Protein AF-0000000076553675 (afdb_homodimer)

InterPro domains:
  IPR036059 Metalloprotease TldD/PmbA superfamily [SSF111283] (155-539)
  IPR045569 Metalloprotease TldD/E, C-terminal domain [PF19289] (309-540)
  IPR047657 Metalloprotease PmbA [PTHR43421] (226-406)

Solvent-accessible surface area (backbone atoms only — not comparable to full-atom values): 57804 Å² total; per-residue (Å²): 142,79,90,73,79,75,90,79,76,83,76,77,79,77,79,76,77,75,74,80,74,78,72,76,74,72,75,73,71,72,73,77,72,82,75,66,88,44,60,62,60,45,30,52,49,52,47,49,56,50,42,72,73,60,56,54,50,89,96,46,79,47,62,73,41,44,35,44,36,34,38,39,40,39,43,37,39,38,36,12,40,46,41,22,42,22,36,45,40,42,39,40,41,20,32,31,24,24,36,40,35,26,65,45,49,60,54,41,17,76,50,96,80,49,67,50,30,73,45,69,26,41,65,73,71,42,41,62,32,35,31,45,44,47,48,48,32,44,50,53,8,42,55,49,13,54,52,39,27,53,51,47,58,58,54,52,70,74,44,88,72,76,78,86,50,38,54,38,33,81,68,73,56,38,81,46,79,54,73,84,58,69,78,67,66,66,60,69,61,48,52,52,48,26,15,50,52,15,24,34,50,65,67,36,82,90,43,34,88,54,30,71,55,52,66,45,31,35,12,32,41,39,39,36,14,37,33,39,36,37,39,37,74,68,60,24,38,37,30,43,48,50,44,37,27,37,42,40,42,38,36,29,31,56,24,91,78,14,39,75,44,69,39,74,52,71,42,56,23,36,43,55,84,68,37,70,50,72,68,56,45,46,50,48,46,53,50,42,53,52,46,45,54,51,52,43,70,30,50,65,47,58,84,61,74,40,77,32,41,37,36,28,29,18,63,26,35,33,54,49,40,57,68,56,45,48,60,35,35,29,43,38,72,51,61,89,85,56,88,54,38,23,42,61,87,42,28,81,34,73,75,28,76,58,32,30,59,63,34,30,31,32,34,30,20,69,49,50,59,56,98,90,36,64,40,46,12,34,45,63,54,29,67,76,52,33,62,39,44,72,41,65,28,25,58,53,8,24,26,69,45,65,39,24,15,47,52,24,33,72,97,36,66,55,48,53,25,20,14,37,46,35,86,67,45,61,59,39,31,45,74,24,25,36,39,48,45,48,95,71,41,35,52,65,69,55,53,51,48,50,52,36,50,51,15,53,75,69,70,41,69,30,37,36,34,52,34,58,53,72,97,48,81,25,58,55,42,32,25,41,32,37,66,87,67,50,74,38,64,35,36,58,46,28,56,40,71,82,45,60,62,39,52,26,69,23,52,76,48,41,31,68,50,71,27,82,45,53,39,83,59,74,57,44,21,24,36,30,18,24,23,36,30,32,55,61,41,33,41,30,52,48,91,64,79,63,41,83,66,74,78,64,76,63,69,81,67,84,129,137,85,87,83,84,72,85,84,84,76,84,83,81,77,80,77,75,76,74,79,75,76,72,74,76,72,77,74,72,73,74,78,72,86,76,67,89,45,60,62,62,45,29,52,49,52,46,48,55,48,41,71,73,61,55,54,51,88,93,45,77,46,61,74,41,43,35,44,37,34,36,40,41,39,43,38,40,39,35,12,40,44,40,20,42,21,34,43,38,43,39,41,40,18,33,29,23,25,36,40,36,27,64,46,49,58,54,41,17,75,50,97,82,48,68,52,29,72,45,70,26,42,65,74,71,42,42,60,34,34,33,45,41,47,49,47,33,44,49,52,7,42,55,50,13,55,52,40,27,53,51,48,56,58,55,51,71,74,44,88,71,74,79,85,51,38,55,38,33,82,68,73,55,38,79,46,79,53,73,81,58,67,78,70,65,66,61,69,60,47,53,52,48,26,14,50,52,15,25,35,51,65,68,35,83,90,44,33,87,54,31,72,55,52,65,46,32,36,12,34,41,38,39,36,14,37,32,38,38,36,40,35,74,70,60,24,38,36,31,43,48,51,43,35,28,38,40,40,41,37,37,28,31,56,26,92,78,13,40,76,45,69,39,74,51,72,41,56,25,37,43,54,85,68,39,71,50,72,69,56,45,48,50,48,48,54,50,41,52,52,47,45,54,50,52,42,70,30,48,65,47,56,84,62,73,40,75,30,41,36,36,29,29,17,62,26,36,32,54,49,40,56,68,57,46,48,61,35,36,29,43,35,71,50,61,87,86,58,86,57,39,24,44,62,87,43,28,83,35,73,76,28,76,57,33,31,58,63,34,30,31,32,33,30,18,71,49,48,59,56,96,89,36,64,40,46,13,36,46,62,55,29,68,75,52,33,62,39,46,70,40,64,27,24,58,52,8,24,28,69,46,65,39,24,16,49,51,23,34,73,98,36,68,54,48,53,24,20,15,38,45,35,87,68,45,60,60,37,30,44,73,24,24,36,38,48,46,49,95,72,41,35,51,64,70,55,53,50,50,50,54,37,50,49,16,53,73,68,70,42,69,31,38,35,33,51,34,59,40,81,98,46,80,23,57,56,42,33,26,42,31,36,65,86,65,50,74,39,63,35,34,57,45,27,55,40,71,84,46,60,63,37,52,26,68,22,53,77,47,41,31,68,50,71,27,82,44,53,40,83,57,76,58,44,20,22,36,30,18,24,21,36,30,32,54,60,41,33,42,31,52,48,89,64,79,64,42,83,66,75,80,65,76,62,69,81,65,84,129

Organism: NCBI:txid570835

Secondary structure (DSSP, 8-state):
--------------------------------------HHHHHHHHHHHHHHHH---TTSPPEEEEEEEEEEEEEEEEEEETTEEEEEEEEEEEEEEEEEEEB-SSSBS--TT---EEEE--SS--HHHHHHHHHHHHHHHHHHHHHHHHHHHHHHTT-SSPP-S-SS------EEE---------HHHHHHHHHHHHHHHHH-TTTGGGGGGEEEEEEEEEEEEEEEEEEETTS-EEEEEEEEEEEEEEEEEE-TT--EEEEEEEEEESSGGGSPPHHHHHHHHHHHHHHHHHHHHSPBPPSSPEEEEEEEPHHHHHHHIIIIIHHHHB--PPPTT---SSSSTTTT-TTSB-S-TT-EEEE-TT--EETTEEPTT--SB-TTS-B---EEEEETTEE---B--SS-BTTB-S--S-EEE-TTSPEEE--SEEEEE-TT-B-HHHHHHHHHHHHHHHTS-EEEEEEE-SSSS-EEEEEEE-TTS-EEEEBSEEEES-SHHHHHHSEEEEBS--EEEEEESSSEEEEEE--EEEEEEEEEE-----PPPPSSPPPPP--/--------------------------------------HHHHHHHHHHHHHHHH---TTSPPEEEEEEEEEEEEEEEEEEETTEEEEEEEEEEEEEEEEEEEB-SSSBS--TT---EEEE--SS--HHHHHHHHHHHHHHHHHHHHHHHHHHHHHHTT-SSPP-S-SS------EEE---------HHHHHHHHHHHHHHHHH-TTTGGGGGGEEEEEEEEEEEEEEEEEEETTS-EEEEEEEEEEEEEEEEEE-TT--EEEEEEEEEESSGGGSPPHHHHHHHHHHHHHHHHHHHHSPBPPSSPEEEEEEEPHHHHHHHIIIIIHHHHB--PPPTT---SSSSTTTT-TTSB-S-TT-EEEE-TT--EETTEEPTT--SB-TTS-B---EEEEETTEE---B--SS-BTTB-S--S-EEE-TTSPEEE--SEEEEE-TT-B-HHHHHHHHHHHHHHHTS-EEEEEEE-TTSS-EEEEEEEPTTS-EEEEBSEEEES-SHHHHHHSEEEEBS--EEEEEESSSEEEEEE--EEEEEEEEEE-----PPPPSSPPPPP--

Nearest PDB structures (foldseek):
  5njf-assembly2_C  TM=7.349E-01  e=2.567E-25  Escherichia coli K-12
  5njf-assembly1_A  TM=7.355E-01  e=2.055E-25  Escherichia coli K-12
  5njb-assembly2_C  TM=7.256E-01  e=9.775E-25  Escherichia coli K-12
  5njc-assembly1_A  TM=7.263E-01  e=7.823E-25  Escherichia coli str. K-12 substr. MG1655
  1vpb-assembly1_A-2  TM=7.246E-01  e=3.455E-20  Bacteroides thetaiotaomicron VPI-5482

pLDDT: mean 88.56, std 18.38, range [15.22, 98.88]

Structure (mmCIF, N/CA/C/O backbone):
data_AF-0000000076553675-model_v1
#
loop_
_entity.id
_entity.type
_entity.pdbx_description
1 polymer 'Putative Zn-dependent protease'
#
loop_
_atom_site.group_PDB
_atom_site.id
_atom_site.type_symbol
_atom_site.label_atom_id
_atom_site.label_alt_id
_atom_site.label_comp_id
_atom_site.label_asym_id
_atom_site.label_entity_id
_atom_site.label_seq_id
_atom_site.pdbx_PDB_ins_code
_atom_site.Cartn_x
_atom_site.Cartn_y
_atom_site.Cartn_z
_atom_site.occupancy
_atom_site.B_iso_or_equiv
_atom_site.auth_seq_id
_atom_site.auth_comp_id
_atom_site.auth_asym_id
_atom_site.auth_atom_id
_atom_site.pdbx_PDB_model_num
ATOM 1 N N . MET A 1 1 ? -54.75 -16.078 61.938 1 20.23 1 MET A N 1
ATOM 2 C CA . MET A 1 1 ? -56.188 -16.203 61.875 1 20.23 1 MET A CA 1
ATOM 3 C C . MET A 1 1 ? -56.812 -15.086 61.031 1 20.23 1 MET A C 1
ATOM 5 O O . MET A 1 1 ? -57 -13.969 61.5 1 20.23 1 MET A O 1
ATOM 9 N N . PHE A 1 2 ? -56.281 -14.898 59.656 1 20.83 2 PHE A N 1
ATOM 10 C CA . PHE A 1 2 ? -55.812 -13.906 58.688 1 20.83 2 PHE A CA 1
ATOM 11 C C . PHE A 1 2 ? -56.969 -13.344 57.875 1 20.83 2 PHE A C 1
ATOM 13 O O . PHE A 1 2 ? -57.812 -14.094 57.406 1 20.83 2 PHE A O 1
ATOM 20 N N . LEU A 1 3 ? -57.219 -12.055 58.156 1 16.97 3 LEU A N 1
ATOM 21 C CA . LEU A 1 3 ? -58.344 -11.125 57.969 1 16.97 3 LEU A CA 1
ATOM 22 C C . LEU A 1 3 ? -58.625 -10.945 56.469 1 16.97 3 LEU A C 1
ATOM 24 O O . LEU A 1 3 ? -57.812 -10.391 55.75 1 16.97 3 LEU A O 1
ATOM 28 N N . LYS A 1 4 ? -59.5 -11.75 55.812 1 16.91 4 LYS A N 1
ATOM 29 C CA . LYS A 1 4 ? -59.969 -12.219 54.531 1 16.91 4 LYS A CA 1
ATOM 30 C C . LYS A 1 4 ? -60.75 -11.141 53.781 1 16.91 4 LYS A C 1
ATOM 32 O O . LYS A 1 4 ? -60.656 -11.008 52.562 1 16.91 4 LYS A O 1
ATOM 37 N N . ARG A 1 5 ? -61.625 -10.312 54.531 1 15.85 5 ARG A N 1
ATOM 38 C CA . ARG A 1 5 ? -62.938 -10.477 53.906 1 15.85 5 ARG A CA 1
ATOM 39 C C . ARG A 1 5 ? -63.094 -9.523 52.719 1 15.85 5 ARG A C 1
ATOM 41 O O . ARG A 1 5 ? -63.344 -9.953 51.594 1 15.85 5 ARG A O 1
ATOM 48 N N . SER A 1 6 ? -64 -8.5 52.812 1 17.91 6 SER A N 1
ATOM 49 C CA . SER A 1 6 ? -65.312 -8.414 52.125 1 17.91 6 SER A CA 1
ATOM 50 C C . SER A 1 6 ? -65.312 -7.273 51.125 1 17.91 6 SER A C 1
ATOM 52 O O . SER A 1 6 ? -66.375 -6.977 50.531 1 17.91 6 SER A O 1
ATOM 54 N N . HIS A 1 7 ? -64.125 -6.562 50.812 1 19.33 7 HIS A N 1
ATOM 55 C CA . HIS A 1 7 ? -64.438 -5.176 50.5 1 19.33 7 HIS A CA 1
ATOM 56 C C . HIS A 1 7 ? -65.125 -5.074 49.156 1 19.33 7 HIS A C 1
ATOM 58 O O . HIS A 1 7 ? -64.812 -5.77 48.188 1 19.33 7 HIS A O 1
ATOM 64 N N . MET A 1 8 ? -66.375 -4.469 49.188 1 17.55 8 MET A N 1
ATOM 65 C CA . MET A 1 8 ? -67.562 -4.293 48.375 1 17.55 8 MET A CA 1
ATOM 66 C C . MET A 1 8 ? -67.25 -3.562 47.062 1 17.55 8 MET A C 1
ATOM 68 O O . MET A 1 8 ? -66.438 -2.629 47.062 1 17.55 8 MET A O 1
ATOM 72 N N . LYS A 1 9 ? -67.875 -4.008 45.938 1 18.34 9 LYS A N 1
ATOM 73 C CA . LYS A 1 9 ? -67.812 -4.109 44.469 1 18.34 9 LYS A CA 1
ATOM 74 C C . LYS A 1 9 ? -68.438 -2.879 43.812 1 18.34 9 LYS A C 1
ATOM 76 O O . LYS A 1 9 ? -68.625 -2.848 42.594 1 18.34 9 LYS A O 1
ATOM 81 N N . SER A 1 10 ? -68.562 -1.642 44.531 1 17.84 10 SER A N 1
ATOM 82 C CA . SER A 1 10 ? -69.562 -0.833 43.875 1 17.84 10 SER A CA 1
ATOM 83 C C . SER A 1 10 ? -69.125 -0.461 42.438 1 17.84 10 SER A C 1
ATOM 85 O O . SER A 1 10 ? -68 -0.11 42.219 1 17.84 10 SER A O 1
ATOM 87 N N . ALA A 1 11 ? -69.938 -0.884 41.406 1 18.98 11 ALA A N 1
ATOM 88 C CA . ALA A 1 11 ? -69.875 -0.968 39.938 1 18.98 11 ALA A CA 1
ATOM 89 C C . ALA A 1 11 ? -70.188 0.389 39.312 1 18.98 11 ALA A C 1
ATOM 91 O O . ALA A 1 11 ? -71.312 0.833 39.281 1 18.98 11 ALA A O 1
ATOM 92 N N . VAL A 1 12 ? -69.562 1.504 39.781 1 18.14 12 VAL A N 1
ATOM 93 C CA . VAL A 1 12 ? -70 2.787 39.25 1 18.14 12 VAL A CA 1
ATOM 94 C C . VAL A 1 12 ? -69.875 2.77 37.719 1 18.14 12 VAL A C 1
ATOM 96 O O . VAL A 1 12 ? -68.875 2.26 37.188 1 18.14 12 VAL A O 1
ATOM 99 N N . SER A 1 13 ? -71 2.969 36.969 1 20.17 13 SER A N 1
ATOM 100 C CA . SER A 1 13 ? -71.438 2.928 35.594 1 20.17 13 SER A CA 1
ATOM 101 C C . SER A 1 13 ? -70.812 4.008 34.75 1 20.17 13 SER A C 1
ATOM 103 O O . SER A 1 13 ? -71.188 5.176 34.781 1 20.17 13 SER A O 1
ATOM 105 N N . SER A 1 14 ? -69.5 4.309 34.906 1 19.38 14 SER A N 1
ATOM 106 C CA . SER A 1 14 ? -69.062 5.539 34.25 1 19.38 14 SER A CA 1
ATOM 107 C C . SER A 1 14 ? -69.375 5.465 32.75 1 19.38 14 SER A C 1
ATOM 109 O O . SER A 1 14 ? -69.062 4.453 32.094 1 19.38 14 SER A O 1
ATOM 111 N N . ILE A 1 15 ? -70.312 6.285 32.25 1 21.92 15 ILE A N 1
ATOM 112 C CA . ILE A 1 15 ? -70.938 6.605 30.969 1 21.92 15 ILE A CA 1
ATOM 113 C C . ILE A 1 15 ? -69.812 6.973 29.969 1 21.92 15 ILE A C 1
ATOM 115 O O . ILE A 1 15 ? -69 7.867 30.234 1 21.92 15 ILE A O 1
ATOM 119 N N . LEU A 1 16 ? -69.438 6.016 29.078 1 19.75 16 LEU A N 1
ATOM 120 C CA . LEU A 1 16 ? -68.375 5.949 28.047 1 19.75 16 LEU A CA 1
ATOM 121 C C . LEU A 1 16 ? -68.688 6.914 26.906 1 19.75 16 LEU A C 1
ATOM 123 O O . LEU A 1 16 ? -69.625 6.688 26.141 1 19.75 16 LEU A O 1
ATOM 127 N N . CYS A 1 17 ? -69 8.242 27.25 1 20.5 17 CYS A N 1
ATOM 128 C CA . CYS A 1 17 ? -69.312 9.031 26.047 1 20.5 17 CYS A CA 1
ATOM 129 C C . CYS A 1 17 ? -68.25 8.852 24.984 1 20.5 17 CYS A C 1
ATOM 131 O O . CYS A 1 17 ? -67.062 9.039 25.25 1 20.5 17 CYS A O 1
ATOM 133 N N . ALA A 1 18 ? -68.438 8.086 23.984 1 20.17 18 ALA A N 1
ATOM 134 C CA . ALA A 1 18 ? -67.75 7.684 22.781 1 20.17 18 ALA A CA 1
ATOM 135 C C . ALA A 1 18 ? -67.375 8.898 21.906 1 20.17 18 ALA A C 1
ATOM 137 O O . ALA A 1 18 ? -68.312 9.477 21.281 1 20.17 18 ALA A O 1
ATOM 138 N N . GLY A 1 19 ? -66.812 9.984 22.5 1 19.97 19 GLY A N 1
ATOM 139 C CA . GLY A 1 19 ? -66.562 11.055 21.562 1 19.97 19 GLY A CA 1
ATOM 140 C C . GLY A 1 19 ? -65.875 10.578 20.312 1 19.97 19 GLY A C 1
ATOM 141 O O . GLY A 1 19 ? -64.938 9.773 20.391 1 19.97 19 GLY A O 1
ATOM 142 N N . ALA A 1 20 ? -66.562 10.602 19.125 1 23.38 20 ALA A N 1
ATOM 143 C CA . ALA A 1 20 ? -66.188 10.289 17.75 1 23.38 20 ALA A CA 1
ATOM 144 C C . ALA A 1 20 ? -64.938 11.086 17.312 1 23.38 20 ALA A C 1
ATOM 146 O O . ALA A 1 20 ? -65 12.312 17.188 1 23.38 20 ALA A O 1
ATOM 147 N N . LEU A 1 21 ? -63.812 10.859 17.984 1 22.47 21 LEU A N 1
ATOM 148 C CA . LEU A 1 21 ? -62.688 11.617 17.5 1 22.47 21 LEU A CA 1
ATOM 149 C C . LEU A 1 21 ? -62.469 11.383 16 1 22.47 21 LEU A C 1
ATOM 151 O O . LEU A 1 21 ? -62.312 10.234 15.562 1 22.47 21 LEU A O 1
ATOM 155 N N . PHE A 1 22 ? -63.062 12.25 15.188 1 26.14 22 PHE A N 1
ATOM 156 C CA . PHE A 1 22 ? -62.812 12.359 13.758 1 26.14 22 PHE A CA 1
ATOM 157 C C . PHE A 1 22 ? -61.312 12.406 13.461 1 26.14 22 PHE A C 1
ATOM 159 O O . PHE A 1 22 ? -60.625 13.305 13.93 1 26.14 22 PHE A O 1
ATOM 166 N N . SER A 1 23 ? -60.719 11.25 13.359 1 24.89 23 SER A N 1
ATOM 167 C CA . SER A 1 23 ? -59.312 11.102 12.945 1 24.89 23 SER A CA 1
ATOM 168 C C . SER A 1 23 ? -59.062 11.742 11.586 1 24.89 23 SER A C 1
ATOM 170 O O . SER A 1 23 ? -59.656 11.32 10.578 1 24.89 23 SER A O 1
ATOM 172 N N . THR A 1 24 ? -59 13.078 11.617 1 28.22 24 THR A N 1
ATOM 173 C CA . THR A 1 24 ? -58.531 13.617 10.344 1 28.22 24 THR A CA 1
ATOM 174 C C . THR A 1 24 ? -57.281 12.891 9.891 1 28.22 24 THR A C 1
ATOM 176 O O . THR A 1 24 ? -56.281 12.812 10.633 1 28.22 24 THR A O 1
ATOM 179 N N . LEU A 1 25 ? -57.469 11.93 9.016 1 29.61 25 LEU A N 1
ATOM 180 C CA . LEU A 1 25 ? -56.438 11.289 8.211 1 29.61 25 LEU A CA 1
ATOM 181 C C . LEU A 1 25 ? -55.562 12.328 7.512 1 29.61 25 LEU A C 1
ATOM 183 O O . LEU A 1 25 ? -56.031 13.023 6.605 1 29.61 25 LEU A O 1
ATOM 187 N N . THR A 1 26 ? -54.781 13.047 8.297 1 27.89 26 THR A N 1
ATOM 188 C CA . THR A 1 26 ? -53.781 13.789 7.52 1 27.89 26 THR A CA 1
ATOM 189 C C . THR A 1 26 ? -53.031 12.852 6.594 1 27.89 26 THR A C 1
ATOM 191 O O . THR A 1 26 ? -52.344 11.922 7.055 1 27.89 26 THR A O 1
ATOM 194 N N . VAL A 1 27 ? -53.5 12.75 5.363 1 31.11 27 VAL A N 1
ATOM 195 C CA . VAL A 1 27 ? -52.719 12.219 4.246 1 31.11 27 VAL A CA 1
ATOM 196 C C . VAL A 1 27 ? -51.344 12.891 4.207 1 31.11 27 VAL A C 1
ATOM 198 O O . VAL A 1 27 ? -51.25 14.102 3.959 1 31.11 27 VAL A O 1
ATOM 201 N N . THR A 1 28 ? -50.5 12.508 5.082 1 29.52 28 THR A N 1
ATOM 202 C CA . THR A 1 28 ? -49.094 12.859 4.828 1 29.52 28 THR A CA 1
ATOM 203 C C . THR A 1 28 ? -48.688 12.523 3.393 1 29.52 28 THR A C 1
ATOM 205 O O . THR A 1 28 ? -48.719 11.359 2.994 1 29.52 28 THR A O 1
ATOM 208 N N . ASN A 1 29 ? -49.031 13.453 2.51 1 29.53 29 ASN A N 1
ATOM 209 C CA . ASN A 1 29 ? -48.438 13.406 1.173 1 29.53 29 ASN A CA 1
ATOM 210 C C . ASN A 1 29 ? -46.969 13.07 1.222 1 29.53 29 ASN A C 1
ATOM 212 O O . ASN A 1 29 ? -46.156 13.805 1.82 1 29.53 29 ASN A O 1
ATOM 216 N N . PHE A 1 30 ? -46.688 11.82 1.149 1 32.34 30 PHE A N 1
ATOM 217 C CA . PHE A 1 30 ? -45.312 11.422 0.799 1 32.34 30 PHE A CA 1
ATOM 218 C C . PHE A 1 30 ? -44.812 12.242 -0.379 1 32.34 30 PHE A C 1
ATOM 220 O O . PHE A 1 30 ? -45.375 12.18 -1.476 1 32.34 30 PHE A O 1
ATOM 227 N N . ALA A 1 31 ? -44.438 13.5 -0.219 1 29.55 31 ALA A N 1
ATOM 228 C CA . ALA A 1 31 ? -43.656 14.125 -1.294 1 29.55 31 ALA A CA 1
ATOM 229 C C . ALA A 1 31 ? -42.844 13.094 -2.043 1 29.55 31 ALA A C 1
ATOM 231 O O . ALA A 1 31 ? -42 12.406 -1.447 1 29.55 31 ALA A O 1
ATOM 232 N N . LYS A 1 32 ? -43.219 12.555 -3.139 1 32.12 32 LYS A N 1
ATOM 233 C CA . LYS A 1 32 ? -42.438 11.781 -4.098 1 32.12 32 LYS A CA 1
ATOM 234 C C . LYS A 1 32 ? -41.062 12.391 -4.285 1 32.12 32 LYS A C 1
ATOM 236 O O . LYS A 1 32 ? -40.938 13.523 -4.75 1 32.12 32 LYS A O 1
ATOM 241 N N . ALA A 1 33 ? -40.031 12.062 -3.484 1 37.72 33 ALA A N 1
ATOM 242 C CA . ALA A 1 33 ? -38.625 12.391 -3.635 1 37.72 33 ALA A CA 1
ATOM 243 C C . ALA A 1 33 ? -38.25 12.594 -5.102 1 37.72 33 ALA A C 1
ATOM 245 O O . ALA A 1 33 ? -38.625 11.789 -5.961 1 37.72 33 ALA A O 1
ATOM 246 N N . ALA A 1 34 ? -38.031 13.719 -5.648 1 41.59 34 ALA A N 1
ATOM 247 C CA . ALA A 1 34 ? -37.531 14.023 -6.98 1 41.59 34 ALA A CA 1
ATOM 248 C C . ALA A 1 34 ? -36.469 13.016 -7.406 1 41.59 34 ALA A C 1
ATOM 250 O O . ALA A 1 34 ? -35.406 12.93 -6.797 1 41.59 34 ALA A O 1
ATOM 251 N N . GLN A 1 35 ? -36.781 11.805 -7.938 1 50.03 35 GLN A N 1
ATOM 252 C CA . GLN A 1 35 ? -35.969 10.719 -8.461 1 50.03 35 GLN A CA 1
ATOM 253 C C . GLN A 1 35 ? -34.906 11.242 -9.438 1 50.03 35 GLN A C 1
ATOM 255 O O . GLN A 1 35 ? -35.25 11.945 -10.398 1 50.03 35 GLN A O 1
ATOM 260 N N . SER A 1 36 ? -33.562 11.453 -8.984 1 65.56 36 SER A N 1
ATOM 261 C CA . SER A 1 36 ? -32.438 11.82 -9.836 1 65.56 36 SER A CA 1
ATOM 262 C C . SER A 1 36 ? -32.438 10.992 -11.117 1 65.56 36 SER A C 1
ATOM 264 O O . SER A 1 36 ? -32.844 9.836 -11.125 1 65.56 36 SER A O 1
ATOM 266 N N . ASP A 1 37 ? -32.312 11.625 -12.289 1 82.75 37 ASP A N 1
ATOM 267 C CA . ASP A 1 37 ? -32.188 10.961 -13.586 1 82.75 37 ASP A CA 1
ATOM 268 C C . ASP A 1 37 ? -30.797 10.352 -13.742 1 82.75 37 ASP A C 1
ATOM 270 O O . ASP A 1 37 ? -30.453 9.836 -14.812 1 82.75 37 ASP A O 1
ATOM 274 N N . ASP A 1 38 ? -30.094 10.359 -12.609 1 92 38 ASP A N 1
ATOM 275 C CA . ASP A 1 38 ? -28.766 9.758 -12.672 1 92 38 ASP A CA 1
ATOM 276 C C . ASP A 1 38 ? -28.844 8.234 -12.727 1 92 38 ASP A C 1
ATOM 278 O O . ASP A 1 38 ? -29.422 7.617 -11.828 1 92 38 ASP A O 1
ATOM 282 N N . PRO A 1 39 ? -28.344 7.691 -13.719 1 93.38 39 PRO A N 1
ATOM 283 C CA . PRO A 1 39 ? -28.5 6.25 -13.898 1 93.38 39 PRO A CA 1
ATOM 284 C C . PRO A 1 39 ? -27.906 5.441 -12.75 1 93.38 39 PRO A C 1
ATOM 286 O O . PRO A 1 39 ? -28.438 4.383 -12.391 1 93.38 39 PRO A O 1
ATOM 289 N N . MET A 1 40 ? -26.797 5.914 -12.188 1 95.62 40 MET A N 1
ATOM 290 C CA . MET A 1 40 ? -26.188 5.18 -11.086 1 95.62 40 MET A CA 1
ATOM 291 C C . MET A 1 40 ? -27.047 5.262 -9.828 1 95.62 40 MET A C 1
ATOM 293 O O . MET A 1 40 ? -27.234 4.262 -9.133 1 95.62 40 MET A O 1
ATOM 297 N N . LEU A 1 41 ? -27.594 6.41 -9.523 1 96.5 41 LEU A N 1
ATOM 298 C CA . LEU A 1 41 ? -28.484 6.559 -8.383 1 96.5 41 LEU A CA 1
ATOM 299 C C . LEU A 1 41 ? -29.734 5.691 -8.547 1 96.5 41 LEU A C 1
ATOM 301 O O . LEU A 1 41 ? -30.188 5.062 -7.594 1 96.5 41 LEU A O 1
ATOM 305 N N . LYS A 1 42 ? -30.234 5.656 -9.75 1 95.75 42 LYS A N 1
ATOM 306 C CA . LYS A 1 42 ? -31.422 4.844 -10.031 1 95.75 42 LYS A CA 1
ATOM 307 C C . LYS A 1 42 ? -31.125 3.361 -9.812 1 95.75 42 LYS A C 1
ATOM 309 O O . LYS A 1 42 ? -31.953 2.641 -9.25 1 95.75 42 LYS A O 1
ATOM 314 N N . ALA A 1 43 ? -29.969 3.002 -10.344 1 96.25 43 ALA A N 1
ATOM 315 C CA . ALA A 1 43 ? -29.594 1.605 -10.172 1 96.25 43 ALA A CA 1
ATOM 316 C C . ALA A 1 43 ? -29.453 1.247 -8.695 1 96.25 43 ALA A C 1
ATOM 318 O O . ALA A 1 43 ? -29.891 0.178 -8.266 1 96.25 43 ALA A O 1
ATOM 319 N N . MET A 1 44 ? -28.875 2.086 -7.906 1 97.88 44 MET A N 1
ATOM 320 C CA . MET A 1 44 ? -28.688 1.869 -6.473 1 97.88 44 MET A CA 1
ATOM 321 C C . MET A 1 44 ? -30.047 1.793 -5.766 1 97.88 44 MET A C 1
ATOM 323 O O . MET A 1 44 ? -30.266 0.906 -4.941 1 97.88 44 MET A O 1
ATOM 327 N N . GLN A 1 45 ? -30.922 2.662 -6.121 1 96.56 45 GLN A N 1
ATOM 328 C CA . GLN A 1 45 ? -32.25 2.691 -5.516 1 96.56 45 GLN A CA 1
ATOM 329 C C . GLN A 1 45 ? -33.031 1.436 -5.871 1 96.56 45 GLN A C 1
ATOM 331 O O . GLN A 1 45 ? -33.719 0.867 -5.016 1 96.56 45 GLN A O 1
ATOM 336 N N . ALA A 1 46 ? -32.938 1.081 -7.094 1 95 46 ALA A N 1
ATOM 337 C CA . ALA A 1 46 ? -33.656 -0.105 -7.547 1 95 46 ALA A CA 1
ATOM 338 C C . ALA A 1 46 ? -33.219 -1.345 -6.773 1 95 46 ALA A C 1
ATOM 340 O O . ALA A 1 46 ? -34.031 -2.133 -6.32 1 95 46 ALA A O 1
ATOM 341 N N . GLU A 1 47 ? -31.922 -1.487 -6.699 1 95.38 47 GLU A N 1
ATOM 342 C CA . GLU A 1 47 ? -31.422 -2.65 -5.977 1 95.38 47 GLU A CA 1
ATOM 343 C C . GLU A 1 47 ? -31.766 -2.572 -4.492 1 95.38 47 GLU A C 1
ATOM 345 O O . GLU A 1 47 ? -32.062 -3.59 -3.865 1 95.38 47 GLU A O 1
ATOM 350 N N . LEU A 1 48 ? -31.719 -1.392 -3.918 1 96.31 48 LEU A N 1
ATOM 351 C CA . LEU A 1 48 ? -32.062 -1.189 -2.516 1 96.31 48 LEU A CA 1
ATOM 352 C C . LEU A 1 48 ? -33.5 -1.593 -2.246 1 96.31 48 LEU A C 1
ATOM 354 O O . LEU A 1 48 ? -33.781 -2.262 -1.251 1 96.31 48 LEU A O 1
ATOM 358 N N . GLU A 1 49 ? -34.438 -1.179 -3.084 1 94.19 49 GLU A N 1
ATOM 359 C CA . GLU A 1 49 ? -35.844 -1.517 -2.938 1 94.19 49 GLU A CA 1
ATOM 360 C C . GLU A 1 49 ? -36.062 -3.023 -3.049 1 94.19 49 GLU A C 1
ATOM 362 O O . GLU A 1 49 ? -36.875 -3.594 -2.309 1 94.19 49 GLU A O 1
ATOM 367 N N . ARG A 1 50 ? -35.344 -3.57 -3.953 1 92.56 50 ARG A N 1
ATOM 368 C CA . ARG A 1 50 ? -35.406 -5.02 -4.109 1 92.56 50 ARG A CA 1
ATOM 369 C C . ARG A 1 50 ? -34.969 -5.734 -2.838 1 92.56 50 ARG A C 1
ATOM 371 O O . ARG A 1 50 ? -35.625 -6.652 -2.365 1 92.56 50 ARG A O 1
ATOM 378 N N . GLU A 1 51 ? -33.875 -5.281 -2.338 1 89.31 51 GLU A N 1
ATOM 379 C CA . GLU A 1 51 ? -33.281 -5.887 -1.141 1 89.31 51 GLU A CA 1
ATOM 380 C C . GLU A 1 51 ? -34.188 -5.672 0.073 1 89.31 51 GLU A C 1
ATOM 382 O O . GLU A 1 51 ? -34.344 -6.566 0.904 1 89.31 51 GLU A O 1
ATOM 387 N N . LYS A 1 52 ? -34.688 -4.555 0.215 1 86.56 52 LYS A N 1
ATOM 388 C CA . LYS A 1 52 ? -35.625 -4.242 1.311 1 86.56 52 LYS A CA 1
ATOM 389 C C . LYS A 1 52 ? -36.781 -5.211 1.342 1 86.56 52 LYS A C 1
ATOM 391 O O . LYS A 1 52 ? -37.219 -5.629 2.416 1 86.56 52 LYS A O 1
ATOM 396 N N . THR A 1 53 ? -37.188 -5.625 0.243 1 84.38 53 THR A N 1
ATOM 397 C CA . THR A 1 53 ? -38.375 -6.465 0.122 1 84.38 53 THR A CA 1
ATOM 398 C C . THR A 1 53 ? -38 -7.941 0.233 1 84.38 53 THR A C 1
ATOM 400 O O . THR A 1 53 ? -38.75 -8.719 0.843 1 84.38 53 THR A O 1
ATOM 403 N N . GLN A 1 54 ? -36.844 -8.258 -0.278 1 80.56 54 GLN A N 1
ATOM 404 C CA . GLN A 1 54 ? -36.562 -9.68 -0.499 1 80.56 54 GLN A CA 1
ATOM 405 C C . GLN A 1 54 ? -35.531 -10.203 0.478 1 80.56 54 GLN A C 1
ATOM 407 O O . GLN A 1 54 ? -35.406 -11.414 0.68 1 80.56 54 GLN A O 1
ATOM 412 N N . LEU A 1 55 ? -34.844 -9.289 1.056 1 78.38 55 LEU A N 1
ATOM 413 C CA . LEU A 1 55 ? -33.688 -9.75 1.84 1 78.38 55 LEU A CA 1
ATOM 414 C C . LEU A 1 55 ? -34.156 -10.328 3.176 1 78.38 55 LEU A C 1
ATOM 416 O O . LEU A 1 55 ? -34.531 -9.578 4.082 1 78.38 55 LEU A O 1
ATOM 420 N N . VAL A 1 56 ? -34.5 -11.594 3.32 1 71 56 VAL A N 1
ATOM 421 C CA . VAL A 1 56 ? -34.75 -12.25 4.602 1 71 56 VAL A CA 1
ATOM 422 C C . VAL A 1 56 ? -34.312 -13.719 4.516 1 71 56 VAL A C 1
ATOM 424 O O . VAL A 1 56 ? -34.719 -14.43 3.592 1 71 56 VAL A O 1
ATOM 427 N N . LEU A 1 57 ? -33.312 -14.016 5.316 1 65.31 57 LEU A N 1
ATOM 428 C CA . LEU A 1 57 ? -33 -15.422 5.531 1 65.31 57 LEU A CA 1
ATOM 429 C C . LEU A 1 57 ? -34.062 -16.109 6.375 1 65.31 57 LEU A C 1
ATOM 431 O O . LEU A 1 57 ? -34.625 -15.492 7.289 1 65.31 57 LEU A O 1
ATOM 435 N N . GLN A 1 58 ? -34.312 -17.297 5.984 1 67.94 58 GLN A N 1
ATOM 436 C CA . GLN A 1 58 ? -35.281 -18.047 6.762 1 67.94 58 GLN A CA 1
ATOM 437 C C . GLN A 1 58 ? -34.875 -18.094 8.234 1 67.94 58 GLN A C 1
ATOM 439 O O . GLN A 1 58 ? -33.75 -18.453 8.57 1 67.94 58 GLN A O 1
ATOM 444 N N . ASP A 1 59 ? -35.656 -17.641 9.055 1 71.81 59 ASP A N 1
ATOM 445 C CA . ASP A 1 59 ? -35.562 -17.703 10.508 1 71.81 59 ASP A CA 1
ATOM 446 C C . ASP A 1 59 ? -34.531 -16.703 11.047 1 71.81 59 ASP A C 1
ATOM 448 O O . ASP A 1 59 ? -34 -16.906 12.133 1 71.81 59 ASP A O 1
ATOM 452 N N . MET A 1 60 ? -34.125 -15.867 10.156 1 82 60 MET A N 1
ATOM 453 C CA . MET A 1 60 ? -33.188 -14.859 10.633 1 82 60 MET A CA 1
ATOM 454 C C . MET A 1 60 ? -33.844 -13.477 10.664 1 82 60 MET A C 1
ATOM 456 O O . MET A 1 60 ? -34.875 -13.266 10.023 1 82 60 MET A O 1
ATOM 460 N N . GLN A 1 61 ? -33.25 -12.648 11.406 1 86.69 61 GLN A N 1
ATOM 461 C CA . GLN A 1 61 ? -33.781 -11.297 11.555 1 86.69 61 GLN A CA 1
ATOM 462 C C . GLN A 1 61 ? -33.625 -10.492 10.266 1 86.69 61 GLN A C 1
ATOM 464 O O . GLN A 1 61 ? -32.594 -10.586 9.609 1 86.69 61 GLN A O 1
ATOM 469 N N . ARG A 1 62 ? -34.625 -9.797 9.945 1 89.94 62 ARG A N 1
ATOM 470 C CA . ARG A 1 62 ? -34.562 -8.891 8.797 1 89.94 62 ARG A CA 1
ATOM 471 C C . ARG A 1 62 ? -33.75 -7.648 9.125 1 89.94 62 ARG A C 1
ATOM 473 O O . ARG A 1 62 ? -33.812 -7.148 10.25 1 89.94 62 ARG A O 1
ATOM 480 N N . PRO A 1 63 ? -33.062 -7.16 8.062 1 93.31 63 PRO A N 1
ATOM 481 C CA . PRO A 1 63 ? -32.406 -5.883 8.297 1 93.31 63 PRO A CA 1
ATOM 482 C C . PRO A 1 63 ? -33.375 -4.727 8.484 1 93.31 63 PRO A C 1
ATOM 484 O O . PRO A 1 63 ? -34.406 -4.676 7.82 1 93.31 63 PRO A O 1
ATOM 487 N N . PHE A 1 64 ? -33.094 -3.846 9.469 1 93.94 64 PHE A N 1
ATOM 488 C CA . PHE A 1 64 ? -33.938 -2.678 9.648 1 93.94 64 PHE A CA 1
ATOM 489 C C . PHE A 1 64 ? -33.375 -1.472 8.914 1 93.94 64 PHE A C 1
ATOM 491 O O . PHE A 1 64 ? -34.031 -0.459 8.742 1 93.94 64 PHE A O 1
ATOM 498 N N . PHE A 1 65 ? -32.156 -1.645 8.414 1 95.69 65 PHE A N 1
ATOM 499 C CA . PHE A 1 65 ? -31.484 -0.543 7.746 1 95.69 65 PHE A CA 1
ATOM 500 C C . PHE A 1 65 ? -30.453 -1.068 6.746 1 95.69 65 PHE A C 1
ATOM 502 O O . PHE A 1 65 ? -29.672 -1.962 7.062 1 95.69 65 PHE A O 1
ATOM 509 N N . ILE A 1 66 ? -30.422 -0.566 5.547 1 96.69 66 ILE A N 1
ATOM 510 C CA . ILE A 1 66 ? -29.438 -0.82 4.504 1 96.69 66 ILE A CA 1
ATOM 511 C C . ILE A 1 66 ? -29.016 0.499 3.859 1 96.69 66 ILE A C 1
ATOM 513 O O . ILE A 1 66 ? -29.859 1.356 3.578 1 96.69 66 ILE A O 1
ATOM 517 N N . GLU A 1 67 ? -27.719 0.661 3.641 1 97.31 67 GLU A N 1
ATOM 518 C CA . GLU A 1 67 ? -27.172 1.85 2.984 1 97.31 67 GLU A CA 1
ATOM 519 C C . GLU A 1 67 ? -26.141 1.476 1.928 1 97.31 67 GLU A C 1
ATOM 521 O O . GLU A 1 67 ? -25.297 0.616 2.162 1 97.31 67 GLU A O 1
ATOM 526 N N . TYR A 1 68 ? -26.297 2.025 0.753 1 98.25 68 TYR A N 1
ATOM 527 C CA . TYR A 1 68 ? -25.281 1.989 -0.286 1 98.25 68 TYR A CA 1
ATOM 528 C C . TYR A 1 68 ? -24.562 3.332 -0.397 1 98.25 68 TYR A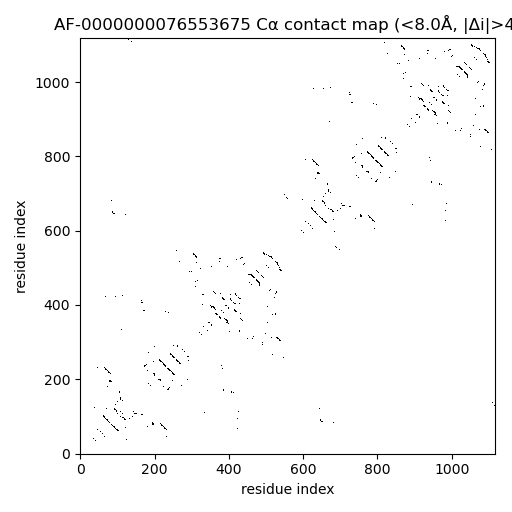 C 1
ATOM 530 O O . TYR A 1 68 ? -25.203 4.371 -0.577 1 98.25 68 TYR A O 1
ATOM 538 N N . ARG A 1 69 ? -23.234 3.318 -0.305 1 98.25 69 ARG A N 1
ATOM 539 C CA . ARG A 1 69 ? -22.422 4.5 -0.558 1 98.25 69 ARG A CA 1
ATOM 540 C C . ARG A 1 69 ? -21.344 4.211 -1.597 1 98.25 69 ARG A C 1
ATOM 542 O O . ARG A 1 69 ? -20.484 3.355 -1.381 1 98.25 69 ARG A O 1
ATOM 549 N N . MET A 1 70 ? -21.391 4.871 -2.656 1 98.06 70 MET A N 1
ATOM 550 C CA . MET A 1 70 ? -20.438 4.68 -3.742 1 98.06 70 MET A CA 1
ATOM 551 C C . MET A 1 70 ? -19.531 5.898 -3.898 1 98.06 70 MET A C 1
ATOM 553 O O . MET A 1 70 ? -20.016 7.031 -3.951 1 98.06 70 MET A O 1
ATOM 557 N N . ASP A 1 71 ? -18.281 5.676 -3.928 1 97.88 71 ASP A N 1
ATOM 558 C CA . ASP A 1 71 ? -17.25 6.703 -4.105 1 97.88 71 ASP A CA 1
ATOM 559 C C . ASP A 1 71 ? -16.594 6.582 -5.473 1 97.88 71 ASP A C 1
ATOM 561 O O . ASP A 1 71 ? -15.992 5.551 -5.789 1 97.88 71 ASP A O 1
ATOM 565 N N . ASP A 1 72 ? -16.781 7.547 -6.297 1 97.44 72 ASP A N 1
ATOM 566 C CA . ASP A 1 72 ? -16.047 7.668 -7.551 1 97.44 72 ASP A CA 1
ATOM 567 C C . ASP A 1 72 ? -14.828 8.578 -7.387 1 97.44 72 ASP A C 1
ATOM 569 O O . ASP A 1 72 ? -14.969 9.789 -7.234 1 97.44 72 ASP A O 1
ATOM 573 N N . ILE A 1 73 ? -13.625 8.023 -7.465 1 97.31 73 ILE A N 1
ATOM 574 C CA . ILE A 1 73 ? -12.406 8.719 -7.062 1 97.31 73 ILE A CA 1
ATOM 575 C C . ILE A 1 73 ? -11.484 8.875 -8.273 1 97.31 73 ILE A C 1
ATOM 577 O O . ILE A 1 73 ? -11.133 7.895 -8.93 1 97.31 73 ILE A O 1
ATOM 581 N N . ASN A 1 74 ? -11.125 10.031 -8.594 1 97.44 74 ASN A N 1
ATOM 582 C CA . ASN A 1 74 ? -10.094 10.375 -9.578 1 97.44 74 ASN A CA 1
ATOM 583 C C . ASN A 1 74 ? -8.898 11.055 -8.922 1 97.44 74 ASN A C 1
ATOM 585 O O . ASN A 1 74 ? -9.062 12.047 -8.203 1 97.44 74 ASN A O 1
ATOM 589 N N . THR A 1 75 ? -7.668 10.562 -9.141 1 97.12 75 THR A N 1
ATOM 590 C CA . THR A 1 75 ? -6.488 11.102 -8.469 1 97.12 75 THR A CA 1
ATOM 591 C C . THR A 1 75 ? -5.379 11.383 -9.477 1 97.12 75 THR A C 1
ATOM 593 O O . THR A 1 75 ? -5.34 10.773 -10.555 1 97.12 75 THR A O 1
ATOM 596 N N . TYR A 1 76 ? -4.551 12.297 -9.156 1 97.38 76 TYR A N 1
ATOM 597 C CA . TYR A 1 76 ? -3.328 12.633 -9.875 1 97.38 76 TYR A CA 1
ATOM 598 C C . TYR A 1 76 ? -2.225 13.055 -8.914 1 97.38 76 TYR A C 1
ATOM 600 O O . TYR A 1 76 ? -2.482 13.758 -7.934 1 97.38 76 TYR A O 1
ATOM 608 N N . GLU A 1 77 ? -1.001 12.602 -9.211 1 97.88 77 GLU A N 1
ATOM 609 C CA . GLU A 1 77 ? 0.152 13.055 -8.43 1 97.88 77 GLU A CA 1
ATOM 610 C C . GLU A 1 77 ? 1.416 13.078 -9.289 1 97.88 77 GLU A C 1
ATOM 612 O O . GLU A 1 77 ? 1.641 12.18 -10.102 1 97.88 77 GLU A O 1
ATOM 617 N N . ALA A 1 78 ? 2.131 14.094 -9.188 1 98.25 78 ALA A N 1
ATOM 618 C CA . ALA A 1 78 ? 3.465 14.203 -9.766 1 98.25 78 ALA A CA 1
ATOM 619 C C . ALA A 1 78 ? 4.484 14.648 -8.719 1 98.25 78 ALA A C 1
ATOM 621 O O . ALA A 1 78 ? 4.168 15.438 -7.828 1 98.25 78 ALA A O 1
ATOM 622 N N . VAL A 1 79 ? 5.672 14.148 -8.789 1 98.12 79 VAL A N 1
ATOM 623 C CA . VAL A 1 79 ? 6.742 14.453 -7.844 1 98.12 79 VAL A CA 1
ATOM 624 C C . VAL A 1 79 ? 8.008 14.828 -8.609 1 98.12 79 VAL A C 1
ATOM 626 O O . VAL A 1 79 ? 8.344 14.203 -9.617 1 98.12 79 VAL A O 1
ATOM 629 N N . ALA A 1 80 ? 8.695 15.859 -8.164 1 98.06 80 ALA A N 1
ATOM 630 C CA . ALA A 1 80 ? 9.984 16.266 -8.711 1 98.06 80 ALA A CA 1
ATOM 631 C C . ALA A 1 80 ? 11.047 16.344 -7.617 1 98.06 80 ALA A C 1
ATOM 633 O O . ALA A 1 80 ? 10.75 16.734 -6.484 1 98.06 80 ALA A O 1
ATOM 634 N N . ASN A 1 81 ? 12.211 15.914 -7.969 1 96.44 81 ASN A N 1
ATOM 635 C CA . ASN A 1 81 ? 13.383 15.984 -7.102 1 96.44 81 ASN A CA 1
ATOM 636 C C . ASN A 1 81 ? 14.562 16.656 -7.801 1 96.44 81 ASN A C 1
ATOM 638 O O . ASN A 1 81 ? 14.891 16.312 -8.938 1 96.44 81 ASN A O 1
ATOM 642 N N . TYR A 1 82 ? 15.172 17.625 -7.133 1 94.62 82 TYR A N 1
ATOM 643 C CA . TYR A 1 82 ? 16.406 18.25 -7.582 1 94.62 82 TYR A CA 1
ATOM 644 C C .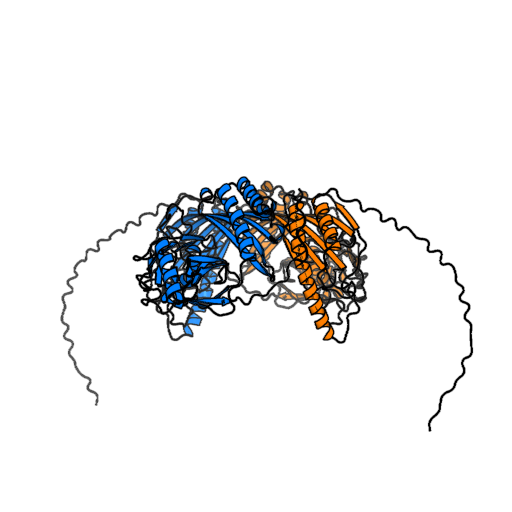 TYR A 1 82 ? 16.281 18.75 -9.016 1 94.62 82 TYR A C 1
ATOM 646 O O .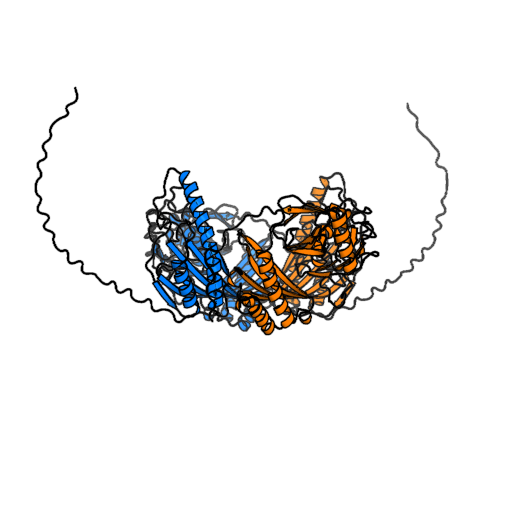 TYR A 1 82 ? 17.188 18.562 -9.828 1 94.62 82 TYR A O 1
ATOM 654 N N . GLY A 1 83 ? 15.156 19.219 -9.391 1 95.38 83 GLY A N 1
ATOM 655 C CA . GLY A 1 83 ? 14.953 19.859 -10.68 1 95.38 83 GLY A CA 1
ATOM 656 C C . GLY A 1 83 ? 14.5 18.906 -11.766 1 95.38 83 GLY A C 1
ATOM 657 O O . GLY A 1 83 ? 14.57 19.219 -12.953 1 95.38 83 GLY A O 1
ATOM 658 N N . ALA A 1 84 ? 14.047 17.734 -11.398 1 96 84 ALA A N 1
ATOM 659 C CA . ALA A 1 84 ? 13.641 16.766 -12.398 1 96 84 ALA A CA 1
ATOM 660 C C . ALA A 1 84 ? 12.414 15.984 -11.938 1 96 84 ALA A C 1
ATOM 662 O O . ALA A 1 84 ? 12.258 15.695 -10.75 1 96 84 ALA A O 1
ATOM 663 N N . LEU A 1 85 ? 11.602 15.609 -12.953 1 96.19 85 LEU A N 1
ATOM 664 C CA . LEU A 1 85 ? 10.445 14.766 -12.656 1 96.19 85 LEU A CA 1
ATOM 665 C C . LEU A 1 85 ? 10.883 13.352 -12.297 1 96.19 85 LEU A C 1
ATOM 667 O O . LEU A 1 85 ? 11.75 12.781 -12.969 1 96.19 85 LEU A O 1
ATOM 671 N N . VAL A 1 86 ? 10.25 12.75 -11.227 1 95.38 86 VAL A N 1
ATOM 672 C CA . VAL A 1 86 ? 10.703 11.422 -10.812 1 95.38 86 VAL A CA 1
ATOM 673 C C . VAL A 1 86 ? 9.523 10.453 -10.781 1 95.38 86 VAL A C 1
ATOM 675 O O . VAL A 1 86 ? 9.711 9.234 -10.812 1 95.38 86 VAL A O 1
ATOM 678 N N . ARG A 1 87 ? 8.32 10.961 -10.68 1 94.75 87 ARG A N 1
ATOM 679 C CA . ARG A 1 87 ? 7.129 10.109 -10.602 1 94.75 87 ARG A CA 1
ATOM 680 C C . ARG A 1 87 ? 5.902 10.844 -11.133 1 94.75 87 ARG A C 1
ATOM 682 O O . ARG A 1 87 ? 5.738 12.039 -10.906 1 94.75 87 ARG A O 1
ATOM 689 N N . GLU A 1 88 ? 5.09 10.219 -11.82 1 95.75 88 GLU A N 1
ATOM 690 C CA . GLU A 1 88 ? 3.77 10.664 -12.25 1 95.75 88 GLU A CA 1
ATOM 691 C C . GLU A 1 88 ? 2.764 9.516 -12.227 1 95.75 88 GLU A C 1
ATOM 693 O O . GLU A 1 88 ? 3.025 8.445 -12.773 1 95.75 88 GLU A O 1
ATOM 698 N N . GLU A 1 89 ? 1.631 9.711 -11.625 1 95.81 89 GLU A N 1
ATOM 699 C CA . GLU A 1 89 ? 0.608 8.68 -11.492 1 95.81 89 GLU A CA 1
ATOM 700 C C . GLU A 1 89 ? -0.793 9.266 -11.617 1 95.81 89 GLU A C 1
ATOM 702 O O . GLU A 1 89 ? -1.057 10.367 -11.125 1 95.81 89 GLU A O 1
ATOM 707 N N . ALA A 1 90 ? -1.597 8.594 -12.297 1 95.75 90 ALA A N 1
ATOM 708 C CA . ALA A 1 90 ? -3.016 8.922 -12.406 1 95.75 90 ALA A CA 1
ATOM 709 C C . ALA A 1 90 ? -3.881 7.672 -12.281 1 95.75 90 ALA A C 1
ATOM 711 O O . ALA A 1 90 ? -3.475 6.586 -12.703 1 95.75 90 ALA A O 1
ATOM 712 N N . GLY A 1 91 ? -5.07 7.809 -11.648 1 94.62 91 GLY A N 1
ATOM 713 C CA . GLY A 1 91 ? -5.938 6.652 -11.492 1 94.62 91 GLY A CA 1
ATOM 714 C C . GLY A 1 91 ? -7.391 7.023 -11.266 1 94.62 91 GLY A C 1
ATOM 715 O O . GLY A 1 91 ? -7.691 8.125 -10.805 1 94.62 91 GLY A O 1
ATOM 716 N N . ARG A 1 92 ? -8.211 6.113 -11.633 1 95.94 92 ARG A N 1
ATOM 717 C CA . ARG A 1 92 ? -9.648 6.211 -11.375 1 95.94 92 ARG A CA 1
ATOM 718 C C . ARG A 1 92 ? -10.203 4.883 -10.867 1 95.94 92 ARG A C 1
ATOM 720 O O . ARG A 1 92 ? -9.859 3.822 -11.398 1 95.94 92 ARG A O 1
ATOM 727 N N . GLN A 1 93 ? -10.984 4.949 -9.859 1 96.06 93 GLN A N 1
ATOM 728 C CA . GLN A 1 93 ? -11.656 3.764 -9.336 1 96.06 93 GLN A CA 1
ATOM 729 C C . GLN A 1 93 ? -12.992 4.125 -8.703 1 96.06 93 GLN A C 1
ATOM 731 O O . GLN A 1 93 ? -13.219 5.277 -8.32 1 96.06 93 GLN A O 1
ATOM 736 N N . ARG A 1 94 ? -13.805 3.232 -8.672 1 96.62 94 ARG A N 1
ATOM 737 C CA . ARG A 1 94 ? -15.094 3.371 -8.008 1 96.62 94 ARG A CA 1
ATOM 738 C C . ARG A 1 94 ? -15.305 2.254 -6.988 1 96.62 94 ARG A C 1
ATOM 740 O O . ARG A 1 94 ? -15.117 1.076 -7.305 1 96.62 94 ARG A O 1
ATOM 747 N N . LEU A 1 95 ? -15.641 2.678 -5.789 1 96.81 95 LEU A N 1
ATOM 748 C CA . LEU A 1 95 ? -15.859 1.745 -4.691 1 96.81 95 LEU A CA 1
ATOM 749 C C . LEU A 1 95 ? -17.25 1.92 -4.098 1 96.81 95 LEU A C 1
ATOM 751 O O . LEU A 1 95 ? -17.75 3.041 -4 1 96.81 95 LEU A O 1
ATOM 755 N N . VAL A 1 96 ? -17.766 0.833 -3.705 1 96.75 96 VAL A N 1
ATOM 756 C CA . VAL A 1 96 ? -19.062 0.912 -3.033 1 96.75 96 VAL A CA 1
ATOM 757 C C . VAL A 1 96 ? -18.984 0.224 -1.672 1 96.75 96 VAL A C 1
ATOM 759 O O . VAL A 1 96 ? -18.453 -0.886 -1.561 1 96.75 96 VAL A O 1
ATOM 762 N N . ARG A 1 97 ? -19.391 0.881 -0.726 1 97 97 ARG A N 1
ATOM 763 C CA . ARG A 1 97 ? -19.578 0.314 0.607 1 97 97 ARG A CA 1
ATOM 764 C C . ARG A 1 97 ? -21.047 0.042 0.889 1 97 97 ARG A C 1
ATOM 766 O O . ARG A 1 97 ? -21.906 0.915 0.688 1 97 97 ARG A O 1
ATOM 773 N N . VAL A 1 98 ? -21.312 -1.163 1.337 1 97.31 98 VAL A N 1
ATOM 774 C CA . VAL A 1 98 ? -22.672 -1.556 1.706 1 97.31 98 VAL A CA 1
ATOM 775 C C . VAL A 1 98 ? -22.734 -1.801 3.211 1 97.31 98 VAL A C 1
ATOM 777 O O . VAL A 1 98 ? -21.969 -2.592 3.758 1 97.31 98 VAL A O 1
ATOM 780 N N . THR A 1 99 ? -23.609 -1.109 3.818 1 96.62 99 THR A N 1
ATOM 781 C CA . THR A 1 99 ? -23.859 -1.285 5.246 1 96.62 99 THR A CA 1
ATOM 782 C C . THR A 1 99 ? -25.219 -1.91 5.48 1 96.62 99 THR A C 1
ATOM 784 O O . THR A 1 99 ? -26.234 -1.435 4.949 1 96.62 99 THR A O 1
ATOM 787 N N . VAL A 1 100 ? -25.25 -2.988 6.207 1 95.38 100 VAL A N 1
ATOM 788 C CA . VAL A 1 100 ? -26.484 -3.652 6.625 1 95.38 100 VAL A CA 1
ATOM 789 C C . VAL A 1 100 ? -26.531 -3.752 8.148 1 95.38 100 VAL A C 1
ATOM 791 O O . VAL A 1 100 ? -25.547 -4.141 8.781 1 95.38 100 VAL A O 1
ATOM 794 N N . ARG A 1 101 ? -27.609 -3.352 8.695 1 95.44 101 ARG A N 1
ATOM 795 C CA . ARG A 1 101 ? -27.781 -3.451 10.141 1 95.44 101 ARG A CA 1
ATOM 796 C C . ARG A 1 101 ? -28.969 -4.355 10.484 1 95.44 101 ARG A C 1
ATOM 798 O O . ARG A 1 101 ? -30.047 -4.227 9.906 1 95.44 101 ARG A O 1
ATOM 805 N N . VAL A 1 102 ? -28.781 -5.266 11.445 1 94.12 102 VAL A N 1
ATOM 806 C CA . VAL A 1 102 ? -29.797 -6.176 11.969 1 94.12 102 VAL A CA 1
ATOM 807 C C . VAL A 1 102 ? -30.094 -5.848 13.43 1 94.12 102 VAL A C 1
ATOM 809 O O . VAL A 1 102 ? -29.203 -5.379 14.156 1 94.12 102 VAL A O 1
ATOM 812 N N . GLY A 1 103 ? -31.328 -6.141 13.891 1 93.94 103 GLY A N 1
ATOM 813 C CA . GLY A 1 103 ? -31.797 -5.695 15.188 1 93.94 103 GLY A CA 1
ATOM 814 C C . GLY A 1 103 ? -32.75 -4.52 15.102 1 93.94 103 GLY A C 1
ATOM 815 O O . GLY A 1 103 ? -33.781 -4.59 14.406 1 93.94 103 GLY A O 1
ATOM 816 N N . ASP A 1 104 ? -32.438 -3.484 15.852 1 94.31 104 ASP A N 1
ATOM 817 C CA . ASP A 1 104 ? -33.188 -2.242 15.797 1 94.31 104 ASP A CA 1
ATOM 818 C C . ASP A 1 104 ? -32.344 -1.051 16.219 1 94.31 104 ASP A C 1
ATOM 820 O O . ASP A 1 104 ? -31.125 -1.182 16.375 1 94.31 104 ASP A O 1
ATOM 824 N N . TYR A 1 105 ? -32.969 0.046 16.281 1 94.5 105 TYR A N 1
ATOM 825 C CA . TYR A 1 105 ? -32.188 1.265 16.547 1 94.5 105 TYR A CA 1
ATOM 826 C C . TYR A 1 105 ? -31.594 1.234 17.938 1 94.5 105 TYR A C 1
ATOM 828 O O . TYR A 1 105 ? -30.562 1.863 18.188 1 94.5 105 TYR A O 1
ATOM 836 N N . LYS A 1 106 ? -32.188 0.587 18.812 1 92.62 106 LYS A N 1
ATOM 837 C CA . LYS A 1 106 ? -31.719 0.518 20.203 1 92.62 106 LYS A CA 1
ATOM 838 C C . LYS A 1 106 ? -30.5 -0.403 20.312 1 92.62 106 LYS A C 1
ATOM 840 O O . LYS A 1 106 ? -29.516 -0.05 20.953 1 92.62 106 LYS A O 1
ATOM 845 N N . LEU A 1 107 ? -30.578 -1.56 19.766 1 91.62 107 LEU A N 1
ATOM 846 C CA . LEU A 1 107 ? -29.516 -2.557 19.75 1 91.62 107 LEU A CA 1
ATOM 847 C C . LEU A 1 107 ? -29.422 -3.244 18.406 1 91.62 107 LEU A C 1
ATOM 849 O O . LEU A 1 107 ? -30.359 -3.902 17.969 1 91.62 107 LEU A O 1
ATOM 853 N N . ASP A 1 108 ? -28.188 -3.008 17.812 1 93.88 108 ASP A N 1
ATOM 854 C CA . ASP A 1 108 ? -28.094 -3.609 16.484 1 93.88 108 ASP A CA 1
ATOM 855 C C . ASP A 1 108 ? -26.719 -4.25 16.266 1 93.88 108 ASP A C 1
ATOM 857 O O . ASP A 1 108 ? -26 -4.523 17.234 1 93.88 108 ASP A O 1
ATOM 861 N N . SER A 1 109 ? -26.406 -4.586 15.031 1 92.94 109 SER A N 1
ATOM 862 C CA . SER A 1 109 ? -25.234 -5.371 14.664 1 92.94 109 SER A CA 1
ATOM 863 C C . SER A 1 109 ? -24 -4.488 14.547 1 92.94 109 SER A C 1
ATOM 865 O O . SER A 1 109 ? -22.938 -4.941 14.102 1 92.94 109 SER A O 1
ATOM 867 N N . SER A 1 110 ? -24.125 -3.23 14.914 1 88.38 110 SER A N 1
ATOM 868 C CA . SER A 1 110 ? -23 -2.32 14.75 1 88.38 110 SER A CA 1
ATOM 869 C C . SER A 1 110 ? -21.844 -2.686 15.688 1 88.38 110 SER A C 1
ATOM 871 O O . SER A 1 110 ? -22.078 -3.111 16.812 1 88.38 110 SER A O 1
ATOM 873 N N . THR A 1 111 ? -20.656 -2.629 15.039 1 78.25 111 THR A N 1
ATOM 874 C CA . THR A 1 111 ? -19.438 -2.811 15.82 1 78.25 111 THR A CA 1
ATOM 875 C C . THR A 1 111 ? -18.578 -1.545 15.797 1 78.25 111 THR A C 1
ATOM 877 O O . THR A 1 111 ? -18.828 -0.636 15.008 1 78.25 111 THR A O 1
ATOM 880 N N . GLY A 1 112 ? -17.688 -1.417 16.734 1 66.94 112 GLY A N 1
ATOM 881 C CA . GLY A 1 112 ? -16.797 -0.27 16.75 1 66.94 112 GLY A CA 1
ATOM 882 C C . GLY A 1 112 ? -15.977 -0.143 15.477 1 66.94 112 GLY A C 1
ATOM 883 O O . GLY A 1 112 ? -15.5 0.945 15.148 1 66.94 112 GLY A O 1
ATOM 884 N N . ARG A 1 113 ? -15.766 -1.138 14.711 1 63.66 113 ARG A N 1
ATOM 885 C CA . ARG A 1 113 ? -14.883 -1.123 13.555 1 63.66 113 ARG A CA 1
ATOM 886 C C . ARG A 1 113 ? -15.648 -0.767 12.281 1 63.66 113 ARG A C 1
ATOM 888 O O . ARG A 1 113 ? -15.039 -0.489 11.25 1 63.66 113 ARG A O 1
ATOM 895 N N . GLY A 1 114 ? -16.875 -0.517 12.461 1 64.62 114 GLY A N 1
ATOM 896 C CA . GLY A 1 114 ? -17.656 -0.225 11.266 1 64.62 114 GLY A CA 1
ATOM 897 C C . GLY A 1 114 ? -17.891 -1.444 10.398 1 64.62 114 GLY A C 1
ATOM 898 O O . GLY A 1 114 ? -17 -1.889 9.68 1 64.62 114 GLY A O 1
ATOM 899 N N . ASP A 1 115 ? -19.062 -1.978 10.43 1 73.88 115 ASP A N 1
ATOM 900 C CA . ASP A 1 115 ? -19.328 -3.232 9.734 1 73.88 115 ASP A CA 1
ATOM 901 C C . ASP A 1 115 ? -19.891 -2.977 8.336 1 73.88 115 ASP A C 1
ATOM 903 O O . ASP A 1 115 ? -20.359 -1.872 8.047 1 73.88 115 ASP A O 1
ATOM 907 N N . GLY A 1 116 ? -19.641 -3.727 7.461 1 90.94 116 GLY A N 1
ATOM 908 C CA . GLY A 1 116 ? -20.109 -3.668 6.086 1 90.94 116 GLY A CA 1
ATOM 909 C C . GLY A 1 116 ? -19.234 -4.449 5.125 1 90.94 116 GLY A C 1
ATOM 910 O O . GLY A 1 116 ? -18.578 -5.418 5.52 1 90.94 116 GLY A O 1
ATOM 911 N N . SER A 1 117 ? -19.5 -4.227 3.934 1 94.12 117 SER A N 1
ATOM 912 C CA . SER A 1 117 ? -18.688 -4.82 2.879 1 94.12 117 SER A CA 1
ATOM 913 C C . SER A 1 117 ? -18.281 -3.779 1.837 1 94.12 117 SER A C 1
ATOM 915 O O . SER A 1 117 ? -18.906 -2.719 1.741 1 94.12 117 SER A O 1
ATOM 917 N N . VAL A 1 118 ? -17.188 -4.023 1.207 1 94.69 118 VAL A N 1
ATOM 918 C CA . VAL A 1 118 ? -16.688 -3.117 0.18 1 94.69 118 VAL A CA 1
ATOM 919 C C . VAL A 1 118 ? -16.469 -3.883 -1.125 1 94.69 118 VAL A C 1
ATOM 921 O O . VAL A 1 118 ? -15.977 -5.012 -1.116 1 94.69 118 VAL A O 1
ATOM 924 N N . GLN A 1 119 ? -16.844 -3.268 -2.225 1 93.56 119 GLN A N 1
ATOM 925 C CA . GLN A 1 119 ? -16.672 -3.848 -3.551 1 93.56 119 GLN A CA 1
ATOM 926 C C . GLN A 1 119 ? -16.328 -2.773 -4.578 1 93.56 119 GLN A C 1
ATOM 928 O O . GLN A 1 119 ? -16.609 -1.594 -4.375 1 93.56 119 GLN A O 1
ATOM 933 N N . LEU A 1 120 ? -15.758 -3.158 -5.664 1 93.5 120 LEU A N 1
ATOM 934 C CA . LEU A 1 120 ? -15.547 -2.256 -6.793 1 93.5 120 LEU A CA 1
ATOM 935 C C . LEU A 1 120 ? -16.844 -2.039 -7.559 1 93.5 120 LEU A C 1
ATOM 937 O O . LEU A 1 120 ? -17.656 -2.963 -7.699 1 93.5 120 LEU A O 1
ATOM 941 N N . ALA A 1 121 ? -17.016 -0.861 -8.008 1 95.81 121 ALA A N 1
ATOM 942 C CA . ALA A 1 121 ? -18.188 -0.503 -8.805 1 95.81 121 ALA A CA 1
ATOM 943 C C . ALA A 1 121 ? -17.781 -0.046 -10.203 1 95.81 121 ALA A C 1
ATOM 945 O O . ALA A 1 121 ? -16.641 0.379 -10.414 1 95.81 121 ALA A O 1
ATOM 946 N N . PRO A 1 122 ? -18.734 -0.156 -11.133 1 95.31 122 PRO A N 1
ATOM 947 C CA . PRO A 1 122 ? -18.391 0.174 -12.516 1 95.31 122 PRO A CA 1
ATOM 948 C C . PRO A 1 122 ? -18.094 1.66 -12.719 1 95.31 122 PRO A C 1
ATOM 950 O O . PRO A 1 122 ? -18.828 2.512 -12.219 1 95.31 122 PRO A O 1
ATOM 953 N N . THR A 1 123 ? -17.016 1.931 -13.469 1 93.56 123 THR A N 1
ATOM 954 C CA . THR A 1 123 ? -16.641 3.311 -13.75 1 93.56 123 THR A CA 1
ATOM 955 C C . THR A 1 123 ? -17.266 3.777 -15.07 1 93.56 123 THR A C 1
ATOM 957 O O . THR A 1 123 ? -17.266 4.973 -15.367 1 93.56 123 THR A O 1
ATOM 960 N N . ASP A 1 124 ? -17.812 2.869 -15.859 1 91.38 124 ASP A N 1
ATOM 961 C CA . ASP A 1 124 ? -18.375 3.207 -17.172 1 91.38 124 ASP A CA 1
ATOM 962 C C . ASP A 1 124 ? -19.891 3.447 -17.062 1 91.38 124 ASP A C 1
ATOM 964 O O . ASP A 1 124 ? -20.578 3.473 -18.078 1 91.38 124 ASP A O 1
ATOM 968 N N . ASN A 1 125 ? -20.438 3.484 -15.891 1 93.44 125 ASN A N 1
ATOM 969 C CA . ASN A 1 125 ? -21.828 3.811 -15.594 1 93.44 125 ASN A CA 1
ATOM 970 C C . ASN A 1 125 ? -22.781 2.73 -16.109 1 93.44 125 ASN A C 1
ATOM 972 O O . ASN A 1 125 ? -23.844 3.039 -16.625 1 93.44 125 ASN A O 1
ATOM 976 N N . ASN A 1 126 ? -22.359 1.502 -16 1 93.19 126 ASN A N 1
ATOM 977 C CA . ASN A 1 126 ? -23.203 0.356 -16.312 1 93.19 126 ASN A CA 1
ATOM 978 C C . ASN A 1 126 ? -24.125 0.016 -15.148 1 93.19 126 ASN A C 1
ATOM 980 O O . ASN A 1 126 ? -23.688 -0.518 -14.125 1 93.19 126 ASN A O 1
ATOM 984 N N . PRO A 1 127 ? -25.438 0.233 -15.312 1 94.38 127 PRO A N 1
ATOM 985 C CA . PRO A 1 127 ? -26.359 0.021 -14.188 1 94.38 127 PRO A CA 1
ATOM 986 C C . PRO A 1 127 ? -26.484 -1.451 -13.805 1 94.38 127 PRO A C 1
ATOM 988 O O . PRO A 1 127 ? -26.625 -1.774 -12.617 1 94.38 127 PRO A O 1
ATOM 991 N N . ASP A 1 128 ? -26.453 -2.33 -14.773 1 92.19 128 ASP A N 1
ATOM 992 C CA . ASP A 1 128 ? -26.594 -3.754 -14.484 1 92.19 128 ASP A CA 1
ATOM 993 C C . ASP A 1 128 ? -25.422 -4.277 -13.664 1 92.19 128 ASP A C 1
ATOM 995 O O . ASP A 1 128 ? -25.625 -5 -12.688 1 92.19 128 ASP A O 1
ATOM 999 N N . ALA A 1 129 ? -24.25 -3.908 -14.109 1 93.38 129 ALA A N 1
ATOM 1000 C CA . ALA A 1 129 ? -23.062 -4.324 -13.367 1 93.38 129 ALA A CA 1
ATOM 1001 C C . ALA A 1 129 ? -23.094 -3.785 -11.938 1 93.38 129 ALA A C 1
ATOM 1003 O O . ALA A 1 129 ? -22.688 -4.473 -11 1 93.38 129 ALA A O 1
ATOM 1004 N N . LEU A 1 130 ? -23.547 -2.574 -11.805 1 95.81 130 LEU A N 1
ATOM 1005 C CA . LEU A 1 130 ? -23.625 -1.981 -10.477 1 95.81 130 LEU A CA 1
ATOM 1006 C C . LEU A 1 130 ? -24.609 -2.758 -9.594 1 95.81 130 LEU A C 1
ATOM 1008 O O . LEU A 1 130 ? -24.312 -3.049 -8.438 1 95.81 130 LEU A O 1
ATOM 1012 N N . ARG A 1 131 ? -25.719 -3.07 -10.117 1 94.94 131 ARG A N 1
ATOM 1013 C CA . ARG A 1 131 ? -26.719 -3.795 -9.352 1 94.94 131 ARG A CA 1
ATOM 1014 C C . ARG A 1 131 ? -26.203 -5.16 -8.906 1 94.94 131 ARG A C 1
ATOM 1016 O O . ARG A 1 131 ? -26.469 -5.602 -7.793 1 94.94 131 ARG A O 1
ATOM 1023 N N . TYR A 1 132 ? -25.484 -5.836 -9.789 1 91.25 132 TYR A N 1
ATOM 1024 C CA . TYR A 1 132 ? -24.891 -7.117 -9.422 1 91.25 132 TYR A CA 1
ATOM 1025 C C . TYR A 1 132 ? -23.891 -6.949 -8.289 1 91.25 132 TYR A C 1
ATOM 1027 O O . TYR A 1 132 ? -23.859 -7.75 -7.348 1 91.25 132 TYR A O 1
ATOM 1035 N N . ALA A 1 133 ? -23.047 -5.93 -8.422 1 93.19 133 ALA A N 1
ATOM 1036 C CA . ALA A 1 133 ? -22.062 -5.648 -7.371 1 93.19 133 ALA A CA 1
ATOM 1037 C C . ALA A 1 133 ? -22.766 -5.375 -6.043 1 93.19 133 ALA A C 1
ATOM 1039 O O . ALA A 1 133 ? -22.328 -5.863 -4.996 1 93.19 133 ALA A O 1
ATOM 1040 N N . LEU A 1 134 ? -23.812 -4.621 -6.086 1 95.75 134 LEU A N 1
ATOM 1041 C CA . LEU A 1 134 ? -24.547 -4.273 -4.883 1 95.75 134 LEU A CA 1
ATOM 1042 C C . LEU A 1 134 ? -25.219 -5.504 -4.277 1 95.75 134 LEU A C 1
ATOM 1044 O O . LEU A 1 134 ? -25.234 -5.672 -3.057 1 95.75 134 LEU A O 1
ATOM 1048 N N . TRP A 1 135 ? -25.797 -6.332 -5.125 1 92.81 135 TRP A N 1
ATOM 1049 C CA . TRP A 1 135 ? -26.422 -7.57 -4.672 1 92.81 135 TRP A CA 1
ATOM 1050 C C . TRP A 1 135 ? -25.438 -8.43 -3.898 1 92.81 135 TRP A C 1
ATOM 1052 O O . TRP A 1 135 ? -25.719 -8.859 -2.779 1 92.81 135 TRP A O 1
ATOM 1062 N N . SER A 1 136 ? -24.297 -8.625 -4.508 1 89.12 136 SER A N 1
ATOM 1063 C CA . SER A 1 136 ? -23.266 -9.445 -3.875 1 89.12 136 SER A CA 1
ATOM 1064 C C . SER A 1 136 ? -22.781 -8.812 -2.576 1 89.12 136 SER A C 1
ATOM 1066 O O . SER A 1 136 ? -22.625 -9.5 -1.564 1 89.12 136 SER A O 1
ATOM 1068 N N . ALA A 1 137 ? -22.531 -7.582 -2.619 1 93 137 ALA A N 1
ATOM 1069 C CA . ALA A 1 137 ? -22.031 -6.863 -1.445 1 93 137 ALA A CA 1
ATOM 1070 C C . ALA A 1 137 ? -23.062 -6.875 -0.321 1 93 137 ALA A C 1
ATOM 1072 O O . ALA A 1 137 ? -22.703 -6.941 0.857 1 93 137 ALA A O 1
ATOM 1073 N N . THR A 1 138 ? -24.328 -6.766 -0.671 1 94.19 138 THR A N 1
ATOM 1074 C CA . THR A 1 138 ? -25.391 -6.758 0.328 1 94.19 138 THR A CA 1
ATOM 1075 C C . THR A 1 138 ? -25.484 -8.117 1.023 1 94.19 138 THR A C 1
ATOM 1077 O O . THR A 1 138 ? -25.641 -8.18 2.244 1 94.19 138 THR A O 1
ATOM 1080 N N . ASP A 1 139 ? -25.422 -9.141 0.256 1 90.19 139 ASP A N 1
ATOM 1081 C CA . ASP A 1 139 ? -25.453 -10.484 0.822 1 90.19 139 ASP A CA 1
ATOM 1082 C C . ASP A 1 139 ? -24.328 -10.672 1.844 1 90.19 139 ASP A C 1
ATOM 1084 O O . ASP A 1 139 ? -24.562 -11.164 2.949 1 90.19 139 ASP A O 1
ATOM 1088 N N . GLU A 1 140 ? -23.156 -10.281 1.444 1 90 140 GLU A N 1
ATOM 1089 C CA . GLU A 1 140 ? -22.016 -10.383 2.342 1 90 140 GLU A CA 1
ATOM 1090 C C . GLU A 1 140 ? -22.219 -9.531 3.594 1 90 140 GLU A C 1
ATOM 1092 O O . GLU A 1 140 ? -21.984 -10 4.711 1 90 140 GLU A O 1
ATOM 1097 N N . ALA A 1 141 ? -22.594 -8.352 3.389 1 93.81 141 ALA A N 1
ATOM 1098 C CA . ALA A 1 141 ? -22.812 -7.43 4.5 1 93.81 141 ALA A CA 1
ATOM 1099 C C . ALA A 1 141 ? -23.859 -7.977 5.465 1 93.81 141 ALA A C 1
ATOM 1101 O O . ALA A 1 141 ? -23.75 -7.801 6.68 1 93.81 141 ALA A O 1
ATOM 1102 N N . TYR A 1 142 ? -24.922 -8.609 4.926 1 93.19 142 TYR A N 1
ATOM 1103 C CA . TYR A 1 142 ? -26 -9.156 5.746 1 93.19 142 TYR A CA 1
ATOM 1104 C C . TYR A 1 142 ? -25.5 -10.312 6.605 1 93.19 142 TYR A C 1
ATOM 1106 O O . TYR A 1 142 ? -25.766 -10.359 7.809 1 93.19 142 TYR A O 1
ATOM 1114 N N . LYS A 1 143 ? -24.781 -11.141 6.062 1 89.25 143 LYS A N 1
ATOM 1115 C CA . LYS A 1 143 ? -24.203 -12.25 6.809 1 89.25 143 LYS A CA 1
ATOM 1116 C C . LYS A 1 143 ? -23.266 -11.75 7.91 1 89.25 143 LYS A C 1
ATOM 1118 O O . LYS A 1 143 ? -23.297 -12.25 9.031 1 89.25 143 LYS A O 1
ATOM 1123 N N . ASN A 1 144 ? -22.484 -10.789 7.551 1 90.88 144 ASN A N 1
ATOM 1124 C CA . ASN A 1 144 ? -21.625 -10.164 8.547 1 90.88 144 ASN A CA 1
ATOM 1125 C C . ASN A 1 144 ? -22.422 -9.562 9.695 1 90.88 144 ASN A C 1
ATOM 1127 O O . ASN A 1 144 ? -22.062 -9.695 10.859 1 90.88 144 ASN A O 1
ATOM 1131 N N . ALA A 1 145 ? -23.453 -8.914 9.344 1 93.56 145 ALA A N 1
ATOM 1132 C CA . ALA A 1 145 ? -24.312 -8.25 10.336 1 93.56 145 ALA A CA 1
ATOM 1133 C C . ALA A 1 145 ? -24.938 -9.266 11.281 1 93.56 145 ALA A C 1
ATOM 1135 O O . ALA A 1 145 ? -25.016 -9.031 12.492 1 93.56 145 ALA A O 1
ATOM 1136 N N . LEU A 1 146 ? -25.438 -10.375 10.781 1 91.5 146 LEU A N 1
ATOM 1137 C CA . LEU A 1 146 ? -26.047 -11.422 11.602 1 91.5 146 LEU A CA 1
ATOM 1138 C C . LEU A 1 146 ? -25.031 -11.977 12.594 1 91.5 146 LEU A C 1
ATOM 1140 O O . LEU A 1 146 ? -25.344 -12.164 13.773 1 91.5 146 LEU A O 1
ATOM 1144 N N . ARG A 1 147 ? -23.828 -12.203 12.086 1 89.88 147 ARG A N 1
ATOM 1145 C CA . ARG A 1 147 ? -22.766 -12.703 12.961 1 89.88 147 ARG A CA 1
ATOM 1146 C C . ARG A 1 147 ? -22.422 -11.688 14.047 1 89.88 147 ARG A C 1
ATOM 1148 O O . ARG A 1 147 ? -22.281 -12.039 15.219 1 89.88 147 ARG A O 1
ATOM 1155 N N . ALA A 1 148 ? -22.25 -10.5 13.609 1 92.25 148 ALA A N 1
ATOM 1156 C CA . ALA A 1 148 ? -21.906 -9.43 14.547 1 92.25 148 ALA A CA 1
ATOM 1157 C C . ALA A 1 148 ? -22.984 -9.25 15.602 1 92.25 148 ALA A C 1
ATOM 1159 O O . ALA A 1 148 ? -22.688 -9.023 16.781 1 92.25 148 ALA A O 1
ATOM 1160 N N . TYR A 1 149 ? -24.234 -9.305 15.234 1 92.44 149 TYR A N 1
ATOM 1161 C CA . TYR A 1 149 ? -25.359 -9.133 16.156 1 92.44 149 TYR A CA 1
ATOM 1162 C C . TYR A 1 149 ? -25.375 -10.234 17.203 1 92.44 149 TYR A C 1
ATOM 1164 O O . TYR A 1 149 ? -25.531 -9.961 18.406 1 92.44 149 TYR A O 1
ATOM 1172 N N . SER A 1 150 ? -25.203 -11.422 16.734 1 90.81 150 SER A N 1
ATOM 1173 C CA . SER A 1 150 ? -25.172 -12.562 17.656 1 90.81 150 SER A CA 1
ATOM 1174 C C . SER A 1 150 ? -24 -12.445 18.641 1 90.81 150 SER A C 1
ATOM 1176 O O . SER A 1 150 ? -24.172 -12.703 19.828 1 90.81 150 SER A O 1
ATOM 1178 N N . ALA A 1 151 ? -22.875 -12.078 18.109 1 89.56 151 ALA A N 1
ATOM 1179 C CA . ALA A 1 151 ? -21.703 -11.898 18.969 1 89.56 151 ALA A CA 1
ATOM 1180 C C . ALA A 1 151 ? -21.938 -10.797 20 1 89.56 151 ALA A C 1
ATOM 1182 O O . ALA A 1 151 ? -21.547 -10.93 21.156 1 89.56 151 ALA A O 1
ATOM 1183 N N . LYS A 1 152 ? -22.516 -9.758 19.578 1 88.06 152 LYS A N 1
ATOM 1184 C CA . LYS A 1 152 ? -22.781 -8.633 20.469 1 88.06 152 LYS A CA 1
ATOM 1185 C C . LYS A 1 152 ? -23.781 -9.016 21.562 1 88.06 152 LYS A C 1
ATOM 1187 O O . LYS A 1 152 ? -23.594 -8.656 22.734 1 88.06 152 LYS A O 1
ATOM 1192 N N . GLU A 1 153 ? -24.812 -9.719 21.234 1 87.94 153 GLU A N 1
ATOM 1193 C CA . GLU A 1 153 ? -25.781 -10.203 22.219 1 87.94 153 GLU A CA 1
ATOM 1194 C C . GLU A 1 153 ? -25.109 -11.086 23.266 1 87.94 153 GLU A C 1
ATOM 1196 O O . GLU A 1 153 ? -25.406 -10.977 24.453 1 87.94 153 GLU A O 1
ATOM 1201 N N . ALA A 1 154 ? -24.234 -11.859 22.797 1 87.62 154 ALA A N 1
ATOM 1202 C CA . ALA A 1 154 ? -23.5 -12.734 23.703 1 87.62 154 ALA A CA 1
ATOM 1203 C C . ALA A 1 154 ? -22.578 -11.922 24.625 1 87.62 154 ALA A C 1
ATOM 1205 O O . ALA A 1 154 ? -22.484 -12.203 25.812 1 87.62 154 ALA A O 1
ATOM 1206 N N . ALA A 1 155 ? -21.984 -10.961 24.078 1 84.25 155 ALA A N 1
ATOM 1207 C CA . ALA A 1 155 ? -21.062 -10.125 24.844 1 84.25 155 ALA A CA 1
ATOM 1208 C C . ALA A 1 155 ? -21.812 -9.32 25.906 1 84.25 155 ALA A C 1
ATOM 1210 O O . ALA A 1 155 ? -21.297 -9.117 27.016 1 84.25 155 ALA A O 1
ATOM 1211 N N . LEU A 1 156 ? -22.969 -8.82 25.562 1 84.06 156 LEU A N 1
ATOM 1212 C CA . LEU A 1 156 ? -23.75 -7.988 26.453 1 84.06 156 LEU A CA 1
ATOM 1213 C C . LEU A 1 156 ? -24.203 -8.789 27.688 1 84.06 156 LEU A C 1
ATOM 1215 O O . LEU A 1 156 ? -24.438 -8.219 28.75 1 84.06 156 LEU A O 1
ATOM 1219 N N . LYS A 1 157 ? -24.297 -10.016 27.531 1 81.75 157 LYS A N 1
ATOM 1220 C CA . LYS A 1 157 ? -24.703 -10.867 28.641 1 81.75 157 LYS A CA 1
ATOM 1221 C C . LYS A 1 157 ? -23.609 -10.922 29.703 1 81.75 157 LYS A C 1
ATOM 1223 O O . LYS A 1 157 ? -23.859 -11.297 30.844 1 81.75 157 LYS A O 1
ATOM 1228 N N . ARG A 1 158 ? -22.484 -10.555 29.328 1 77.56 158 ARG A N 1
ATOM 1229 C CA . ARG A 1 158 ? -21.359 -10.617 30.234 1 77.56 158 ARG A CA 1
ATOM 1230 C C . ARG A 1 158 ? -21.297 -9.375 31.125 1 77.56 158 ARG A C 1
ATOM 1232 O O . ARG A 1 158 ? -20.547 -9.328 32.094 1 77.56 158 ARG A O 1
ATOM 1239 N N . PHE A 1 159 ? -22.016 -8.391 30.641 1 73.38 159 PHE A N 1
ATOM 1240 C CA . PHE A 1 159 ? -21.953 -7.141 31.375 1 73.38 159 PHE A CA 1
ATOM 1241 C C . PHE A 1 159 ? -23.25 -6.883 32.125 1 73.38 159 PHE A C 1
ATOM 1243 O O . PHE A 1 159 ? -24.328 -7.238 31.656 1 73.38 159 PHE A O 1
ATOM 1250 N N . GLN A 1 160 ? -23.141 -6.371 33.375 1 64.19 160 GLN A N 1
ATOM 1251 C CA . GLN A 1 160 ? -24.312 -5.996 34.188 1 64.19 160 GLN A CA 1
ATOM 1252 C C . GLN A 1 160 ? -24.906 -4.676 33.719 1 64.19 160 GLN A C 1
ATOM 1254 O O . GLN A 1 160 ? -26.125 -4.504 33.688 1 64.19 160 GLN A O 1
ATOM 1259 N N . SER A 1 161 ? -24 -3.748 33.469 1 61.19 161 SER A N 1
ATOM 1260 C CA . SER A 1 161 ? -24.469 -2.418 33.125 1 61.19 161 SER A CA 1
ATOM 1261 C C . SER A 1 161 ? -24.766 -2.336 31.625 1 61.19 161 SER A C 1
ATOM 1263 O O . SER A 1 161 ? -23.984 -2.809 30.797 1 61.19 161 SER A O 1
ATOM 1265 N N . THR A 1 162 ? -26.125 -2.025 31.375 1 63.47 162 THR A N 1
ATOM 1266 C CA . THR A 1 162 ? -26.516 -1.882 29.984 1 63.47 162 THR A CA 1
ATOM 1267 C C . THR A 1 162 ? -26.375 -0.433 29.516 1 63.47 162 THR A C 1
ATOM 1269 O O . THR A 1 162 ? -26.625 0.495 30.297 1 63.47 162 THR A O 1
ATOM 1272 N N . ARG A 1 163 ? -25.75 -0.166 28.422 1 72.56 163 ARG A N 1
ATOM 1273 C CA . ARG A 1 163 ? -25.688 1.154 27.797 1 72.56 163 ARG A CA 1
ATOM 1274 C C . ARG A 1 163 ? -27.078 1.644 27.422 1 72.56 163 ARG A C 1
ATOM 1276 O O . ARG A 1 163 ? -27.859 0.901 26.812 1 72.56 163 ARG A O 1
ATOM 1283 N N . SER A 1 164 ? -27.359 2.883 27.953 1 76.75 164 SER A N 1
ATOM 1284 C CA . SER A 1 164 ? -28.688 3.441 27.719 1 76.75 164 SER A CA 1
ATOM 1285 C C . SER A 1 164 ? -28.797 4.043 26.312 1 76.75 164 SER A C 1
ATOM 1287 O O . SER A 1 164 ? -29.891 4.215 25.797 1 76.75 164 SER A O 1
ATOM 1289 N N . GLU A 1 165 ? -27.688 4.254 25.719 1 87.5 165 GLU A N 1
ATOM 1290 C CA . GLU A 1 165 ? -27.719 4.918 24.422 1 87.5 165 GLU A CA 1
ATOM 1291 C C . GLU A 1 165 ? -28.062 3.932 23.312 1 87.5 165 GLU A C 1
ATOM 1293 O O . GLU A 1 165 ? -27.609 2.781 23.344 1 87.5 165 GLU A O 1
ATOM 1298 N N . GLN A 1 166 ? -28.812 4.465 22.328 1 91.31 166 GLN A N 1
ATOM 1299 C CA . GLN A 1 166 ? -29.125 3.658 21.156 1 91.31 166 GLN A CA 1
ATOM 1300 C C . GLN A 1 166 ? -27.875 3.357 20.344 1 91.31 166 GLN A C 1
ATOM 1302 O O . GLN A 1 166 ? -26.891 4.113 20.391 1 91.31 166 GLN A O 1
ATOM 1307 N N . ASP A 1 167 ? -27.891 2.277 19.594 1 91.94 167 ASP A N 1
ATOM 1308 C CA . ASP A 1 167 ? -26.766 1.906 18.75 1 91.94 167 ASP A CA 1
ATOM 1309 C C . ASP A 1 167 ? -26.734 2.758 17.484 1 91.94 167 ASP A C 1
ATOM 1311 O O . ASP A 1 167 ? -25.656 3 16.906 1 91.94 167 ASP A O 1
ATOM 1315 N N . PHE A 1 168 ? -27.891 3.176 17.078 1 94.56 168 PHE A N 1
ATOM 1316 C CA . PHE A 1 168 ? -28 3.912 15.828 1 94.56 168 PHE A CA 1
ATOM 1317 C C . PHE A 1 168 ? -29.125 4.938 15.906 1 94.56 168 PHE A C 1
ATOM 1319 O O . PHE A 1 168 ? -30.203 4.645 16.422 1 94.56 168 PHE A O 1
ATOM 1326 N N . ALA A 1 169 ? -28.812 6.152 15.453 1 95.75 169 ALA A N 1
ATOM 1327 C CA . ALA A 1 169 ? -29.828 7.203 15.461 1 95.75 169 ALA A CA 1
ATOM 1328 C C . ALA A 1 169 ? -30.562 7.266 14.125 1 95.75 169 ALA A C 1
ATOM 1330 O O . ALA A 1 169 ? -29.938 7.238 13.062 1 95.75 169 ALA A O 1
ATOM 1331 N N . SER A 1 170 ? -31.844 7.285 14.18 1 95.69 170 SER A N 1
ATOM 1332 C CA . SER A 1 170 ? -32.625 7.504 12.969 1 95.69 170 SER A CA 1
ATOM 1333 C C . SER A 1 170 ? -32.438 8.93 12.453 1 95.69 170 SER A C 1
ATOM 1335 O O . SER A 1 170 ? -32.094 9.836 13.211 1 95.69 170 SER A O 1
ATOM 1337 N N . ALA A 1 171 ? -32.625 9.125 11.172 1 96.56 171 ALA A N 1
ATOM 1338 C CA . ALA A 1 171 ? -32.5 10.438 10.547 1 96.56 171 ALA A CA 1
ATOM 1339 C C . ALA A 1 171 ? -33.594 10.648 9.508 1 96.56 171 ALA A C 1
ATOM 1341 O O . ALA A 1 171 ? -34.031 9.695 8.844 1 96.56 171 ALA A O 1
ATOM 1342 N N . LYS A 1 172 ? -34.031 11.891 9.414 1 96.31 172 LYS A N 1
ATOM 1343 C CA . LYS A 1 172 ? -35.031 12.227 8.383 1 96.31 172 LYS A CA 1
ATOM 1344 C C . LYS A 1 172 ? -34.406 12.07 6.988 1 96.31 172 LYS A C 1
ATOM 1346 O O . LYS A 1 172 ? -33.25 12.422 6.766 1 96.31 172 LYS A O 1
ATOM 1351 N N . PRO A 1 173 ? -35.219 11.469 6.098 1 97.12 173 PRO A N 1
ATOM 1352 C CA . PRO A 1 173 ? -34.719 11.32 4.734 1 97.12 173 PRO A CA 1
ATOM 1353 C C . PRO A 1 173 ? -34.375 12.656 4.078 1 97.12 173 PRO A C 1
ATOM 1355 O O . PRO A 1 173 ? -35.062 13.648 4.297 1 97.12 173 PRO A O 1
ATOM 1358 N N . VAL A 1 174 ? -33.375 12.648 3.295 1 96.94 174 VAL A N 1
ATOM 1359 C CA . VAL A 1 174 ? -32.906 13.844 2.586 1 96.94 174 VAL A CA 1
ATOM 1360 C C . VAL A 1 174 ? -32.656 13.5 1.122 1 96.94 174 VAL A C 1
ATOM 1362 O O . VAL A 1 174 ? -32.125 12.43 0.813 1 96.94 174 VAL A O 1
ATOM 1365 N N . VAL A 1 175 ? -33.125 14.352 0.228 1 97 175 VAL A N 1
ATOM 1366 C CA . VAL A 1 175 ? -32.719 14.281 -1.177 1 97 175 VAL A CA 1
ATOM 1367 C C . VAL A 1 175 ? -31.828 15.461 -1.526 1 97 175 VAL A C 1
ATOM 1369 O O . VAL A 1 175 ? -32.25 16.625 -1.416 1 97 175 VAL A O 1
ATOM 1372 N N . HIS A 1 176 ? -30.625 15.227 -1.852 1 97.5 176 HIS A N 1
ATOM 1373 C CA . HIS A 1 176 ? -29.625 16.25 -2.17 1 97.5 176 HIS A CA 1
ATOM 1374 C C . HIS A 1 176 ? -28.75 15.805 -3.334 1 97.5 176 HIS A C 1
ATOM 1376 O O . HIS A 1 176 ? -27.906 14.914 -3.182 1 97.5 176 HIS A O 1
ATOM 1382 N N . ILE A 1 177 ? -28.922 16.438 -4.504 1 97.25 177 ILE A N 1
ATOM 1383 C CA . ILE A 1 177 ? -28.188 16.062 -5.707 1 97.25 177 ILE A CA 1
ATOM 1384 C C . ILE A 1 177 ? -27.453 17.281 -6.262 1 97.25 177 ILE A C 1
ATOM 1386 O O . ILE A 1 177 ? -28.094 18.25 -6.699 1 97.25 177 ILE A O 1
ATOM 1390 N N . THR A 1 178 ? -26.172 17.297 -6.234 1 96.56 178 THR A N 1
ATOM 1391 C CA . THR A 1 178 ? -25.344 18.359 -6.781 1 96.56 178 THR A CA 1
ATOM 1392 C C . THR A 1 178 ? -24.578 17.875 -8.016 1 96.56 178 THR A C 1
ATOM 1394 O O . THR A 1 178 ? -24.516 16.672 -8.273 1 96.56 178 THR A O 1
ATOM 1397 N N . PRO A 1 179 ? -24.094 18.781 -8.867 1 95.62 179 PRO A N 1
ATOM 1398 C CA . PRO A 1 179 ? -23.359 18.375 -10.062 1 95.62 179 PRO A CA 1
ATOM 1399 C C . PRO A 1 179 ? -22.094 17.594 -9.727 1 95.62 179 PRO A C 1
ATOM 1401 O O . PRO A 1 179 ? -21.5 17.781 -8.656 1 95.62 179 PRO A O 1
ATOM 1404 N N . LEU A 1 180 ? -21.734 16.719 -10.688 1 96.31 180 LEU A N 1
ATOM 1405 C CA . LEU A 1 180 ? -20.484 15.969 -10.547 1 96.31 180 LEU A CA 1
ATOM 1406 C C . LEU A 1 180 ? -19.281 16.891 -10.68 1 96.31 180 LEU A C 1
ATOM 1408 O O . LEU A 1 180 ? -19.328 17.891 -11.398 1 96.31 180 LEU A O 1
ATOM 1412 N N . VAL A 1 181 ? -18.203 16.531 -9.961 1 97.19 181 VAL A N 1
ATOM 1413 C CA . VAL A 1 181 ? -16.969 17.312 -10.055 1 97.19 181 VAL A CA 1
ATOM 1414 C C . VAL A 1 181 ? -15.906 16.5 -10.797 1 97.19 181 VAL A C 1
ATOM 1416 O O . VAL A 1 181 ? -15.992 15.281 -10.867 1 97.19 181 VAL A O 1
ATOM 1419 N N . LYS A 1 182 ? -14.945 17.172 -11.398 1 96.5 182 LYS A N 1
ATOM 1420 C CA . LYS A 1 182 ? -13.828 16.562 -12.117 1 96.5 182 LYS A CA 1
ATOM 1421 C C . LYS A 1 182 ? -12.5 17.219 -11.734 1 96.5 182 LYS A C 1
ATOM 1423 O O . LYS A 1 182 ? -12.484 18.344 -11.234 1 96.5 182 LYS A O 1
ATOM 1428 N N . LEU A 1 183 ? -11.461 16.469 -11.938 1 95.56 183 LEU A N 1
ATOM 1429 C CA . LEU A 1 183 ? -10.141 17.062 -11.758 1 95.56 183 LEU A CA 1
ATOM 1430 C C . LEU A 1 183 ? -9.898 18.156 -12.773 1 95.56 183 LEU A C 1
ATOM 1432 O O . LEU A 1 183 ? -10.141 17.984 -13.969 1 95.56 183 LEU A O 1
ATOM 1436 N N . ASP A 1 184 ? -9.523 19.281 -12.258 1 93.5 184 ASP A N 1
ATOM 1437 C CA . ASP A 1 184 ? -9.266 20.422 -13.125 1 93.5 184 ASP A CA 1
ATOM 1438 C C . ASP A 1 184 ? -7.883 21.016 -12.867 1 93.5 184 ASP A C 1
ATOM 1440 O O . ASP A 1 184 ? -7.77 22.156 -12.406 1 93.5 184 ASP A O 1
ATOM 1444 N N . ILE A 1 185 ? -6.895 20.281 -13.086 1 95.81 185 ILE A N 1
ATOM 1445 C CA . ILE A 1 185 ? -5.527 20.734 -12.867 1 95.81 185 ILE A CA 1
ATOM 1446 C C . ILE A 1 185 ? -4.754 20.688 -14.188 1 95.81 185 ILE A C 1
ATOM 1448 O O . ILE A 1 185 ? -4.91 19.766 -14.977 1 95.81 185 ILE A O 1
ATOM 1452 N N . ASP A 1 186 ? -4.09 21.797 -14.5 1 96.62 186 ASP A N 1
ATOM 1453 C CA . ASP A 1 186 ? -3.191 21.812 -15.648 1 96.62 186 ASP A CA 1
ATOM 1454 C C . ASP A 1 186 ? -1.925 21.016 -15.359 1 96.62 186 ASP A C 1
ATOM 1456 O O . ASP A 1 186 ? -0.947 21.547 -14.836 1 96.62 186 ASP A O 1
ATOM 1460 N N . ARG A 1 187 ? -1.925 19.766 -15.812 1 96.38 187 ARG A N 1
ATOM 1461 C CA . ARG A 1 187 ? -0.855 18.844 -15.461 1 96.38 187 ARG A CA 1
ATOM 1462 C C . ARG A 1 187 ? 0.484 19.312 -16.016 1 96.38 187 ARG A C 1
ATOM 1464 O O . ARG A 1 187 ? 1.496 19.297 -15.32 1 96.38 187 ARG A O 1
ATOM 1471 N N . ASP A 1 188 ? 0.551 19.75 -17.219 1 96.88 188 ASP A N 1
ATOM 1472 C CA . ASP A 1 188 ? 1.793 20.156 -17.875 1 96.88 188 ASP A CA 1
ATOM 1473 C C . ASP A 1 188 ? 2.402 21.375 -17.188 1 96.88 188 ASP A C 1
ATOM 1475 O O . ASP A 1 188 ? 3.605 21.406 -16.906 1 96.88 188 ASP A O 1
ATOM 1479 N N . GLU A 1 189 ? 1.605 22.297 -16.891 1 96.94 189 GLU A N 1
ATOM 1480 C CA . GLU A 1 189 ? 2.094 23.5 -16.219 1 96.94 189 GLU A CA 1
ATOM 1481 C C . GLU A 1 189 ? 2.629 23.172 -14.82 1 96.94 189 GLU A C 1
ATOM 1483 O O . GLU A 1 189 ? 3.68 23.672 -14.422 1 96.94 189 GLU A O 1
ATOM 1488 N N . TRP A 1 190 ? 1.925 22.359 -14.094 1 97.25 190 TRP A N 1
ATOM 1489 C CA . TRP A 1 190 ? 2.336 22.062 -12.727 1 97.25 190 TRP A CA 1
ATOM 1490 C C . TRP A 1 190 ? 3.57 21.172 -12.703 1 97.25 190 TRP A C 1
ATOM 1492 O O . TRP A 1 190 ? 4.418 21.297 -11.82 1 97.25 190 TRP A O 1
ATOM 1502 N N . LYS A 1 191 ? 3.637 20.281 -13.68 1 97.19 191 LYS A N 1
ATOM 1503 C CA . LYS A 1 191 ? 4.875 19.516 -13.781 1 97.19 191 LYS A CA 1
ATOM 1504 C C . LYS A 1 191 ? 6.078 20.453 -13.953 1 97.19 191 LYS A C 1
ATOM 1506 O O . LYS A 1 191 ? 7.105 20.266 -13.297 1 97.19 191 LYS A O 1
ATOM 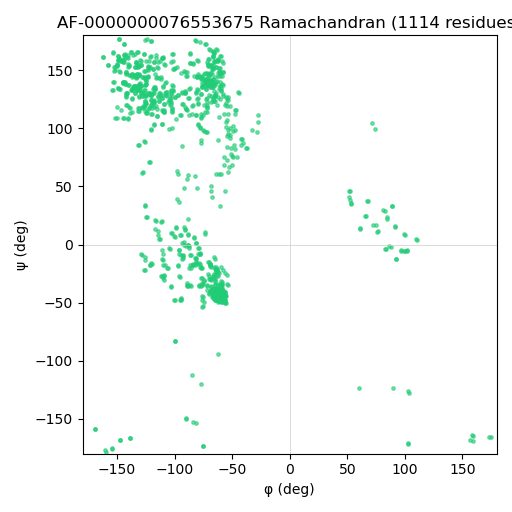1511 N N . LYS A 1 192 ? 5.973 21.453 -14.781 1 97.44 192 LYS A N 1
ATOM 1512 C CA . LYS A 1 192 ? 7.035 22.438 -14.977 1 97.44 192 LYS A CA 1
ATOM 1513 C C . LYS A 1 192 ? 7.332 23.188 -13.688 1 97.44 192 LYS A C 1
ATOM 1515 O O . LYS A 1 192 ? 8.5 23.391 -13.328 1 97.44 192 LYS A O 1
ATOM 1520 N N . ARG A 1 193 ? 6.289 23.531 -12.977 1 97.75 193 ARG A N 1
ATOM 1521 C CA . ARG A 1 193 ? 6.43 24.312 -11.758 1 97.75 193 ARG A CA 1
ATOM 1522 C C . ARG A 1 193 ? 7.176 23.531 -10.688 1 97.75 193 ARG A C 1
ATOM 1524 O O . ARG A 1 193 ? 8.102 24.047 -10.055 1 97.75 193 ARG A O 1
ATOM 1531 N N . ILE A 1 194 ? 6.801 22.266 -10.5 1 98.25 194 ILE A N 1
ATOM 1532 C CA . ILE A 1 194 ? 7.414 21.516 -9.414 1 98.25 194 ILE A CA 1
ATOM 1533 C C . ILE A 1 194 ? 8.844 21.125 -9.797 1 98.25 194 ILE A C 1
ATOM 1535 O O . ILE A 1 194 ? 9.719 21.031 -8.93 1 98.25 194 ILE A O 1
ATOM 1539 N N . VAL A 1 195 ? 9.094 20.922 -11.07 1 97.69 195 VAL A N 1
ATOM 1540 C CA . VAL A 1 195 ? 10.453 20.672 -11.531 1 97.69 195 VAL A CA 1
ATOM 1541 C C . VAL A 1 195 ? 11.336 21.891 -11.242 1 97.69 195 VAL A C 1
ATOM 1543 O O . VAL A 1 195 ? 12.414 21.75 -10.664 1 97.69 195 VAL A O 1
ATOM 1546 N N . GLU A 1 196 ? 10.883 23 -11.602 1 97.75 196 GLU A N 1
ATOM 1547 C CA . GLU A 1 196 ? 11.625 24.234 -11.312 1 97.75 196 GLU A CA 1
ATOM 1548 C C . GLU A 1 196 ? 11.828 24.406 -9.812 1 97.75 196 GLU A C 1
ATOM 1550 O O . GLU A 1 196 ? 12.945 24.672 -9.359 1 97.75 196 GLU A O 1
ATOM 1555 N N . ALA A 1 197 ? 10.766 24.234 -9.078 1 98.25 197 ALA A N 1
ATOM 1556 C CA . ALA A 1 197 ? 10.789 24.438 -7.633 1 98.25 197 ALA A CA 1
ATOM 1557 C C . ALA A 1 197 ? 11.836 23.547 -6.969 1 98.25 197 ALA A C 1
ATOM 1559 O O . ALA A 1 197 ? 12.633 24.016 -6.156 1 98.25 197 ALA A O 1
ATOM 1560 N N . SER A 1 198 ? 11.875 22.328 -7.344 1 97.38 198 SER A N 1
ATOM 1561 C CA . SER A 1 198 ? 12.781 21.375 -6.715 1 97.38 198 SER A CA 1
ATOM 1562 C C . SER A 1 198 ? 14.234 21.656 -7.102 1 97.38 198 SER A C 1
ATOM 1564 O O . SER A 1 198 ? 15.156 21.172 -6.453 1 97.38 198 SER A O 1
ATOM 1566 N N . GLY A 1 199 ? 14.453 22.469 -8.141 1 96.25 199 GLY A N 1
ATOM 1567 C CA . GLY A 1 199 ? 15.797 22.75 -8.625 1 96.25 199 GLY A CA 1
ATOM 1568 C C . GLY A 1 199 ? 16.297 24.125 -8.234 1 96.25 199 GLY A C 1
ATOM 1569 O O . GLY A 1 199 ? 17.469 24.453 -8.461 1 96.25 199 GLY A O 1
ATOM 1570 N N . LEU A 1 200 ? 15.516 24.906 -7.605 1 97.31 200 LEU A N 1
ATOM 1571 C CA . LEU A 1 200 ? 15.82 26.312 -7.355 1 97.31 200 LEU A CA 1
ATOM 1572 C C . LEU A 1 200 ? 17.031 26.453 -6.434 1 97.31 200 LEU A C 1
ATOM 1574 O O . LEU A 1 200 ? 17.766 27.438 -6.512 1 97.31 200 LEU A O 1
ATOM 1578 N N . TYR A 1 201 ? 17.234 25.516 -5.559 1 95.69 201 TYR A N 1
ATOM 1579 C CA . TYR A 1 201 ? 18.344 25.594 -4.625 1 95.69 201 TYR A CA 1
ATOM 1580 C C . TYR A 1 201 ? 19.672 25.75 -5.363 1 95.69 201 TYR A C 1
ATOM 1582 O O . TYR A 1 201 ? 20.609 26.359 -4.84 1 95.69 201 TYR A O 1
ATOM 1590 N N . ALA A 1 202 ? 19.719 25.312 -6.57 1 93 202 ALA A N 1
ATOM 1591 C CA . ALA A 1 202 ? 20.969 25.297 -7.328 1 93 202 ALA A CA 1
ATOM 1592 C C . ALA A 1 202 ? 20.969 26.391 -8.398 1 93 202 ALA A C 1
ATOM 1594 O O . ALA A 1 202 ? 22.031 26.797 -8.875 1 93 202 ALA A O 1
ATOM 1595 N N . SER A 1 203 ? 19.828 26.859 -8.766 1 93.31 203 SER A N 1
ATOM 1596 C CA . SER A 1 203 ? 19.766 27.703 -9.953 1 93.31 203 SER A CA 1
ATOM 1597 C C . SER A 1 203 ? 19.469 29.156 -9.586 1 93.31 203 SER A C 1
ATOM 1599 O O . SER A 1 203 ? 19.828 30.078 -10.312 1 93.31 203 SER A O 1
ATOM 1601 N N . ASP A 1 204 ? 18.766 29.375 -8.539 1 96.31 204 ASP A N 1
ATOM 1602 C CA . ASP A 1 204 ? 18.391 30.734 -8.195 1 96.31 204 ASP A CA 1
ATOM 1603 C C . ASP A 1 204 ? 19.578 31.516 -7.637 1 96.31 204 ASP A C 1
ATOM 1605 O O . ASP A 1 204 ? 20.281 31.047 -6.742 1 96.31 204 ASP A O 1
ATOM 1609 N N . PRO A 1 205 ? 19.719 32.688 -8.07 1 95.94 205 PRO A N 1
ATOM 1610 C CA . PRO A 1 205 ? 20.891 33.469 -7.668 1 95.94 205 PRO A CA 1
ATOM 1611 C C . PRO A 1 205 ? 20.891 33.812 -6.18 1 95.94 205 PRO A C 1
ATOM 1613 O O . PRO A 1 205 ? 21.953 34 -5.578 1 95.94 205 PRO A O 1
ATOM 1616 N N . GLU A 1 206 ? 19.797 33.906 -5.609 1 96.56 206 GLU A N 1
ATOM 1617 C CA . GLU A 1 206 ? 19.719 34.312 -4.207 1 96.56 206 GLU A CA 1
ATOM 1618 C C . GLU A 1 206 ? 20.109 33.156 -3.281 1 96.56 206 GLU A C 1
ATOM 1620 O O . GLU A 1 206 ? 20.438 33.375 -2.111 1 96.56 206 GLU A O 1
ATOM 1625 N N . VAL A 1 207 ? 20.047 31.953 -3.783 1 96.56 207 VAL A N 1
ATOM 1626 C CA . VAL A 1 207 ? 20.203 30.859 -2.838 1 96.56 207 VAL A CA 1
ATOM 1627 C C . VAL A 1 207 ? 21.266 29.891 -3.338 1 96.56 207 VAL A C 1
ATOM 1629 O O . VAL A 1 207 ? 21.734 29.031 -2.59 1 96.56 207 VAL A O 1
ATOM 1632 N N . LYS A 1 208 ? 21.734 30.047 -4.523 1 93.44 208 LYS A N 1
ATOM 1633 C CA . LYS A 1 208 ? 22.688 29.125 -5.109 1 93.44 208 LYS A CA 1
ATOM 1634 C C . LYS A 1 208 ? 24 29.125 -4.328 1 93.44 208 LYS A C 1
ATOM 1636 O O . LYS A 1 208 ? 24.781 28.172 -4.398 1 93.44 208 LYS A O 1
ATOM 1641 N N . GLY A 1 209 ? 24.266 30.188 -3.584 1 92.31 209 GLY A N 1
ATOM 1642 C CA . GLY A 1 209 ? 25.5 30.312 -2.811 1 92.31 209 GLY A CA 1
ATOM 1643 C C . GLY A 1 209 ? 25.609 29.281 -1.707 1 92.31 209 GLY A C 1
ATOM 1644 O O . GLY A 1 209 ? 26.719 29 -1.231 1 92.31 209 GLY A O 1
ATOM 1645 N N . PHE A 1 210 ? 24.484 28.719 -1.284 1 92.69 210 PHE A N 1
ATOM 1646 C CA . PHE A 1 210 ? 24.547 27.703 -0.25 1 92.69 210 PHE A CA 1
ATOM 1647 C C . PHE A 1 210 ? 23.844 26.422 -0.702 1 92.69 210 PHE A C 1
ATOM 1649 O O . PHE A 1 210 ? 23.234 25.734 0.109 1 92.69 210 PHE A O 1
ATOM 1656 N N . ALA A 1 211 ? 23.906 26.156 -1.937 1 91.88 211 ALA A N 1
ATOM 1657 C CA . ALA A 1 211 ? 23.312 24.953 -2.523 1 91.88 211 ALA A CA 1
ATOM 1658 C C . ALA A 1 211 ? 23.891 23.688 -1.908 1 91.88 211 ALA A C 1
ATOM 1660 O O . ALA A 1 211 ? 23.188 22.688 -1.75 1 91.88 211 ALA A O 1
ATOM 1661 N N . ASP A 1 212 ? 25.078 23.734 -1.538 1 89.44 212 ASP A N 1
ATOM 1662 C CA . ASP A 1 212 ? 25.781 22.562 -1.024 1 89.44 212 ASP A CA 1
ATOM 1663 C C . ASP A 1 212 ? 25.25 22.141 0.34 1 89.44 212 ASP A C 1
ATOM 1665 O O . ASP A 1 212 ? 25.5 21.031 0.809 1 89.44 212 ASP A O 1
ATOM 1669 N N . HIS A 1 213 ? 24.516 23.078 0.962 1 92.56 213 HIS A N 1
ATOM 1670 C CA . HIS A 1 213 ? 23.953 22.781 2.275 1 92.56 213 HIS A CA 1
ATOM 1671 C C . HIS A 1 213 ? 22.609 22.078 2.152 1 92.56 213 HIS A C 1
ATOM 1673 O O . HIS A 1 213 ? 22.078 21.578 3.145 1 92.56 213 HIS A O 1
ATOM 1679 N N . VAL A 1 214 ? 22.094 22.016 0.948 1 93.69 214 VAL A N 1
ATOM 1680 C CA . VAL A 1 214 ? 20.797 21.375 0.711 1 93.69 214 VAL A CA 1
ATOM 1681 C C . VAL A 1 214 ? 21 19.906 0.399 1 93.69 214 VAL A C 1
ATOM 1683 O O . VAL A 1 214 ? 21.641 19.547 -0.603 1 93.69 214 VAL A O 1
ATOM 1686 N N . GLN A 1 215 ? 20.469 19.062 1.261 1 90.5 215 GLN A N 1
ATOM 1687 C CA . GLN A 1 215 ? 20.672 17.625 1.109 1 90.5 215 GLN A CA 1
ATOM 1688 C C . GLN A 1 215 ? 19.5 16.984 0.361 1 90.5 215 GLN A C 1
ATOM 1690 O O . GLN A 1 215 ? 19.656 15.914 -0.245 1 90.5 215 GLN A O 1
ATOM 1695 N N . TYR A 1 216 ? 18.344 17.547 0.451 1 91.5 216 TYR A N 1
ATOM 1696 C CA . TYR A 1 216 ? 17.25 17.109 -0.402 1 91.5 216 TYR A CA 1
ATOM 1697 C C . TYR A 1 216 ? 16.312 18.266 -0.746 1 91.5 216 TYR A C 1
ATOM 1699 O O . TYR A 1 216 ? 16.203 19.234 0.016 1 91.5 216 TYR A O 1
ATOM 1707 N N . SER A 1 217 ? 15.766 18.219 -1.821 1 96.31 217 SER A N 1
ATOM 1708 C CA . SER A 1 217 ? 14.781 19.156 -2.359 1 96.31 217 SER A CA 1
ATOM 1709 C C . SER A 1 217 ? 13.727 18.422 -3.193 1 96.31 217 SER A C 1
ATOM 1711 O O . SER A 1 217 ? 14.023 17.953 -4.289 1 96.31 217 SER A O 1
ATOM 1713 N N . THR A 1 218 ? 12.539 18.344 -2.672 1 97.5 218 THR A N 1
ATOM 1714 C CA . THR A 1 218 ? 11.445 17.609 -3.305 1 97.5 218 THR A CA 1
ATOM 1715 C C . THR A 1 218 ? 10.195 18.484 -3.404 1 97.5 218 THR A C 1
ATOM 1717 O O . THR A 1 218 ? 9.867 19.219 -2.473 1 97.5 218 THR A O 1
ATOM 1720 N N . SER A 1 219 ? 9.57 18.438 -4.527 1 98.44 219 SER A N 1
ATOM 1721 C CA . SER A 1 219 ? 8.297 19.125 -4.727 1 98.44 219 SER A CA 1
ATOM 1722 C C . SER A 1 219 ? 7.258 18.203 -5.355 1 98.44 219 SER A C 1
ATOM 1724 O O . SER A 1 219 ? 7.605 17.297 -6.125 1 98.44 219 SER A O 1
ATOM 1726 N N . ASN A 1 220 ? 6.016 18.391 -4.996 1 98.38 220 ASN A N 1
ATOM 1727 C CA . ASN A 1 220 ? 4.973 17.547 -5.582 1 98.38 220 ASN A CA 1
ATOM 1728 C C . ASN A 1 220 ? 3.662 18.312 -5.738 1 98.38 220 ASN A C 1
ATOM 1730 O O . ASN A 1 220 ? 3.479 19.375 -5.125 1 98.38 220 ASN A O 1
ATOM 1734 N N . VAL A 1 221 ? 2.832 17.859 -6.605 1 98.38 221 VAL A N 1
ATOM 1735 C CA . VAL A 1 221 ? 1.466 18.328 -6.793 1 98.38 221 VAL A CA 1
ATOM 1736 C C . VAL A 1 221 ? 0.502 17.141 -6.805 1 98.38 221 VAL A C 1
ATOM 1738 O O . VAL A 1 221 ? 0.824 16.078 -7.336 1 98.38 221 VAL A O 1
ATOM 1741 N N . ARG A 1 222 ? -0.613 17.312 -6.164 1 97.81 222 ARG A N 1
ATOM 1742 C CA . ARG A 1 222 ? -1.638 16.266 -6.078 1 97.81 222 ARG A CA 1
ATOM 1743 C C . ARG A 1 222 ? -3.025 16.844 -6.336 1 97.81 222 ARG A C 1
ATOM 1745 O O . ARG A 1 222 ? -3.281 18.016 -6.035 1 97.81 222 ARG A O 1
ATOM 1752 N N . GLY A 1 223 ? -3.824 16.062 -6.93 1 97.75 223 GLY A N 1
ATOM 1753 C CA . GLY A 1 223 ? -5.23 16.375 -7.129 1 97.75 223 GLY A CA 1
ATOM 1754 C C . GLY A 1 223 ? -6.148 15.195 -6.863 1 97.75 223 GLY A C 1
ATOM 1755 O O . GLY A 1 223 ? -5.785 14.047 -7.121 1 97.75 223 GLY A O 1
ATOM 1756 N N . LEU A 1 224 ? -7.324 15.539 -6.367 1 97.44 224 LEU A N 1
ATOM 1757 C CA . LEU A 1 224 ? -8.344 14.547 -6.059 1 97.44 224 LEU A CA 1
ATOM 1758 C C . LEU A 1 224 ? -9.734 15.062 -6.422 1 97.44 224 LEU A C 1
ATOM 1760 O O . LEU A 1 224 ? -10.055 16.219 -6.16 1 97.44 224 LEU A O 1
ATOM 1764 N N . ALA A 1 225 ? -10.477 14.305 -7.109 1 97.94 225 ALA A N 1
ATOM 1765 C CA . ALA A 1 225 ? -11.906 14.523 -7.297 1 97.94 225 ALA A CA 1
ATOM 1766 C C . ALA A 1 225 ? -12.711 13.336 -6.781 1 97.94 225 ALA A C 1
ATOM 1768 O O . ALA A 1 225 ? -12.5 12.195 -7.207 1 97.94 225 ALA A O 1
ATOM 1769 N N . MET A 1 226 ? -13.625 13.625 -5.898 1 97.44 226 MET A N 1
ATOM 1770 C CA . MET A 1 226 ? -14.484 12.617 -5.281 1 97.44 226 MET A CA 1
ATOM 1771 C C . MET A 1 226 ? -15.953 12.906 -5.559 1 97.44 226 MET A C 1
ATOM 1773 O O . MET A 1 226 ? -16.438 14.016 -5.293 1 97.44 226 MET A O 1
ATOM 1777 N N . ASN A 1 227 ? -16.641 12.039 -6.188 1 97.81 227 ASN A N 1
ATOM 1778 C CA . ASN A 1 227 ? -18.094 12.055 -6.277 1 97.81 227 ASN A CA 1
ATOM 1779 C C . ASN A 1 227 ? -18.719 10.93 -5.457 1 97.81 227 ASN A C 1
ATOM 1781 O O . ASN A 1 227 ? -18.484 9.75 -5.727 1 97.81 227 ASN A O 1
ATOM 1785 N N . ARG A 1 228 ? -19.531 11.281 -4.531 1 97.81 228 ARG A N 1
ATOM 1786 C CA . ARG A 1 228 ? -20.125 10.312 -3.611 1 97.81 228 ARG A CA 1
ATOM 1787 C C . ARG A 1 228 ? -21.625 10.195 -3.836 1 97.81 228 ARG A C 1
ATOM 1789 O O . ARG A 1 228 ? -22.328 11.203 -3.938 1 97.81 228 ARG A O 1
ATOM 1796 N N . TYR A 1 229 ? -22.094 8.953 -3.961 1 98.25 229 TYR A N 1
ATOM 1797 C CA . TYR A 1 229 ? -23.5 8.586 -4.043 1 98.25 229 TYR A CA 1
ATOM 1798 C C . TYR A 1 229 ? -23.953 7.855 -2.783 1 98.25 229 TYR A C 1
ATOM 1800 O O . TYR A 1 229 ? -23.234 6.996 -2.27 1 98.25 229 TYR A O 1
ATOM 1808 N N . LEU A 1 230 ? -25.109 8.227 -2.283 1 98.31 230 LEU A N 1
ATOM 1809 C CA . LEU A 1 230 ? -25.609 7.574 -1.082 1 98.31 230 LEU A CA 1
ATOM 1810 C C . LEU A 1 230 ? -27.125 7.379 -1.161 1 98.31 230 LEU A C 1
ATOM 1812 O O . LEU A 1 230 ? -27.859 8.312 -1.502 1 98.31 230 LEU A O 1
ATOM 1816 N N . VAL A 1 231 ? -27.594 6.152 -0.953 1 98.25 231 VAL A N 1
ATOM 1817 C CA . VAL A 1 231 ? -29.016 5.848 -0.777 1 98.25 231 VAL A CA 1
ATOM 1818 C C . VAL A 1 231 ? -29.188 4.918 0.42 1 98.25 231 VAL A C 1
ATOM 1820 O O . VAL A 1 231 ? -28.328 4.09 0.71 1 98.25 231 VAL A O 1
ATOM 1823 N N . ASN A 1 232 ? -30.234 5.078 1.142 1 97.56 232 ASN A N 1
ATOM 1824 C CA . ASN A 1 232 ? -30.5 4.16 2.246 1 97.56 232 ASN A CA 1
ATOM 1825 C C . ASN A 1 232 ? -31.984 3.881 2.41 1 97.56 232 ASN A C 1
ATOM 1827 O O . ASN A 1 232 ? -32.812 4.477 1.715 1 97.56 232 ASN A O 1
ATOM 1831 N N . THR A 1 233 ? -32.344 2.965 3.26 1 96.38 233 THR A N 1
ATOM 1832 C CA . THR A 1 233 ? -33.719 2.455 3.373 1 96.38 233 THR A CA 1
ATOM 1833 C C . THR A 1 233 ? -34.594 3.436 4.141 1 96.38 233 THR A C 1
ATOM 1835 O O . THR A 1 233 ? -35.812 3.26 4.207 1 96.38 233 THR A O 1
ATOM 1838 N N . GLU A 1 234 ? -34.031 4.48 4.711 1 96.94 234 GLU A N 1
ATOM 1839 C CA . GLU A 1 234 ? -34.812 5.523 5.352 1 96.94 234 GLU A CA 1
ATOM 1840 C C . GLU A 1 234 ? -35.344 6.531 4.328 1 96.94 234 GLU A C 1
ATOM 1842 O O . GLU A 1 234 ? -36.156 7.395 4.656 1 96.94 234 GLU A O 1
ATOM 1847 N N . GLY A 1 235 ? -34.812 6.414 3.125 1 96.5 235 GLY A N 1
ATOM 1848 C CA . GLY A 1 235 ? -35.344 7.25 2.059 1 96.5 235 GLY A CA 1
ATOM 1849 C C . GLY A 1 235 ? -34.375 8.328 1.613 1 96.5 235 GLY A C 1
ATOM 1850 O O . GLY A 1 235 ? -34.688 9.133 0.739 1 96.5 235 GLY A O 1
ATOM 1851 N N . THR A 1 236 ? -33.188 8.352 2.15 1 97.69 236 THR A N 1
ATOM 1852 C CA . THR A 1 236 ? -32.188 9.344 1.813 1 97.69 236 THR A CA 1
ATOM 1853 C C . THR A 1 236 ? -31.547 9.039 0.456 1 97.69 236 THR A C 1
ATOM 1855 O O . THR A 1 236 ? -31.266 7.879 0.144 1 97.69 236 THR A O 1
ATOM 1858 N N . SER A 1 237 ? -31.344 10.023 -0.403 1 97.94 237 SER A N 1
ATOM 1859 C CA . SER A 1 237 ? -30.672 9.969 -1.692 1 97.94 237 SER A CA 1
ATOM 1860 C C . SER A 1 237 ? -29.781 11.188 -1.897 1 97.94 237 SER A C 1
ATOM 1862 O O . SER A 1 237 ? -30.266 12.312 -2.031 1 97.94 237 SER A O 1
ATOM 1864 N N . VAL A 1 238 ? -28.484 10.953 -1.938 1 98.12 238 VAL A N 1
ATOM 1865 C CA . VAL A 1 238 ? -27.516 12.047 -1.984 1 98.12 238 VAL A CA 1
ATOM 1866 C C . VAL A 1 238 ? -26.484 11.789 -3.086 1 98.12 238 VAL A C 1
ATOM 1868 O O . VAL A 1 238 ? -26.031 10.656 -3.268 1 98.12 238 VAL A O 1
ATOM 1871 N N . ARG A 1 239 ? -26.172 12.703 -3.879 1 98.06 239 ARG A N 1
ATOM 1872 C CA . ARG A 1 239 ? -25 12.75 -4.758 1 98.06 239 ARG A CA 1
ATOM 1873 C C . ARG A 1 239 ? -24.281 14.086 -4.625 1 98.06 239 ARG A C 1
ATOM 1875 O O . ARG A 1 239 ? -24.844 15.141 -4.906 1 98.06 239 ARG A O 1
ATOM 1882 N N . GLN A 1 240 ? -23.094 14.055 -4.199 1 97.44 240 GLN A N 1
ATOM 1883 C CA . GLN A 1 240 ? -22.281 15.258 -4.02 1 97.44 240 GLN A CA 1
ATOM 1884 C C . GLN A 1 240 ? -20.797 14.961 -4.246 1 97.44 240 GLN A C 1
ATOM 1886 O O . GLN A 1 240 ? -20.391 13.805 -4.262 1 97.44 240 GLN A O 1
ATOM 1891 N N . GLY A 1 241 ? -20.062 15.977 -4.535 1 96.5 241 GLY A N 1
ATOM 1892 C CA . GLY A 1 241 ? -18.641 15.797 -4.785 1 96.5 241 GLY A CA 1
ATOM 1893 C C . GLY A 1 241 ? -17.797 16.938 -4.266 1 96.5 241 GLY A C 1
ATOM 1894 O O . GLY A 1 241 ? -18.328 17.984 -3.891 1 96.5 241 GLY A O 1
ATOM 1895 N N . TYR A 1 242 ? -16.531 16.688 -4.141 1 96.69 242 TYR A N 1
ATOM 1896 C CA . TYR A 1 242 ? -15.547 17.719 -3.805 1 96.69 242 TYR A CA 1
ATOM 1897 C C . TYR A 1 242 ? -14.227 17.453 -4.52 1 96.69 242 TYR A C 1
ATOM 1899 O O . TYR A 1 242 ? -13.969 16.344 -4.98 1 96.69 242 TYR A O 1
ATOM 1907 N N . THR A 1 243 ? -13.477 18.469 -4.676 1 97.31 243 THR A N 1
ATOM 1908 C CA . THR A 1 243 ? -12.117 18.375 -5.184 1 97.31 243 THR A CA 1
ATOM 1909 C C . THR A 1 243 ? -11.125 18.953 -4.172 1 97.31 243 THR A C 1
ATOM 1911 O O . THR A 1 243 ? -11.508 19.688 -3.268 1 97.31 243 THR A O 1
ATOM 1914 N N . GLY A 1 244 ? -9.938 18.5 -4.18 1 97.88 244 GLY A N 1
ATOM 1915 C CA . GLY A 1 244 ? -8.828 19 -3.385 1 97.88 244 GLY A CA 1
ATOM 1916 C C . GLY A 1 244 ? -7.496 18.922 -4.105 1 97.88 244 GLY A C 1
ATOM 1917 O O . GLY A 1 244 ? -7.23 17.969 -4.828 1 97.88 244 GLY A O 1
ATOM 1918 N N . TYR A 1 245 ? -6.75 19.953 -3.939 1 97.94 245 TYR A N 1
ATOM 1919 C CA . TYR A 1 245 ? -5.445 20.062 -4.586 1 97.94 245 TYR A CA 1
ATOM 1920 C C . TYR A 1 245 ? -4.379 20.5 -3.592 1 97.94 245 TYR A C 1
ATOM 1922 O O . TYR A 1 245 ? -4.668 21.266 -2.662 1 97.94 245 TYR A O 1
ATOM 1930 N N . SER A 1 246 ? -3.18 20.047 -3.752 1 97.88 246 SER A N 1
ATOM 1931 C CA . SER A 1 246 ? -2.055 20.516 -2.943 1 97.88 246 SER A CA 1
ATOM 1932 C C . SER A 1 246 ? -0.776 20.594 -3.771 1 97.88 246 SER A C 1
ATOM 1934 O O . SER A 1 246 ? -0.562 19.781 -4.672 1 97.88 246 SER A O 1
ATOM 1936 N N . ALA A 1 247 ? -0.028 21.562 -3.582 1 98 247 ALA A N 1
ATOM 1937 C CA . ALA A 1 247 ? 1.319 21.75 -4.113 1 98 247 ALA A CA 1
ATOM 1938 C C . ALA A 1 247 ? 2.318 22.031 -2.994 1 98 247 ALA A C 1
ATOM 1940 O O . ALA A 1 247 ? 2.174 23 -2.254 1 98 247 ALA A O 1
ATOM 1941 N N . MET A 1 248 ? 3.324 21.172 -2.91 1 97.88 248 MET A N 1
ATOM 1942 C CA . MET A 1 248 ? 4.191 21.219 -1.736 1 97.88 248 MET A CA 1
ATOM 1943 C C . MET A 1 248 ? 5.66 21.281 -2.145 1 97.88 248 MET A C 1
ATOM 1945 O O . MET A 1 248 ? 6.016 20.906 -3.262 1 97.88 248 MET A O 1
ATOM 1949 N N . ILE A 1 249 ? 6.469 21.844 -1.268 1 98.06 249 ILE A N 1
ATOM 1950 C CA . ILE A 1 249 ? 7.926 21.844 -1.365 1 98.06 249 ILE A CA 1
ATOM 1951 C C . ILE A 1 249 ? 8.531 21.391 -0.037 1 98.06 249 ILE A C 1
ATOM 1953 O O . ILE A 1 249 ? 8.031 21.75 1.032 1 98.06 249 ILE A O 1
ATOM 1957 N N . SER A 1 250 ? 9.438 20.531 -0.125 1 97.62 250 SER A N 1
ATOM 1958 C CA . SER A 1 250 ? 10.203 20.047 1.025 1 97.62 250 SER A CA 1
ATOM 1959 C C . SER A 1 250 ? 11.703 20.141 0.767 1 97.62 250 SER A C 1
ATOM 1961 O O . SER A 1 250 ? 12.211 19.531 -0.18 1 97.62 250 SER A O 1
ATOM 1963 N N . VAL A 1 251 ? 12.375 20.938 1.569 1 97.38 251 VAL A N 1
ATOM 1964 C CA . VAL A 1 251 ? 13.828 21.062 1.472 1 97.38 251 VAL A CA 1
ATOM 1965 C C . VAL A 1 251 ? 14.461 20.781 2.83 1 97.38 251 VAL A C 1
ATOM 1967 O O . VAL A 1 251 ? 13.867 21.062 3.873 1 97.38 251 VAL A O 1
ATOM 1970 N N . GLY A 1 252 ? 15.602 20.125 2.812 1 94.94 252 GLY A N 1
ATOM 1971 C CA . GLY A 1 252 ? 16.234 19.797 4.078 1 94.94 252 GLY A CA 1
ATOM 1972 C C . GLY A 1 252 ? 17.734 19.656 3.977 1 94.94 252 GLY A C 1
ATOM 1973 O O . GLY A 1 252 ? 18.297 19.609 2.875 1 94.94 252 GLY A O 1
ATOM 1974 N N . GLY A 1 253 ? 18.359 19.656 5.102 1 92.56 253 GLY A N 1
ATOM 1975 C CA . GLY A 1 253 ? 19.797 19.5 5.309 1 92.56 253 GLY A CA 1
ATOM 1976 C C . GLY A 1 253 ? 20.172 19.297 6.762 1 92.56 253 GLY A C 1
ATOM 1977 O O . GLY A 1 253 ? 19.375 18.781 7.551 1 92.56 253 GLY A O 1
ATOM 1978 N N . GLN A 1 254 ? 21.453 19.609 7.004 1 91.94 254 GLN A N 1
ATOM 1979 C CA . GLN A 1 254 ? 21.953 19.453 8.367 1 91.94 254 GLN A CA 1
ATOM 1980 C C . GLN A 1 254 ? 22.734 20.672 8.82 1 91.94 254 GLN A C 1
ATOM 1982 O O . GLN A 1 254 ? 23.422 21.312 8.016 1 91.94 254 GLN A O 1
ATOM 1987 N N . ALA A 1 255 ? 22.578 20.969 10.078 1 93.5 255 ALA A N 1
ATOM 1988 C CA . ALA A 1 255 ? 23.453 21.969 10.688 1 93.5 255 ALA A CA 1
ATOM 1989 C C . ALA A 1 255 ? 24.844 21.422 10.906 1 93.5 255 ALA A C 1
ATOM 1991 O O . ALA A 1 255 ? 25.094 20.219 10.711 1 93.5 255 ALA A O 1
ATOM 1992 N N . ALA A 1 256 ? 25.75 22.375 11.328 1 90.25 256 ALA A N 1
ATOM 1993 C CA . ALA A 1 256 ? 27.141 21.984 11.516 1 90.25 256 ALA A CA 1
ATOM 1994 C C . ALA A 1 256 ? 27.281 20.938 12.609 1 90.25 256 ALA A C 1
ATOM 1996 O O . ALA A 1 256 ? 28.188 20.109 12.57 1 90.25 256 ALA A O 1
ATOM 1997 N N . ASP A 1 257 ? 26.344 20.938 13.547 1 88.94 257 ASP A N 1
ATOM 1998 C CA . ASP A 1 257 ? 26.406 20 14.664 1 88.94 257 ASP A CA 1
ATOM 1999 C C . ASP A 1 257 ? 25.719 18.688 14.32 1 88.94 257 ASP A C 1
ATOM 2001 O O . ASP A 1 257 ? 25.578 17.812 15.172 1 88.94 257 ASP A O 1
ATOM 2005 N N . GLY A 1 258 ? 25.156 18.562 13.109 1 89.31 258 GLY A N 1
ATOM 2006 C CA . GLY A 1 258 ? 24.594 17.297 12.648 1 89.31 258 GLY A CA 1
ATOM 2007 C C . GLY A 1 258 ? 23.078 17.25 12.75 1 89.31 258 GLY A C 1
ATOM 2008 O O . GLY A 1 258 ? 22.453 16.297 12.297 1 89.31 258 GLY A O 1
ATOM 2009 N N . MET A 1 259 ? 22.5 18.234 13.297 1 90.62 259 MET A N 1
ATOM 2010 C CA . MET A 1 259 ? 21.047 18.25 13.445 1 90.62 259 MET A CA 1
ATOM 2011 C C . MET A 1 259 ? 20.359 18.297 12.086 1 90.62 259 MET A C 1
ATOM 2013 O O . MET A 1 259 ? 20.734 19.109 11.234 1 90.62 259 MET A O 1
ATOM 2017 N N . VAL A 1 260 ? 19.438 17.375 11.914 1 90.56 260 VAL A N 1
ATOM 2018 C CA . VAL A 1 260 ? 18.688 17.375 10.664 1 90.56 260 VAL A CA 1
ATOM 2019 C C . VAL A 1 260 ? 17.625 18.484 10.711 1 90.56 260 VAL A C 1
ATOM 2021 O O . VAL A 1 260 ? 16.891 18.609 11.695 1 90.56 260 VAL A O 1
ATOM 2024 N N . LEU A 1 261 ? 17.578 19.297 9.695 1 92.44 261 LEU A N 1
ATOM 2025 C CA . LEU A 1 261 ? 16.656 20.422 9.57 1 92.44 261 LEU A CA 1
ATOM 2026 C C . LEU A 1 261 ? 15.875 20.344 8.266 1 92.44 261 LEU A C 1
ATOM 2028 O O . LEU A 1 261 ? 16.359 19.781 7.281 1 92.44 261 LEU A O 1
ATOM 2032 N N . ALA A 1 262 ? 14.656 20.875 8.336 1 93.81 262 ALA A N 1
ATOM 2033 C CA . ALA A 1 262 ? 13.859 20.844 7.109 1 93.81 262 ALA A CA 1
ATOM 2034 C C . ALA A 1 262 ? 12.859 22 7.082 1 93.81 262 ALA A C 1
ATOM 2036 O O . ALA A 1 262 ? 12.531 22.562 8.125 1 93.81 262 ALA A O 1
ATOM 2037 N N . ARG A 1 263 ? 12.5 22.422 5.91 1 95.5 263 ARG A N 1
ATOM 2038 C CA . ARG A 1 263 ? 11.352 23.281 5.629 1 95.5 263 ARG A CA 1
ATOM 2039 C C . ARG A 1 263 ? 10.352 22.562 4.719 1 95.5 263 ARG A C 1
ATOM 2041 O O . ARG A 1 263 ? 10.703 22.156 3.609 1 95.5 263 ARG A O 1
ATOM 2048 N N . ASP A 1 264 ? 9.172 22.359 5.207 1 93.31 264 ASP A N 1
ATOM 2049 C CA . ASP A 1 264 ? 8.086 21.703 4.484 1 93.31 264 ASP A CA 1
ATOM 2050 C C . ASP A 1 264 ? 6.836 22.578 4.461 1 93.31 264 ASP A C 1
ATOM 2052 O O . ASP A 1 264 ? 6.273 22.891 5.508 1 93.31 264 ASP A O 1
ATOM 2056 N N . ASN A 1 265 ? 6.457 23 3.379 1 91.88 265 ASN A N 1
ATOM 2057 C CA . ASN A 1 265 ? 5.254 23.812 3.279 1 91.88 265 ASN A CA 1
ATOM 2058 C C . ASN A 1 265 ? 4.699 23.828 1.856 1 91.88 265 ASN A C 1
ATOM 2060 O O . ASN A 1 265 ? 5.152 23.062 1.004 1 91.88 265 ASN A O 1
ATOM 2064 N N . GLY A 1 266 ? 3.664 24.594 1.678 1 94.31 266 GLY A N 1
ATOM 2065 C CA . GLY A 1 266 ? 2.949 24.641 0.411 1 94.31 266 GLY A CA 1
ATOM 2066 C C . GLY A 1 266 ? 1.53 25.156 0.545 1 94.31 266 GLY A C 1
ATOM 2067 O O . GLY A 1 266 ? 1.222 25.906 1.476 1 94.31 266 GLY A O 1
ATOM 2068 N N . SER A 1 267 ? 0.807 24.875 -0.514 1 95.06 267 SER A N 1
ATOM 2069 C CA . SER A 1 267 ? -0.577 25.344 -0.508 1 95.06 267 SER A CA 1
ATOM 2070 C C . SER A 1 267 ? -1.544 24.188 -0.77 1 95.06 267 SER A C 1
ATOM 2072 O O . SER A 1 267 ? -1.208 23.234 -1.477 1 95.06 267 SER A O 1
ATOM 2074 N N . THR A 1 268 ? -2.643 24.234 -0.135 1 96.44 268 THR A N 1
ATOM 2075 C CA . THR A 1 268 ? -3.766 23.312 -0.305 1 96.44 268 THR A CA 1
ATOM 2076 C C . THR A 1 268 ? -5.051 24.078 -0.593 1 96.44 268 THR A C 1
ATOM 2078 O O . THR A 1 268 ? -5.336 25.094 0.058 1 96.44 268 THR A O 1
ATOM 2081 N N . ALA A 1 269 ? -5.773 23.594 -1.616 1 96.31 269 ALA A N 1
ATOM 2082 C CA . ALA A 1 269 ? -6.961 24.328 -2.025 1 96.31 269 ALA A CA 1
ATOM 2083 C C . ALA A 1 269 ? -8.062 23.391 -2.51 1 96.31 269 ALA A C 1
ATOM 2085 O O . ALA A 1 269 ? -7.781 22.266 -2.912 1 96.31 269 ALA A O 1
ATOM 2086 N N . ALA A 1 270 ? -9.273 23.891 -2.461 1 94.81 270 ALA A N 1
ATOM 2087 C CA . ALA A 1 270 ? -10.422 23.141 -2.975 1 94.81 270 ALA A CA 1
ATOM 2088 C C . ALA A 1 270 ? -10.461 23.188 -4.5 1 94.81 270 ALA A C 1
ATOM 2090 O O . ALA A 1 270 ? -10.898 22.234 -5.141 1 94.81 270 ALA A O 1
ATOM 2091 N N . ASP A 1 271 ? -10.023 24.281 -5.051 1 93.75 271 ASP A N 1
ATOM 2092 C CA . ASP A 1 271 ? -9.945 24.453 -6.5 1 93.75 271 ASP A CA 1
ATOM 2093 C C . ASP A 1 271 ? -8.5 24.609 -6.953 1 93.75 271 ASP A C 1
ATOM 2095 O O . ASP A 1 271 ? -7.703 25.281 -6.297 1 93.75 271 ASP A O 1
ATOM 2099 N N . ALA A 1 272 ? -8.258 24.047 -8.117 1 95.25 272 ALA A N 1
ATOM 2100 C CA . ALA A 1 272 ? -6.887 24.094 -8.625 1 95.25 272 ALA A CA 1
ATOM 2101 C C . ALA A 1 272 ? -6.434 25.531 -8.852 1 95.25 272 ALA A C 1
ATOM 2103 O O . ALA A 1 272 ? -5.266 25.859 -8.633 1 95.25 272 ALA A O 1
ATOM 2104 N N . LYS A 1 273 ? -7.344 26.375 -9.242 1 93.19 273 LYS A N 1
ATOM 2105 C CA . LYS A 1 273 ? -7.016 27.766 -9.578 1 93.19 273 LYS A CA 1
ATOM 2106 C C . LYS A 1 273 ? -6.617 28.547 -8.328 1 93.19 273 LYS A C 1
ATOM 2108 O O . LYS A 1 273 ? -6.027 29.625 -8.43 1 93.19 273 LYS A O 1
ATOM 2113 N N . ASP A 1 274 ? -6.996 27.984 -7.164 1 93.88 274 ASP A N 1
ATOM 2114 C CA . ASP A 1 274 ? -6.723 28.703 -5.918 1 93.88 274 ASP A CA 1
ATOM 2115 C C . ASP A 1 274 ? -5.375 28.281 -5.332 1 93.88 274 ASP A C 1
ATOM 2117 O O . ASP A 1 274 ? -4.953 28.812 -4.301 1 93.88 274 ASP A O 1
ATOM 2121 N N . LEU A 1 275 ? -4.73 27.406 -5.992 1 95.94 275 LEU A N 1
ATOM 2122 C CA . LEU A 1 275 ? -3.334 27.172 -5.641 1 95.94 275 LEU A CA 1
ATOM 2123 C C . LEU A 1 275 ? -2.484 28.391 -5.961 1 95.94 275 LEU A C 1
ATOM 2125 O O . LEU A 1 275 ? -2.916 29.281 -6.703 1 95.94 275 LEU A O 1
ATOM 2129 N N . GLU A 1 276 ? -1.355 28.406 -5.363 1 95.25 276 GLU A N 1
ATOM 2130 C CA . GLU A 1 276 ? -0.467 29.547 -5.586 1 95.25 276 GLU A CA 1
ATOM 2131 C C . GLU A 1 276 ? -0.093 29.672 -7.062 1 95.25 276 GLU A C 1
ATOM 2133 O O . GLU A 1 276 ? 0.069 28.672 -7.754 1 95.25 276 GLU A O 1
ATOM 2138 N N . SER A 1 277 ? 0.097 30.906 -7.508 1 95.12 277 SER A N 1
ATOM 2139 C CA . SER A 1 277 ? 0.631 31.141 -8.844 1 95.12 277 SER A CA 1
ATOM 2140 C C . SER A 1 277 ? 2.068 30.641 -8.961 1 95.12 277 SER A C 1
ATOM 2142 O O . SER A 1 277 ? 2.721 30.375 -7.953 1 95.12 277 SER A O 1
ATOM 2144 N N . GLY A 1 278 ? 2.48 30.531 -10.195 1 95.19 278 GLY A N 1
ATOM 2145 C CA . GLY A 1 278 ? 3.859 30.125 -10.414 1 95.19 278 GLY A CA 1
ATOM 2146 C C . GLY A 1 278 ? 4.863 31.016 -9.719 1 95.19 278 GLY A C 1
ATOM 2147 O O . GLY A 1 278 ? 5.797 30.547 -9.07 1 95.19 278 GLY A O 1
ATOM 2148 N N . SER A 1 279 ? 4.68 32.281 -9.805 1 96.5 279 SER A N 1
ATOM 2149 C CA . SER A 1 279 ? 5.582 33.25 -9.195 1 96.5 279 SER A CA 1
ATOM 2150 C C . SER A 1 279 ? 5.543 33.188 -7.676 1 96.5 279 SER A C 1
ATOM 2152 O O . SER A 1 279 ? 6.582 33.25 -7.016 1 96.5 279 SER A O 1
ATOM 2154 N N . ALA A 1 280 ? 4.352 33.031 -7.176 1 96.88 280 ALA A N 1
ATOM 2155 C CA . ALA A 1 280 ? 4.211 32.938 -5.727 1 96.88 280 ALA A CA 1
ATOM 2156 C C . ALA A 1 280 ? 4.863 31.672 -5.203 1 96.88 280 ALA A C 1
ATOM 2158 O O . ALA A 1 280 ? 5.5 31.672 -4.145 1 96.88 280 ALA A O 1
ATOM 2159 N N . PHE A 1 281 ? 4.688 30.641 -5.879 1 97.25 281 PHE A N 1
ATOM 2160 C CA . PHE A 1 281 ? 5.273 29.359 -5.5 1 97.25 281 PHE A CA 1
ATOM 2161 C C . PHE A 1 281 ? 6.797 29.422 -5.543 1 97.25 281 PHE A C 1
ATOM 2163 O O . PHE A 1 281 ? 7.473 28.953 -4.629 1 97.25 281 PHE A O 1
ATOM 2170 N N . ARG A 1 282 ? 7.301 29.984 -6.59 1 97.31 282 ARG A N 1
ATOM 2171 C CA . ARG A 1 282 ? 8.742 30.172 -6.707 1 97.31 282 ARG A CA 1
ATOM 2172 C C . ARG A 1 282 ? 9.281 30.984 -5.531 1 97.31 282 ARG A C 1
ATOM 2174 O O . ARG A 1 282 ? 10.312 30.625 -4.949 1 97.31 282 ARG A O 1
ATOM 2181 N N . LYS A 1 283 ? 8.648 32.094 -5.25 1 97.69 283 LYS A N 1
ATOM 2182 C CA . LYS A 1 283 ? 9.07 32.906 -4.133 1 97.69 283 LYS A CA 1
ATOM 2183 C C . LYS A 1 283 ? 9.078 32.125 -2.824 1 97.69 283 LYS A C 1
ATOM 2185 O O . LYS A 1 283 ? 10 32.25 -2.018 1 97.69 283 LYS A O 1
ATOM 2190 N N . ARG A 1 284 ? 8.078 31.344 -2.623 1 97.38 284 ARG A N 1
ATOM 2191 C CA . ARG A 1 284 ? 8.016 30.516 -1.428 1 97.38 284 ARG A CA 1
ATOM 2192 C C . ARG A 1 284 ? 9.234 29.609 -1.324 1 97.38 284 ARG A C 1
ATOM 2194 O O . ARG A 1 284 ? 9.828 29.469 -0.252 1 97.38 284 ARG A O 1
ATOM 2201 N N . VAL A 1 285 ? 9.508 28.969 -2.398 1 98.12 285 VAL A N 1
ATOM 2202 C CA . VAL A 1 285 ? 10.625 28.031 -2.408 1 98.12 285 VAL A CA 1
ATOM 2203 C C . VAL A 1 285 ? 11.914 28.766 -2.037 1 98.12 285 VAL A C 1
ATOM 2205 O O . VAL A 1 285 ? 12.688 28.297 -1.201 1 98.12 285 VAL A O 1
ATOM 2208 N N . VAL A 1 286 ? 12.148 29.938 -2.645 1 98.19 286 VAL A N 1
ATOM 2209 C CA . VAL A 1 286 ? 13.344 30.719 -2.363 1 98.19 286 VAL A CA 1
ATOM 2210 C C . VAL A 1 286 ? 13.359 31.125 -0.892 1 98.19 286 VAL A C 1
ATOM 2212 O O . VAL A 1 286 ? 14.383 31.016 -0.221 1 98.19 286 VAL A O 1
ATOM 2215 N N . ASP A 1 287 ? 12.234 31.562 -0.406 1 97.62 287 ASP A N 1
ATOM 2216 C CA . ASP A 1 287 ? 12.117 31.938 1 1 97.62 287 ASP A CA 1
ATOM 2217 C C . ASP A 1 287 ? 12.414 30.75 1.914 1 97.62 287 ASP A C 1
ATOM 2219 O O . ASP A 1 287 ? 13.047 30.906 2.957 1 97.62 287 ASP A O 1
ATOM 2223 N N . ASP A 1 288 ? 11.945 29.547 1.572 1 97.38 288 ASP A N 1
ATOM 2224 C CA . ASP A 1 288 ? 12.164 28.344 2.365 1 97.38 288 ASP A CA 1
ATOM 2225 C C . ASP A 1 288 ? 13.648 27.969 2.391 1 97.38 288 ASP A C 1
ATOM 2227 O O . ASP A 1 288 ? 14.164 27.531 3.42 1 97.38 288 ASP A O 1
ATOM 2231 N N . LEU A 1 289 ? 14.234 28.141 1.253 1 98.12 289 LEU A N 1
ATOM 2232 C CA . LEU A 1 289 ? 15.656 27.844 1.17 1 98.12 289 LEU A CA 1
ATOM 2233 C C . LEU A 1 289 ? 16.469 28.812 2.033 1 98.12 289 LEU A C 1
ATOM 2235 O O . LEU A 1 289 ? 17.375 28.391 2.748 1 98.12 289 LEU A O 1
ATOM 2239 N N . LYS A 1 290 ? 16.156 30.109 1.963 1 98.06 290 LYS A N 1
ATOM 2240 C CA . LYS A 1 290 ? 16.797 31.094 2.824 1 98.06 290 LYS A CA 1
ATOM 2241 C C . LYS A 1 290 ? 16.547 30.781 4.297 1 98.06 290 LYS A C 1
ATOM 2243 O O . LYS A 1 290 ? 17.453 30.891 5.125 1 98.06 290 LYS A O 1
ATOM 2248 N N . SER A 1 291 ? 15.312 30.406 4.523 1 97.31 291 SER A N 1
ATOM 2249 C CA . SER A 1 291 ? 14.945 30.031 5.887 1 97.31 291 SER A CA 1
ATOM 2250 C C . SER A 1 291 ? 15.734 28.828 6.375 1 97.31 291 SER A C 1
ATOM 2252 O O . SER A 1 291 ? 16.156 28.781 7.527 1 97.31 291 SER A O 1
ATOM 2254 N N . LEU A 1 292 ? 15.867 27.812 5.562 1 97.19 292 LEU A N 1
ATOM 2255 C CA . LEU A 1 292 ? 16.656 26.625 5.906 1 97.19 292 LEU A CA 1
ATOM 2256 C C . LEU A 1 292 ? 18.094 27.016 6.254 1 97.19 292 LEU A C 1
ATOM 2258 O O . LEU A 1 292 ? 18.641 26.516 7.238 1 97.19 292 LEU A O 1
ATOM 2262 N N . GLU A 1 293 ? 18.688 27.906 5.453 1 97.44 293 GLU A N 1
ATOM 2263 C CA . GLU A 1 293 ? 20.047 28.359 5.711 1 97.44 293 GLU A CA 1
ATOM 2264 C C . GLU A 1 293 ? 20.125 29.109 7.039 1 97.44 293 GLU A C 1
ATOM 2266 O O . GLU A 1 293 ? 21.078 28.922 7.801 1 97.44 293 GLU A O 1
ATOM 2271 N N . ALA A 1 294 ? 19.172 29.953 7.242 1 97.56 294 ALA A N 1
ATOM 2272 C CA . ALA A 1 294 ? 19.125 30.672 8.516 1 97.56 294 ALA A CA 1
ATOM 2273 C C . ALA A 1 294 ? 19.031 29.703 9.688 1 97.56 294 ALA A C 1
ATOM 2275 O O . ALA A 1 294 ? 19.672 29.906 10.719 1 97.56 294 ALA A O 1
ATOM 2276 N N . LEU A 1 295 ? 18.219 28.656 9.555 1 96.38 295 LEU A N 1
ATOM 2277 C CA . LEU A 1 295 ? 18.047 27.641 10.594 1 96.38 295 LEU A CA 1
ATOM 2278 C C . LEU A 1 295 ? 19.375 26.922 10.859 1 96.38 295 LEU A C 1
ATOM 2280 O O . LEU A 1 295 ? 19.703 26.641 12.008 1 96.38 295 LEU A O 1
ATOM 2284 N N . ARG A 1 296 ? 20.031 26.625 9.844 1 95.44 296 ARG A N 1
ATOM 2285 C CA . ARG A 1 296 ? 21.297 25.906 9.953 1 95.44 296 ARG A CA 1
ATOM 2286 C C . ARG A 1 296 ? 22.297 26.688 10.805 1 95.44 296 ARG A C 1
ATOM 2288 O O . ARG A 1 296 ? 23.109 26.094 11.5 1 95.44 296 ARG A O 1
ATOM 2295 N N . ASN A 1 297 ? 22.188 28 10.68 1 96.62 297 ASN A N 1
ATOM 2296 C CA . ASN A 1 297 ? 23.141 28.859 11.359 1 96.62 297 ASN A CA 1
ATOM 2297 C C . ASN A 1 297 ? 22.594 29.359 12.688 1 96.62 297 ASN A C 1
ATOM 2299 O O . ASN A 1 297 ? 23.297 30.047 13.438 1 96.62 297 ASN A O 1
ATOM 2303 N N . ALA A 1 298 ? 21.359 29.047 12.969 1 97.19 298 ALA A N 1
ATOM 2304 C CA . ALA A 1 298 ? 20.734 29.5 14.203 1 97.19 298 ALA A CA 1
ATOM 2305 C C . ALA A 1 298 ? 21.312 28.781 15.414 1 97.19 298 ALA A C 1
ATOM 2307 O O . ALA A 1 298 ? 21.672 27.609 15.328 1 97.19 298 ALA A O 1
ATOM 2308 N N . PRO A 1 299 ? 21.375 29.484 16.531 1 95.44 299 PRO A N 1
ATOM 2309 C CA . PRO A 1 299 ? 21.844 28.828 17.75 1 95.44 299 PRO A CA 1
ATOM 2310 C C . PRO A 1 299 ? 20.828 27.828 18.297 1 95.44 299 PRO A C 1
ATOM 2312 O O . PRO A 1 299 ? 19.625 27.953 18.031 1 95.44 299 PRO A O 1
ATOM 2315 N N . LEU A 1 300 ? 21.359 26.828 19.062 1 93.31 300 LEU A N 1
ATOM 2316 C CA . LEU A 1 300 ? 20.5 25.922 19.797 1 93.31 300 LEU A CA 1
ATOM 2317 C C . LEU A 1 300 ? 19.797 26.625 20.953 1 93.31 300 LEU A C 1
ATOM 2319 O O . LEU A 1 300 ? 20.359 27.562 21.531 1 93.31 300 LEU A O 1
ATOM 2323 N N . VAL A 1 301 ? 18.656 26.172 21.172 1 93.31 301 VAL A N 1
ATOM 2324 C CA . VAL A 1 301 ? 18.016 26.672 22.391 1 93.31 301 VAL A CA 1
ATOM 2325 C C . VAL A 1 301 ? 18.891 26.359 23.594 1 93.31 301 VAL A C 1
ATOM 2327 O O . VAL A 1 301 ? 19.594 25.344 23.625 1 93.31 301 VAL A O 1
ATOM 2330 N N . PRO A 1 302 ? 18.797 27.25 24.531 1 89.94 302 PRO A N 1
ATOM 2331 C CA . PRO A 1 302 ? 19.625 27.031 25.734 1 89.94 302 PRO A CA 1
ATOM 2332 C C . PRO A 1 302 ? 19.328 25.703 26.406 1 89.94 302 PRO A C 1
ATOM 2334 O O . PRO A 1 302 ? 18.234 25.156 26.281 1 89.94 302 PRO A O 1
ATOM 2337 N N . ALA A 1 303 ? 20.328 25.234 27.156 1 87.5 303 ALA A N 1
ATOM 2338 C CA . ALA A 1 303 ? 20.219 23.953 27.859 1 87.5 303 ALA A CA 1
ATOM 2339 C C . ALA A 1 303 ? 19.25 24.047 29.031 1 87.5 303 ALA A C 1
ATOM 2341 O O . ALA A 1 303 ? 18.641 23.047 29.422 1 87.5 303 ALA A O 1
ATOM 2342 N N . GLU A 1 304 ? 19.172 25.219 29.453 1 89.19 304 GLU A N 1
ATOM 2343 C CA . GLU A 1 304 ? 18.25 25.406 30.578 1 89.19 304 GLU A CA 1
ATOM 2344 C C . GLU A 1 304 ? 16.797 25.391 30.109 1 89.19 304 GLU A C 1
ATOM 2346 O O . GLU A 1 304 ? 16.453 25.984 29.094 1 89.19 304 GLU A O 1
ATOM 2351 N N . ASP A 1 305 ? 16.078 24.734 30.938 1 91.44 305 ASP A N 1
ATOM 2352 C CA . ASP A 1 305 ? 14.656 24.656 30.609 1 91.44 305 ASP A CA 1
ATOM 2353 C C . ASP A 1 305 ? 13.977 26.016 30.75 1 91.44 305 ASP A C 1
ATOM 2355 O O . ASP A 1 305 ? 14.273 26.766 31.688 1 91.44 305 ASP A O 1
ATOM 2359 N N . TYR A 1 306 ? 13.219 26.266 29.797 1 94.5 306 TYR A N 1
ATOM 2360 C CA . TYR A 1 306 ? 12.453 27.5 29.797 1 94.5 306 TYR A CA 1
ATOM 2361 C C . TYR A 1 306 ? 11.008 27.25 30.203 1 94.5 306 TYR A C 1
ATOM 2363 O O . TYR A 1 306 ? 10.406 26.25 29.797 1 94.5 306 TYR A O 1
ATOM 2371 N N . HIS A 1 307 ? 10.469 28.078 31.031 1 94.94 307 HIS A N 1
ATOM 2372 C CA . HIS A 1 307 ? 9.047 28.172 31.359 1 94.94 307 HIS A CA 1
ATOM 2373 C C . HIS A 1 307 ? 8.562 29.609 31.281 1 94.94 307 HIS A C 1
ATOM 2375 O O . HIS A 1 307 ? 9.039 30.469 32.031 1 94.94 307 HIS A O 1
ATOM 2381 N N . GLY A 1 308 ? 7.668 29.844 30.328 1 95.75 308 GLY A N 1
ATOM 2382 C CA . GLY A 1 308 ? 7.207 31.219 30.172 1 95.75 308 GLY A CA 1
ATOM 2383 C C . GLY A 1 308 ? 6.309 31.406 28.953 1 95.75 308 GLY A C 1
ATOM 2384 O O . GLY A 1 308 ? 5.777 30.438 28.422 1 95.75 308 GLY A O 1
ATOM 2385 N N . PRO A 1 309 ? 6.137 32.688 28.641 1 97.19 309 PRO A N 1
ATOM 2386 C CA . PRO A 1 309 ? 5.215 33 27.547 1 97.19 309 PRO A CA 1
ATOM 2387 C C . PRO A 1 309 ? 5.723 32.531 26.188 1 97.19 309 PRO A C 1
ATOM 2389 O O . PRO A 1 309 ? 6.922 32.625 25.906 1 97.19 309 PRO A O 1
ATOM 2392 N N . VAL A 1 310 ? 4.816 32.031 25.391 1 97.19 310 VAL A N 1
ATOM 2393 C CA . VAL A 1 310 ? 5.102 31.656 24.016 1 97.19 310 VAL A CA 1
ATOM 2394 C C . VAL A 1 310 ? 3.971 32.125 23.109 1 97.19 310 VAL A C 1
ATOM 2396 O O . VAL A 1 310 ? 2.799 31.828 23.359 1 97.19 310 VAL A O 1
ATOM 2399 N N . LEU A 1 311 ? 4.309 32.875 22.078 1 98.06 311 LEU A N 1
ATOM 2400 C CA . LEU A 1 311 ? 3.336 33.344 21.094 1 98.06 311 LEU A CA 1
ATOM 2401 C C . LEU A 1 311 ? 3.277 32.375 19.906 1 98.06 311 LEU A C 1
ATOM 2403 O O . LEU A 1 311 ? 4.297 32.125 19.266 1 98.06 311 LEU A O 1
ATOM 2407 N N . PHE A 1 312 ? 2.115 31.812 19.641 1 97.19 312 PHE A N 1
ATOM 2408 C CA . PHE A 1 312 ? 1.884 30.938 18.5 1 97.19 312 PHE A CA 1
ATOM 2409 C C . PHE A 1 312 ? 1.257 31.719 17.344 1 97.19 312 PHE A C 1
ATOM 2411 O O . PHE A 1 312 ? 0.252 32.406 17.531 1 97.19 312 PHE A O 1
ATOM 2418 N N . SER A 1 313 ? 1.839 31.609 16.156 1 97.19 313 SER A N 1
ATOM 2419 C CA . SER A 1 313 ? 1.153 32.094 14.969 1 97.19 313 SER A CA 1
ATOM 2420 C C . SER A 1 313 ? -0.137 31.328 14.719 1 97.19 313 SER A C 1
ATOM 2422 O O . SER A 1 313 ? -0.385 30.297 15.344 1 97.19 313 SER A O 1
ATOM 2424 N N . GLY A 1 314 ? -0.944 31.906 13.789 1 96.62 314 GLY A N 1
ATOM 2425 C CA . GLY A 1 314 ? -2.131 31.172 13.398 1 96.62 314 GLY A CA 1
ATOM 2426 C C . GLY A 1 314 ? -1.816 29.781 12.852 1 96.62 314 GLY A C 1
ATOM 2427 O O . GLY A 1 314 ? -2.521 28.812 13.156 1 96.62 314 GLY A O 1
ATOM 2428 N N . ASP A 1 315 ? -0.806 29.672 12.07 1 95.19 315 ASP A N 1
ATOM 2429 C CA . ASP A 1 315 ? -0.361 28.406 11.492 1 95.19 315 ASP A CA 1
ATOM 2430 C C . ASP A 1 315 ? -0.001 27.391 12.586 1 95.19 315 ASP A C 1
ATOM 2432 O O . ASP A 1 315 ? -0.508 26.266 12.594 1 95.19 315 ASP A O 1
ATOM 2436 N N . ALA A 1 316 ? 0.771 27.797 13.516 1 95.69 316 ALA A N 1
ATOM 2437 C CA . ALA A 1 316 ? 1.183 26.922 14.617 1 95.69 316 ALA A CA 1
ATOM 2438 C C . ALA A 1 316 ? -0.01 26.547 15.5 1 95.69 316 ALA A C 1
ATOM 2440 O O . ALA A 1 316 ? -0.144 25.406 15.914 1 95.69 316 ALA A O 1
ATOM 2441 N N . ALA A 1 317 ? -0.816 27.547 15.742 1 96.44 317 ALA A N 1
ATOM 2442 C CA . ALA A 1 317 ? -1.994 27.328 16.578 1 96.44 317 ALA A CA 1
ATOM 2443 C C . ALA A 1 317 ? -2.939 26.312 15.93 1 96.44 317 ALA A C 1
ATOM 2445 O O . ALA A 1 317 ? -3.559 25.5 16.625 1 96.44 317 ALA A O 1
ATOM 2446 N N . SER A 1 318 ? -3.064 26.406 14.656 1 95.75 318 SER A N 1
ATOM 2447 C CA . SER A 1 318 ? -3.938 25.469 13.961 1 95.75 318 SER A CA 1
ATOM 2448 C C . SER A 1 318 ? -3.457 24.031 14.133 1 95.75 318 SER A C 1
ATOM 2450 O O . SER A 1 318 ? -4.27 23.109 14.273 1 95.75 318 SER A O 1
ATOM 2452 N N . ASP A 1 319 ? -2.188 23.812 14.086 1 93.94 319 ASP A N 1
ATOM 2453 C CA . ASP A 1 319 ? -1.637 22.484 14.32 1 93.94 319 ASP A CA 1
ATOM 2454 C C . ASP A 1 319 ? -1.955 21.984 15.734 1 93.94 319 ASP A C 1
ATOM 2456 O O . ASP A 1 319 ? -2.283 20.812 15.93 1 93.94 319 ASP A O 1
ATOM 2460 N N . VAL A 1 320 ? -1.839 22.844 16.672 1 94.25 320 VAL A N 1
ATOM 2461 C CA . VAL A 1 320 ? -2.098 22.516 18.062 1 94.25 320 VAL A CA 1
ATOM 2462 C C . VAL A 1 320 ? -3.559 22.109 18.234 1 94.25 320 VAL A C 1
ATOM 2464 O O . VAL A 1 320 ? -3.852 21.078 18.859 1 94.25 320 VAL A O 1
ATOM 2467 N N . PHE A 1 321 ? -4.402 22.875 17.672 1 96 321 PHE A N 1
ATOM 2468 C CA . PHE A 1 321 ? -5.82 22.562 17.812 1 96 321 PHE A CA 1
ATOM 2469 C C . PHE A 1 321 ? -6.152 21.266 17.094 1 96 321 PHE A C 1
ATOM 2471 O O . PHE A 1 321 ? -6.938 20.453 17.594 1 96 321 PHE A O 1
ATOM 2478 N N . THR A 1 322 ? -5.645 21.094 15.938 1 94.56 322 THR A N 1
ATOM 2479 C CA . THR A 1 322 ? -5.906 19.891 15.172 1 94.56 322 THR A CA 1
ATOM 2480 C C . THR A 1 322 ? -5.441 18.656 15.938 1 94.56 322 THR A C 1
ATOM 2482 O O . THR A 1 322 ? -6.105 17.609 15.922 1 94.56 322 THR A O 1
ATOM 2485 N N . ARG A 1 323 ? -4.41 18.812 16.625 1 93.38 323 ARG A N 1
ATOM 2486 C CA . ARG A 1 323 ? -3.805 17.656 17.281 1 93.38 323 ARG A CA 1
ATOM 2487 C C . ARG A 1 323 ? -4.406 17.438 18.672 1 93.38 323 ARG A C 1
ATOM 2489 O O . ARG A 1 323 ? -4.59 16.297 19.094 1 93.38 323 ARG A O 1
ATOM 2496 N N . LEU A 1 324 ? -4.711 18.516 19.344 1 93.56 324 LEU A N 1
ATOM 2497 C CA . LEU A 1 324 ? -5.004 18.375 20.766 1 93.56 324 LEU A CA 1
ATOM 2498 C C . LEU A 1 324 ? -6.484 18.594 21.047 1 93.56 324 LEU A C 1
ATOM 2500 O O . LEU A 1 324 ? -7.004 18.156 22.078 1 93.56 324 LEU A O 1
ATOM 2504 N N . PHE A 1 325 ? -7.113 19.344 20.203 1 96.69 325 PHE A N 1
ATOM 2505 C CA . PHE A 1 325 ? -8.508 19.688 20.469 1 96.69 325 PHE A CA 1
ATOM 2506 C C . PHE A 1 325 ? -9.445 18.812 19.641 1 96.69 325 PHE A C 1
ATOM 2508 O O . PHE A 1 325 ? -10.352 18.188 20.188 1 96.69 325 PHE A O 1
ATOM 2515 N N . VAL A 1 326 ? -9.219 18.656 18.375 1 97.12 326 VAL A N 1
ATOM 2516 C CA . VAL A 1 326 ? -10.117 18.047 17.406 1 97.12 326 VAL A CA 1
ATOM 2517 C C . VAL A 1 326 ? -10.398 16.594 17.797 1 97.12 326 VAL A C 1
ATOM 2519 O O . VAL A 1 326 ? -11.562 16.188 17.891 1 97.12 326 VAL A O 1
ATOM 2522 N N . PRO A 1 327 ? -9.391 15.836 18.172 1 95.94 327 PRO A N 1
ATOM 2523 C CA . PRO A 1 327 ? -9.688 14.438 18.484 1 95.94 327 PRO A CA 1
ATOM 2524 C C . PRO A 1 327 ? -10.594 14.297 19.719 1 95.94 327 PRO A C 1
ATOM 2526 O O . PRO A 1 327 ? -11.234 13.258 19.891 1 95.94 327 PRO A O 1
ATOM 2529 N N . ASN A 1 328 ? -10.633 15.32 20.5 1 96.88 328 ASN A N 1
ATOM 2530 C CA . ASN A 1 328 ? -11.352 15.211 21.766 1 96.88 328 ASN A CA 1
ATOM 2531 C C . ASN A 1 328 ? -12.797 15.68 21.625 1 96.88 328 ASN A C 1
ATOM 2533 O O . ASN A 1 328 ? -13.609 15.5 22.547 1 96.88 328 ASN A O 1
ATOM 2537 N N . VAL A 1 329 ? -13.117 16.234 20.547 1 97.81 329 VAL A N 1
ATOM 2538 C CA . VAL A 1 329 ? -14.492 16.703 20.375 1 97.81 329 VAL A CA 1
ATOM 2539 C C . VAL A 1 329 ? -15.203 15.852 19.328 1 97.81 329 VAL A C 1
ATOM 2541 O O . VAL A 1 329 ? -16.422 15.953 19.156 1 97.81 329 VAL A O 1
ATOM 2544 N N . GLU A 1 330 ? -14.492 15.055 18.594 1 97.5 330 GLU A N 1
ATOM 2545 C CA . GLU A 1 330 ? -15.086 14.047 17.719 1 97.5 330 GLU A CA 1
ATOM 2546 C C . GLU A 1 330 ? -15.57 12.844 18.516 1 97.5 330 GLU A C 1
ATOM 2548 O O . GLU A 1 330 ? -14.766 12.039 19 1 97.5 330 GLU A O 1
ATOM 2553 N N . ALA A 1 331 ? -16.828 12.742 18.516 1 94.38 331 ALA A N 1
ATOM 2554 C CA . ALA A 1 331 ? -17.422 11.727 19.391 1 94.38 331 ALA A CA 1
ATOM 2555 C C . ALA A 1 331 ? -17.156 10.32 18.859 1 94.38 331 ALA A C 1
ATOM 2557 O O . ALA A 1 331 ? -17.234 10.07 17.656 1 94.38 331 ALA A O 1
ATOM 2558 N N . GLU A 1 332 ? -16.828 9.508 19.766 1 89.38 332 GLU A N 1
ATOM 2559 C CA . GLU A 1 332 ? -16.641 8.078 19.5 1 89.38 332 GLU A CA 1
ATOM 2560 C C . GLU A 1 332 ? -17.266 7.234 20.609 1 89.38 332 GLU A C 1
ATOM 2562 O O . GLU A 1 332 ? -17.047 7.5 21.797 1 89.38 332 GLU A O 1
ATOM 2567 N N . ARG A 1 333 ? -17.953 6.32 20.156 1 84.88 333 ARG A N 1
ATOM 2568 C CA . ARG A 1 333 ? -18.578 5.445 21.141 1 84.88 333 ARG A CA 1
ATOM 2569 C C . ARG A 1 333 ? -17.547 4.648 21.906 1 84.88 333 ARG A C 1
ATOM 2571 O O . ARG A 1 333 ? -16.672 4.012 21.312 1 84.88 333 ARG A O 1
ATOM 2578 N N . PRO A 1 334 ? -17.656 4.77 23.172 1 82.56 334 PRO A N 1
ATOM 2579 C CA . PRO A 1 334 ? -16.688 3.994 23.969 1 82.56 334 PRO A CA 1
ATOM 2580 C C . PRO A 1 334 ? -16.953 2.49 23.906 1 82.56 334 PRO A C 1
ATOM 2582 O O . PRO A 1 334 ? -18.016 2.062 23.453 1 82.56 334 PRO A O 1
ATOM 2585 N N . GLU A 1 335 ? -16.016 1.787 24.375 1 76.5 335 GLU A N 1
ATOM 2586 C CA . GLU A 1 335 ? -16.141 0.333 24.406 1 76.5 335 GLU A CA 1
ATOM 2587 C C . GLU A 1 335 ? -17.266 -0.099 25.359 1 76.5 335 GLU A C 1
ATOM 2589 O O . GLU A 1 335 ? -17.609 0.632 26.281 1 76.5 335 GLU A O 1
ATOM 2594 N N . LEU A 1 336 ? -17.688 -1.272 25.062 1 75.12 336 LEU A N 1
ATOM 2595 C CA . LEU A 1 336 ? -18.734 -1.838 25.906 1 75.12 336 LEU A CA 1
ATOM 2596 C C . LEU A 1 336 ? -18.25 -1.964 27.344 1 75.12 336 LEU A C 1
ATOM 2598 O O . LEU A 1 336 ? -17.094 -2.332 27.594 1 75.12 336 LEU A O 1
ATOM 2602 N N . GLY A 1 337 ? -19 -1.624 28.219 1 71.75 337 GLY A N 1
ATOM 2603 C CA . GLY A 1 337 ? -18.688 -1.795 29.625 1 71.75 337 GLY A CA 1
ATOM 2604 C C . GLY A 1 337 ? -18.109 -0.547 30.266 1 71.75 337 GLY A C 1
ATOM 2605 O O . GLY A 1 337 ? -17.812 -0.534 31.469 1 71.75 337 GLY A O 1
ATOM 2606 N N . THR A 1 338 ? -17.891 0.46 29.453 1 74.75 338 THR A N 1
ATOM 2607 C CA . THR A 1 338 ? -17.344 1.691 30.016 1 74.75 338 THR A CA 1
ATOM 2608 C C . THR A 1 338 ? -18.438 2.723 30.234 1 74.75 338 THR A C 1
ATOM 2610 O O . THR A 1 338 ? -19.5 2.658 29.594 1 74.75 338 THR A O 1
ATOM 2613 N N . THR A 1 339 ? -18.188 3.578 31.219 1 76 339 THR A N 1
ATOM 2614 C CA . THR A 1 339 ? -19.188 4.602 31.531 1 76 339 THR A CA 1
ATOM 2615 C C . THR A 1 339 ? -18.797 5.941 30.922 1 76 339 THR A C 1
ATOM 2617 O O . THR A 1 339 ? -19.5 6.938 31.094 1 76 339 THR A O 1
ATOM 2620 N N . ALA A 1 340 ? -17.812 5.93 30.172 1 82.38 340 ALA A N 1
ATOM 2621 C CA . ALA A 1 340 ? -17.344 7.176 29.578 1 82.38 340 ALA A CA 1
ATOM 2622 C C . ALA A 1 340 ? -18.297 7.633 28.469 1 82.38 340 ALA A C 1
ATOM 2624 O O . ALA A 1 340 ? -18.922 6.812 27.797 1 82.38 340 ALA A O 1
ATOM 2625 N N . ARG A 1 341 ? -18.531 8.922 28.375 1 85.56 341 ARG A N 1
ATOM 2626 C CA . ARG A 1 341 ? -19.406 9.492 27.359 1 85.56 341 ARG A CA 1
ATOM 2627 C C . ARG A 1 341 ? -18.828 9.289 25.969 1 85.56 341 ARG A C 1
ATOM 2629 O O . ARG A 1 341 ? -19.562 8.984 25.016 1 85.56 341 ARG A O 1
ATOM 2636 N N . THR A 1 342 ? -17.609 9.539 25.797 1 89.25 342 THR A N 1
ATOM 2637 C CA . THR A 1 342 ? -16.875 9.43 24.547 1 89.25 342 THR A CA 1
ATOM 2638 C C . THR A 1 342 ? -15.422 9.039 24.812 1 89.25 342 THR A C 1
ATOM 2640 O O . THR A 1 342 ? -15.031 8.828 25.953 1 89.25 342 THR A O 1
ATOM 2643 N N . ALA A 1 343 ? -14.742 8.859 23.766 1 86.25 343 ALA A N 1
ATOM 2644 C CA . ALA A 1 343 ? -13.312 8.586 23.891 1 86.25 343 ALA A CA 1
ATOM 2645 C C . ALA A 1 343 ? -12.516 9.883 23.953 1 86.25 343 ALA A C 1
ATOM 2647 O O . ALA A 1 343 ? -13.047 10.969 23.688 1 86.25 343 ALA A O 1
ATOM 2648 N N . GLY A 1 344 ? -11.344 9.852 24.516 1 88.44 344 GLY A N 1
ATOM 2649 C CA . GLY A 1 344 ? -10.453 11 24.531 1 88.44 344 GLY A CA 1
ATOM 2650 C C . GLY A 1 344 ? -10.438 11.727 25.859 1 88.44 344 GLY A C 1
ATOM 2651 O O . GLY A 1 344 ? -11.117 11.32 26.812 1 88.44 344 GLY A O 1
ATOM 2652 N N . ALA A 1 345 ? -9.781 12.883 25.844 1 91.44 345 ALA A N 1
ATOM 2653 C CA . ALA A 1 345 ? -9.531 13.617 27.078 1 91.44 345 ALA A CA 1
ATOM 2654 C C . ALA A 1 345 ? -10.781 14.359 27.547 1 91.44 345 ALA A C 1
ATOM 2656 O O . ALA A 1 345 ? -10.922 14.68 28.719 1 91.44 345 ALA A O 1
ATOM 2657 N N . PHE A 1 346 ? -11.711 14.578 26.672 1 94.25 346 PHE A N 1
ATOM 2658 C CA . PHE A 1 346 ? -12.891 15.375 27.016 1 94.25 346 PHE A CA 1
ATOM 2659 C C . PHE A 1 346 ? -14.07 14.477 27.359 1 94.25 346 PHE A C 1
ATOM 2661 O O . PHE A 1 346 ? -15.211 14.938 27.391 1 94.25 346 PHE A O 1
ATOM 2668 N N . ASN A 1 347 ? -13.852 13.242 27.594 1 91.56 347 ASN A N 1
ATOM 2669 C CA . ASN A 1 347 ? -14.914 12.273 27.828 1 91.56 347 ASN A CA 1
ATOM 2670 C C . ASN A 1 347 ? -15.727 12.609 29.062 1 91.56 347 ASN A C 1
ATOM 2672 O O . ASN A 1 347 ? -16.906 12.25 29.156 1 91.56 347 ASN A O 1
ATOM 2676 N N . THR A 1 348 ? -15.219 13.352 30.031 1 90.44 348 THR A N 1
ATOM 2677 C CA . THR A 1 348 ? -15.93 13.734 31.25 1 90.44 348 THR A CA 1
ATOM 2678 C C . THR A 1 348 ? -16.094 15.25 31.312 1 90.44 348 THR A C 1
ATOM 2680 O O . THR A 1 348 ? -16.422 15.797 32.375 1 90.44 348 THR A O 1
ATOM 2683 N N . SER A 1 349 ? -15.859 15.875 30.25 1 94.06 349 SER A N 1
ATOM 2684 C CA . SER A 1 349 ? -15.727 17.328 30.328 1 94.06 349 SER A CA 1
ATOM 2685 C C . SER A 1 349 ? -16.984 18.016 29.812 1 94.06 349 SER A C 1
ATOM 2687 O O . SER A 1 349 ? -17.016 19.25 29.688 1 94.06 349 SER A O 1
ATOM 2689 N N . TYR A 1 350 ? -18.047 17.281 29.578 1 95.25 350 TYR A N 1
ATOM 2690 C CA . TYR A 1 350 ? -19.297 17.891 29.125 1 95.25 350 TYR A CA 1
ATOM 2691 C C . TYR A 1 350 ? -19.781 18.938 30.141 1 95.25 350 TYR A C 1
ATOM 2693 O O . TYR A 1 350 ? -19.859 18.656 31.328 1 95.25 350 TYR A O 1
ATOM 2701 N N . LYS A 1 351 ? -20.047 20.094 29.641 1 97.31 351 LYS A N 1
ATOM 2702 C CA . LYS A 1 351 ? -20.516 21.234 30.422 1 97.31 351 LYS A CA 1
ATOM 2703 C C . LYS A 1 351 ? -19.438 21.703 31.391 1 97.31 351 LYS A C 1
ATOM 2705 O O . LYS A 1 351 ? -19.734 22.328 32.406 1 97.31 351 LYS A O 1
ATOM 2710 N N . SER A 1 352 ? -18.234 21.422 31.062 1 96.94 352 SER A N 1
ATOM 2711 C CA . SER A 1 352 ? -17.094 21.906 31.844 1 96.94 352 SER A CA 1
ATOM 2712 C C . SER A 1 352 ? -16.156 22.75 30.984 1 96.94 352 SER A C 1
ATOM 2714 O O . SER A 1 352 ? -16.234 22.719 29.766 1 96.94 352 SER A O 1
ATOM 2716 N N . ARG A 1 353 ? -15.383 23.484 31.75 1 97.81 353 ARG A N 1
ATOM 2717 C CA . ARG A 1 353 ? -14.422 24.344 31.062 1 97.81 353 ARG A CA 1
ATOM 2718 C C . ARG A 1 353 ? -13.289 23.531 30.453 1 97.81 353 ARG A C 1
ATOM 2720 O O . ARG A 1 353 ? -12.641 22.75 31.141 1 97.81 353 ARG A O 1
ATOM 2727 N N . VAL A 1 354 ? -13.062 23.734 29.094 1 98.06 354 VAL A N 1
ATOM 2728 C CA . VAL A 1 354 ? -11.984 23.016 28.422 1 98.06 354 VAL A CA 1
ATOM 2729 C C . VAL A 1 354 ? -11.07 24 27.719 1 98.06 354 VAL A C 1
ATOM 2731 O O . VAL A 1 354 ? -9.992 23.641 27.234 1 98.06 354 VAL A O 1
ATOM 2734 N N . LEU A 1 355 ? -11.484 25.234 27.578 1 98.44 355 LEU A N 1
ATOM 2735 C CA . LEU A 1 355 ? -10.727 26.359 27.062 1 98.44 355 LEU A CA 1
ATOM 2736 C C . LEU A 1 355 ? -10.906 27.594 27.938 1 98.44 355 LEU A C 1
ATOM 2738 O O . LEU A 1 355 ? -11.789 27.625 28.797 1 98.44 355 LEU A O 1
ATOM 2742 N N . PRO A 1 356 ? -10.016 28.562 27.766 1 97.81 356 PRO A N 1
ATOM 2743 C CA . PRO A 1 356 ? -10.258 29.812 28.5 1 97.81 356 PRO A CA 1
ATOM 2744 C C . PRO A 1 356 ? -11.562 30.484 28.078 1 97.81 356 PRO A C 1
ATOM 2746 O O . PRO A 1 356 ? -12.016 30.328 26.953 1 97.81 356 PRO A O 1
ATOM 2749 N N . GLU A 1 357 ? -12.039 31.328 28.953 1 97.19 357 GLU A N 1
ATOM 2750 C CA . GLU A 1 357 ? -13.336 31.969 28.766 1 97.19 357 GLU A CA 1
ATOM 2751 C C . GLU A 1 357 ? -13.328 32.875 27.531 1 97.19 357 GLU A C 1
ATOM 2753 O O . GLU A 1 357 ? -14.375 33.094 26.906 1 97.19 357 GLU A O 1
ATOM 2758 N N . LEU A 1 358 ? -12.25 33.281 27.141 1 96.88 358 LEU A N 1
ATOM 2759 C CA . LEU A 1 358 ? -12.164 34.25 26.031 1 96.88 358 LEU A CA 1
ATOM 2760 C C . LEU A 1 358 ? -12.32 33.531 24.703 1 96.88 358 LEU A C 1
ATOM 2762 O O . LEU A 1 358 ? -12.484 34.156 23.656 1 96.88 358 LEU A O 1
ATOM 2766 N N . LEU A 1 359 ? -12.336 32.188 24.688 1 98.25 359 LEU A N 1
ATOM 2767 C CA . LEU A 1 359 ? -12.367 31.453 23.422 1 98.25 359 LEU A CA 1
ATOM 2768 C C . LEU A 1 359 ? -13.695 30.734 23.234 1 98.25 359 LEU A C 1
ATOM 2770 O O . LEU A 1 359 ? -14.258 30.188 24.203 1 98.25 359 LEU A O 1
ATOM 2774 N N . SER A 1 360 ? -14.133 30.719 22.031 1 98.62 360 SER A N 1
ATOM 2775 C CA . SER A 1 360 ? -15.242 29.891 21.562 1 98.62 360 SER A CA 1
ATOM 2776 C C . SER A 1 360 ? -14.867 29.141 20.281 1 98.62 360 SER A C 1
ATOM 2778 O O . SER A 1 360 ? -14.07 29.641 19.484 1 98.62 360 SER A O 1
ATOM 2780 N N . VAL A 1 361 ? -15.398 27.953 20.172 1 98.81 361 VAL A N 1
ATOM 2781 C CA . VAL A 1 361 ? -15.109 27.125 19 1 98.81 361 VAL A CA 1
ATOM 2782 C C . VAL A 1 361 ? -16.406 26.656 18.375 1 98.81 361 VAL A C 1
ATOM 2784 O O . VAL A 1 361 ? -17.281 26.125 19.062 1 98.81 361 VAL A O 1
ATOM 2787 N N . THR A 1 362 ? -16.531 26.875 17.109 1 98.81 362 THR A N 1
ATOM 2788 C CA . THR A 1 362 ? -17.672 26.406 16.328 1 98.81 362 THR A CA 1
ATOM 2789 C C . THR A 1 362 ? -17.219 25.594 15.133 1 98.81 362 THR A C 1
ATOM 2791 O O . THR A 1 362 ? -16.219 25.922 14.484 1 98.81 362 THR A O 1
ATOM 2794 N N . ASP A 1 363 ? -17.906 24.484 14.883 1 98.88 363 ASP A N 1
ATOM 2795 C CA . ASP A 1 363 ? -17.734 23.781 13.609 1 98.88 363 ASP A CA 1
ATOM 2796 C C . ASP A 1 363 ? -18.906 24.078 12.672 1 98.88 363 ASP A C 1
ATOM 2798 O O . ASP A 1 363 ? -20.062 23.797 13.008 1 98.88 363 ASP A O 1
ATOM 2802 N N . ASP A 1 364 ? -18.625 24.703 11.578 1 98.69 364 ASP A N 1
ATOM 2803 C CA . ASP A 1 364 ? -19.672 25.078 10.625 1 98.69 364 ASP A CA 1
ATOM 2804 C C . ASP A 1 364 ? -19.344 24.531 9.227 1 98.69 364 ASP A C 1
ATOM 2806 O O . ASP A 1 364 ? -18.891 25.281 8.359 1 98.69 364 ASP A O 1
ATOM 2810 N N . PRO A 1 365 ? -19.781 23.266 8.93 1 98.38 365 PRO A N 1
ATOM 2811 C CA . PRO A 1 365 ? -19.5 22.688 7.621 1 98.38 365 PRO A CA 1
ATOM 2812 C C . PRO A 1 365 ? -20.203 23.406 6.48 1 98.38 365 PRO A C 1
ATOM 2814 O O . PRO A 1 365 ? -19.875 23.188 5.309 1 98.38 365 PRO A O 1
ATOM 2817 N N . LEU A 1 366 ? -21.125 24.281 6.746 1 98.25 366 LEU A N 1
ATOM 2818 C CA . LEU A 1 366 ? -21.891 24.969 5.715 1 98.25 366 LEU A CA 1
ATOM 2819 C C . LEU A 1 366 ? -21.125 26.188 5.207 1 98.25 366 LEU A C 1
ATOM 2821 O O . LEU A 1 366 ? -21.469 26.766 4.172 1 98.25 366 LEU A O 1
ATOM 2825 N N . GLN A 1 367 ? -20.172 26.594 5.938 1 97.94 367 GLN A N 1
ATOM 2826 C CA . GLN A 1 367 ? -19.344 27.719 5.48 1 97.94 367 GLN A CA 1
ATOM 2827 C C . GLN A 1 367 ? -18.406 27.281 4.359 1 97.94 367 GLN A C 1
ATOM 2829 O O . GLN A 1 367 ? -17.469 26.5 4.586 1 97.94 367 GLN A O 1
ATOM 2834 N N . THR A 1 368 ? -18.578 27.781 3.176 1 96.94 368 THR A N 1
ATOM 2835 C CA . THR A 1 368 ? -17.828 27.312 2.016 1 96.94 368 THR A CA 1
ATOM 2836 C C . THR A 1 368 ? -16.625 28.219 1.747 1 96.94 368 THR A C 1
ATOM 2838 O O . THR A 1 368 ? -15.711 27.844 1.011 1 96.94 368 THR A O 1
ATOM 2841 N N . LYS A 1 369 ? -16.703 29.406 2.352 1 96.94 369 LYS A N 1
ATOM 2842 C CA . LYS A 1 369 ? -15.633 30.375 2.137 1 96.94 369 LYS A CA 1
ATOM 2843 C C . LYS A 1 369 ? -15.328 31.156 3.41 1 96.94 369 LYS A C 1
ATOM 2845 O O . LYS A 1 369 ? -16.219 31.375 4.234 1 96.94 369 LYS A O 1
ATOM 2850 N N . PHE A 1 370 ? -14.156 31.484 3.547 1 96.44 370 PHE A N 1
ATOM 2851 C CA . PHE A 1 370 ? -13.688 32.375 4.609 1 96.44 370 PHE A CA 1
ATOM 2852 C C . PHE A 1 370 ? -12.617 33.312 4.09 1 96.44 370 PHE A C 1
ATOM 2854 O O . PHE A 1 370 ? -11.586 32.875 3.58 1 96.44 370 PHE A O 1
ATOM 2861 N N . ASP A 1 371 ? -12.867 34.656 4.164 1 92.44 371 ASP A N 1
ATOM 2862 C CA . ASP A 1 371 ? -11.938 35.656 3.703 1 92.44 371 ASP A CA 1
ATOM 2863 C C . ASP A 1 371 ? -11.484 35.406 2.271 1 92.44 371 ASP A C 1
ATOM 2865 O O . ASP A 1 371 ? -10.281 35.406 1.984 1 92.44 371 ASP A O 1
ATOM 2869 N N . GLY A 1 372 ? -12.336 34.969 1.444 1 90.75 372 GLY A N 1
ATOM 2870 C CA . GLY A 1 372 ? -12.109 34.781 0.02 1 90.75 372 GLY A CA 1
ATOM 2871 C C . GLY A 1 372 ? -11.523 33.406 -0.322 1 90.75 372 GLY A C 1
ATOM 2872 O O . GLY A 1 372 ? -11.352 33.094 -1.497 1 90.75 372 GLY A O 1
ATOM 2873 N N . LYS A 1 373 ? -11.273 32.625 0.65 1 92.5 373 LYS A N 1
ATOM 2874 C CA . LYS A 1 373 ? -10.695 31.312 0.406 1 92.5 373 LYS A CA 1
ATOM 2875 C C . LYS A 1 373 ? -11.75 30.219 0.525 1 92.5 373 LYS A C 1
ATOM 2877 O O . LYS A 1 373 ? -12.539 30.203 1.471 1 92.5 373 LYS A O 1
ATOM 2882 N N . ALA A 1 374 ? -11.734 29.359 -0.456 1 96 374 ALA A N 1
ATOM 2883 C CA . ALA A 1 374 ? -12.625 28.203 -0.367 1 96 374 ALA A CA 1
ATOM 2884 C C . ALA A 1 374 ? -12.172 27.25 0.732 1 96 374 ALA A C 1
ATOM 2886 O O . ALA A 1 374 ? -10.969 27.031 0.916 1 96 374 ALA A O 1
ATOM 2887 N N . LEU A 1 375 ? -13.133 26.703 1.44 1 97.81 375 LEU A N 1
ATOM 2888 C CA . LEU A 1 375 ? -12.844 25.828 2.57 1 97.81 375 LEU A CA 1
ATOM 2889 C C . LEU A 1 375 ? -13.055 24.359 2.193 1 97.81 375 LEU A C 1
ATOM 2891 O O . LEU A 1 375 ? -14.164 23.953 1.837 1 97.81 375 LEU A O 1
ATOM 2895 N N . LEU A 1 376 ? -12.07 23.578 2.338 1 96.94 376 LEU A N 1
ATOM 2896 C CA . LEU A 1 376 ? -12.07 22.172 1.912 1 96.94 376 LEU A CA 1
ATOM 2897 C C . LEU A 1 376 ? -13 21.344 2.789 1 96.94 376 LEU A C 1
ATOM 2899 O O . LEU A 1 376 ? -13.555 20.344 2.332 1 96.94 376 LEU A O 1
ATOM 2903 N N . GLY A 1 377 ? -13.148 21.75 4.012 1 97.56 377 GLY A N 1
ATOM 2904 C CA . GLY A 1 377 ? -13.914 20.953 4.961 1 97.56 377 GLY A CA 1
ATOM 2905 C C . GLY A 1 377 ? -15.414 21.156 4.848 1 97.56 377 GLY A C 1
ATOM 2906 O O . GLY A 1 377 ? -16.188 20.484 5.527 1 97.56 377 GLY A O 1
ATOM 2907 N N . ALA A 1 378 ? -15.867 21.969 3.945 1 98 378 ALA A N 1
ATOM 2908 C CA . ALA A 1 378 ? -17.281 22.328 3.836 1 98 378 ALA A CA 1
ATOM 2909 C C . ALA A 1 378 ? -18.078 21.219 3.15 1 98 378 ALA A C 1
ATOM 2911 O O . ALA A 1 378 ? -17.562 20.562 2.238 1 98 378 ALA A O 1
ATOM 2912 N N . TYR A 1 379 ? -19.266 21 3.535 1 97.75 379 TYR A N 1
ATOM 2913 C CA . TYR A 1 379 ? -20.219 20.078 2.932 1 97.75 379 TYR A CA 1
ATOM 2914 C C . TYR A 1 379 ? -21.641 20.406 3.381 1 97.75 379 TYR A C 1
ATOM 2916 O O . TYR A 1 379 ? -21.844 21.062 4.406 1 97.75 379 TYR A O 1
ATOM 2924 N N . GLU A 1 380 ? -22.641 19.938 2.658 1 98.12 380 GLU A N 1
ATOM 2925 C CA . GLU A 1 380 ? -24.047 20.234 2.967 1 98.12 380 GLU A CA 1
ATOM 2926 C C . GLU A 1 380 ? -24.719 19.031 3.637 1 98.12 380 GLU A C 1
ATOM 2928 O O . GLU A 1 380 ? -25.656 19.203 4.426 1 98.12 380 GLU A O 1
ATOM 2933 N N . VAL A 1 381 ? -24.359 17.859 3.23 1 98.56 381 VAL A N 1
ATOM 2934 C CA . VAL A 1 381 ? -24.844 16.609 3.789 1 98.56 381 VAL A CA 1
ATOM 2935 C C . VAL A 1 381 ? -23.656 15.703 4.125 1 98.56 381 VAL A C 1
ATOM 2937 O O . VAL A 1 381 ? -22.719 15.57 3.328 1 98.56 381 VAL A O 1
ATOM 2940 N N . ASP A 1 382 ? -23.641 15.172 5.328 1 98.44 382 ASP A N 1
ATOM 2941 C CA . ASP A 1 382 ? -22.484 14.367 5.703 1 98.44 382 ASP A CA 1
ATOM 2942 C C . ASP A 1 382 ? -22.531 13 5.031 1 98.44 382 ASP A C 1
ATOM 2944 O O . ASP A 1 382 ? -23.406 12.734 4.199 1 98.44 382 ASP A O 1
ATOM 2948 N N . ASP A 1 383 ? -21.641 12.133 5.371 1 97.81 383 ASP A N 1
ATOM 2949 C CA . ASP A 1 383 ? -21.469 10.891 4.633 1 97.81 383 ASP A CA 1
ATOM 2950 C C . ASP A 1 383 ? -22.391 9.797 5.191 1 97.81 383 ASP A C 1
ATOM 2952 O O . ASP A 1 383 ? -22.234 8.625 4.836 1 97.81 383 ASP A O 1
ATOM 2956 N N . GLU A 1 384 ? -23.281 10.156 6.086 1 97.25 384 GLU A N 1
ATOM 2957 C CA . GLU A 1 384 ? -24.328 9.266 6.578 1 97.25 384 GLU A CA 1
ATOM 2958 C C . GLU A 1 384 ? -25.703 9.742 6.141 1 97.25 384 GLU A C 1
ATOM 2960 O O . GLU A 1 384 ? -26.719 9.195 6.574 1 97.25 384 GLU A O 1
ATOM 2965 N N . GLY A 1 385 ? -25.672 10.789 5.34 1 97.94 385 GLY A N 1
ATOM 2966 C CA . GLY A 1 385 ? -26.922 11.281 4.781 1 97.94 385 GLY A CA 1
ATOM 2967 C C . GLY A 1 385 ? -27.656 12.219 5.715 1 97.94 385 GLY A C 1
ATOM 2968 O O . GLY A 1 385 ? -28.891 12.312 5.664 1 97.94 385 GLY A O 1
ATOM 2969 N N . VAL A 1 386 ? -27.031 12.82 6.586 1 98.56 386 VAL A N 1
ATOM 2970 C CA . VAL A 1 386 ? -27.641 13.773 7.516 1 98.56 386 VAL A CA 1
ATOM 2971 C C . VAL A 1 386 ? -27.219 15.195 7.145 1 98.56 386 VAL A C 1
ATOM 2973 O O . VAL A 1 386 ? -26.031 15.469 6.934 1 98.56 386 VAL A O 1
ATOM 2976 N N . PRO A 1 387 ? -28.172 16.094 7.051 1 98.38 387 PRO A N 1
ATOM 2977 C CA . PRO A 1 387 ? -27.812 17.484 6.746 1 98.38 387 PRO A CA 1
ATOM 2978 C C . PRO A 1 387 ? -26.844 18.078 7.766 1 98.38 387 PRO A C 1
ATOM 2980 O O . PRO A 1 387 ? -27.016 17.875 8.969 1 98.38 387 PRO A O 1
ATOM 2983 N N . ALA A 1 388 ? -25.875 18.797 7.223 1 98.19 388 ALA A N 1
ATOM 2984 C CA . ALA A 1 388 ? -24.906 19.469 8.086 1 98.19 388 ALA A CA 1
ATOM 2985 C C . ALA A 1 388 ? -25.547 20.641 8.82 1 98.19 388 ALA A C 1
ATOM 2987 O O . ALA A 1 388 ? -26.562 21.188 8.367 1 98.19 388 ALA A O 1
ATOM 2988 N N . GLN A 1 389 ? -24.984 20.969 9.961 1 98 389 GLN A N 1
ATOM 2989 C CA . GLN A 1 389 ? -25.391 22.141 10.719 1 98 389 GLN A CA 1
ATOM 2990 C C . GLN A 1 389 ? -24.25 22.703 11.547 1 98 389 GLN A C 1
ATOM 2992 O O . GLN A 1 389 ? -23.344 21.969 11.945 1 98 389 GLN A O 1
ATOM 2997 N N . PRO A 1 390 ? -24.312 24 11.734 1 98.62 390 PRO A N 1
ATOM 2998 C CA . PRO A 1 390 ? -23.312 24.531 12.656 1 98.62 390 PRO A CA 1
ATOM 2999 C C . PRO A 1 390 ? -23.484 24.016 14.086 1 98.62 390 PRO A C 1
ATOM 3001 O O . PRO A 1 390 ? -24.625 23.859 14.547 1 98.62 390 PRO A O 1
ATOM 3004 N N . VAL A 1 391 ? -22.406 23.719 14.68 1 98.75 391 VAL A N 1
ATOM 3005 C CA . VAL A 1 391 ? -22.406 23.234 16.062 1 98.75 391 VAL A CA 1
ATOM 3006 C C . VAL A 1 391 ? -21.469 24.094 16.906 1 98.75 391 VAL A C 1
ATOM 3008 O O . VAL A 1 391 ? -20.281 24.203 16.609 1 98.75 391 VAL A O 1
ATOM 3011 N N . ASN A 1 392 ? -22.078 24.734 17.969 1 98.81 392 ASN A N 1
ATOM 3012 C CA . ASN A 1 392 ? -21.219 25.391 18.969 1 98.81 392 ASN A CA 1
ATOM 3013 C C . ASN A 1 392 ? -20.609 24.375 19.938 1 98.81 392 ASN A C 1
ATOM 3015 O O . ASN A 1 392 ? -21.297 23.906 20.844 1 98.81 392 ASN A O 1
ATOM 3019 N N . ILE A 1 393 ? -19.391 24.078 19.672 1 98.81 393 ILE A N 1
ATOM 3020 C CA . ILE A 1 393 ? -18.719 23.047 20.469 1 98.81 393 ILE A CA 1
ATOM 3021 C C . ILE A 1 393 ? -18.359 23.609 21.828 1 98.81 393 ILE A C 1
ATOM 3023 O O . ILE A 1 393 ? -18.703 23.031 22.859 1 98.81 393 ILE A O 1
ATOM 3027 N N . VAL A 1 394 ? -17.672 24.75 21.828 1 98.81 394 VAL A N 1
ATOM 3028 C CA . VAL A 1 394 ? -17.281 25.453 23.031 1 98.81 394 VAL A CA 1
ATOM 3029 C C . VAL A 1 394 ? -17.844 26.875 23.016 1 98.81 394 VAL A C 1
ATOM 3031 O O . VAL A 1 394 ? -17.703 27.578 22 1 98.81 394 VAL A O 1
ATOM 3034 N N . VAL A 1 395 ? -18.469 27.234 24.125 1 98.62 395 VAL A N 1
ATOM 3035 C CA . VAL A 1 395 ? -18.984 28.594 24.297 1 98.62 395 VAL A CA 1
ATOM 3036 C C . VAL A 1 395 ? -18.328 29.25 25.516 1 98.62 395 VAL A C 1
ATOM 3038 O O . VAL A 1 395 ? -18.547 28.812 26.641 1 98.62 395 VAL A O 1
ATOM 3041 N N . ASN A 1 396 ? -17.547 30.219 25.25 1 97.94 396 ASN A N 1
ATOM 3042 C CA . ASN A 1 396 ? -16.844 30.938 26.297 1 97.94 396 ASN A CA 1
ATOM 3043 C C . ASN A 1 396 ? -16.094 29.969 27.234 1 97.94 396 ASN A C 1
ATOM 3045 O O . ASN A 1 396 ? -16.25 30.031 28.453 1 97.94 396 ASN A O 1
ATOM 3049 N N . GLY A 1 397 ? -15.438 29.062 26.578 1 98.31 397 GLY A N 1
ATOM 3050 C CA . GLY A 1 397 ? -14.531 28.172 27.281 1 98.31 397 GLY A CA 1
ATOM 3051 C C . GLY A 1 397 ? -15.188 26.875 27.719 1 98.31 397 GLY A C 1
ATOM 3052 O O . GLY A 1 397 ? -14.5 25.922 28.094 1 98.31 397 GLY A O 1
ATOM 3053 N N . THR A 1 398 ? -16.484 26.797 27.656 1 98.56 398 THR A N 1
ATOM 3054 C CA . THR A 1 398 ? -17.203 25.641 28.172 1 98.56 398 THR A CA 1
ATOM 3055 C C . THR A 1 398 ? -17.609 24.703 27.031 1 98.56 398 THR A C 1
ATOM 3057 O O . THR A 1 398 ? -18.156 25.156 26.031 1 98.56 398 THR A O 1
ATOM 3060 N N . LEU A 1 399 ? -17.328 23.438 27.281 1 98.44 399 LEU A N 1
ATOM 3061 C CA . LEU A 1 399 ? -17.703 22.438 26.297 1 98.44 399 LEU A CA 1
ATOM 3062 C C . LEU A 1 399 ? -19.219 22.234 26.281 1 98.44 399 LEU A C 1
ATOM 3064 O O . LEU A 1 399 ? -19.781 21.766 27.266 1 98.44 399 LEU A O 1
ATOM 3068 N N . GLU A 1 400 ? -19.859 22.516 25.156 1 98.19 400 GLU A N 1
ATOM 3069 C CA . GLU A 1 400 ? -21.312 22.469 25.094 1 98.19 400 GLU A CA 1
ATOM 3070 C C . GLU A 1 400 ? -21.781 21.328 24.219 1 98.19 400 GLU A C 1
ATOM 3072 O O . GLU A 1 400 ? -22.906 20.828 24.375 1 98.19 400 GLU A O 1
ATOM 3077 N N . ASN A 1 401 ? -20.953 20.969 23.281 1 98.06 401 ASN A N 1
ATOM 3078 C CA . ASN A 1 401 ? -21.359 19.938 22.328 1 98.06 401 ASN A CA 1
ATOM 3079 C C . ASN A 1 401 ? -20.156 19.125 21.844 1 98.06 401 ASN A C 1
ATOM 3081 O O . ASN A 1 401 ? -19.016 19.547 22 1 98.06 401 ASN A O 1
ATOM 3085 N N . TYR A 1 402 ? -20.438 17.984 21.297 1 98 402 TYR A N 1
ATOM 3086 C CA . TYR A 1 402 ? -19.531 17.172 20.516 1 98 402 TYR A CA 1
ATOM 3087 C C . TYR A 1 402 ? -19.984 17.078 19.062 1 98 402 TYR A C 1
ATOM 3089 O O . TYR A 1 402 ? -21.125 17.438 18.734 1 98 402 TYR A O 1
ATOM 3097 N N . LEU A 1 403 ? -19.078 16.797 18.266 1 98.38 403 LEU A N 1
ATOM 3098 C CA . LEU A 1 403 ? -19.469 16.422 16.906 1 98.38 403 LEU A CA 1
ATOM 3099 C C . LEU A 1 403 ? -19.891 14.953 16.844 1 98.38 403 LEU A C 1
ATOM 3101 O O . LEU A 1 403 ? -19.172 14.07 17.312 1 98.38 403 LEU A O 1
ATOM 3105 N N . ILE A 1 404 ? -21.047 14.773 16.219 1 96.69 404 ILE A N 1
ATOM 3106 C CA . ILE A 1 404 ? -21.656 13.453 16.391 1 96.69 404 ILE A CA 1
ATOM 3107 C C . ILE A 1 404 ? -22.219 12.977 15.047 1 96.69 404 ILE A C 1
ATOM 3109 O O . ILE A 1 404 ? -22.859 13.742 14.328 1 96.69 404 ILE A O 1
ATOM 3113 N N . GLY A 1 405 ? -21.891 11.742 14.766 1 96 405 GLY A N 1
ATOM 3114 C CA . GLY A 1 405 ? -22.562 11.062 13.68 1 96 405 GLY A CA 1
ATOM 3115 C C . GLY A 1 405 ? -23.812 10.32 14.125 1 96 405 GLY A C 1
ATOM 3116 O O . GLY A 1 405 ? -24.484 10.742 15.062 1 96 405 GLY A O 1
ATOM 3117 N N . ARG A 1 406 ? -24.125 9.258 13.438 1 96 406 ARG A N 1
ATOM 3118 C CA . ARG A 1 406 ? -25.375 8.562 13.734 1 96 406 ARG A CA 1
ATOM 3119 C C . ARG A 1 406 ? -25.156 7.473 14.781 1 96 406 ARG A C 1
ATOM 3121 O O . ARG A 1 406 ? -25.984 6.578 14.938 1 96 406 ARG A O 1
ATOM 3128 N N . GLU A 1 407 ? -24.062 7.488 15.422 1 93.19 407 GLU A N 1
ATOM 3129 C CA . GLU A 1 407 ? -23.828 6.703 16.641 1 93.19 407 GLU A CA 1
ATOM 3130 C C . GLU A 1 407 ? -23.922 7.574 17.891 1 93.19 407 GLU A C 1
ATOM 3132 O O . GLU A 1 407 ? -22.922 8.188 18.281 1 93.19 407 GLU A O 1
ATOM 3137 N N . PRO A 1 408 ? -25.016 7.477 18.5 1 92.44 408 PRO A N 1
ATOM 3138 C CA . PRO A 1 408 ? -25.234 8.375 19.641 1 92.44 408 PRO A CA 1
ATOM 3139 C C . PRO A 1 408 ? -24.312 8.07 20.812 1 92.44 408 PRO A C 1
ATOM 3141 O O . PRO A 1 408 ? -23.859 6.93 20.969 1 92.44 408 PRO A O 1
ATOM 3144 N N . ILE A 1 409 ? -24.047 9.062 21.562 1 92 409 ILE A N 1
ATOM 3145 C CA . ILE A 1 409 ? -23.359 8.938 22.844 1 92 409 ILE A CA 1
ATOM 3146 C C . ILE A 1 409 ? -24.25 9.477 23.969 1 92 409 ILE A C 1
ATOM 3148 O O . ILE A 1 409 ? -25.344 9.984 23.703 1 92 409 ILE A O 1
ATOM 3152 N N . LYS A 1 410 ? -23.766 9.312 25.188 1 90.5 410 LYS A N 1
ATOM 3153 C CA . LYS A 1 410 ? -24.531 9.781 26.344 1 90.5 410 LYS A CA 1
ATOM 3154 C C . LYS A 1 410 ? -24.906 11.258 26.188 1 90.5 410 LYS A C 1
ATOM 3156 O O . LYS A 1 410 ? -24.047 12.086 25.875 1 90.5 410 LYS A O 1
ATOM 3161 N N . ASP A 1 411 ? -26.203 11.625 26.312 1 91.81 411 ASP A N 1
ATOM 3162 C CA . ASP A 1 411 ? -26.75 12.977 26.328 1 91.81 411 ASP A CA 1
ATOM 3163 C C . ASP A 1 411 ? -26.938 13.5 24.906 1 91.81 411 ASP A C 1
ATOM 3165 O O . ASP A 1 411 ? -27.469 14.594 24.703 1 91.81 411 ASP A O 1
ATOM 3169 N N . PHE A 1 412 ? -26.531 12.75 23.922 1 94.75 412 PHE A N 1
ATOM 3170 C CA . PHE A 1 412 ? -26.625 13.164 22.531 1 94.75 412 PHE A CA 1
ATOM 3171 C C . PHE A 1 412 ? -27.234 12.055 21.672 1 94.75 412 PHE A C 1
ATOM 3173 O O . PHE A 1 412 ? -26.516 11.32 21 1 94.75 412 PHE A O 1
ATOM 3180 N N . PRO A 1 413 ? -28.516 11.969 21.594 1 94.44 413 PRO A N 1
ATOM 3181 C CA . PRO A 1 413 ? -29.203 10.852 20.953 1 94.44 413 PRO A CA 1
ATOM 3182 C C . PRO A 1 413 ? -29.281 10.984 19.438 1 94.44 413 PRO A C 1
ATOM 3184 O O . PRO A 1 413 ? -29.594 10.016 18.734 1 94.44 413 PRO A O 1
ATOM 3187 N N . ALA A 1 414 ? -29.016 12.18 18.953 1 95.81 414 ALA A N 1
ATOM 3188 C CA . ALA A 1 414 ? -29.188 12.406 17.516 1 95.81 414 ALA A CA 1
ATOM 3189 C C . ALA A 1 414 ? -27.891 12.906 16.875 1 95.81 414 ALA A C 1
ATOM 3191 O O . ALA A 1 414 ? -27.047 13.508 17.562 1 95.81 414 ALA A O 1
ATOM 3192 N N . SER A 1 415 ? -27.781 12.602 15.609 1 97.12 415 SER A N 1
ATOM 3193 C CA . SER A 1 415 ? -26.656 13.109 14.836 1 97.12 415 SER A CA 1
ATOM 3194 C C . SER A 1 415 ? -26.766 14.609 14.602 1 97.12 415 SER A C 1
ATOM 3196 O O . SER A 1 415 ? -27.875 15.141 14.484 1 97.12 415 SER A O 1
ATOM 3198 N N . ASN A 1 416 ? -25.656 15.281 14.586 1 98 416 ASN A N 1
ATOM 3199 C CA . ASN A 1 416 ? -25.672 16.688 14.227 1 98 416 ASN A CA 1
ATOM 3200 C C . ASN A 1 416 ? -24.984 16.938 12.883 1 98 416 ASN A C 1
ATOM 3202 O O . ASN A 1 416 ? -24.469 18.031 12.625 1 98 416 ASN A O 1
ATOM 3206 N N . GLY A 1 417 ? -24.828 15.891 12.039 1 98.25 417 GLY A N 1
ATOM 3207 C CA . GLY A 1 417 ? -24.406 16.031 10.656 1 98.25 417 GLY A CA 1
ATOM 3208 C C . GLY A 1 417 ? -22.906 16 10.492 1 98.25 417 GLY A C 1
ATOM 3209 O O . GLY A 1 417 ? -22.359 16.656 9.594 1 98.25 417 GLY A O 1
ATOM 3210 N N . HIS A 1 418 ? -22.203 15.234 11.328 1 98.56 418 HIS A N 1
ATOM 3211 C CA . HIS A 1 418 ? -20.75 15.227 11.258 1 98.56 418 HIS A CA 1
ATOM 3212 C C . HIS A 1 418 ? -20.219 13.812 11.062 1 98.56 418 HIS A C 1
ATOM 3214 O O . HIS A 1 418 ? -19.109 13.5 11.492 1 98.56 418 HIS A O 1
ATOM 3220 N N . GLY A 1 419 ? -21.016 12.867 10.5 1 97.5 419 GLY A N 1
ATOM 3221 C CA . GLY A 1 419 ? -20.531 11.562 10.086 1 97.5 419 GLY A CA 1
ATOM 3222 C C . GLY A 1 419 ? -19.812 11.594 8.742 1 97.5 419 GLY A C 1
ATOM 3223 O O . GLY A 1 419 ? -20.453 11.648 7.695 1 97.5 419 GLY A O 1
ATOM 3224 N N . ARG A 1 420 ? -18.5 11.539 8.805 1 97.25 420 ARG A N 1
ATOM 3225 C CA . ARG A 1 420 ? -17.703 11.625 7.59 1 97.25 420 ARG A CA 1
ATOM 3226 C C . ARG A 1 420 ? -16.875 10.359 7.383 1 97.25 420 ARG A C 1
ATOM 3228 O O . ARG A 1 420 ? -16.531 9.672 8.344 1 97.25 420 ARG A O 1
ATOM 3235 N N . ALA A 1 421 ? -16.609 10.078 6.043 1 96.31 421 ALA A N 1
ATOM 3236 C CA . ALA A 1 421 ? -15.953 8.812 5.746 1 96.31 421 ALA A CA 1
ATOM 3237 C C . ALA A 1 421 ? -14.828 9.008 4.734 1 96.31 421 ALA A C 1
ATOM 3239 O O . ALA A 1 421 ? -14.969 9.773 3.779 1 96.31 421 ALA A O 1
ATOM 3240 N N . ALA A 1 422 ? -13.734 8.32 5.086 1 95.25 422 ALA A N 1
ATOM 3241 C CA . ALA A 1 422 ? -12.742 8.109 4.035 1 95.25 422 ALA A CA 1
ATOM 3242 C C . ALA A 1 422 ? -13.289 7.203 2.938 1 95.25 422 ALA A C 1
ATOM 3244 O O . ALA A 1 422 ? -14.336 6.566 3.113 1 95.25 422 ALA A O 1
ATOM 3245 N N . PRO A 1 423 ? -12.602 7.176 1.831 1 93.5 423 PRO A N 1
ATOM 3246 C CA . PRO A 1 423 ? -13.117 6.34 0.743 1 93.5 423 PRO A CA 1
ATOM 3247 C C . PRO A 1 423 ? -13.359 4.895 1.175 1 93.5 423 PRO A C 1
ATOM 3249 O O . PRO A 1 423 ? -12.461 4.246 1.716 1 93.5 423 PRO A O 1
ATOM 3252 N N . ALA A 1 424 ? -14.516 4.465 0.974 1 92.88 424 ALA A N 1
ATOM 3253 C CA . ALA A 1 424 ? -15.016 3.107 1.186 1 92.88 424 ALA A CA 1
ATOM 3254 C C . ALA A 1 424 ? -14.891 2.703 2.652 1 92.88 424 ALA A C 1
ATOM 3256 O O . ALA A 1 424 ? -14.977 1.518 2.984 1 92.88 424 ALA A O 1
ATOM 3257 N N . GLN A 1 425 ? -14.664 3.629 3.521 1 94.06 425 GLN A N 1
ATOM 3258 C CA . GLN A 1 425 ? -14.578 3.336 4.949 1 94.06 425 GLN A CA 1
ATOM 3259 C C . GLN A 1 425 ? -15.867 3.732 5.668 1 94.06 425 GLN A C 1
ATOM 3261 O O . GLN A 1 425 ? -16.688 4.477 5.125 1 94.06 425 GLN A O 1
ATOM 3266 N N . ALA A 1 426 ? -15.938 3.188 6.812 1 94.5 426 ALA A N 1
ATOM 3267 C CA . ALA A 1 426 ? -17.078 3.568 7.637 1 94.5 426 ALA A CA 1
ATOM 3268 C C . ALA A 1 426 ? -17 5.035 8.055 1 94.5 426 ALA A C 1
ATOM 3270 O O . ALA A 1 426 ? -15.898 5.582 8.18 1 94.5 426 ALA A O 1
ATOM 3271 N N . ALA A 1 427 ? -18.156 5.625 8.258 1 94.69 427 ALA A N 1
ATOM 3272 C CA . ALA A 1 427 ? -18.203 7.02 8.695 1 94.69 427 ALA A CA 1
ATOM 3273 C C . ALA A 1 427 ? -17.969 7.129 10.195 1 94.69 427 ALA A C 1
ATOM 3275 O O . ALA A 1 427 ? -18.391 6.266 10.961 1 94.69 427 ALA A O 1
ATOM 3276 N N . HIS A 1 428 ? -17.297 8.172 10.547 1 94.38 428 HIS A N 1
ATOM 3277 C CA . HIS A 1 428 ? -17.094 8.562 11.93 1 94.38 428 HIS A CA 1
ATOM 3278 C C . HIS A 1 428 ? -17.25 10.07 12.102 1 94.38 428 HIS A C 1
ATOM 3280 O O . HIS A 1 428 ? -17.328 10.812 11.117 1 94.38 428 HIS A O 1
ATOM 3286 N N . SER A 1 429 ? -17.359 10.367 13.375 1 96.12 429 SER A N 1
ATOM 3287 C CA . SER A 1 429 ? -17.438 11.797 13.656 1 96.12 429 SER A CA 1
ATOM 3288 C C . SER A 1 429 ? -16.156 12.508 13.266 1 96.12 429 SER A C 1
ATOM 3290 O O . SER A 1 429 ? -15.062 12.133 13.719 1 96.12 429 SER A O 1
ATOM 3292 N N . ARG A 1 430 ? -16.312 13.508 12.398 1 97.44 430 ARG A N 1
ATOM 3293 C CA . ARG A 1 430 ? -15.148 14.266 11.945 1 97.44 430 ARG A CA 1
ATOM 3294 C C . ARG A 1 430 ? -15.469 15.758 11.852 1 97.44 430 ARG A C 1
ATOM 3296 O O . ARG A 1 430 ? -16.594 16.125 11.523 1 97.44 430 ARG A O 1
ATOM 3303 N N . VAL A 1 431 ? -14.438 16.484 11.992 1 97.88 431 VAL A N 1
ATOM 3304 C CA . VAL A 1 431 ? -14.531 17.938 11.852 1 97.88 431 VAL A CA 1
ATOM 3305 C C . VAL A 1 431 ? -14.711 18.297 10.383 1 97.88 431 VAL A C 1
ATOM 3307 O O . VAL A 1 431 ? -14.164 17.625 9.5 1 97.88 431 VAL A O 1
ATOM 3310 N N . GLY A 1 432 ? -15.547 19.328 10.141 1 98.31 432 GLY A N 1
ATOM 3311 C CA . GLY A 1 432 ? -15.633 19.953 8.828 1 98.31 432 GLY A CA 1
ATOM 3312 C C . GLY A 1 432 ? -14.844 21.25 8.734 1 98.31 432 GLY A C 1
ATOM 3313 O O . GLY A 1 432 ? -13.664 21.234 8.375 1 98.31 432 GLY A O 1
ATOM 3314 N N . VAL A 1 433 ? -15.523 22.328 9.211 1 98.69 433 VAL A N 1
ATOM 3315 C CA . VAL A 1 433 ? -14.891 23.641 9.289 1 98.69 433 VAL A CA 1
ATOM 3316 C C . VAL A 1 433 ? -14.883 24.125 10.742 1 98.69 433 VAL A C 1
ATOM 3318 O O . VAL A 1 433 ? -15.867 24.703 11.211 1 98.69 433 VAL A O 1
ATOM 3321 N N . LEU A 1 434 ? -13.75 23.953 11.367 1 98.81 434 LEU A N 1
ATOM 3322 C CA . LEU A 1 434 ? -13.594 24.359 12.766 1 98.81 434 LEU A CA 1
ATOM 3323 C C . LEU A 1 434 ? -13.148 25.812 12.859 1 98.81 434 LEU A C 1
ATOM 3325 O O . LEU A 1 434 ? -12.117 26.188 12.289 1 98.81 434 LEU A O 1
ATOM 3329 N N . ILE A 1 435 ? -13.867 26.594 13.602 1 98.69 435 ILE A N 1
ATOM 3330 C CA . ILE A 1 435 ? -13.578 28.016 13.742 1 98.69 435 ILE A CA 1
ATOM 3331 C C . ILE A 1 435 ? -13.352 28.359 15.211 1 98.69 435 ILE A C 1
ATOM 3333 O O . ILE A 1 435 ? -14.25 28.203 16.031 1 98.69 435 ILE A O 1
ATOM 3337 N N . VAL A 1 436 ? -12.172 28.812 15.492 1 98.62 436 VAL A N 1
ATOM 3338 C CA . VAL A 1 436 ? -11.844 29.312 16.828 1 98.62 436 VAL A CA 1
ATOM 3339 C C . VAL A 1 436 ? -11.906 30.828 16.828 1 98.62 436 VAL A C 1
ATOM 3341 O O . VAL A 1 436 ? -11.242 31.5 16.031 1 98.62 436 VAL A O 1
ATOM 3344 N N . LYS A 1 437 ? -12.664 31.344 17.766 1 96.19 437 LYS A N 1
ATOM 3345 C CA . LYS A 1 437 ? -12.844 32.781 17.781 1 96.19 437 LYS A CA 1
ATOM 3346 C C . LYS A 1 437 ? -12.844 33.344 19.219 1 96.19 437 LYS A C 1
ATOM 3348 O O . LYS A 1 437 ? -12.992 32.562 20.172 1 96.19 437 LYS A O 1
ATOM 3353 N N . SER A 1 438 ? -12.609 34.594 19.25 1 97.38 438 SER A N 1
ATOM 3354 C CA . SER A 1 438 ? -12.672 35.344 20.516 1 97.38 438 SER A CA 1
ATOM 3355 C C . SER A 1 438 ? -13.32 36.719 20.328 1 97.38 438 SER A C 1
ATOM 3357 O O . SER A 1 438 ? -13.047 37.406 19.344 1 97.38 438 SER A O 1
ATOM 3359 N N . ASP A 1 439 ? -14.195 37.062 21.297 1 94.31 439 ASP A N 1
ATOM 3360 C CA . ASP A 1 439 ? -14.781 38.406 21.266 1 94.31 439 ASP A CA 1
ATOM 3361 C C . ASP A 1 439 ? -13.812 39.438 21.828 1 94.31 439 ASP A C 1
ATOM 3363 O O . ASP A 1 439 ? -14.062 40.625 21.75 1 94.31 439 ASP A O 1
ATOM 3367 N N . LYS A 1 440 ? -12.688 39 22.297 1 96.19 440 LYS A N 1
ATOM 3368 C CA . LYS A 1 440 ? -11.688 39.875 22.875 1 96.19 440 LYS A CA 1
ATOM 3369 C C . LYS A 1 440 ? -10.398 39.875 22.062 1 96.19 440 LYS A C 1
ATOM 3371 O O . LYS A 1 440 ? -9.32 40.156 22.578 1 96.19 440 LYS A O 1
ATOM 3376 N N . ALA A 1 441 ? -10.555 39.469 20.875 1 97.38 441 ALA A N 1
ATOM 3377 C CA . ALA A 1 441 ? -9.375 39.375 20.016 1 97.38 441 ALA A CA 1
ATOM 3378 C C . ALA A 1 441 ? -8.734 40.75 19.812 1 97.38 441 ALA A C 1
ATOM 3380 O O . ALA A 1 441 ? -9.43 41.75 19.719 1 97.38 441 ALA A O 1
ATOM 3381 N N . VAL A 1 442 ? -7.422 40.781 19.719 1 97.38 442 VAL A N 1
ATOM 3382 C CA . VAL A 1 442 ? -6.688 42.031 19.562 1 97.38 442 VAL A CA 1
ATOM 3383 C C . VAL A 1 442 ? -5.809 41.938 18.312 1 97.38 442 VAL A C 1
ATOM 3385 O O . VAL A 1 442 ? -5.477 40.875 17.844 1 97.38 442 VAL A O 1
ATOM 3388 N N . PRO A 1 443 ? -5.457 43.094 17.797 1 97.12 443 PRO A N 1
ATOM 3389 C CA . PRO A 1 443 ? -4.57 43.094 16.625 1 97.12 443 PRO A CA 1
ATOM 3390 C C . PRO A 1 443 ? -3.197 42.5 16.922 1 97.12 443 PRO A C 1
ATOM 3392 O O . PRO A 1 443 ? -2.756 42.5 18.078 1 97.12 443 PRO A O 1
ATOM 3395 N N . ALA A 1 444 ? -2.584 42.094 15.852 1 93.69 444 ALA A N 1
ATOM 3396 C CA . ALA A 1 444 ? -1.278 41.438 15.953 1 93.69 444 ALA A CA 1
ATOM 3397 C C . ALA A 1 444 ? -0.283 42.344 16.688 1 93.69 444 ALA A C 1
ATOM 3399 O O . ALA A 1 444 ? 0.532 41.844 17.484 1 93.69 444 ALA A O 1
ATOM 3400 N N . ALA A 1 445 ? -0.3 43.594 16.422 1 93.5 445 ALA A N 1
ATOM 3401 C CA . ALA A 1 445 ? 0.616 44.531 17.047 1 93.5 445 ALA A CA 1
ATOM 3402 C C . ALA A 1 445 ? 0.439 44.531 18.562 1 93.5 445 ALA A C 1
ATOM 3404 O O . ALA A 1 445 ? 1.419 44.625 19.312 1 93.5 445 ALA A O 1
ATOM 3405 N N . GLU A 1 446 ? -0.806 44.5 18.969 1 96 446 GLU A N 1
ATOM 3406 C CA . GLU A 1 446 ? -1.097 44.5 20.406 1 96 446 GLU A CA 1
ATOM 3407 C C . GLU A 1 446 ? -0.646 43.188 21.047 1 96 446 GLU A C 1
ATOM 3409 O O . GLU A 1 446 ? -0.18 43.156 22.188 1 96 446 GLU A O 1
ATOM 3414 N N . LEU A 1 447 ? -0.845 42.094 20.359 1 96.31 447 LEU A N 1
ATOM 3415 C CA . LEU A 1 447 ? -0.381 40.812 20.859 1 96.31 447 LEU A CA 1
ATOM 3416 C C . LEU A 1 447 ? 1.13 40.812 21.062 1 96.31 447 LEU A C 1
ATOM 3418 O O . LEU A 1 447 ? 1.626 40.281 22.062 1 96.31 447 LEU A O 1
ATOM 3422 N N . ASN A 1 448 ? 1.832 41.375 20.141 1 95.5 448 ASN A N 1
ATOM 3423 C CA . ASN A 1 448 ? 3.283 41.469 20.234 1 95.5 448 ASN A CA 1
ATOM 3424 C C . ASN A 1 448 ? 3.703 42.375 21.406 1 95.5 448 ASN A C 1
ATOM 3426 O O . ASN A 1 448 ? 4.68 42.062 22.094 1 95.5 448 ASN A O 1
ATOM 3430 N N . LYS A 1 449 ? 2.992 43.406 21.547 1 96.25 449 LYS A N 1
ATOM 3431 C CA . LYS A 1 449 ? 3.268 44.281 22.688 1 96.25 449 LYS A CA 1
ATOM 3432 C C . LYS A 1 449 ? 3.088 43.562 24 1 96.25 449 LYS A C 1
ATOM 3434 O O . LYS A 1 449 ? 3.877 43.75 24.938 1 96.25 449 LYS A O 1
ATOM 3439 N N . LYS A 1 450 ? 2.062 42.812 24.047 1 96.88 450 LYS A N 1
ATOM 3440 C CA . LYS A 1 450 ? 1.81 42.031 25.25 1 96.88 450 LYS A CA 1
ATOM 3441 C C . LYS A 1 450 ? 2.932 41.031 25.5 1 96.88 450 LYS A C 1
ATOM 3443 O O . LYS A 1 450 ? 3.359 40.844 26.641 1 96.88 450 LYS A O 1
ATOM 3448 N N . LEU A 1 451 ? 3.371 40.406 24.5 1 97.5 451 LEU A N 1
ATOM 3449 C CA . LEU A 1 451 ? 4.477 39.469 24.625 1 97.5 451 LEU A CA 1
ATOM 3450 C C . LEU A 1 451 ? 5.723 40.156 25.172 1 97.5 451 LEU A C 1
ATOM 3452 O O . LEU A 1 451 ? 6.371 39.625 26.078 1 97.5 451 LEU A O 1
ATOM 3456 N N . LEU A 1 452 ? 6.016 41.312 24.609 1 97.06 452 LEU A N 1
ATOM 3457 C CA . LEU A 1 452 ? 7.195 42.062 25.031 1 97.06 452 LEU A CA 1
ATOM 3458 C C . LEU A 1 452 ? 7.059 42.531 26.484 1 97.06 452 LEU A C 1
ATOM 3460 O O . LEU A 1 452 ? 8.031 42.531 27.234 1 97.06 452 LEU A O 1
ATOM 3464 N N . ALA A 1 453 ? 5.918 42.969 26.812 1 96.94 453 ALA A N 1
ATOM 3465 C CA . ALA A 1 453 ? 5.664 43.375 28.188 1 96.94 453 ALA A CA 1
ATOM 3466 C C . ALA A 1 453 ? 5.898 42.219 29.156 1 96.94 453 ALA A C 1
ATOM 3468 O O . ALA A 1 453 ? 6.461 42.406 30.234 1 96.94 453 ALA A O 1
ATOM 3469 N N . MET A 1 454 ? 5.488 41.094 28.734 1 96.38 454 MET A N 1
ATOM 3470 C CA . MET A 1 454 ? 5.676 39.906 29.578 1 96.38 454 MET A CA 1
ATOM 3471 C C . MET A 1 454 ? 7.156 39.562 29.703 1 96.38 454 MET A C 1
ATOM 3473 O O . MET A 1 454 ? 7.609 39.156 30.766 1 96.38 454 MET A O 1
ATOM 3477 N N . ALA A 1 455 ? 7.848 39.719 28.641 1 95.56 455 ALA A N 1
ATOM 3478 C CA . ALA A 1 455 ? 9.289 39.531 28.688 1 95.56 455 ALA A CA 1
ATOM 3479 C C . ALA A 1 455 ? 9.953 40.469 29.672 1 95.56 455 ALA A C 1
ATOM 3481 O O . ALA A 1 455 ? 10.797 40.062 30.484 1 95.56 455 ALA A O 1
ATOM 3482 N N . LYS A 1 456 ? 9.586 41.688 29.609 1 95.19 456 LYS A N 1
ATOM 3483 C CA . LYS A 1 456 ? 10.148 42.719 30.484 1 95.19 456 LYS A CA 1
ATOM 3484 C C . LYS A 1 456 ? 9.797 42.438 31.938 1 95.19 456 LYS A C 1
ATOM 3486 O O . LYS A 1 456 ? 10.648 42.562 32.812 1 95.19 456 LYS A O 1
ATOM 3491 N N . ASP A 1 457 ? 8.57 42.156 32.156 1 95.06 457 ASP A N 1
ATOM 3492 C CA . ASP A 1 457 ? 8.102 41.875 33.531 1 95.06 457 ASP A CA 1
ATOM 3493 C C . ASP A 1 457 ? 8.859 40.688 34.125 1 95.06 457 ASP A C 1
ATOM 3495 O O . ASP A 1 457 ? 9.172 40.719 35.312 1 95.06 457 ASP A O 1
ATOM 3499 N N . ARG A 1 458 ? 9.141 39.75 33.344 1 92.5 458 ARG A N 1
ATOM 3500 C CA . ARG A 1 458 ? 9.797 38.531 33.844 1 92.5 458 ARG A CA 1
ATOM 3501 C C . ARG A 1 458 ? 11.312 38.688 33.844 1 92.5 458 ARG A C 1
ATOM 3503 O O . ARG A 1 458 ? 12.016 37.969 34.562 1 92.5 458 ARG A O 1
ATOM 3510 N N . GLY A 1 459 ? 11.781 39.594 33.094 1 91.31 459 GLY A N 1
ATOM 3511 C CA . GLY A 1 459 ? 13.211 39.844 33 1 91.31 459 GLY A CA 1
ATOM 3512 C C . GLY A 1 459 ? 13.938 38.781 32.188 1 91.31 459 GLY A C 1
ATOM 3513 O O . GLY A 1 459 ? 15.117 38.531 32.438 1 91.31 459 GLY A O 1
ATOM 3514 N N . THR A 1 460 ? 13.203 38.062 31.453 1 92.44 460 THR A N 1
ATOM 3515 C CA . THR A 1 460 ? 13.773 37 30.625 1 92.44 460 THR A CA 1
ATOM 3516 C C . THR A 1 460 ? 13.211 37.062 29.203 1 92.44 460 THR A C 1
ATOM 3518 O O . THR A 1 460 ? 12.148 37.656 28.984 1 92.44 460 THR A O 1
ATOM 3521 N N . ASP A 1 461 ? 13.961 36.531 28.297 1 95.38 461 ASP A N 1
ATOM 3522 C CA . ASP A 1 461 ? 13.477 36.438 26.922 1 95.38 461 ASP A CA 1
ATOM 3523 C C . ASP A 1 461 ? 12.258 35.5 26.844 1 95.38 461 ASP A C 1
ATOM 3525 O O . ASP A 1 461 ? 12.023 34.719 27.75 1 95.38 461 ASP A O 1
ATOM 3529 N N . VAL A 1 462 ? 11.5 35.719 25.781 1 97.5 462 VAL A N 1
ATOM 3530 C CA . VAL A 1 462 ? 10.312 34.875 25.531 1 97.5 462 VAL A CA 1
ATOM 3531 C C . VAL A 1 462 ? 10.398 34.25 24.141 1 97.5 462 VAL A C 1
ATOM 3533 O O . VAL A 1 462 ? 11.414 34.375 23.453 1 97.5 462 VAL A O 1
ATOM 3536 N N . TYR A 1 463 ? 9.359 33.375 23.844 1 97.31 463 TYR A N 1
ATOM 3537 C CA . TYR A 1 463 ? 9.461 32.688 22.562 1 97.31 463 TYR A CA 1
ATOM 3538 C C . TYR A 1 463 ? 8.234 32.938 21.703 1 97.31 463 TYR A C 1
ATOM 3540 O O . TYR A 1 463 ? 7.16 33.25 22.219 1 97.31 463 TYR A O 1
ATOM 3548 N N . ALA A 1 464 ? 8.453 32.906 20.422 1 97.75 464 ALA A N 1
ATOM 3549 C CA . ALA A 1 464 ? 7.395 32.938 19.406 1 97.75 464 ALA A CA 1
ATOM 3550 C C . ALA A 1 464 ? 7.598 31.828 18.375 1 97.75 464 ALA A C 1
ATOM 3552 O O . ALA A 1 464 ? 8.695 31.656 17.828 1 97.75 464 ALA A O 1
ATOM 3553 N N . VAL A 1 465 ? 6.555 31.047 18.172 1 96.62 465 VAL A N 1
ATOM 3554 C CA . VAL A 1 465 ? 6.645 29.953 17.203 1 96.62 465 VAL A CA 1
ATOM 3555 C C . VAL A 1 465 ? 5.816 30.297 15.969 1 96.62 465 VAL A C 1
ATOM 3557 O O . VAL A 1 465 ? 4.637 30.641 16.078 1 96.62 465 VAL A O 1
ATOM 3560 N N . GLU A 1 466 ? 6.41 30.156 14.844 1 95.12 466 GLU A N 1
ATOM 3561 C CA . GLU A 1 466 ? 5.746 30.5 13.594 1 95.12 466 GLU A CA 1
ATOM 3562 C C . GLU A 1 466 ? 5.098 29.281 12.961 1 95.12 466 GLU A C 1
ATOM 3564 O O . GLU A 1 466 ? 3.984 29.359 12.438 1 95.12 466 GLU A O 1
ATOM 3569 N N . THR A 1 467 ? 5.836 28.188 12.867 1 93.25 467 THR A N 1
ATOM 3570 C CA . THR A 1 467 ? 5.324 26.953 12.297 1 93.25 467 THR A CA 1
ATOM 3571 C C . THR A 1 467 ? 5.816 25.734 13.094 1 93.25 467 THR A C 1
ATOM 3573 O O . THR A 1 467 ? 6.887 25.781 13.695 1 93.25 467 THR A O 1
ATOM 3576 N N . MET A 1 468 ? 5.039 24.688 13 1 90.19 468 MET A N 1
ATOM 3577 C CA . MET A 1 468 ? 5.363 23.453 13.719 1 90.19 468 MET A CA 1
ATOM 3578 C C . MET A 1 468 ? 5.953 22.406 12.773 1 90.19 468 MET A C 1
ATOM 3580 O O . MET A 1 468 ? 5.887 22.562 11.555 1 90.19 468 MET A O 1
ATOM 3584 N N . GLY A 1 469 ? 6.766 21.375 13.383 1 74.88 469 GLY A N 1
ATOM 3585 C CA . GLY A 1 469 ? 7.461 20.344 12.617 1 74.88 469 GLY A CA 1
ATOM 3586 C C . GLY A 1 469 ? 6.648 19.078 12.438 1 74.88 469 GLY A C 1
ATOM 3587 O O . GLY A 1 469 ? 7.211 17.984 12.344 1 74.88 469 GLY A O 1
ATOM 3588 N N . GLY A 1 470 ? 5.453 19.031 12.062 1 61.41 470 GLY A N 1
ATOM 3589 C CA . GLY A 1 470 ? 4.758 17.812 11.688 1 61.41 470 GLY A CA 1
ATOM 3590 C C . GLY A 1 470 ? 4.07 17.141 12.859 1 61.41 470 GLY A C 1
ATOM 3591 O O . GLY A 1 470 ? 3.32 17.766 13.602 1 61.41 470 GLY A O 1
ATOM 3592 N N . ASN A 1 471 ? 4.527 15.648 13.086 1 57.38 471 ASN A N 1
ATOM 3593 C CA . ASN A 1 471 ? 3.723 14.734 13.883 1 57.38 471 ASN A CA 1
ATOM 3594 C C . ASN A 1 471 ? 3.916 14.984 15.383 1 57.38 471 ASN A C 1
ATOM 3596 O O . ASN A 1 471 ? 3.125 14.508 16.203 1 57.38 471 ASN A O 1
ATOM 3600 N N . GLU A 1 472 ? 5.031 15.719 15.648 1 63.12 472 GLU A N 1
ATOM 3601 C CA . GLU A 1 472 ? 5.211 15.984 17.078 1 63.12 472 GLU A CA 1
ATOM 3602 C C . GLU A 1 472 ? 5.059 17.469 17.391 1 63.12 472 GLU A C 1
ATOM 3604 O O . GLU A 1 472 ? 5.062 18.297 16.469 1 63.12 472 GLU A O 1
ATOM 3609 N N . VAL A 1 473 ? 4.469 17.75 18.531 1 74.75 473 VAL A N 1
ATOM 3610 C CA . VAL A 1 473 ? 4.359 19.125 18.984 1 74.75 473 VAL A CA 1
ATOM 3611 C C . VAL A 1 473 ? 5.754 19.734 19.141 1 74.75 473 VAL A C 1
ATOM 3613 O O . VAL A 1 473 ? 6.188 20.031 20.266 1 74.75 473 VAL A O 1
ATOM 3616 N N . THR A 1 474 ? 6.426 19.734 17.953 1 86.06 474 THR A N 1
ATOM 3617 C CA . THR A 1 474 ? 7.758 20.328 17.906 1 86.06 474 THR A CA 1
ATOM 3618 C C . THR A 1 474 ? 7.781 21.531 16.969 1 86.06 474 THR A C 1
ATOM 3620 O O . THR A 1 474 ? 7.258 21.469 15.859 1 86.06 474 THR A O 1
ATOM 3623 N N . PRO A 1 475 ? 8.406 22.578 17.531 1 91.44 475 PRO A N 1
ATOM 3624 C CA . PRO A 1 475 ? 8.469 23.766 16.656 1 91.44 475 PRO A CA 1
ATOM 3625 C C . PRO A 1 475 ? 9.461 23.594 15.516 1 91.44 475 PRO A C 1
ATOM 3627 O O . PRO A 1 475 ? 10.531 23 15.695 1 91.44 475 PRO A O 1
ATOM 3630 N N . ARG A 1 476 ? 9.086 24.062 14.367 1 91.38 476 ARG A N 1
ATOM 3631 C CA . ARG A 1 476 ? 9.984 24.094 13.219 1 91.38 476 ARG A CA 1
ATOM 3632 C C . ARG A 1 476 ? 10.68 25.438 13.102 1 91.38 476 ARG A C 1
ATOM 3634 O O . ARG A 1 476 ? 11.891 25.5 12.867 1 91.38 476 ARG A O 1
ATOM 3641 N N . LEU A 1 477 ? 9.93 26.531 13.227 1 95.75 477 LEU A N 1
ATOM 3642 C CA . LEU A 1 477 ? 10.461 27.891 13.289 1 95.75 477 LEU A CA 1
ATOM 3643 C C . LEU A 1 477 ? 10.117 28.547 14.617 1 95.75 477 LEU A C 1
ATOM 3645 O O . LEU A 1 477 ? 8.984 29 14.828 1 95.75 477 LEU A O 1
ATOM 3649 N N . LEU A 1 478 ? 11.109 28.594 15.43 1 96.44 478 LEU A N 1
ATOM 3650 C CA . LEU A 1 478 ? 10.992 29.172 16.766 1 96.44 478 LEU A CA 1
ATOM 3651 C C . LEU A 1 478 ? 11.914 30.375 16.922 1 96.44 478 LEU A C 1
ATOM 3653 O O . LEU A 1 478 ? 13.078 30.312 16.516 1 96.44 478 LEU A O 1
ATOM 3657 N N . TYR A 1 479 ? 11.375 31.438 17.516 1 97.69 479 TYR A N 1
ATOM 3658 C CA . TYR A 1 479 ? 12.156 32.656 17.734 1 97.69 479 TYR A CA 1
ATOM 3659 C C . TYR A 1 479 ? 12.227 33 19.219 1 97.69 479 TYR A C 1
ATOM 3661 O O . TYR A 1 479 ? 11.211 32.969 19.906 1 97.69 479 TYR A O 1
ATOM 3669 N N . ARG A 1 480 ? 13.414 33.219 19.625 1 97.12 480 ARG A N 1
ATOM 3670 C CA . ARG A 1 480 ? 13.602 33.875 20.922 1 97.12 480 ARG A CA 1
ATOM 3671 C C . ARG A 1 480 ? 13.398 35.375 20.797 1 97.12 480 ARG A C 1
ATOM 3673 O O . ARG A 1 480 ? 14.047 36.031 19.969 1 97.12 480 ARG A O 1
ATOM 3680 N N . VAL A 1 481 ? 12.5 35.875 21.531 1 97.31 481 VAL A N 1
ATOM 3681 C CA . VAL A 1 481 ? 12.172 37.281 21.453 1 97.31 481 VAL A CA 1
ATOM 3682 C C . VAL A 1 481 ? 12.766 38.031 22.656 1 97.31 481 VAL A C 1
ATOM 3684 O O . VAL A 1 481 ? 12.406 37.75 23.797 1 97.31 481 VAL A O 1
ATOM 3687 N N . HIS A 1 482 ? 13.594 38.969 22.359 1 94.94 482 HIS A N 1
ATOM 3688 C CA . HIS A 1 482 ? 14.25 39.75 23.406 1 94.94 482 HIS A CA 1
ATOM 3689 C C . HIS A 1 482 ? 13.383 40.938 23.844 1 94.94 482 HIS A C 1
ATOM 3691 O O . HIS A 1 482 ? 12.477 41.312 23.125 1 94.94 482 HIS A O 1
ATOM 3697 N N . ALA A 1 483 ? 13.734 41.469 24.953 1 91.44 483 ALA A N 1
ATOM 3698 C CA . ALA A 1 483 ? 12.953 42.562 25.531 1 91.44 483 ALA A CA 1
ATOM 3699 C C . ALA A 1 483 ? 12.961 43.781 24.641 1 91.44 483 ALA A C 1
ATOM 3701 O O . ALA A 1 483 ? 12.039 44.594 24.688 1 91.44 483 ALA A O 1
ATOM 3702 N N . ASP A 1 484 ? 13.938 43.875 23.766 1 91.94 484 ASP A N 1
ATOM 3703 C CA . ASP A 1 484 ? 14.039 45.031 22.891 1 91.94 484 ASP A CA 1
ATOM 3704 C C . ASP A 1 484 ? 13.227 44.844 21.609 1 91.94 484 ASP A C 1
ATOM 3706 O O . ASP A 1 484 ? 13.164 45.719 20.75 1 91.94 484 ASP A O 1
ATOM 3710 N N . GLY A 1 485 ? 12.688 43.688 21.547 1 92.81 485 GLY A N 1
ATOM 3711 C CA . GLY A 1 485 ? 11.789 43.438 20.422 1 92.81 485 GLY A CA 1
ATOM 3712 C C . GLY A 1 485 ? 12.445 42.656 19.297 1 92.81 485 GLY A C 1
ATOM 3713 O O . GLY A 1 485 ? 11.773 42.25 18.359 1 92.81 485 GLY A O 1
ATOM 3714 N N . THR A 1 486 ? 13.656 42.438 19.438 1 95.31 486 THR A N 1
ATOM 3715 C CA . THR A 1 486 ? 14.359 41.688 18.391 1 95.31 486 THR A CA 1
ATOM 3716 C C . THR A 1 486 ? 14.047 40.219 18.484 1 95.31 486 THR A C 1
ATOM 3718 O O . THR A 1 486 ? 13.891 39.656 19.578 1 95.31 486 THR A O 1
ATOM 3721 N N . HIS A 1 487 ? 13.977 39.594 17.281 1 96.19 487 HIS A N 1
ATOM 3722 C CA . HIS A 1 487 ? 13.711 38.156 17.172 1 96.19 487 HIS A CA 1
ATOM 3723 C C . HIS A 1 487 ? 14.969 37.406 16.75 1 96.19 487 HIS A C 1
ATOM 3725 O O . HIS A 1 487 ? 15.656 37.781 15.812 1 96.19 487 HIS A O 1
ATOM 3731 N N . GLU A 1 488 ? 15.211 36.438 17.531 1 97.25 488 GLU A N 1
ATOM 3732 C CA . GLU A 1 488 ? 16.328 35.562 17.219 1 97.25 488 GLU A CA 1
ATOM 3733 C C . GLU A 1 488 ? 15.859 34.125 16.906 1 97.25 488 GLU A C 1
ATOM 3735 O O . GLU A 1 488 ? 15.281 33.469 17.766 1 97.25 488 GLU A O 1
ATOM 3740 N N . LEU A 1 489 ? 16.141 33.719 15.617 1 97.62 489 LEU A N 1
ATOM 3741 C CA . LEU A 1 489 ? 15.805 32.344 15.234 1 97.62 489 LEU A CA 1
ATOM 3742 C C . LEU A 1 489 ? 16.625 31.328 16.031 1 97.62 489 LEU A C 1
ATOM 3744 O O . LEU A 1 489 ? 17.828 31.516 16.219 1 97.62 489 LEU A O 1
ATOM 3748 N N . VAL A 1 490 ? 15.953 30.312 16.625 1 96.5 490 VAL A N 1
ATOM 3749 C CA . VAL A 1 490 ? 16.641 29.266 17.359 1 96.5 490 VAL A CA 1
ATOM 3750 C C . VAL A 1 490 ? 16.172 27.891 16.875 1 96.5 490 VAL A C 1
ATOM 3752 O O . VAL A 1 490 ? 15.133 27.781 16.219 1 96.5 490 VAL A O 1
ATOM 3755 N N . ARG A 1 491 ? 17 26.875 17.109 1 93.69 491 ARG A N 1
ATOM 3756 C CA . ARG A 1 491 ? 16.641 25.531 16.672 1 93.69 491 ARG A CA 1
ATOM 3757 C C . ARG A 1 491 ? 16.844 24.516 17.797 1 93.69 491 ARG A C 1
ATOM 3759 O O . ARG A 1 491 ? 17.359 24.859 18.859 1 93.69 491 ARG A O 1
ATOM 3766 N N . GLY A 1 492 ? 16.281 23.297 17.625 1 90.62 492 GLY A N 1
ATOM 3767 C CA . GLY A 1 492 ? 16.5 22.188 18.547 1 90.62 492 GLY A CA 1
ATOM 3768 C C . GLY A 1 492 ? 15.602 22.25 19.766 1 90.62 492 GLY A C 1
ATOM 3769 O O . GLY A 1 492 ? 16.016 21.859 20.859 1 90.62 492 GLY A O 1
ATOM 3770 N N . ALA A 1 493 ? 14.516 22.797 19.609 1 91.19 493 ALA A N 1
ATOM 3771 C CA . ALA A 1 493 ? 13.609 22.922 20.75 1 91.19 493 ALA A CA 1
ATOM 3772 C C . ALA A 1 493 ? 12.516 21.859 20.703 1 91.19 493 ALA A C 1
ATOM 3774 O O . ALA A 1 493 ? 12.18 21.359 19.641 1 91.19 493 ALA A O 1
ATOM 3775 N N . ALA A 1 494 ? 12.07 21.5 21.828 1 90.56 494 ALA A N 1
ATOM 3776 C CA . ALA A 1 494 ? 10.859 20.703 22 1 90.56 494 ALA A CA 1
ATOM 3777 C C . ALA A 1 494 ? 9.938 21.328 23.047 1 90.56 494 ALA A C 1
ATOM 3779 O O . ALA A 1 494 ? 10.398 21.859 24.047 1 90.56 494 ALA A O 1
ATOM 3780 N N . PHE A 1 495 ? 8.695 21.297 22.672 1 90.31 495 PHE A N 1
ATOM 3781 C CA . PHE A 1 495 ? 7.746 21.797 23.656 1 90.31 495 PHE A CA 1
ATOM 3782 C C . PHE A 1 495 ? 7.453 20.75 24.703 1 90.31 495 PHE A C 1
ATOM 3784 O O . PHE A 1 495 ? 7.332 19.562 24.391 1 90.31 495 PHE A O 1
ATOM 3791 N N . ASP A 1 496 ? 7.527 21.297 25.828 1 82 496 ASP A N 1
ATOM 3792 C CA . ASP A 1 496 ? 7.156 20.484 26.984 1 82 496 ASP A CA 1
ATOM 3793 C C . ASP A 1 496 ? 5.852 20.984 27.609 1 82 496 ASP A C 1
ATOM 3795 O O . ASP A 1 496 ? 5.621 22.188 27.688 1 82 496 ASP A O 1
ATOM 3799 N N . GLU A 1 497 ? 4.77 20.281 27.641 1 81.81 497 GLU A N 1
ATOM 3800 C CA . GLU A 1 497 ? 3.545 20.594 28.359 1 81.81 497 GLU A CA 1
ATOM 3801 C C . GLU A 1 497 ? 2.494 21.203 27.438 1 81.81 497 GLU A C 1
ATOM 3803 O O . GLU A 1 497 ? 1.606 21.922 27.891 1 81.81 497 GLU A O 1
ATOM 3808 N N . VAL A 1 498 ? 2.729 21.203 26.141 1 89.19 498 VAL A N 1
ATOM 3809 C CA . VAL A 1 498 ? 1.639 21.578 25.25 1 89.19 498 VAL A CA 1
ATOM 3810 C C . VAL A 1 498 ? 0.635 20.422 25.156 1 89.19 498 VAL A C 1
ATOM 3812 O O . VAL A 1 498 ? 0.835 19.484 24.391 1 89.19 498 VAL A O 1
ATOM 3815 N N . ASP A 1 499 ? -0.374 20.547 25.891 1 92.38 499 ASP A N 1
ATOM 3816 C CA . ASP A 1 499 ? -1.405 19.516 26 1 92.38 499 ASP A CA 1
ATOM 3817 C C . ASP A 1 499 ? -2.777 20.141 26.234 1 92.38 499 ASP A C 1
ATOM 3819 O O . ASP A 1 499 ? -2.945 21.359 26.109 1 92.38 499 ASP A O 1
ATOM 3823 N N . THR A 1 500 ? -3.738 19.375 26.578 1 93.94 500 THR A N 1
ATOM 3824 C CA . THR A 1 500 ? -5.102 19.859 26.766 1 93.94 500 THR A CA 1
ATOM 3825 C C . THR A 1 500 ? -5.199 20.766 27.984 1 93.94 500 THR A C 1
ATOM 3827 O O . THR A 1 500 ? -6.004 21.703 28 1 93.94 500 THR A O 1
ATOM 3830 N N . ARG A 1 501 ? -4.398 20.547 28.938 1 93.5 501 ARG A N 1
ATOM 3831 C CA . ARG A 1 501 ? -4.395 21.406 30.109 1 93.5 501 ARG A CA 1
ATOM 3832 C C . ARG A 1 501 ? -3.912 22.797 29.766 1 93.5 501 ARG A C 1
ATOM 3834 O O . ARG A 1 501 ? -4.492 23.797 30.203 1 93.5 501 ARG A O 1
ATOM 3841 N N . SER A 1 502 ? -2.832 22.812 29 1 94.38 502 SER A N 1
ATOM 3842 C CA . SER A 1 502 ? -2.309 24.125 28.625 1 94.38 502 SER A CA 1
ATOM 3843 C C . SER A 1 502 ? -3.303 24.875 27.734 1 94.38 502 SER A C 1
ATOM 3845 O O . SER A 1 502 ? -3.391 26.109 27.812 1 94.38 502 SER A O 1
ATOM 3847 N N . LEU A 1 503 ? -4.02 24.203 26.922 1 95.62 503 LEU A N 1
ATOM 3848 C CA . LEU A 1 503 ? -5.066 24.828 26.125 1 95.62 503 LEU A CA 1
ATOM 3849 C C . LEU A 1 503 ? -6.133 25.453 27.031 1 95.62 503 LEU A C 1
ATOM 3851 O O . LEU A 1 503 ? -6.664 26.531 26.719 1 95.62 503 LEU A O 1
ATOM 3855 N N . ARG A 1 504 ? -6.41 24.844 28.031 1 96.25 504 ARG A N 1
ATOM 3856 C CA . ARG A 1 504 ? -7.48 25.266 28.922 1 96.25 504 ARG A CA 1
ATOM 3857 C C . ARG A 1 504 ? -7.047 26.453 29.781 1 96.25 504 ARG A C 1
ATOM 3859 O O . ARG A 1 504 ? -7.844 27.359 30.047 1 96.25 504 ARG A O 1
ATOM 3866 N N . SER A 1 505 ? -5.781 26.453 30.141 1 95.38 505 SER A N 1
ATOM 3867 C CA . SER A 1 505 ? -5.457 27.328 31.266 1 95.38 505 SER A CA 1
ATOM 3868 C C . SER A 1 505 ? -4.426 28.375 30.875 1 95.38 505 SER A C 1
ATOM 3870 O O . SER A 1 505 ? -4.277 29.391 31.547 1 95.38 505 SER A O 1
ATOM 3872 N N . ASP A 1 506 ? -3.775 28.156 29.781 1 96 506 ASP A N 1
ATOM 3873 C CA . ASP A 1 506 ? -2.564 28.953 29.641 1 96 506 ASP A CA 1
ATOM 3874 C C . ASP A 1 506 ? -2.725 29.984 28.516 1 96 506 ASP A C 1
ATOM 3876 O O . ASP A 1 506 ? -1.853 30.828 28.312 1 96 506 ASP A O 1
ATOM 3880 N N . ILE A 1 507 ? -3.754 29.984 27.812 1 98 507 ILE A N 1
ATOM 3881 C CA . ILE A 1 507 ? -3.977 31 26.781 1 98 507 ILE A CA 1
ATOM 3882 C C . ILE A 1 507 ? -4.508 32.281 27.406 1 98 507 ILE A C 1
ATOM 3884 O O . ILE A 1 507 ? -5.59 32.281 28 1 98 507 ILE A O 1
ATOM 3888 N N . VAL A 1 508 ? -3.803 33.438 27.141 1 97.31 508 VAL A N 1
ATOM 3889 C CA . VAL A 1 508 ? -4.16 34.625 27.859 1 97.31 508 VAL A CA 1
ATOM 3890 C C . VAL A 1 508 ? -4.566 35.719 26.875 1 97.31 508 VAL A C 1
ATOM 3892 O O . VAL A 1 508 ? -5.16 36.75 27.266 1 97.31 508 VAL A O 1
ATOM 3895 N N . ALA A 1 509 ? -4.223 35.594 25.609 1 97.81 509 ALA A N 1
ATOM 3896 C CA . ALA A 1 509 ? -4.613 36.562 24.578 1 97.81 509 ALA A CA 1
ATOM 3897 C C . ALA A 1 509 ? -4.746 35.875 23.219 1 97.81 509 ALA A C 1
ATOM 3899 O O . ALA A 1 509 ? -4.148 34.844 22.969 1 97.81 509 ALA A O 1
ATOM 3900 N N . VAL A 1 510 ? -5.582 36.5 22.391 1 98.12 510 VAL A N 1
ATOM 3901 C CA . VAL A 1 510 ? -5.922 35.938 21.078 1 98.12 510 VAL A CA 1
ATOM 3902 C C . VAL A 1 510 ? -5.844 37.031 20.016 1 98.12 510 VAL A C 1
ATOM 3904 O O . VAL A 1 510 ? -6.273 38.156 20.25 1 98.12 510 VAL A O 1
ATOM 3907 N N . GLY A 1 511 ? -5.219 36.656 18.906 1 98.19 511 GLY A N 1
ATOM 3908 C CA . GLY A 1 511 ? -5.133 37.594 17.797 1 98.19 511 GLY A CA 1
ATOM 3909 C C . GLY A 1 511 ? -6.406 37.656 16.969 1 98.19 511 GLY A C 1
ATOM 3910 O O . GLY A 1 511 ? -7.238 36.75 17.031 1 98.19 511 GLY A O 1
ATOM 3911 N N . ASN A 1 512 ? -6.594 38.844 16.203 1 97.25 512 ASN A N 1
ATOM 3912 C CA . ASN A 1 512 ? -7.695 38.938 15.258 1 97.25 512 ASN A CA 1
ATOM 3913 C C . ASN A 1 512 ? -7.246 38.625 13.836 1 97.25 512 ASN A C 1
ATOM 3915 O O . ASN A 1 512 ? -7.605 39.312 12.891 1 97.25 512 ASN A O 1
ATOM 3919 N N . ASP A 1 513 ? -6.438 37.719 13.711 1 96.75 513 ASP A N 1
ATOM 3920 C CA . ASP A 1 513 ? -5.824 37.281 12.453 1 96.75 513 ASP A CA 1
ATOM 3921 C C . ASP A 1 513 ? -6.094 35.812 12.18 1 96.75 513 ASP A C 1
ATOM 3923 O O . ASP A 1 513 ? -5.16 35 12.086 1 96.75 513 ASP A O 1
ATOM 3927 N N . PRO A 1 514 ? -7.309 35.469 11.852 1 97 514 PRO A N 1
ATOM 3928 C CA . PRO A 1 514 ? -7.613 34.062 11.602 1 97 514 PRO A CA 1
ATOM 3929 C C . PRO A 1 514 ? -6.785 33.469 10.461 1 97 514 PRO A C 1
ATOM 3931 O O . PRO A 1 514 ? -6.609 34.125 9.422 1 97 514 PRO A O 1
ATOM 3934 N N . TYR A 1 515 ? -6.242 32.344 10.734 1 96.62 515 TYR A N 1
ATOM 3935 C CA . TYR A 1 515 ? -5.473 31.578 9.75 1 96.62 515 TYR A CA 1
ATOM 3936 C C . TYR A 1 515 ? -6.266 30.391 9.25 1 96.62 515 TYR A C 1
ATOM 3938 O O . TYR A 1 515 ? -6.699 29.547 10.039 1 96.62 515 TYR A O 1
ATOM 3946 N N . VAL A 1 516 ? -6.457 30.281 7.922 1 96.94 516 VAL A N 1
ATOM 3947 C CA . VAL A 1 516 ? -7.188 29.172 7.328 1 96.94 516 VAL A CA 1
ATOM 3948 C C . VAL A 1 516 ? -6.223 28.031 7 1 96.94 516 VAL A C 1
ATOM 3950 O O . VAL A 1 516 ? -5.309 28.203 6.188 1 96.94 516 VAL A O 1
ATOM 3953 N N . SER A 1 517 ? -6.414 26.922 7.645 1 95.88 517 SER A N 1
ATOM 3954 C CA . SER A 1 517 ? -5.645 25.719 7.363 1 95.88 517 SER A CA 1
ATOM 3955 C C . SER A 1 517 ? -6.512 24.641 6.723 1 95.88 517 SER A C 1
ATOM 3957 O O . SER A 1 517 ? -7.293 23.984 7.41 1 95.88 517 SER A O 1
ATOM 3959 N N . ASN A 1 518 ? -6.367 24.453 5.395 1 96 518 ASN A N 1
ATOM 3960 C CA . ASN A 1 518 ? -7.004 23.359 4.672 1 96 518 ASN A CA 1
ATOM 3961 C C . ASN A 1 518 ? -6.145 22.094 4.691 1 96 518 ASN A C 1
ATOM 3963 O O . ASN A 1 518 ? -4.934 22.172 4.461 1 96 518 ASN A O 1
ATOM 3967 N N . THR A 1 519 ? -6.777 21.016 4.965 1 94.06 519 THR A N 1
ATOM 3968 C CA . THR A 1 519 ? -6.055 19.734 4.957 1 94.06 519 THR A CA 1
ATOM 3969 C C . THR A 1 519 ? -6.746 18.734 4.043 1 94.06 519 THR A C 1
ATOM 3971 O O . THR A 1 519 ? -7.926 18.422 4.223 1 94.06 519 THR A O 1
ATOM 3974 N N . LEU A 1 520 ? -5.961 18.266 3.115 1 92.69 520 LEU A N 1
ATOM 3975 C CA . LEU A 1 520 ? -6.449 17.25 2.191 1 92.69 520 LEU A CA 1
ATOM 3976 C C . LEU A 1 520 ? -6.02 15.852 2.639 1 92.69 520 LEU A C 1
ATOM 3978 O O . LEU A 1 520 ? -5.27 15.172 1.936 1 92.69 520 LEU A O 1
ATOM 3982 N N . GLY A 1 521 ? -6.457 15.406 3.771 1 88.88 521 GLY A N 1
ATOM 3983 C CA . GLY A 1 521 ? -6.203 14.055 4.25 1 88.88 521 GLY A CA 1
ATOM 3984 C C . GLY A 1 521 ? -7.191 13.039 3.709 1 88.88 521 GLY A C 1
ATOM 3985 O O . GLY A 1 521 ? -7.75 13.219 2.625 1 88.88 521 GLY A O 1
ATOM 3986 N N . VAL A 1 522 ? -7.383 12 4.465 1 89.5 522 VAL A N 1
ATOM 3987 C CA . VAL A 1 522 ? -8.328 10.969 4.055 1 89.5 522 VAL A CA 1
ATOM 3988 C C . VAL A 1 522 ? -9.742 11.539 4.055 1 89.5 522 VAL A C 1
ATOM 3990 O O . VAL A 1 522 ? -10.578 11.148 3.229 1 89.5 522 VAL A O 1
ATOM 3993 N N . VAL A 1 523 ? -9.961 12.336 5.004 1 95.62 523 VAL A N 1
ATOM 3994 C CA . VAL A 1 523 ? -11.156 13.18 5.031 1 95.62 523 VAL A CA 1
ATOM 3995 C C . VAL A 1 523 ? -10.75 14.648 5.027 1 95.62 523 VAL A C 1
ATOM 3997 O O . VAL A 1 523 ? -10.008 15.102 5.906 1 95.62 523 VAL A O 1
ATOM 4000 N N . PRO A 1 524 ? -11.219 15.422 4.082 1 96.69 524 PRO A N 1
ATOM 4001 C CA . PRO A 1 524 ? -10.844 16.844 4.051 1 96.69 524 PRO A CA 1
ATOM 4002 C C . PRO A 1 524 ? -11.406 17.625 5.234 1 96.69 524 PRO A C 1
ATOM 4004 O O . PRO A 1 524 ? -12.531 17.375 5.668 1 96.69 524 PRO A O 1
ATOM 4007 N N . GLN A 1 525 ? -10.641 18.531 5.727 1 97.25 525 GLN A N 1
ATOM 4008 C CA . GLN A 1 525 ? -11.047 19.359 6.852 1 97.25 525 GLN A CA 1
ATOM 4009 C C . GLN A 1 525 ? -10.422 20.766 6.762 1 97.25 525 GLN A C 1
ATOM 4011 O O . GLN A 1 525 ? -9.453 20.969 6.035 1 97.25 525 GLN A O 1
ATOM 4016 N N . THR A 1 526 ? -11.031 21.672 7.477 1 98.12 526 THR A N 1
ATOM 4017 C CA . THR A 1 526 ? -10.508 23.031 7.613 1 98.12 526 THR A CA 1
ATOM 4018 C C . THR A 1 526 ? -10.508 23.469 9.07 1 98.12 526 THR A C 1
ATOM 4020 O O . THR A 1 526 ? -11.484 23.234 9.797 1 98.12 526 THR A O 1
ATOM 4023 N N . THR A 1 527 ? -9.414 24.016 9.469 1 97.94 527 THR A N 1
ATOM 4024 C CA . THR A 1 527 ? -9.312 24.641 10.773 1 97.94 527 THR A CA 1
ATOM 4025 C C . THR A 1 527 ? -8.938 26.109 10.641 1 97.94 527 THR A C 1
ATOM 4027 O O . THR A 1 527 ? -7.992 26.453 9.922 1 97.94 527 THR A O 1
ATOM 4030 N N . ILE A 1 528 ? -9.695 26.953 11.273 1 98.56 528 ILE A N 1
ATOM 4031 C CA . ILE A 1 528 ? -9.445 28.391 11.281 1 98.56 528 ILE A CA 1
ATOM 4032 C C . ILE A 1 528 ? -9.125 28.844 12.695 1 98.56 528 ILE A C 1
ATOM 4034 O O . ILE A 1 528 ? -10 28.844 13.57 1 98.56 528 ILE A O 1
ATOM 4038 N N . VAL A 1 529 ? -7.906 29.219 12.898 1 98.31 529 VAL A N 1
ATOM 4039 C CA . VAL A 1 529 ? -7.441 29.547 14.234 1 98.31 529 VAL A CA 1
ATOM 4040 C C . VAL A 1 529 ? -6.59 30.812 14.188 1 98.31 529 VAL A C 1
ATOM 4042 O O . VAL A 1 529 ? -5.754 30.969 13.289 1 98.31 529 VAL A O 1
ATOM 4045 N N . PRO A 1 530 ? -6.824 31.781 15.117 1 98.06 530 PRO A N 1
ATOM 4046 C CA . PRO A 1 530 ? -5.957 32.969 15.195 1 98.06 530 PRO A CA 1
ATOM 4047 C C . PRO A 1 530 ? -4.672 32.688 15.977 1 98.06 530 PRO A C 1
ATOM 4049 O O . PRO A 1 530 ? -4.457 31.578 16.469 1 98.06 530 PRO A O 1
ATOM 4052 N N . SER A 1 531 ? -3.797 33.719 15.984 1 98.38 531 SER A N 1
ATOM 4053 C CA . SER A 1 531 ? -2.627 33.625 16.859 1 98.38 531 SER A CA 1
ATOM 4054 C C . SER A 1 531 ? -3.031 33.531 18.328 1 98.38 531 SER A C 1
ATOM 4056 O O . SER A 1 531 ? -4.047 34.125 18.719 1 98.38 531 SER A O 1
ATOM 4058 N N . LEU A 1 532 ? -2.227 32.844 19.109 1 98.12 532 LEU A N 1
ATOM 4059 C CA . LEU A 1 532 ? -2.514 32.625 20.531 1 98.12 532 LEU A CA 1
ATOM 4060 C C . LEU A 1 532 ? -1.287 32.906 21.391 1 98.12 532 LEU A C 1
ATOM 4062 O O . LEU A 1 532 ? -0.18 32.469 21.062 1 98.12 532 LEU A O 1
ATOM 4066 N N . LEU A 1 533 ? -1.553 33.656 22.438 1 98.38 533 LEU A N 1
ATOM 4067 C CA . LEU A 1 533 ? -0.489 33.906 23.391 1 98.38 533 LEU A CA 1
ATOM 4068 C C . LEU A 1 533 ? -0.666 33.031 24.641 1 98.38 533 LEU A C 1
ATOM 4070 O O . LEU A 1 533 ? -1.664 33.156 25.359 1 98.38 533 LEU A O 1
ATOM 4074 N N . PHE A 1 534 ? 0.251 32.156 24.828 1 97.44 534 PHE A N 1
ATOM 4075 C CA . PHE A 1 534 ? 0.285 31.344 26.047 1 97.44 534 PHE A CA 1
ATOM 4076 C C . PHE A 1 534 ? 1.103 32.031 27.125 1 97.44 534 PHE A C 1
ATOM 4078 O O . PHE A 1 534 ? 2.158 32.594 26.844 1 97.44 534 PHE A O 1
ATOM 4085 N N . ASP A 1 535 ? 0.71 31.875 28.359 1 96.31 535 ASP A N 1
ATOM 4086 C CA . ASP A 1 535 ? 1.375 32.531 29.469 1 96.31 535 ASP A CA 1
ATOM 4087 C C . ASP A 1 535 ? 2.557 31.703 29.969 1 96.31 535 ASP A C 1
ATOM 4089 O O . ASP A 1 535 ? 3.557 32.25 30.438 1 96.31 535 ASP A O 1
ATOM 4093 N N . ASP A 1 536 ? 2.369 30.453 29.906 1 95.06 536 ASP A N 1
ATOM 4094 C CA . ASP A 1 536 ? 3.398 29.609 30.5 1 95.06 536 ASP A CA 1
ATOM 4095 C C . ASP A 1 536 ? 3.459 28.25 29.797 1 95.06 536 ASP A C 1
ATOM 4097 O O . ASP A 1 536 ? 2.631 27.375 30.047 1 95.06 536 ASP A O 1
ATOM 4101 N N . LEU A 1 537 ? 4.551 28.062 29.031 1 95.12 537 LEU A N 1
ATOM 4102 C CA . LEU A 1 537 ? 4.867 26.781 28.391 1 95.12 537 LEU A CA 1
ATOM 4103 C C . LEU A 1 537 ? 6.34 26.438 28.594 1 95.12 537 LEU A C 1
ATOM 4105 O O . LEU A 1 537 ? 7.176 27.312 28.781 1 95.12 537 LEU A O 1
ATOM 4109 N N . GLY A 1 538 ? 6.512 25.156 28.562 1 93.81 538 GLY A N 1
ATOM 4110 C CA . GLY A 1 538 ? 7.891 24.703 28.641 1 93.81 538 GLY A CA 1
ATOM 4111 C C . GLY A 1 538 ? 8.547 24.531 27.281 1 93.81 538 GLY A C 1
ATOM 4112 O O . GLY A 1 538 ? 7.922 24.031 26.344 1 93.81 538 GLY A O 1
ATOM 4113 N N . VAL A 1 539 ? 9.742 25.094 27.172 1 93.25 539 VAL A N 1
ATOM 4114 C CA . VAL A 1 539 ? 10.609 24.859 26.016 1 93.25 539 VAL A CA 1
ATOM 4115 C C . VAL A 1 539 ? 11.914 24.203 26.469 1 93.25 539 VAL A C 1
ATOM 4117 O O . VAL A 1 539 ? 12.609 24.734 27.328 1 93.25 539 VAL A O 1
ATOM 4120 N N . LYS A 1 540 ? 12.133 23.062 25.906 1 91.62 540 LYS A N 1
ATOM 4121 C CA . LYS A 1 540 ? 13.359 22.359 26.25 1 91.62 540 LYS A CA 1
ATOM 4122 C C . LYS A 1 540 ? 14.156 21.984 25.016 1 91.62 540 LYS A C 1
ATOM 4124 O O . LYS A 1 540 ? 13.633 22.016 23.891 1 91.62 540 LYS A O 1
ATOM 4129 N N . ARG A 1 541 ? 15.398 21.672 25.344 1 89.06 541 ARG A N 1
ATOM 4130 C CA . ARG A 1 541 ? 16.234 21.203 24.234 1 89.06 541 ARG A CA 1
ATOM 4131 C C . ARG A 1 541 ? 15.828 19.797 23.812 1 89.06 541 ARG A C 1
ATOM 4133 O O . ARG A 1 541 ? 15.633 18.922 24.656 1 89.06 541 ARG A O 1
ATOM 4140 N N . ALA A 1 542 ? 15.719 19.672 22.5 1 82.19 542 ALA A N 1
ATOM 4141 C CA . ALA A 1 542 ? 15.352 18.375 21.969 1 82.19 542 ALA A CA 1
ATOM 4142 C C . ALA A 1 542 ? 16.5 17.375 22.109 1 82.19 542 ALA A C 1
ATOM 4144 O O . ALA A 1 542 ? 17.672 17.75 22 1 82.19 542 ALA A O 1
ATOM 4145 N N . THR A 1 543 ? 16.172 16.172 22.516 1 72.81 543 THR A N 1
ATOM 4146 C CA . THR A 1 543 ? 17.172 15.109 22.594 1 72.81 543 THR A CA 1
ATOM 4147 C C . THR A 1 543 ? 17.281 14.367 21.266 1 72.81 543 THR A C 1
ATOM 4149 O O . THR A 1 543 ? 16.609 13.359 21.047 1 72.81 543 THR A O 1
ATOM 4152 N N . GLU A 1 544 ? 17.609 15.094 20.297 1 66.38 544 GLU A N 1
ATOM 4153 C CA . GLU A 1 544 ? 17.688 14.406 19.016 1 66.38 544 GLU A CA 1
ATOM 4154 C C . GLU A 1 544 ? 19.094 13.883 18.75 1 66.38 544 GLU A C 1
ATOM 4156 O O . GLU A 1 544 ? 20.078 14.438 19.25 1 66.38 544 GLU A O 1
ATOM 4161 N N . GLU A 1 545 ? 19.109 12.828 18.062 1 64.62 545 GLU A N 1
ATOM 4162 C CA . GLU A 1 545 ? 20.391 12.258 17.656 1 64.62 545 GLU A CA 1
ATOM 4163 C C . GLU A 1 545 ? 21.094 13.164 16.641 1 64.62 545 GLU A C 1
ATOM 4165 O O . GLU A 1 545 ? 20.453 13.727 15.75 1 64.62 545 GLU A O 1
ATOM 4170 N N . GLN A 1 546 ? 22.266 13.523 17.031 1 71.62 546 GLN A N 1
ATOM 4171 C CA . GLN A 1 546 ? 23.109 14.242 16.094 1 71.62 546 GLN A CA 1
ATOM 4172 C C . GLN A 1 546 ? 23.719 13.289 15.062 1 71.62 546 GLN A C 1
ATOM 4174 O O . GLN A 1 546 ? 24.594 12.492 15.391 1 71.62 546 GLN A O 1
ATOM 4179 N N . GLN A 1 547 ? 23.172 13.461 13.789 1 72.75 547 GLN A N 1
ATOM 4180 C CA . GLN A 1 547 ? 23.656 12.586 12.727 1 72.75 547 GLN A CA 1
ATOM 4181 C C . GLN A 1 547 ? 24.938 13.109 12.109 1 72.75 547 GLN A C 1
ATOM 4183 O O . GLN A 1 547 ? 25.203 14.312 12.148 1 72.75 547 GLN A O 1
ATOM 4188 N N . LYS A 1 548 ? 25.656 12.219 11.57 1 77.06 548 LYS A N 1
ATOM 4189 C CA . LYS A 1 548 ? 26.875 12.633 10.883 1 77.06 548 LYS A CA 1
ATOM 4190 C C . LYS A 1 548 ? 26.547 13.398 9.602 1 77.06 548 LYS A C 1
ATOM 4192 O O . LYS A 1 548 ? 25.594 13.047 8.891 1 77.06 548 LYS A O 1
ATOM 4197 N N . LEU A 1 549 ? 27.297 14.445 9.312 1 75.19 549 LEU A N 1
ATOM 4198 C CA . LEU A 1 549 ? 27.156 15.211 8.086 1 75.19 549 LEU A CA 1
ATOM 4199 C C . LEU A 1 549 ? 27.641 14.406 6.883 1 75.19 549 LEU A C 1
ATOM 4201 O O . LEU A 1 549 ? 28.422 13.461 7.039 1 75.19 549 LEU A O 1
ATOM 4205 N N . PRO A 1 550 ? 27.141 14.875 5.711 1 74.75 550 PRO A N 1
ATOM 4206 C CA . PRO A 1 550 ? 27.703 14.234 4.52 1 74.75 550 PRO A CA 1
ATOM 4207 C C . PRO A 1 550 ? 29.219 14.422 4.406 1 74.75 550 PRO A C 1
ATOM 4209 O O . PRO A 1 550 ? 29.734 15.477 4.762 1 74.75 550 PRO A O 1
ATOM 4212 N N . TYR A 1 551 ? 29.75 13.539 3.895 1 70.31 551 TYR A N 1
ATOM 4213 C CA . TYR A 1 551 ? 31.219 13.469 3.945 1 70.31 551 TYR A CA 1
ATOM 4214 C C . TYR A 1 551 ? 31.844 14.414 2.93 1 70.31 551 TYR A C 1
ATOM 4216 O O . TYR A 1 551 ? 32.969 14.867 3.111 1 70.31 551 TYR A O 1
ATOM 4224 N N . TYR A 1 552 ? 31.156 14.523 1.825 1 73.12 552 TYR A N 1
ATOM 4225 C CA . TYR A 1 552 ? 31.656 15.477 0.838 1 73.12 552 TYR A CA 1
ATOM 4226 C C . TYR A 1 552 ? 30.5 16.188 0.142 1 73.12 552 TYR A C 1
ATOM 4228 O O . TYR A 1 552 ? 29.344 15.805 0.3 1 73.12 552 TYR A O 1
ATOM 4236 N N . ALA A 1 553 ? 30.891 17.297 -0.499 1 76.06 553 ALA A N 1
ATOM 4237 C CA . ALA A 1 553 ? 29.906 18.188 -1.138 1 76.06 553 ALA A CA 1
ATOM 4238 C C . ALA A 1 553 ? 29.188 17.469 -2.27 1 76.06 553 ALA A C 1
ATOM 4240 O O . ALA A 1 553 ? 29.703 16.516 -2.859 1 76.06 553 ALA A O 1
ATOM 4241 N N . PRO A 1 554 ? 28.016 17.875 -2.545 1 78.31 554 PRO A N 1
ATOM 4242 C CA . PRO A 1 554 ? 27.297 17.328 -3.691 1 78.31 554 PRO A CA 1
ATOM 4243 C C . PRO A 1 554 ? 28.016 17.562 -5.016 1 78.31 554 PRO A C 1
ATOM 4245 O O . PRO A 1 554 ? 28.938 18.375 -5.082 1 78.31 554 PRO A O 1
ATOM 4248 N N . PRO A 1 555 ? 27.625 16.781 -6.027 1 76.88 555 PRO A N 1
ATOM 4249 C CA . PRO A 1 555 ? 28.266 16.984 -7.324 1 76.88 555 PRO A CA 1
ATOM 4250 C C . PRO A 1 555 ? 27.984 18.375 -7.906 1 76.88 555 PRO A C 1
ATOM 4252 O O . PRO A 1 555 ? 26.906 18.922 -7.691 1 76.88 555 PRO A O 1
ATOM 4255 N N . PRO A 1 556 ? 29.078 18.891 -8.516 1 73.31 556 PRO A N 1
ATOM 4256 C CA . PRO A 1 556 ? 28.859 20.219 -9.117 1 73.31 556 PRO A CA 1
ATOM 4257 C C . PRO A 1 556 ? 27.797 20.188 -10.203 1 73.31 556 PRO A C 1
ATOM 4259 O O . PRO A 1 556 ? 27.672 19.203 -10.938 1 73.31 556 PRO A O 1
ATOM 4262 N N . LEU A 1 557 ? 26.938 21.078 -10.164 1 66.69 557 LEU A N 1
ATOM 4263 C CA . LEU A 1 557 ? 25.906 21.234 -11.172 1 66.69 557 LEU A CA 1
ATOM 4264 C C . LEU A 1 557 ? 26.484 21.688 -12.508 1 66.69 557 LEU A C 1
ATOM 4266 O O . LEU A 1 557 ? 27.469 22.438 -12.531 1 66.69 557 LEU A O 1
ATOM 4270 N N . ALA A 1 558 ? 26.156 20.969 -13.523 1 52.66 558 ALA A N 1
ATOM 4271 C CA . ALA A 1 558 ? 26.625 21.422 -14.836 1 52.66 558 ALA A CA 1
ATOM 4272 C C . ALA A 1 558 ? 26.375 22.906 -15.023 1 52.66 558 ALA A C 1
ATOM 4274 O O . ALA A 1 558 ? 25.281 23.406 -14.727 1 52.66 558 ALA A O 1
ATOM 4275 N N . LYS A 1 559 ? 27.578 23.734 -15.156 1 40.38 559 LYS A N 1
ATOM 4276 C CA . LYS A 1 559 ? 27.484 25.156 -15.453 1 40.38 559 LYS A CA 1
ATOM 4277 C C . LYS A 1 559 ? 26.672 25.406 -16.719 1 40.38 559 LYS A C 1
ATOM 4279 O O . LYS A 1 559 ? 26.859 24.719 -17.719 1 40.38 559 LYS A O 1
ATOM 4284 N N . MET B 1 1 ? 70.625 -26.375 39.562 1 15.22 1 MET B N 1
ATOM 4285 C CA . MET B 1 1 ? 71.75 -26.953 38.844 1 15.22 1 MET B CA 1
ATOM 4286 C C . MET B 1 1 ? 71.438 -26.922 37.344 1 15.22 1 MET B C 1
ATOM 4288 O O . MET B 1 1 ? 72.375 -26.984 36.531 1 15.22 1 MET B O 1
ATOM 4292 N N . PHE B 1 2 ? 70.188 -27.141 36.688 1 18.78 2 PHE B N 1
ATOM 4293 C CA . PHE B 1 2 ? 70 -28.047 35.562 1 18.78 2 PHE B CA 1
ATOM 4294 C C . PHE B 1 2 ? 70.5 -27.422 34.281 1 18.78 2 PHE B C 1
ATOM 4296 O O . PHE B 1 2 ? 70.625 -26.203 34.188 1 18.78 2 PHE B O 1
ATOM 4303 N N . LEU B 1 3 ? 70.5 -28.25 33.125 1 16.59 3 LEU B N 1
ATOM 4304 C CA . LEU B 1 3 ? 71.375 -28.625 32 1 16.59 3 LEU B CA 1
ATOM 4305 C C . LEU B 1 3 ? 71.25 -27.625 30.875 1 16.59 3 LEU B C 1
ATOM 4307 O O . LEU B 1 3 ? 70.125 -27.344 30.391 1 16.59 3 LEU B O 1
ATOM 4311 N N . LYS B 1 4 ? 72.312 -26.812 30.547 1 19.42 4 LYS B N 1
ATOM 4312 C CA . LYS B 1 4 ? 72.812 -25.641 29.875 1 19.42 4 LYS B CA 1
ATOM 4313 C C . LYS B 1 4 ? 73.062 -25.906 28.391 1 19.42 4 LYS B C 1
ATOM 4315 O O . LYS B 1 4 ? 74.062 -26.5 27.984 1 19.42 4 LYS B O 1
ATOM 4320 N N . ARG B 1 5 ? 71.875 -26.359 27.578 1 17.62 5 ARG B N 1
ATOM 4321 C CA . ARG B 1 5 ? 71.875 -27.156 26.359 1 17.62 5 ARG B CA 1
ATOM 4322 C C . ARG B 1 5 ? 72.625 -26.422 25.25 1 17.62 5 ARG B C 1
ATOM 4324 O O . ARG B 1 5 ? 72.25 -25.312 24.875 1 17.62 5 ARG B O 1
ATOM 4331 N N . SER B 1 6 ? 73.812 -26.766 24.734 1 18.28 6 SER B N 1
ATOM 4332 C CA . SER B 1 6 ? 74.938 -26.156 24.062 1 18.28 6 SER B CA 1
ATOM 4333 C C . SER B 1 6 ? 74.75 -26.078 22.562 1 18.28 6 SER B C 1
ATOM 4335 O O . SER B 1 6 ? 75.438 -25.344 21.859 1 18.28 6 SER B O 1
ATOM 4337 N N . HIS B 1 7 ? 73.75 -26.922 21.969 1 19.19 7 HIS B N 1
ATOM 4338 C CA . HIS B 1 7 ? 74.375 -27.547 20.781 1 19.19 7 HIS B CA 1
ATOM 4339 C C . HIS B 1 7 ? 74.688 -26.516 19.703 1 19.19 7 HIS B C 1
ATOM 4341 O O . HIS B 1 7 ? 74.062 -25.438 19.688 1 19.19 7 HIS B O 1
ATOM 4347 N N . MET B 1 8 ? 75.562 -26.875 18.75 1 17.84 8 MET B N 1
ATOM 4348 C CA . MET B 1 8 ? 76.625 -26.453 17.797 1 17.84 8 MET B CA 1
ATOM 4349 C C . MET B 1 8 ? 75.938 -25.906 16.531 1 17.84 8 MET B C 1
ATOM 4351 O O . MET B 1 8 ? 74.938 -26.391 16.078 1 17.84 8 MET B O 1
ATOM 4355 N N . LYS B 1 9 ? 76.562 -24.859 15.891 1 18.47 9 LYS B N 1
ATOM 4356 C CA . LYS B 1 9 ? 76.375 -23.688 15.039 1 18.47 9 LYS B CA 1
ATOM 4357 C C . LYS B 1 9 ? 76.5 -24.047 13.562 1 18.47 9 LYS B C 1
ATOM 4359 O O . LYS B 1 9 ? 76.562 -23.172 12.703 1 18.47 9 LYS B O 1
ATOM 4364 N N . SER B 1 10 ? 76.5 -25.422 13.188 1 16.52 10 SER B N 1
ATOM 4365 C CA . SER B 1 10 ? 77.312 -25.5 11.969 1 16.52 10 SER B CA 1
ATOM 4366 C C . SER B 1 10 ? 76.688 -24.688 10.836 1 16.52 10 SER B C 1
ATOM 4368 O O . SER B 1 10 ? 77.375 -23.859 10.219 1 16.52 10 SER B O 1
ATOM 4370 N N . ALA B 1 11 ? 75.875 -25.359 9.977 1 17.88 11 ALA B N 1
ATOM 4371 C CA . ALA B 1 11 ? 76.125 -25.766 8.602 1 17.88 11 ALA B CA 1
ATOM 4372 C C . ALA B 1 11 ? 76 -24.578 7.645 1 17.88 11 ALA B C 1
ATOM 4374 O O . ALA B 1 11 ? 76.875 -24.25 6.895 1 17.88 11 ALA B O 1
ATOM 4375 N N . VAL B 1 12 ? 75 -24.75 6.668 1 19.06 12 VAL B N 1
ATOM 4376 C CA . VAL B 1 12 ? 74.938 -24.938 5.223 1 19.06 12 VAL B CA 1
ATOM 4377 C C . VAL B 1 12 ? 74.625 -23.609 4.547 1 19.06 12 VAL B C 1
ATOM 4379 O O . VAL B 1 12 ? 73.688 -22.906 4.938 1 19.06 12 VAL B O 1
ATOM 4382 N N . SER B 1 13 ? 75.625 -23.016 3.877 1 20.06 13 SER B N 1
ATOM 4383 C CA . SER B 1 13 ? 75.75 -21.781 3.109 1 20.06 13 SER B CA 1
ATOM 4384 C C . SER B 1 13 ? 74.812 -21.797 1.912 1 20.06 13 SER B C 1
ATOM 4386 O O . SER B 1 13 ? 75 -22.531 0.954 1 20.06 13 SER B O 1
ATOM 4388 N N . SER B 1 14 ? 73.5 -21.891 2.105 1 19.64 14 SER B N 1
ATOM 4389 C CA . SER B 1 14 ? 72.562 -22.016 0.978 1 19.64 14 SER B CA 1
ATOM 4390 C C . SER B 1 14 ? 72.75 -20.875 -0.018 1 19.64 14 SER B C 1
ATOM 4392 O O . SER B 1 14 ? 72.75 -19.703 0.366 1 19.64 14 SER B O 1
ATOM 4394 N N . ILE B 1 15 ? 73.375 -21.172 -1.169 1 21.88 15 ILE B N 1
ATOM 4395 C CA . ILE B 1 15 ? 73.75 -20.406 -2.367 1 21.88 15 ILE B CA 1
ATOM 4396 C C . ILE B 1 15 ? 72.5 -19.719 -2.908 1 21.88 15 ILE B C 1
ATOM 4398 O O . ILE B 1 15 ? 71.438 -20.359 -3.104 1 21.88 15 ILE B O 1
ATOM 4402 N N . LEU B 1 16 ? 72.375 -18.391 -2.869 1 20.27 16 LEU B N 1
ATOM 4403 C CA . LEU B 1 16 ? 71.438 -17.359 -3.189 1 20.27 16 LEU B CA 1
ATOM 4404 C C . LEU B 1 16 ? 71.25 -17.234 -4.699 1 20.27 16 LEU B C 1
ATOM 4406 O O . LEU B 1 16 ? 72.125 -16.703 -5.395 1 20.27 16 LEU B O 1
ATOM 4410 N N . CYS B 1 17 ? 71.062 -18.438 -5.441 1 20.53 17 CYS B N 1
ATOM 4411 C CA . CYS B 1 17 ? 71 -18.109 -6.863 1 20.53 17 CYS B CA 1
ATOM 4412 C C . CYS B 1 17 ? 69.938 -17.062 -7.133 1 20.53 17 CYS B C 1
ATOM 4414 O O . CYS B 1 17 ? 68.812 -17.219 -6.723 1 20.53 17 CYS B O 1
ATOM 4416 N N . ALA B 1 18 ? 70.312 -15.859 -7.426 1 21.89 18 ALA B N 1
ATOM 4417 C CA . ALA B 1 18 ? 69.688 -14.609 -7.777 1 21.89 18 ALA B CA 1
ATOM 4418 C C . ALA B 1 18 ? 68.875 -14.75 -9.055 1 21.89 18 ALA B C 1
ATOM 4420 O O . ALA B 1 18 ? 69.438 -14.695 -10.156 1 21.89 18 ALA B O 1
ATOM 4421 N N . GLY B 1 19 ? 68.25 -15.969 -9.305 1 21.08 19 GLY B N 1
ATOM 4422 C CA . GLY B 1 19 ? 67.688 -15.922 -10.641 1 21.08 19 GLY B CA 1
ATOM 4423 C C . GLY B 1 19 ? 66.812 -14.688 -10.891 1 21.08 19 GLY B C 1
ATOM 4424 O O . GLY B 1 19 ? 66.062 -14.25 -10 1 21.08 19 GLY B O 1
ATOM 4425 N N . ALA B 1 20 ? 67.188 -13.859 -11.859 1 23.19 20 ALA B N 1
ATOM 4426 C CA . ALA B 1 20 ? 66.688 -12.641 -12.5 1 23.19 20 ALA B CA 1
ATOM 4427 C C . ALA B 1 20 ? 65.312 -12.828 -13 1 23.19 20 ALA B C 1
ATOM 4429 O O . ALA B 1 20 ? 65.062 -13.641 -13.891 1 23.19 20 ALA B O 1
ATOM 4430 N N . LEU B 1 21 ? 64.312 -12.875 -12.055 1 22.69 21 LEU B N 1
ATOM 4431 C CA . LEU B 1 21 ? 62.938 -12.93 -12.461 1 22.69 21 LEU B CA 1
ATOM 4432 C C . LEU B 1 21 ? 62.594 -11.781 -13.414 1 22.69 21 LEU B C 1
ATOM 4434 O O . LEU B 1 21 ? 62.719 -10.609 -13.039 1 22.69 21 LEU B O 1
ATOM 4438 N N . PHE B 1 22 ? 62.906 -12.016 -14.688 1 27 22 PHE B N 1
ATOM 4439 C CA . PHE B 1 22 ? 62.438 -11.094 -15.711 1 27 22 PHE B CA 1
ATOM 4440 C C . PHE B 1 22 ? 60.938 -10.883 -15.57 1 27 22 PHE B C 1
ATOM 4442 O O . PHE B 1 22 ? 60.156 -11.844 -15.648 1 27 22 PHE B O 1
ATOM 4449 N N . SER B 1 23 ? 60.562 -9.883 -14.82 1 25.31 23 SER B N 1
ATOM 4450 C CA . SER B 1 23 ? 59.188 -9.398 -14.648 1 25.31 23 SER B CA 1
ATOM 4451 C C . SER B 1 23 ? 58.562 -9.008 -15.984 1 25.31 23 SER B C 1
ATOM 4453 O O . SER B 1 23 ? 59 -8.047 -16.625 1 25.31 23 SER B O 1
ATOM 4455 N N . THR B 1 24 ? 58.312 -10.016 -16.828 1 28.72 24 THR B N 1
ATOM 4456 C CA . THR B 1 24 ? 57.531 -9.547 -17.969 1 28.72 24 THR B CA 1
ATOM 4457 C C . THR B 1 24 ? 56.281 -8.773 -17.484 1 28.72 24 THR B C 1
ATOM 4459 O O . THR B 1 24 ? 55.5 -9.281 -16.688 1 28.72 24 THR B O 1
ATOM 4462 N N . LEU B 1 25 ? 56.438 -7.473 -17.531 1 29.86 25 LEU B N 1
ATOM 4463 C CA . LEU B 1 25 ? 55.344 -6.512 -17.406 1 29.86 25 LEU B CA 1
ATOM 4464 C C . LEU B 1 25 ? 54.219 -6.82 -18.406 1 29.86 25 LEU B C 1
ATOM 4466 O O . LEU B 1 25 ? 54.406 -6.641 -19.609 1 29.86 25 LEU B O 1
ATOM 4470 N N . THR B 1 26 ? 53.562 -7.914 -18.219 1 28.34 26 THR B N 1
ATOM 4471 C CA . THR B 1 26 ? 52.344 -7.977 -19.031 1 28.34 26 THR B CA 1
ATOM 4472 C C . THR B 1 26 ? 51.5 -6.742 -18.797 1 28.34 26 THR B C 1
ATOM 4474 O O . THR B 1 26 ? 51.031 -6.492 -17.688 1 28.34 26 THR B O 1
ATOM 4477 N N . VAL B 1 27 ? 51.656 -5.754 -19.656 1 32.22 27 VAL B N 1
ATOM 4478 C CA . VAL B 1 27 ? 50.719 -4.672 -19.844 1 32.22 27 VAL B CA 1
ATOM 4479 C C . VAL B 1 27 ? 49.312 -5.254 -20.062 1 32.22 27 VAL B C 1
ATOM 4481 O O . VAL B 1 27 ? 49.062 -5.922 -21.062 1 32.22 27 VAL B O 1
ATOM 4484 N N . THR B 1 28 ? 48.688 -5.664 -19.016 1 29.58 28 THR B N 1
ATOM 4485 C CA . THR B 1 28 ? 47.25 -5.887 -19.109 1 29.58 28 THR B CA 1
ATOM 4486 C C . THR B 1 28 ? 46.562 -4.668 -19.688 1 29.58 28 THR B C 1
ATOM 4488 O O . THR B 1 28 ? 46.594 -3.58 -19.109 1 29.58 28 THR B O 1
ATOM 4491 N N . ASN B 1 29 ? 46.594 -4.629 -21.031 1 30.41 29 ASN B N 1
ATOM 4492 C CA . ASN B 1 29 ? 45.688 -3.709 -21.734 1 30.41 29 ASN B CA 1
ATOM 4493 C C . ASN B 1 29 ? 44.281 -3.701 -21.125 1 30.41 29 ASN B C 1
ATOM 4495 O O . ASN B 1 29 ? 43.625 -4.73 -21.109 1 30.41 29 ASN B O 1
ATOM 4499 N N . PHE B 1 30 ? 44.156 -2.838 -20.234 1 32.47 30 PHE B N 1
ATOM 4500 C CA . PHE B 1 30 ? 42.781 -2.494 -19.812 1 32.47 30 PHE B CA 1
ATOM 4501 C C . PHE B 1 30 ? 41.906 -2.184 -21.031 1 32.47 30 PHE B C 1
ATOM 4503 O O . PHE B 1 30 ? 42.188 -1.245 -21.781 1 32.47 30 PHE B O 1
ATOM 4510 N N . ALA B 1 31 ? 41.438 -3.156 -21.812 1 28.33 31 ALA B N 1
ATOM 4511 C CA . ALA B 1 31 ? 40.375 -2.842 -22.766 1 28.33 31 ALA B CA 1
ATOM 4512 C C . ALA B 1 31 ? 39.438 -1.748 -22.219 1 28.33 31 ALA B C 1
ATOM 4514 O O . ALA B 1 31 ? 38.844 -1.907 -21.141 1 28.33 31 ALA B O 1
ATOM 4515 N N . LYS B 1 32 ? 39.562 -0.528 -22.562 1 34.88 32 LYS B N 1
ATOM 4516 C CA . LYS B 1 32 ? 38.625 0.573 -22.344 1 34.88 32 LYS B CA 1
ATOM 4517 C C . LYS B 1 32 ? 37.188 0.138 -22.625 1 34.88 32 LYS B C 1
ATOM 4519 O O . LYS B 1 32 ? 36.844 -0.207 -23.75 1 34.88 32 LYS B O 1
ATOM 4524 N N . ALA B 1 33 ? 36.469 -0.459 -21.672 1 38.59 33 ALA B N 1
ATOM 4525 C CA . ALA B 1 33 ? 35.062 -0.805 -21.672 1 38.59 33 ALA B CA 1
ATOM 4526 C C . ALA B 1 33 ? 34.25 0.125 -22.578 1 38.59 33 ALA B C 1
ATOM 4528 O O . ALA B 1 33 ? 34.438 1.346 -22.531 1 38.59 33 ALA B O 1
ATOM 4529 N N . ALA B 1 34 ? 33.688 -0.2 -23.656 1 41.59 34 ALA B N 1
ATOM 4530 C CA . ALA B 1 34 ? 32.781 0.518 -24.547 1 41.59 34 ALA B CA 1
ATOM 4531 C C . ALA B 1 34 ? 31.797 1.377 -23.766 1 41.59 34 ALA B C 1
ATOM 4533 O O . ALA B 1 34 ? 30.938 0.853 -23.062 1 41.59 34 ALA B O 1
ATOM 4534 N N . GLN B 1 35 ? 32.062 2.627 -23.297 1 49.88 35 GLN B N 1
ATOM 4535 C CA . GLN B 1 35 ? 31.281 3.625 -22.578 1 49.88 35 GLN B CA 1
ATOM 4536 C C . GLN B 1 35 ? 29.969 3.926 -23.297 1 49.88 35 GLN B C 1
ATOM 4538 O O . GLN B 1 35 ? 29.984 4.254 -24.484 1 49.88 35 GLN B O 1
ATOM 4543 N N . SER B 1 36 ? 28.75 3.279 -22.859 1 65.31 36 SER B N 1
ATOM 4544 C CA . SER B 1 36 ? 27.422 3.562 -23.375 1 65.31 36 SER B CA 1
ATOM 4545 C C . SER B 1 36 ? 27.188 5.066 -23.5 1 65.31 36 SER B C 1
ATOM 4547 O O . SER B 1 36 ? 27.703 5.848 -22.719 1 65.31 36 SER B O 1
ATOM 4549 N N . ASP B 1 37 ? 26.688 5.543 -24.656 1 82.62 37 ASP B N 1
ATOM 4550 C CA . ASP B 1 37 ? 26.312 6.934 -24.891 1 82.62 37 ASP B CA 1
ATOM 4551 C C . ASP B 1 37 ? 25 7.277 -24.156 1 82.62 37 ASP B C 1
ATOM 4553 O O . ASP B 1 37 ? 24.469 8.367 -24.344 1 82.62 37 ASP B O 1
ATOM 4557 N N . ASP B 1 38 ? 24.594 6.324 -23.328 1 91.81 38 ASP B N 1
ATOM 4558 C CA . ASP B 1 38 ? 23.391 6.59 -22.562 1 91.81 38 ASP B CA 1
ATOM 4559 C C . ASP B 1 38 ? 23.641 7.617 -21.469 1 91.81 38 ASP B C 1
ATOM 4561 O O . ASP B 1 38 ? 24.5 7.41 -20.609 1 91.81 38 ASP B O 1
ATOM 4565 N N . PRO B 1 39 ? 22.969 8.672 -21.516 1 93.38 39 PRO B N 1
ATOM 4566 C CA . PRO B 1 39 ? 23.25 9.75 -20.578 1 93.38 39 PRO B CA 1
ATOM 4567 C C . PRO B 1 39 ? 23.078 9.328 -19.109 1 93.38 39 PRO B C 1
ATOM 4569 O O . PRO B 1 39 ? 23.797 9.805 -18.234 1 93.38 39 PRO B O 1
ATOM 4572 N N . MET B 1 40 ? 22.109 8.453 -18.844 1 95.62 40 MET B N 1
ATOM 4573 C CA . MET B 1 40 ? 21.891 8.016 -17.469 1 95.62 40 MET B CA 1
ATOM 4574 C C . MET B 1 40 ? 23.031 7.121 -17 1 95.62 40 MET B C 1
ATOM 4576 O O . MET B 1 40 ? 23.5 7.258 -15.875 1 95.62 40 MET B O 1
ATOM 4580 N N . LEU B 1 41 ? 23.484 6.223 -17.828 1 96.5 41 LEU B N 1
ATOM 4581 C CA . LEU B 1 41 ? 24.625 5.371 -17.484 1 96.5 41 LEU B CA 1
ATOM 4582 C C . LEU B 1 41 ? 25.875 6.211 -17.25 1 96.5 41 LEU B C 1
ATOM 4584 O O . LEU B 1 41 ? 26.641 5.945 -16.328 1 96.5 41 LEU B O 1
ATOM 4588 N N . LYS B 1 42 ? 26.047 7.199 -18.078 1 95.75 42 LYS B N 1
ATOM 4589 C CA . LYS B 1 42 ? 27.203 8.078 -17.938 1 95.75 42 LYS B CA 1
ATOM 4590 C C . LYS B 1 42 ? 27.172 8.836 -16.609 1 95.75 42 LYS B C 1
ATOM 4592 O O . LYS B 1 42 ? 28.203 8.977 -15.945 1 95.75 42 LYS B O 1
ATOM 4597 N N . ALA B 1 43 ? 25.969 9.32 -16.359 1 96.31 43 ALA B N 1
ATOM 4598 C CA . ALA B 1 43 ? 25.812 10.047 -15.094 1 96.31 43 ALA B CA 1
ATOM 4599 C C . ALA B 1 43 ? 26.109 9.141 -13.898 1 96.31 43 ALA B C 1
ATOM 4601 O O . ALA B 1 43 ? 26.766 9.555 -12.945 1 96.31 43 ALA B O 1
ATOM 4602 N N . MET B 1 44 ? 25.641 7.93 -13.914 1 97.81 44 MET B N 1
ATOM 4603 C CA . MET B 1 44 ? 25.875 6.965 -12.844 1 97.81 44 MET B CA 1
ATOM 4604 C C . MET B 1 44 ? 27.359 6.648 -12.711 1 97.81 44 MET B C 1
ATOM 4606 O O . MET B 1 44 ? 27.906 6.617 -11.602 1 97.81 44 MET B O 1
ATOM 4610 N N . GLN B 1 45 ? 28.016 6.461 -13.805 1 96.56 45 GLN B N 1
ATOM 4611 C CA . GLN B 1 45 ? 29.438 6.152 -13.805 1 96.56 45 GLN B CA 1
ATOM 4612 C C . GLN B 1 45 ? 30.266 7.32 -13.266 1 96.56 45 GLN B C 1
ATOM 4614 O O . GLN B 1 45 ? 31.203 7.125 -12.5 1 96.56 45 GLN B O 1
ATOM 4619 N N . ALA B 1 46 ? 29.875 8.453 -13.719 1 95.06 46 ALA B N 1
ATOM 4620 C CA . ALA B 1 46 ? 30.594 9.648 -13.281 1 95.06 46 ALA B CA 1
ATOM 4621 C C . ALA B 1 46 ? 30.516 9.805 -11.766 1 95.06 46 ALA B C 1
ATOM 4623 O O . ALA B 1 46 ? 31.531 10.078 -11.109 1 95.06 46 ALA B O 1
ATOM 4624 N N . GLU B 1 47 ? 29.312 9.688 -11.273 1 95.31 47 GLU B N 1
ATOM 4625 C CA . GLU B 1 47 ? 29.156 9.828 -9.828 1 95.31 47 GLU B CA 1
ATOM 4626 C C . GLU B 1 47 ? 29.875 8.695 -9.086 1 95.31 47 GLU B C 1
ATOM 4628 O O . GLU B 1 47 ? 30.438 8.914 -8.016 1 95.31 47 GLU B O 1
ATOM 4633 N N . LEU B 1 48 ? 29.828 7.5 -9.617 1 96.31 48 LEU B N 1
ATOM 4634 C CA . LEU B 1 48 ? 30.5 6.352 -9.016 1 96.31 48 LEU B CA 1
ATOM 4635 C C . LEU B 1 48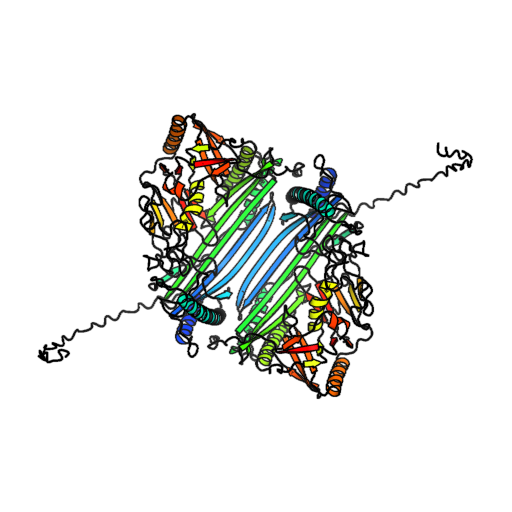 ? 32 6.586 -8.922 1 96.31 48 LEU B C 1
ATOM 4637 O O . LEU B 1 48 ? 32.625 6.293 -7.895 1 96.31 48 LEU B O 1
ATOM 4641 N N . GLU B 1 49 ? 32.625 7.066 -9.977 1 94.19 49 GLU B N 1
ATOM 4642 C CA . GLU B 1 49 ? 34.031 7.348 -9.992 1 94.19 49 GLU B CA 1
ATOM 4643 C C . GLU B 1 49 ? 34.406 8.422 -8.977 1 94.19 49 GLU B C 1
ATOM 4645 O O . GLU B 1 49 ? 35.438 8.328 -8.312 1 94.19 49 GLU B O 1
ATOM 4650 N N . ARG B 1 50 ? 33.531 9.375 -8.93 1 92.56 50 ARG B N 1
ATOM 4651 C CA . ARG B 1 50 ? 33.75 10.43 -7.945 1 92.56 50 ARG B CA 1
ATOM 4652 C C . ARG B 1 50 ? 33.75 9.875 -6.523 1 92.56 50 ARG B C 1
ATOM 4654 O O . ARG B 1 50 ? 34.625 10.188 -5.719 1 92.56 50 ARG B O 1
ATOM 4661 N N . GLU B 1 51 ? 32.781 9.062 -6.273 1 89.5 51 GLU B N 1
ATOM 4662 C CA . GLU B 1 51 ? 32.625 8.477 -4.949 1 89.5 51 GLU B CA 1
ATOM 4663 C C . GLU B 1 51 ? 33.75 7.527 -4.613 1 89.5 51 GLU B C 1
ATOM 4665 O O . GLU B 1 51 ? 34.219 7.492 -3.477 1 89.5 51 GLU B O 1
ATOM 4670 N N . LYS B 1 52 ? 34.125 6.766 -5.504 1 86.62 52 LYS B N 1
ATOM 4671 C CA . LYS B 1 52 ? 35.25 5.844 -5.32 1 86.62 52 LYS B CA 1
ATOM 4672 C C . LYS B 1 52 ? 36.5 6.582 -4.871 1 86.62 52 LYS B C 1
ATOM 4674 O O . LYS B 1 52 ? 37.25 6.09 -4.023 1 86.62 52 LYS B O 1
ATOM 4679 N N . THR B 1 53 ? 36.656 7.727 -5.324 1 84.31 53 THR B N 1
ATOM 4680 C CA . THR B 1 53 ? 37.875 8.5 -5.066 1 84.31 53 THR B CA 1
ATOM 4681 C C . THR B 1 53 ? 37.719 9.32 -3.789 1 84.31 53 THR B C 1
ATOM 4683 O O . THR B 1 53 ? 38.688 9.445 -3.02 1 84.31 53 THR B O 1
ATOM 4686 N N . GLN B 1 54 ? 36.531 9.758 -3.543 1 80.31 54 GLN B N 1
ATOM 4687 C CA . GLN B 1 54 ? 36.375 10.805 -2.533 1 80.31 54 GLN B CA 1
ATOM 4688 C C . GLN B 1 54 ? 35.688 10.273 -1.28 1 80.31 54 GLN B C 1
ATOM 4690 O O . GLN B 1 54 ? 35.781 10.875 -0.209 1 80.31 54 GLN B O 1
ATOM 4695 N N . LEU B 1 55 ? 35.062 9.172 -1.453 1 78.44 55 LEU B N 1
ATOM 4696 C CA . LEU B 1 55 ? 34.219 8.742 -0.342 1 78.44 55 LEU B CA 1
ATOM 4697 C C . LEU B 1 55 ? 35.062 8.156 0.783 1 78.44 55 LEU B C 1
ATOM 4699 O O . LEU B 1 55 ? 35.594 7.043 0.66 1 78.44 55 LEU B O 1
ATOM 4703 N N . VAL B 1 56 ? 35.531 8.906 1.751 1 71.75 56 VAL B N 1
ATOM 4704 C CA . VAL B 1 56 ? 36.156 8.391 2.969 1 71.75 56 VAL B CA 1
ATOM 4705 C C . VAL B 1 56 ? 35.906 9.359 4.125 1 71.75 56 VAL B C 1
ATOM 4707 O O . VAL B 1 56 ? 36.125 10.562 3.994 1 71.75 56 VAL B O 1
ATOM 4710 N N . LEU B 1 57 ? 35.219 8.812 5.102 1 65.5 57 LEU B N 1
ATOM 4711 C CA . LEU B 1 57 ? 35.125 9.523 6.371 1 65.5 57 LEU B CA 1
ATOM 4712 C C . LEU B 1 57 ? 36.438 9.461 7.121 1 65.5 57 LEU B C 1
ATOM 4714 O O . LEU B 1 57 ? 37.156 8.445 7.066 1 65.5 57 LEU B O 1
ATOM 4718 N N . GLN B 1 58 ? 36.719 10.547 7.723 1 68.19 58 GLN B N 1
ATOM 4719 C CA . GLN B 1 58 ? 37.938 10.578 8.516 1 68.19 58 GLN B CA 1
ATOM 4720 C C . GLN B 1 58 ? 37.969 9.453 9.539 1 68.19 58 GLN B C 1
ATOM 4722 O O . GLN B 1 58 ? 37.031 9.281 10.312 1 68.19 58 GLN B O 1
ATOM 4727 N N . ASP B 1 59 ? 38.875 8.648 9.453 1 71.94 59 ASP B N 1
ATOM 4728 C CA . ASP B 1 59 ? 39.188 7.574 10.398 1 71.94 59 ASP B CA 1
ATOM 4729 C C . ASP B 1 59 ? 38.219 6.398 10.234 1 71.94 59 ASP B C 1
ATOM 4731 O O . ASP B 1 59 ? 38 5.625 11.172 1 71.94 59 ASP B O 1
ATOM 4735 N N . MET B 1 60 ? 37.5 6.477 9.18 1 82.38 60 MET B N 1
ATOM 4736 C CA . MET B 1 60 ? 36.625 5.344 8.945 1 82.38 60 MET B CA 1
ATOM 4737 C C . MET B 1 60 ? 37.094 4.523 7.746 1 82.38 60 MET B C 1
ATOM 4739 O O . MET B 1 60 ? 37.875 5.004 6.934 1 82.38 60 MET B O 1
ATOM 4743 N N . GLN B 1 61 ? 36.625 3.354 7.719 1 86.75 61 GLN B N 1
ATOM 4744 C CA . GLN B 1 61 ? 37 2.449 6.645 1 86.75 61 GLN B CA 1
ATOM 4745 C C . GLN B 1 61 ? 36.406 2.883 5.309 1 86.75 61 GLN B C 1
ATOM 4747 O O . GLN B 1 61 ? 35.25 3.311 5.25 1 86.75 61 GLN B O 1
ATOM 4752 N N . ARG B 1 62 ? 37.219 2.795 4.316 1 90.25 62 ARG B N 1
ATOM 4753 C CA . ARG B 1 62 ? 36.75 3.068 2.963 1 90.25 62 ARG B CA 1
ATOM 4754 C C . ARG B 1 62 ? 35.875 1.917 2.434 1 90.25 62 ARG B C 1
ATOM 4756 O O . ARG B 1 62 ? 36.156 0.75 2.725 1 90.25 62 ARG B O 1
ATOM 4763 N N . PRO B 1 63 ? 34.906 2.322 1.595 1 93.44 63 PRO B N 1
ATOM 4764 C CA . PRO B 1 63 ? 34.156 1.235 0.945 1 93.44 63 PRO B CA 1
ATOM 4765 C C . PRO B 1 63 ? 35 0.469 -0.064 1 93.44 63 PRO B C 1
ATOM 4767 O O . PRO B 1 63 ? 35.844 1.065 -0.767 1 93.44 63 PRO B O 1
ATOM 4770 N N . PHE B 1 64 ? 34.875 -0.864 -0.061 1 94.06 64 PHE B N 1
ATOM 4771 C CA . PHE B 1 64 ? 35.625 -1.64 -1.061 1 94.06 64 PHE B CA 1
ATOM 4772 C C . PHE B 1 64 ? 34.719 -1.937 -2.264 1 94.06 64 PHE B C 1
ATOM 4774 O O . PHE B 1 64 ? 35.219 -2.371 -3.309 1 94.06 64 PHE B O 1
ATOM 4781 N N . PHE B 1 65 ? 33.438 -1.612 -2.117 1 95.81 65 PHE B N 1
ATOM 4782 C CA . PHE B 1 65 ? 32.5 -1.896 -3.178 1 95.81 65 PHE B CA 1
ATOM 4783 C C . PHE B 1 65 ? 31.312 -0.923 -3.121 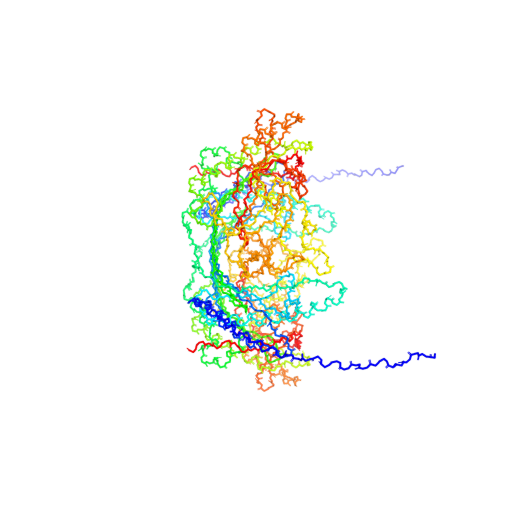1 95.81 65 PHE B C 1
ATOM 4785 O O . PHE B 1 65 ? 30.75 -0.687 -2.051 1 95.81 65 PHE B O 1
ATOM 4792 N N . ILE B 1 66 ? 30.922 -0.344 -4.223 1 96.75 66 ILE B N 1
ATOM 4793 C CA . ILE B 1 66 ? 29.734 0.49 -4.406 1 96.75 66 ILE B CA 1
ATOM 4794 C C . ILE B 1 66 ? 29 0.078 -5.68 1 96.75 66 ILE B C 1
ATOM 4796 O O . ILE B 1 66 ? 29.641 -0.161 -6.715 1 96.75 66 ILE B O 1
ATOM 4800 N N . GLU B 1 67 ? 27.688 -0.025 -5.59 1 97.31 67 GLU B N 1
ATOM 4801 C CA . GLU B 1 67 ? 26.859 -0.357 -6.746 1 97.31 67 GLU B CA 1
ATOM 4802 C C . GLU B 1 67 ? 25.641 0.556 -6.832 1 97.31 67 GLU B C 1
ATOM 4804 O O . GLU B 1 67 ? 25 0.827 -5.82 1 97.31 67 GLU B O 1
ATOM 4809 N N . TYR B 1 68 ? 25.422 1.109 -8 1 98.25 68 TYR B N 1
ATOM 4810 C CA . TYR B 1 68 ? 24.188 1.797 -8.328 1 98.25 68 TYR B CA 1
ATOM 4811 C C . TYR B 1 68 ? 23.312 0.932 -9.227 1 98.25 68 TYR B C 1
ATOM 4813 O O . TYR B 1 68 ? 23.75 0.479 -10.289 1 98.25 68 TYR B O 1
ATOM 4821 N N . ARG B 1 69 ? 22.062 0.708 -8.82 1 98.25 69 ARG B N 1
ATOM 4822 C CA . ARG B 1 69 ? 21.078 0.042 -9.656 1 98.25 69 ARG B CA 1
ATOM 4823 C C . ARG B 1 69 ? 19.812 0.886 -9.789 1 98.25 69 ARG B C 1
ATOM 4825 O O . ARG B 1 69 ? 19.156 1.178 -8.789 1 98.25 69 ARG B O 1
ATOM 4832 N N . MET B 1 70 ? 19.5 1.266 -10.945 1 98.06 70 MET B N 1
ATOM 4833 C CA . MET B 1 70 ? 18.328 2.096 -11.203 1 98.06 70 MET B CA 1
ATOM 4834 C C . MET B 1 70 ? 17.281 1.317 -11.984 1 98.06 70 MET B C 1
ATOM 4836 O O . MET B 1 70 ? 17.578 0.691 -13 1 98.06 70 MET B O 1
ATOM 4840 N N . ASP B 1 71 ? 16.094 1.326 -11.508 1 97.88 71 ASP B N 1
ATOM 4841 C CA . ASP B 1 71 ? 14.938 0.677 -12.125 1 97.88 71 ASP B CA 1
ATOM 4842 C C . ASP B 1 71 ? 13.961 1.708 -12.688 1 97.88 71 ASP B C 1
ATOM 4844 O O . ASP B 1 71 ? 13.438 2.541 -11.945 1 97.88 71 ASP B O 1
ATOM 4848 N N . ASP B 1 72 ? 13.82 1.733 -13.953 1 97.5 72 ASP B N 1
ATOM 4849 C CA . ASP B 1 72 ? 12.781 2.514 -14.617 1 97.5 72 ASP B CA 1
ATOM 4850 C C . ASP B 1 72 ? 11.547 1.657 -14.891 1 97.5 72 ASP B C 1
ATOM 4852 O O . ASP B 1 72 ? 11.57 0.779 -15.758 1 97.5 72 ASP B O 1
ATOM 4856 N N . ILE B 1 73 ? 10.445 1.923 -14.211 1 97.31 73 ILE B N 1
ATOM 4857 C CA . ILE B 1 73 ? 9.297 1.025 -14.18 1 97.31 73 ILE B CA 1
ATOM 4858 C C . ILE B 1 73 ? 8.078 1.724 -14.789 1 97.31 73 ILE B C 1
ATOM 4860 O O . ILE B 1 73 ? 7.695 2.809 -14.344 1 97.31 73 ILE B O 1
ATOM 4864 N N . ASN B 1 74 ? 7.508 1.179 -15.766 1 97.44 74 ASN B N 1
ATOM 4865 C CA . ASN B 1 74 ? 6.23 1.576 -16.344 1 97.44 74 ASN B CA 1
ATOM 4866 C C . ASN B 1 74 ? 5.172 0.494 -16.156 1 97.44 74 ASN B C 1
ATOM 4868 O O . ASN B 1 74 ? 5.391 -0.664 -16.516 1 97.44 74 ASN B O 1
ATOM 4872 N N . THR B 1 75 ? 3.982 0.829 -15.602 1 97.12 75 THR B N 1
ATOM 4873 C CA . THR B 1 75 ? 2.957 -0.164 -15.305 1 97.12 75 THR B CA 1
ATOM 4874 C C . THR B 1 75 ? 1.6 0.284 -15.844 1 97.12 75 THR B C 1
ATOM 4876 O O . THR B 1 75 ? 1.359 1.481 -16.016 1 97.12 75 THR B O 1
ATOM 4879 N N . TYR B 1 76 ? 0.784 -0.639 -16.125 1 97.38 76 TYR B N 1
ATOM 4880 C CA . TYR B 1 76 ? -0.615 -0.452 -16.5 1 97.38 76 TYR B CA 1
ATOM 4881 C C . TYR B 1 76 ? -1.479 -1.583 -15.953 1 97.38 76 TYR B C 1
ATOM 4883 O O . TYR B 1 76 ? -1.069 -2.746 -15.969 1 97.38 76 TYR B O 1
ATOM 4891 N N . GLU B 1 77 ? -2.678 -1.229 -15.477 1 97.88 77 GLU B N 1
ATOM 4892 C CA . GLU B 1 77 ? -3.639 -2.24 -15.047 1 97.88 77 GLU B CA 1
ATOM 4893 C C . GLU B 1 77 ? -5.074 -1.766 -15.258 1 97.88 77 GLU B C 1
ATOM 4895 O O . GLU B 1 77 ? -5.387 -0.599 -15.016 1 97.88 77 GLU B O 1
ATOM 4900 N N . ALA B 1 78 ? -5.855 -2.584 -15.773 1 98.25 78 ALA B N 1
ATOM 4901 C CA . ALA B 1 78 ? -7.301 -2.377 -15.867 1 98.25 78 ALA B CA 1
ATOM 4902 C C . ALA B 1 78 ? -8.062 -3.576 -15.305 1 98.25 78 ALA B C 1
ATOM 4904 O O . ALA B 1 78 ? -7.617 -4.719 -15.445 1 98.25 78 ALA B O 1
ATOM 4905 N N . VAL B 1 79 ? -9.164 -3.348 -14.664 1 98.06 79 VAL B N 1
ATOM 4906 C CA . VAL B 1 79 ? -9.977 -4.391 -14.055 1 98.06 79 VAL B CA 1
ATOM 4907 C C . VAL B 1 79 ? -11.438 -4.211 -14.469 1 98.06 79 VAL B C 1
ATOM 4909 O O . VAL B 1 79 ? -11.938 -3.086 -14.523 1 98.06 79 VAL B O 1
ATOM 4912 N N . ALA B 1 80 ? -12.109 -5.293 -14.797 1 98.06 80 ALA B N 1
ATOM 4913 C CA . ALA B 1 80 ? -13.539 -5.301 -15.109 1 98.06 80 ALA B CA 1
ATOM 4914 C C . ALA B 1 80 ? -14.281 -6.301 -14.227 1 98.06 80 ALA B C 1
ATOM 4916 O O . ALA B 1 80 ? -13.758 -7.375 -13.914 1 98.06 80 ALA B O 1
ATOM 4917 N N . ASN B 1 81 ? -15.438 -5.898 -13.828 1 96.44 81 ASN B N 1
ATOM 4918 C CA . ASN B 1 81 ? -16.344 -6.738 -13.055 1 96.44 81 ASN B CA 1
ATOM 4919 C C . ASN B 1 81 ? -17.734 -6.785 -13.68 1 96.44 81 ASN B C 1
ATOM 4921 O O . ASN B 1 81 ? -18.297 -5.746 -14.031 1 96.44 81 ASN B O 1
ATOM 4925 N N . TYR B 1 82 ? -18.266 -7.992 -13.852 1 94.69 82 TYR B N 1
ATOM 4926 C CA . TYR B 1 82 ? -19.641 -8.203 -14.273 1 94.69 82 TYR B CA 1
ATOM 4927 C C . TYR B 1 82 ? -19.938 -7.43 -15.555 1 94.69 82 TYR B C 1
ATOM 4929 O O . TYR B 1 82 ? -21 -6.809 -15.672 1 94.69 82 TYR B O 1
ATOM 4937 N N . GLY B 1 83 ? -19.016 -7.316 -16.422 1 95.44 83 GLY B N 1
ATOM 4938 C CA . GLY B 1 83 ? -19.234 -6.73 -17.75 1 95.44 83 GLY B CA 1
ATOM 4939 C C . GLY B 1 83 ? -18.969 -5.238 -17.781 1 95.44 83 GLY B C 1
ATOM 4940 O O . GLY B 1 83 ? -19.375 -4.555 -18.719 1 95.44 83 GLY B O 1
ATOM 4941 N N . ALA B 1 84 ? -18.312 -4.707 -16.797 1 96.06 84 ALA B N 1
ATOM 4942 C CA . ALA B 1 84 ? -18.062 -3.268 -16.766 1 96.06 84 ALA B CA 1
ATOM 4943 C C . ALA B 1 84 ? -16.672 -2.963 -16.219 1 96.06 84 ALA B C 1
ATOM 4945 O O . ALA B 1 84 ? -16.172 -3.656 -15.312 1 96.06 84 ALA B O 1
ATOM 4946 N N . LEU B 1 85 ? -16.109 -1.864 -16.75 1 96.31 85 LEU B N 1
ATOM 4947 C CA . LEU B 1 85 ? -14.82 -1.403 -16.234 1 96.31 85 LEU B CA 1
ATOM 4948 C C . LEU B 1 85 ? -14.969 -0.815 -14.844 1 96.31 85 LEU B C 1
ATOM 4950 O O . LEU B 1 85 ? -15.898 -0.046 -14.586 1 96.31 85 LEU B O 1
ATOM 4954 N N . VAL B 1 86 ? -14.008 -1.155 -13.906 1 95.5 86 VAL B N 1
ATOM 4955 C CA . VAL B 1 86 ? -14.18 -0.672 -12.539 1 95.5 86 VAL B CA 1
ATOM 4956 C C . VAL B 1 86 ? -12.922 0.069 -12.094 1 95.5 86 VAL B C 1
ATOM 4958 O O . VAL B 1 86 ? -12.961 0.854 -11.141 1 95.5 86 VAL B O 1
ATOM 4961 N N . ARG B 1 87 ? -11.797 -0.187 -12.719 1 94.75 87 ARG B N 1
ATOM 4962 C CA . ARG B 1 87 ? -10.531 0.441 -12.336 1 94.75 87 ARG B CA 1
ATOM 4963 C C . ARG B 1 87 ? -9.586 0.527 -13.523 1 94.75 87 ARG B C 1
ATOM 4965 O O . ARG B 1 87 ? -9.508 -0.399 -14.336 1 94.75 87 ARG B O 1
ATOM 4972 N N . GLU B 1 88 ? -8.898 1.546 -13.68 1 95.75 88 GLU B N 1
ATOM 4973 C CA . GLU B 1 88 ? -7.801 1.745 -14.617 1 95.75 88 GLU B CA 1
ATOM 4974 C C . GLU B 1 88 ? -6.688 2.584 -13.992 1 95.75 88 GLU B C 1
ATOM 4976 O O . GLU B 1 88 ? -6.949 3.652 -13.438 1 95.75 88 GLU B O 1
ATOM 4981 N N . GLU B 1 89 ? -5.461 2.135 -14.062 1 95.88 89 GLU B N 1
ATOM 4982 C CA . GLU B 1 89 ? -4.32 2.818 -13.469 1 95.88 89 GLU B CA 1
ATOM 4983 C C . GLU B 1 89 ? -3.082 2.703 -14.352 1 95.88 89 GLU B C 1
ATOM 4985 O O . GLU B 1 89 ? -2.836 1.655 -14.953 1 95.88 89 GLU B O 1
ATOM 4990 N N . ALA B 1 90 ? -2.404 3.752 -14.453 1 95.81 90 ALA B N 1
ATOM 4991 C CA . ALA B 1 90 ? -1.114 3.797 -15.133 1 95.81 90 ALA B CA 1
ATOM 4992 C C . ALA B 1 90 ? -0.101 4.613 -14.336 1 95.81 90 ALA B C 1
ATOM 4994 O O . ALA B 1 90 ? -0.465 5.578 -13.664 1 95.81 90 ALA B O 1
ATOM 4995 N N . GLY B 1 91 ? 1.188 4.18 -14.359 1 94.56 91 GLY B N 1
ATOM 4996 C CA . GLY B 1 91 ? 2.201 4.91 -13.617 1 94.56 91 GLY B CA 1
ATOM 4997 C C . GLY B 1 91 ? 3.607 4.68 -14.133 1 94.56 91 GLY B C 1
ATOM 4998 O O . GLY B 1 91 ? 3.885 3.65 -14.758 1 94.56 91 GLY B O 1
ATOM 4999 N N . ARG B 1 92 ? 4.406 5.645 -13.883 1 95.94 92 ARG B N 1
ATOM 5000 C CA . ARG B 1 92 ? 5.836 5.559 -14.164 1 95.94 92 ARG B CA 1
ATOM 5001 C C . ARG B 1 92 ? 6.656 6.098 -13 1 95.94 92 ARG B C 1
ATOM 5003 O O . ARG B 1 92 ? 6.328 7.137 -12.43 1 95.94 92 ARG B O 1
ATOM 5010 N N . GLN B 1 93 ? 7.664 5.391 -12.633 1 96.06 93 GLN B N 1
ATOM 5011 C CA . GLN B 1 93 ? 8.586 5.836 -11.594 1 96.06 93 GLN B CA 1
ATOM 5012 C C . GLN B 1 93 ? 9.984 5.285 -11.828 1 96.06 93 GLN B C 1
ATOM 5014 O O . GLN B 1 93 ? 10.156 4.289 -12.531 1 96.06 93 GLN B O 1
ATOM 5019 N N . ARG B 1 94 ? 10.867 5.945 -11.359 1 96.69 94 ARG B N 1
ATOM 5020 C CA . ARG B 1 94 ? 12.266 5.508 -11.398 1 96.69 94 ARG B CA 1
ATOM 5021 C C . ARG B 1 94 ? 12.867 5.488 -10 1 96.69 94 ARG B C 1
ATOM 5023 O O . ARG B 1 94 ? 12.75 6.461 -9.25 1 96.69 94 ARG B O 1
ATOM 5030 N N . LEU B 1 95 ? 13.445 4.344 -9.68 1 96.81 95 LEU B N 1
ATOM 5031 C CA . LEU B 1 95 ? 14.055 4.141 -8.367 1 96.81 95 LEU B CA 1
ATOM 5032 C C . LEU B 1 95 ? 15.523 3.75 -8.5 1 96.81 95 LEU B C 1
ATOM 5034 O O . LEU B 1 95 ? 15.891 3.014 -9.422 1 96.81 95 LEU B O 1
ATOM 5038 N N . VAL B 1 96 ? 16.25 4.223 -7.586 1 96.75 96 VAL B N 1
ATOM 5039 C CA . VAL B 1 96 ? 17.656 3.822 -7.574 1 96.75 96 VAL B CA 1
ATOM 5040 C C . VAL B 1 96 ? 18 3.223 -6.215 1 96.75 96 VAL B C 1
ATOM 5042 O O . VAL B 1 96 ? 17.656 3.781 -5.172 1 96.75 96 VAL B O 1
ATOM 5045 N N . ARG B 1 97 ? 18.562 2.137 -6.258 1 97 97 ARG B N 1
ATOM 5046 C CA . ARG B 1 97 ? 19.156 1.51 -5.074 1 97 97 ARG B CA 1
ATOM 5047 C C . ARG B 1 97 ? 20.672 1.648 -5.074 1 97 97 ARG B C 1
ATOM 5049 O O . ARG B 1 97 ? 21.328 1.353 -6.074 1 97 97 ARG B O 1
ATOM 5056 N N . VAL B 1 98 ? 21.172 2.113 -3.953 1 97.38 98 VAL B N 1
ATOM 5057 C CA . VAL B 1 98 ? 22.609 2.248 -3.781 1 97.38 98 VAL B CA 1
ATOM 5058 C C . VAL B 1 98 ? 23.094 1.273 -2.713 1 97.38 98 VAL B C 1
ATOM 5060 O O . VAL B 1 98 ? 22.594 1.267 -1.59 1 97.38 98 VAL B O 1
ATOM 5063 N N . THR B 1 99 ? 24 0.479 -3.088 1 96.69 99 THR B N 1
ATOM 5064 C CA . THR B 1 99 ? 24.625 -0.458 -2.16 1 96.69 99 THR B CA 1
ATOM 5065 C C . THR B 1 99 ? 26.078 -0.07 -1.899 1 96.69 99 THR B C 1
ATOM 5067 O O . THR B 1 99 ? 26.844 0.147 -2.838 1 96.69 99 THR B O 1
ATOM 5070 N N . VAL B 1 100 ? 26.438 0.083 -0.663 1 95.44 100 VAL B N 1
ATOM 5071 C CA . VAL B 1 100 ? 27.797 0.344 -0.228 1 95.44 100 VAL B CA 1
ATOM 5072 C C . VAL B 1 100 ? 28.25 -0.739 0.753 1 95.44 100 VAL B C 1
ATOM 5074 O O . VAL B 1 100 ? 27.516 -1.086 1.68 1 95.44 100 VAL B O 1
ATOM 5077 N N . ARG B 1 101 ? 29.375 -1.287 0.501 1 95.5 101 ARG B N 1
ATOM 5078 C CA . ARG B 1 101 ? 29.922 -2.293 1.402 1 95.5 101 ARG B CA 1
ATOM 5079 C C . ARG B 1 101 ? 31.25 -1.828 1.994 1 95.5 101 ARG B C 1
ATOM 5081 O O . ARG B 1 101 ? 32.125 -1.343 1.271 1 95.5 101 ARG B O 1
ATOM 5088 N N . VAL B 1 102 ? 31.438 -1.997 3.307 1 94.31 102 VAL B N 1
ATOM 5089 C CA . VAL B 1 102 ? 32.656 -1.678 4.043 1 94.31 102 VAL B CA 1
ATOM 5090 C C . VAL B 1 102 ? 33.281 -2.957 4.602 1 94.31 102 VAL B C 1
ATOM 5092 O O . VAL B 1 102 ? 32.562 -3.916 4.91 1 94.31 102 VAL B O 1
ATOM 5095 N N . GLY B 1 103 ? 34.594 -2.963 4.789 1 94.06 103 GLY B N 1
ATOM 5096 C CA . GLY B 1 103 ? 35.344 -4.172 5.113 1 94.06 103 GLY B CA 1
ATOM 5097 C C . GLY B 1 103 ? 36.094 -4.742 3.926 1 94.06 103 GLY B C 1
ATOM 5098 O O . GLY B 1 103 ? 36.906 -4.043 3.295 1 94.06 103 GLY B O 1
ATOM 5099 N N . ASP B 1 104 ? 35.844 -6.02 3.672 1 94.38 104 ASP B N 1
ATOM 5100 C CA . ASP B 1 104 ? 36.438 -6.684 2.504 1 94.38 104 ASP B CA 1
ATOM 5101 C C . ASP B 1 104 ? 35.562 -7.871 2.074 1 94.38 104 ASP B C 1
ATOM 5103 O O . ASP B 1 104 ? 34.469 -8.055 2.582 1 94.38 104 ASP B O 1
ATOM 5107 N N . TYR B 1 105 ? 36.031 -8.555 1.122 1 94.56 105 TYR B N 1
ATOM 5108 C CA . TYR B 1 105 ? 35.25 -9.633 0.558 1 94.56 105 TYR B CA 1
ATOM 5109 C C . TYR B 1 105 ? 35.031 -10.742 1.579 1 94.56 105 TYR B C 1
ATOM 5111 O O . TYR B 1 105 ? 34.031 -11.453 1.523 1 94.56 105 TYR B O 1
ATOM 5119 N N . LYS B 1 106 ? 35.875 -10.906 2.436 1 92.56 106 LYS B N 1
ATOM 5120 C CA . LYS B 1 106 ? 35.781 -11.961 3.441 1 92.56 106 LYS B CA 1
ATOM 5121 C C . LYS B 1 106 ? 34.781 -11.609 4.52 1 92.56 106 LYS B C 1
ATOM 5123 O O . LYS B 1 106 ? 33.938 -12.438 4.895 1 92.56 106 LYS B O 1
ATOM 5128 N N . LEU B 1 107 ? 34.844 -10.438 5.047 1 91.69 107 LEU B N 1
ATOM 5129 C CA . LEU B 1 107 ? 33.938 -9.922 6.07 1 91.69 107 LEU B CA 1
ATOM 5130 C C . LEU B 1 107 ? 33.594 -8.469 5.801 1 91.69 107 LEU B C 1
ATOM 5132 O O . LEU B 1 107 ? 34.469 -7.598 5.793 1 91.69 107 LEU B O 1
ATOM 5136 N N . ASP B 1 108 ? 32.219 -8.305 5.586 1 93.88 108 ASP B N 1
ATOM 5137 C CA . ASP B 1 108 ? 31.859 -6.93 5.273 1 93.88 108 ASP B CA 1
ATOM 5138 C C . ASP B 1 108 ? 30.578 -6.527 5.98 1 93.88 108 ASP B C 1
ATOM 5140 O O . ASP B 1 108 ? 30.172 -7.168 6.953 1 93.88 108 ASP B O 1
ATOM 5144 N N . SER B 1 109 ? 30 -5.422 5.57 1 92.94 109 SER B N 1
ATOM 5145 C CA . SER B 1 109 ? 28.875 -4.785 6.25 1 92.94 109 SER B CA 1
ATOM 5146 C C . SER B 1 109 ? 27.547 -5.422 5.84 1 92.94 109 SER B C 1
ATOM 5148 O O . SER B 1 109 ? 26.469 -4.926 6.203 1 92.94 109 SER B O 1
ATOM 5150 N N . SER B 1 110 ? 27.609 -6.48 5.062 1 88.44 110 SER B N 1
ATOM 5151 C CA . SER B 1 110 ? 26.375 -7.082 4.57 1 88.44 110 SER B CA 1
ATOM 5152 C C . SER B 1 110 ? 25.562 -7.707 5.707 1 88.44 110 SER B C 1
ATOM 5154 O O . SER B 1 110 ? 26.141 -8.273 6.641 1 88.44 110 SER B O 1
ATOM 5156 N N . THR B 1 111 ? 24.25 -7.391 5.59 1 78.62 111 THR B N 1
ATOM 5157 C CA . THR B 1 111 ? 23.312 -8.023 6.516 1 78.62 111 THR B CA 1
ATOM 5158 C C . THR B 1 111 ? 22.328 -8.906 5.766 1 78.62 111 THR B C 1
ATOM 5160 O O . THR B 1 111 ? 22.25 -8.867 4.535 1 78.62 111 THR B O 1
ATOM 5163 N N . GLY B 1 112 ? 21.656 -9.797 6.461 1 67 112 GLY B N 1
ATOM 5164 C CA . GLY B 1 112 ? 20.641 -10.641 5.832 1 67 112 GLY B CA 1
ATOM 5165 C C . GLY B 1 112 ? 19.516 -9.852 5.211 1 67 112 GLY B C 1
ATOM 5166 O O . GLY B 1 112 ? 18.781 -10.367 4.355 1 67 112 GLY B O 1
ATOM 5167 N N . ARG B 1 113 ? 19.266 -8.648 5.531 1 64.38 113 ARG B N 1
ATOM 5168 C CA . ARG B 1 113 ? 18.109 -7.883 5.086 1 64.38 113 ARG B CA 1
ATOM 5169 C C . ARG B 1 113 ? 18.438 -7.074 3.836 1 64.38 113 ARG B C 1
ATOM 5171 O O . ARG B 1 113 ? 17.531 -6.52 3.199 1 64.38 113 ARG B O 1
ATOM 5178 N N . GLY B 1 114 ? 19.641 -7.227 3.396 1 64.19 114 GLY B N 1
ATOM 5179 C CA . GLY B 1 114 ? 20 -6.445 2.223 1 64.19 114 GLY B CA 1
ATOM 5180 C C . GLY B 1 114 ? 20.203 -4.973 2.523 1 64.19 114 GLY B C 1
ATOM 5181 O O . GLY B 1 114 ? 19.266 -4.188 2.498 1 64.19 114 GLY B O 1
ATOM 5182 N N . ASP B 1 115 ? 21.391 -4.559 2.664 1 74.94 115 ASP B N 1
ATOM 5183 C CA . ASP B 1 115 ? 21.672 -3.203 3.119 1 74.94 115 ASP B CA 1
ATOM 5184 C C . ASP B 1 115 ? 21.812 -2.242 1.938 1 74.94 115 ASP B C 1
ATOM 5186 O O . ASP B 1 115 ? 21.984 -2.674 0.798 1 74.94 115 ASP B O 1
ATOM 5190 N N . GLY B 1 116 ? 21.469 -1.1 2.088 1 90.88 116 GLY B N 1
ATOM 5191 C CA . GLY B 1 116 ? 21.547 -0.039 1.096 1 90.88 116 GLY B CA 1
ATOM 5192 C C . GLY B 1 116 ? 20.562 1.087 1.343 1 90.88 116 GLY B C 1
ATOM 5193 O O . GLY B 1 116 ? 20.156 1.331 2.484 1 90.88 116 GLY B O 1
ATOM 5194 N N . SER B 1 117 ? 20.469 1.872 0.381 1 94.12 117 SER B N 1
ATOM 5195 C CA . SER B 1 117 ? 19.5 2.957 0.408 1 94.12 117 SER B CA 1
ATOM 5196 C C . SER B 1 117 ? 18.719 3.031 -0.9 1 94.12 117 SER B C 1
ATOM 5198 O O . SER B 1 117 ? 19.156 2.494 -1.921 1 94.12 117 SER B O 1
ATOM 5200 N N . VAL B 1 118 ? 17.547 3.537 -0.81 1 94.62 118 VAL B N 1
ATOM 5201 C CA . VAL B 1 118 ? 16.688 3.672 -1.981 1 94.62 118 VAL B CA 1
ATOM 5202 C C . VAL B 1 118 ? 16.234 5.125 -2.131 1 94.62 118 VAL B C 1
ATOM 5204 O O . VAL B 1 118 ? 15.906 5.785 -1.144 1 94.62 118 VAL B O 1
ATOM 5207 N N . GLN B 1 119 ? 16.234 5.605 -3.35 1 93.56 119 GLN B N 1
ATOM 5208 C CA . GLN B 1 119 ? 15.789 6.957 -3.662 1 93.56 119 GLN B CA 1
ATOM 5209 C C . GLN B 1 119 ? 15.062 7.004 -5.004 1 93.56 119 GLN B C 1
ATOM 5211 O O . GLN B 1 119 ? 15.258 6.129 -5.848 1 93.56 119 GLN B O 1
ATOM 5216 N N . LEU B 1 120 ? 14.289 8.008 -5.219 1 93.62 120 LEU B N 1
ATOM 5217 C CA . LEU B 1 120 ? 13.688 8.258 -6.527 1 93.62 120 LEU B CA 1
ATOM 5218 C C . LEU B 1 120 ? 14.711 8.852 -7.484 1 93.62 120 LEU B C 1
ATOM 5220 O O . LEU B 1 120 ? 15.57 9.641 -7.078 1 93.62 120 LEU B O 1
ATOM 5224 N N . ALA B 1 121 ? 14.625 8.453 -8.703 1 95.81 121 ALA B N 1
ATOM 5225 C CA . ALA B 1 121 ? 15.492 8.969 -9.758 1 95.81 121 ALA B CA 1
ATOM 5226 C C . ALA B 1 121 ? 14.688 9.688 -10.836 1 95.81 121 ALA B C 1
ATOM 5228 O O . ALA B 1 121 ? 13.492 9.438 -10.984 1 95.81 121 ALA B O 1
ATOM 5229 N N . PRO B 1 122 ? 15.383 10.578 -11.547 1 95.25 122 PRO B N 1
ATOM 5230 C CA . PRO B 1 122 ? 14.656 11.375 -12.539 1 95.25 122 PRO B CA 1
ATOM 5231 C C . PRO B 1 122 ? 14.141 10.539 -13.711 1 95.25 122 PRO B C 1
ATOM 5233 O O . PRO B 1 122 ? 14.883 9.711 -14.25 1 95.25 122 PRO B O 1
ATOM 5236 N N . THR B 1 123 ? 12.883 10.797 -14.102 1 93.5 123 THR B N 1
ATOM 5237 C CA . THR B 1 123 ? 12.281 10.078 -15.219 1 93.5 123 THR B CA 1
ATOM 5238 C C . THR B 1 123 ? 12.477 10.852 -16.516 1 93.5 123 THR B C 1
ATOM 5240 O O . THR B 1 123 ? 12.258 10.312 -17.609 1 93.5 123 THR B O 1
ATOM 5243 N N . ASP B 1 124 ? 12.906 12.109 -16.438 1 91.44 124 ASP B N 1
ATOM 5244 C CA . ASP B 1 124 ? 13.078 12.945 -17.625 1 91.44 124 ASP B CA 1
ATOM 5245 C C . ASP B 1 124 ? 14.523 12.891 -18.141 1 91.44 124 ASP B C 1
ATOM 5247 O O . ASP B 1 124 ? 14.93 13.734 -18.938 1 91.44 124 ASP B O 1
ATOM 5251 N N . ASN B 1 125 ? 15.344 12.039 -17.609 1 93.56 125 ASN B N 1
ATOM 5252 C CA . ASN B 1 125 ? 16.719 11.773 -18.031 1 93.56 125 ASN B CA 1
ATOM 5253 C C . ASN B 1 125 ? 17.625 12.969 -17.766 1 93.56 125 ASN B C 1
ATOM 5255 O O . ASN B 1 125 ? 18.484 13.297 -18.594 1 93.56 125 ASN B O 1
ATOM 5259 N N . ASN B 1 126 ? 17.391 13.633 -16.656 1 93.19 126 ASN B N 1
ATOM 5260 C CA . ASN B 1 126 ? 18.266 14.703 -16.203 1 93.19 126 ASN B CA 1
ATOM 5261 C C . ASN B 1 126 ? 19.5 14.156 -15.484 1 93.19 126 ASN B C 1
ATOM 5263 O O . ASN B 1 126 ? 19.406 13.68 -14.352 1 93.19 126 ASN B O 1
ATOM 5267 N N . PRO B 1 127 ? 20.688 14.305 -16.094 1 94.38 127 PRO B N 1
ATOM 5268 C CA . PRO B 1 127 ? 21.875 13.703 -15.484 1 94.38 127 PRO B CA 1
ATOM 5269 C C . PRO B 1 127 ? 22.281 14.375 -14.172 1 94.38 127 PRO B C 1
ATOM 5271 O O . PRO B 1 127 ? 22.75 13.703 -13.258 1 94.38 127 PRO B O 1
ATOM 5274 N N . ASP B 1 128 ? 22.109 15.672 -14.086 1 92.19 128 ASP B N 1
ATOM 5275 C CA . ASP B 1 128 ? 22.5 16.391 -12.875 1 92.19 128 ASP B CA 1
ATOM 5276 C C . ASP B 1 128 ? 21.641 15.961 -11.68 1 92.19 128 ASP B C 1
ATOM 5278 O O . ASP B 1 128 ? 22.172 15.719 -10.594 1 92.19 128 ASP B O 1
ATOM 5282 N N . ALA B 1 129 ? 20.359 15.914 -11.922 1 93.38 129 ALA B N 1
ATOM 5283 C CA . ALA B 1 129 ? 19.469 15.477 -10.859 1 93.38 129 ALA B CA 1
ATOM 5284 C C . ALA B 1 129 ? 19.797 14.055 -10.414 1 93.38 129 ALA B C 1
ATOM 5286 O O . ALA B 1 129 ? 19.719 13.742 -9.219 1 93.38 129 ALA B O 1
ATOM 5287 N N . LEU B 1 130 ? 20.109 13.219 -11.359 1 95.75 130 LEU B N 1
ATOM 5288 C CA . LEU B 1 130 ? 20.453 11.844 -11.031 1 95.75 130 LEU B CA 1
ATOM 5289 C C . LEU B 1 130 ? 21.703 11.797 -10.164 1 95.75 130 LEU B C 1
ATOM 5291 O O . LEU B 1 130 ? 21.75 11.07 -9.172 1 95.75 130 LEU B O 1
ATOM 5295 N N . ARG B 1 131 ? 22.688 12.539 -10.531 1 94.94 131 ARG B N 1
ATOM 5296 C CA . ARG B 1 131 ? 23.938 12.547 -9.781 1 94.94 131 ARG B CA 1
ATOM 5297 C C . ARG B 1 131 ? 23.719 13.023 -8.352 1 94.94 131 ARG B C 1
ATOM 5299 O O . ARG B 1 131 ? 24.312 12.5 -7.418 1 94.94 131 ARG B O 1
ATOM 5306 N N . TYR B 1 132 ? 22.875 14.039 -8.188 1 91.19 132 TYR B N 1
ATOM 5307 C CA . TYR B 1 132 ? 22.562 14.516 -6.844 1 91.19 132 TYR B CA 1
ATOM 5308 C C . TYR B 1 132 ? 21.875 13.43 -6.027 1 91.19 132 TYR B C 1
ATOM 5310 O O . TYR B 1 132 ? 22.188 13.234 -4.852 1 91.19 132 TYR B O 1
ATOM 5318 N N . ALA B 1 133 ? 20.891 12.766 -6.66 1 93.19 133 ALA B N 1
ATOM 5319 C CA . ALA B 1 133 ? 20.203 11.664 -5.988 1 93.19 133 ALA B CA 1
ATOM 5320 C C . ALA B 1 133 ? 21.172 10.57 -5.574 1 93.19 133 ALA B C 1
ATOM 5322 O O . ALA B 1 133 ? 21.094 10.039 -4.465 1 93.19 133 ALA B O 1
ATOM 5323 N N . LEU B 1 134 ? 22.078 10.242 -6.434 1 95.69 134 LEU B N 1
ATOM 5324 C CA . LEU B 1 134 ? 23.062 9.203 -6.168 1 95.69 134 LEU B CA 1
ATOM 5325 C C . LEU B 1 134 ? 24 9.625 -5.043 1 95.69 134 LEU B C 1
ATOM 5327 O O . LEU B 1 134 ? 24.359 8.805 -4.191 1 95.69 134 LEU B O 1
ATOM 5331 N N . TRP B 1 135 ? 24.453 10.867 -5.078 1 92.81 135 TRP B N 1
ATOM 5332 C CA . TRP B 1 135 ? 25.312 11.398 -4.035 1 92.81 135 TRP B CA 1
ATOM 5333 C C . TRP B 1 135 ? 24.672 11.25 -2.662 1 92.81 135 TRP B C 1
ATOM 5335 O O . TRP B 1 135 ? 25.297 10.711 -1.737 1 92.81 135 TRP B O 1
ATOM 5345 N N . SER B 1 136 ? 23.453 11.695 -2.586 1 89.19 136 SER B N 1
ATOM 5346 C CA . SER B 1 136 ? 22.734 11.625 -1.318 1 89.19 136 SER B CA 1
ATOM 5347 C C . SER B 1 136 ? 22.516 10.172 -0.888 1 89.19 136 SER B C 1
ATOM 5349 O O . SER B 1 136 ? 22.719 9.836 0.281 1 89.19 136 SER B O 1
ATOM 5351 N N . ALA B 1 137 ? 22.109 9.375 -1.79 1 92.94 137 ALA B N 1
ATOM 5352 C CA . ALA B 1 137 ? 21.859 7.969 -1.497 1 92.94 137 ALA B CA 1
ATOM 5353 C C . ALA B 1 137 ? 23.125 7.25 -1.079 1 92.94 137 ALA B C 1
ATOM 5355 O O . ALA B 1 137 ? 23.094 6.355 -0.229 1 92.94 137 ALA B O 1
ATOM 5356 N N . THR B 1 138 ? 24.219 7.598 -1.695 1 94.19 138 THR B N 1
ATOM 5357 C CA . THR B 1 138 ? 25.5 6.965 -1.376 1 94.19 138 THR B CA 1
ATOM 5358 C C . THR B 1 138 ? 25.938 7.32 0.042 1 94.19 138 THR B C 1
ATOM 5360 O O . THR B 1 138 ? 26.422 6.457 0.783 1 94.19 138 THR B O 1
ATOM 5363 N N . ASP B 1 139 ? 25.812 8.562 0.378 1 90.19 139 ASP B N 1
ATOM 5364 C CA . ASP B 1 139 ? 26.156 8.992 1.73 1 90.19 139 ASP B CA 1
ATOM 5365 C C . ASP B 1 139 ? 25.359 8.203 2.771 1 90.19 139 ASP B C 1
ATOM 5367 O O . ASP B 1 139 ? 25.922 7.719 3.752 1 90.19 139 ASP B O 1
ATOM 5371 N N . GLU B 1 140 ? 24.078 8.109 2.537 1 90 140 GLU B N 1
ATOM 5372 C CA . GLU B 1 140 ? 23.234 7.355 3.451 1 90 140 GLU B CA 1
ATOM 5373 C C . GLU B 1 140 ? 23.641 5.887 3.508 1 90 140 GLU B C 1
ATOM 5375 O O . GLU B 1 140 ? 23.766 5.312 4.59 1 90 140 GLU B O 1
ATOM 5380 N N . ALA B 1 141 ? 23.797 5.328 2.395 1 93.88 141 ALA B N 1
ATOM 5381 C CA . ALA B 1 141 ? 24.188 3.922 2.311 1 93.88 141 ALA B CA 1
ATOM 5382 C C . ALA B 1 141 ? 25.5 3.67 3.031 1 93.88 141 ALA B C 1
ATOM 5384 O O . ALA B 1 141 ? 25.688 2.625 3.66 1 93.88 141 ALA B O 1
ATOM 5385 N N . TYR B 1 142 ? 26.484 4.625 2.916 1 93.31 142 TYR B N 1
ATOM 5386 C CA . TYR B 1 142 ? 27.781 4.488 3.547 1 93.31 142 TYR B CA 1
ATOM 5387 C C . TYR B 1 142 ? 27.672 4.52 5.066 1 93.31 142 TYR B C 1
ATOM 5389 O O . TYR B 1 142 ? 28.234 3.672 5.758 1 93.31 142 TYR B O 1
ATOM 5397 N N . LYS B 1 143 ? 26.922 5.371 5.543 1 89.31 143 LYS B N 1
ATOM 5398 C CA . LYS B 1 143 ? 26.703 5.453 6.984 1 89.31 143 LYS B CA 1
ATOM 5399 C C . LYS B 1 143 ? 26.031 4.184 7.508 1 89.31 143 LYS B C 1
ATOM 5401 O O . LYS B 1 143 ? 26.422 3.664 8.562 1 89.31 143 LYS B O 1
ATOM 5406 N N . ASN B 1 144 ? 25.078 3.73 6.766 1 90.94 144 ASN B N 1
ATOM 5407 C CA . ASN B 1 144 ? 24.422 2.471 7.121 1 90.94 144 ASN B CA 1
ATOM 5408 C C . ASN B 1 144 ? 25.422 1.315 7.137 1 90.94 144 ASN B C 1
ATOM 5410 O O . ASN B 1 144 ? 25.391 0.475 8.039 1 90.94 144 ASN B O 1
ATOM 5414 N N . ALA B 1 145 ? 26.25 1.296 6.176 1 93.69 145 ALA B N 1
ATOM 5415 C CA . ALA B 1 145 ? 27.234 0.225 6.051 1 93.69 145 ALA B CA 1
ATOM 5416 C C . ALA B 1 145 ? 28.203 0.235 7.227 1 93.69 145 ALA B C 1
ATOM 5418 O O . ALA B 1 145 ? 28.562 -0.822 7.754 1 93.69 145 ALA B O 1
ATOM 5419 N N . LEU B 1 146 ? 28.688 1.403 7.625 1 91.56 146 LEU B N 1
ATOM 5420 C CA . LEU B 1 146 ? 29.609 1.531 8.758 1 91.56 146 LEU B CA 1
ATOM 5421 C C . LEU B 1 146 ? 28.969 1.014 10.039 1 91.56 146 LEU B C 1
ATOM 5423 O O . LEU B 1 146 ? 29.594 0.284 10.805 1 91.56 146 LEU B O 1
ATOM 5427 N N . ARG B 1 147 ? 27.703 1.388 10.211 1 89.81 147 ARG B N 1
ATOM 5428 C CA . ARG B 1 147 ? 26.984 0.922 11.398 1 89.81 147 ARG B CA 1
ATOM 5429 C C . ARG B 1 147 ? 26.812 -0.593 11.367 1 89.81 147 ARG B C 1
ATOM 5431 O O . ARG B 1 147 ? 27.016 -1.266 12.375 1 89.81 147 ARG B O 1
ATOM 5438 N N . ALA B 1 148 ? 26.375 -1.046 10.258 1 92.31 148 ALA B N 1
ATOM 5439 C CA . ALA B 1 148 ? 26.156 -2.482 10.102 1 92.31 148 ALA B CA 1
ATOM 5440 C C . ALA B 1 148 ? 27.453 -3.262 10.32 1 92.31 148 ALA B C 1
ATOM 5442 O O . ALA B 1 148 ? 27.438 -4.332 10.93 1 92.31 148 ALA B O 1
ATOM 5443 N N . TYR B 1 149 ? 28.562 -2.801 9.812 1 92.56 149 TYR B N 1
ATOM 5444 C CA . TYR B 1 149 ? 29.859 -3.467 9.945 1 92.56 149 TYR B CA 1
ATOM 5445 C C . TYR B 1 149 ? 30.281 -3.551 11.406 1 92.56 149 TYR B C 1
ATOM 5447 O O . TYR B 1 149 ? 30.703 -4.609 11.875 1 92.56 149 TYR B O 1
ATOM 5455 N N . SER B 1 150 ? 30.125 -2.455 12.07 1 90.94 150 SER B N 1
ATOM 5456 C CA . SER B 1 150 ? 30.469 -2.42 13.492 1 90.94 150 SER B CA 1
ATOM 5457 C C . SER B 1 150 ? 29.594 -3.385 14.289 1 90.94 150 SER B C 1
ATOM 5459 O O . SER B 1 150 ? 30.094 -4.102 15.164 1 90.94 150 SER B O 1
ATOM 5461 N N . ALA B 1 151 ? 28.344 -3.363 13.984 1 89.56 151 ALA B N 1
ATOM 5462 C CA . ALA B 1 151 ? 27.422 -4.27 14.672 1 89.56 151 ALA B CA 1
ATOM 5463 C C . ALA B 1 151 ? 27.781 -5.727 14.398 1 89.56 151 ALA B C 1
ATOM 5465 O O . ALA B 1 151 ? 27.719 -6.566 15.297 1 89.56 151 ALA B O 1
ATOM 5466 N N . LYS B 1 152 ? 28.078 -6.012 13.219 1 88.06 152 LYS B N 1
ATOM 5467 C CA . LYS B 1 152 ? 28.438 -7.375 12.836 1 88.06 152 LYS B CA 1
ATOM 5468 C C . LYS B 1 152 ? 29.719 -7.828 13.523 1 88.06 152 LYS B C 1
ATOM 5470 O O . LYS B 1 152 ? 29.812 -8.961 14 1 88.06 152 LYS B O 1
ATOM 5475 N N . GLU B 1 153 ? 30.703 -6.992 13.594 1 88 153 GLU B N 1
ATOM 5476 C CA . GLU B 1 153 ? 31.953 -7.301 14.297 1 88 153 GLU B CA 1
ATOM 5477 C C . GLU B 1 153 ? 31.688 -7.613 15.766 1 88 153 GLU B C 1
ATOM 5479 O O . GLU B 1 153 ? 32.281 -8.547 16.328 1 88 153 GLU B O 1
ATOM 5484 N N . ALA B 1 154 ? 30.812 -6.875 16.297 1 87.62 154 ALA B N 1
ATOM 5485 C CA . ALA B 1 154 ? 30.453 -7.102 17.703 1 87.62 154 ALA B CA 1
ATOM 5486 C C . ALA B 1 154 ? 29.719 -8.43 17.875 1 87.62 154 ALA B C 1
ATOM 5488 O O . ALA B 1 154 ? 29.969 -9.164 18.828 1 87.62 154 ALA B O 1
ATOM 5489 N N . ALA B 1 155 ? 28.875 -8.703 16.969 1 84.25 155 ALA B N 1
ATOM 5490 C CA . ALA B 1 155 ? 28.094 -9.93 17.031 1 84.25 155 ALA B CA 1
ATOM 5491 C C . ALA B 1 155 ? 28.969 -11.164 16.875 1 84.25 155 ALA B C 1
ATOM 5493 O O . ALA B 1 155 ? 28.75 -12.188 17.516 1 84.25 155 ALA B O 1
ATOM 5494 N N . LEU B 1 156 ? 29.953 -11.078 15.984 1 84 156 LEU B N 1
ATOM 5495 C CA . LEU B 1 156 ? 30.828 -12.203 15.695 1 84 156 LEU B CA 1
ATOM 5496 C C . LEU B 1 156 ? 31.672 -12.562 16.906 1 84 156 LEU B C 1
ATOM 5498 O O . LEU B 1 156 ? 32.094 -13.711 17.062 1 84 156 LEU B O 1
ATOM 5502 N N . LYS B 1 157 ? 31.875 -11.633 17.719 1 81.69 157 LYS B N 1
ATOM 5503 C CA . LYS B 1 157 ? 32.656 -11.891 18.938 1 81.69 157 LYS B CA 1
ATOM 5504 C C . LYS B 1 157 ? 31.875 -12.797 19.891 1 81.69 157 LYS B C 1
ATOM 5506 O O . LYS B 1 157 ? 32.469 -13.391 20.797 1 81.69 157 LYS B O 1
ATOM 5511 N N . ARG B 1 158 ? 30.672 -12.898 19.672 1 77.88 158 ARG B N 1
ATOM 5512 C CA . ARG B 1 158 ? 29.828 -13.695 20.547 1 77.88 158 ARG B CA 1
ATOM 5513 C C . ARG B 1 158 ? 29.844 -15.172 20.156 1 77.88 158 ARG B C 1
ATOM 5515 O O . ARG B 1 158 ? 29.359 -16.031 20.891 1 77.88 158 ARG B O 1
ATOM 5522 N N . PHE B 1 159 ? 30.297 -15.328 18.938 1 73.62 159 PHE B N 1
ATOM 5523 C CA . PHE B 1 159 ? 30.266 -16.703 18.453 1 73.62 159 PHE B CA 1
ATOM 5524 C C . PHE B 1 159 ? 31.672 -17.281 18.375 1 73.62 159 PHE B C 1
ATOM 5526 O O . PHE B 1 159 ? 32.625 -16.562 18.094 1 73.62 159 PHE B O 1
ATOM 5533 N N . GLN B 1 160 ? 31.828 -18.562 18.781 1 64.12 160 GLN B N 1
ATOM 5534 C CA . GLN B 1 160 ? 33.094 -19.266 18.672 1 64.12 160 GLN B CA 1
ATOM 5535 C C . GLN B 1 160 ? 33.375 -19.688 17.234 1 64.12 160 GLN B C 1
ATOM 5537 O O . GLN B 1 160 ? 34.531 -19.656 16.781 1 64.12 160 GLN B O 1
ATOM 5542 N N . SER B 1 161 ? 32.344 -20.234 16.625 1 61.25 161 SER B N 1
ATOM 5543 C CA . SER B 1 161 ? 32.562 -20.75 15.273 1 61.25 161 SER B CA 1
ATOM 5544 C C . SER B 1 161 ? 32.438 -19.625 14.242 1 61.25 161 SER B C 1
ATOM 5546 O O . SER B 1 161 ? 31.531 -18.797 14.297 1 61.25 161 SER B O 1
ATOM 5548 N N . THR B 1 162 ? 33.625 -19.469 13.516 1 63.44 162 THR B N 1
ATOM 5549 C CA . THR B 1 162 ? 33.625 -18.453 12.469 1 63.44 162 THR B CA 1
ATOM 5550 C C . THR B 1 162 ? 33.188 -19.062 11.133 1 63.44 162 THR B C 1
ATOM 5552 O O . THR B 1 162 ? 33.562 -20.203 10.812 1 63.44 162 THR B O 1
ATOM 5555 N N . ARG B 1 163 ? 32.281 -18.484 10.438 1 72.44 163 ARG B N 1
ATOM 5556 C CA . ARG B 1 163 ? 31.906 -18.875 9.086 1 72.44 163 ARG B CA 1
ATOM 5557 C C . ARG B 1 163 ? 33.094 -18.719 8.125 1 72.44 163 ARG B C 1
ATOM 5559 O O . ARG B 1 163 ? 33.75 -17.688 8.125 1 72.44 163 ARG B O 1
ATOM 5566 N N . SER B 1 164 ? 33.344 -19.859 7.43 1 76.75 164 SER B N 1
ATOM 5567 C CA . SER B 1 164 ? 34.5 -19.875 6.531 1 76.75 164 SER B CA 1
ATOM 5568 C C . SER B 1 164 ? 34.156 -19.188 5.207 1 76.75 164 SER B C 1
ATOM 5570 O O . SER B 1 164 ? 35.062 -18.766 4.48 1 76.75 164 SER B O 1
ATOM 5572 N N . GLU B 1 165 ? 32.906 -19.031 4.973 1 87.5 165 GLU B N 1
ATOM 5573 C CA . GLU B 1 165 ? 32.531 -18.469 3.68 1 87.5 165 GLU B CA 1
ATOM 5574 C C . GLU B 1 165 ? 32.688 -16.953 3.67 1 87.5 165 GLU B C 1
ATOM 5576 O O . GLU B 1 165 ? 32.406 -16.297 4.672 1 87.5 165 GLU B O 1
ATOM 5581 N N . GLN B 1 166 ? 33.062 -16.453 2.486 1 91.44 166 GLN B N 1
ATOM 5582 C CA . GLN B 1 166 ? 33.188 -15.008 2.309 1 91.44 166 GLN B CA 1
ATOM 5583 C C . GLN B 1 166 ? 31.797 -14.359 2.365 1 91.44 166 GLN B C 1
ATOM 5585 O O . GLN B 1 166 ? 30.781 -14.992 2.059 1 91.44 166 GLN B O 1
ATOM 5590 N N . ASP B 1 167 ? 31.75 -13.117 2.74 1 91.81 167 ASP B N 1
ATOM 5591 C CA . ASP B 1 167 ? 30.484 -12.367 2.793 1 91.81 167 ASP B CA 1
ATOM 5592 C C . ASP B 1 167 ? 30.031 -11.961 1.394 1 91.81 167 ASP B C 1
ATOM 5594 O O . ASP B 1 167 ? 28.828 -11.82 1.145 1 91.81 167 ASP B O 1
ATOM 5598 N N . PHE B 1 168 ? 30.984 -11.797 0.544 1 94.5 168 PHE B N 1
ATOM 5599 C CA . PHE B 1 168 ? 30.688 -11.305 -0.796 1 94.5 168 PHE B CA 1
ATOM 5600 C C . PHE B 1 168 ? 31.656 -11.883 -1.816 1 94.5 168 PHE B C 1
ATOM 5602 O O . PHE B 1 168 ? 32.875 -11.961 -1.558 1 94.5 168 PHE B O 1
ATOM 5609 N N . ALA B 1 169 ? 31.109 -12.352 -2.926 1 95.75 169 ALA B N 1
ATOM 5610 C CA . ALA B 1 169 ? 31.953 -12.906 -3.979 1 95.75 169 ALA B CA 1
ATOM 5611 C C . ALA B 1 169 ? 32.312 -11.844 -5.016 1 95.75 169 ALA B C 1
ATOM 5613 O O . ALA B 1 169 ? 31.438 -11.094 -5.465 1 95.75 169 ALA B O 1
ATOM 5614 N N . SER B 1 170 ? 33.531 -11.758 -5.332 1 95.56 170 SER B N 1
ATOM 5615 C CA . SER B 1 170 ? 33.938 -10.875 -6.422 1 95.56 170 SER B CA 1
ATOM 5616 C C . SER B 1 170 ? 33.469 -11.422 -7.77 1 95.56 170 SER B C 1
ATOM 5618 O O . SER B 1 170 ? 33.219 -12.617 -7.91 1 95.56 170 SER B O 1
ATOM 5620 N N . ALA B 1 171 ? 33.281 -10.562 -8.727 1 96.44 171 ALA B N 1
ATOM 5621 C CA . ALA B 1 171 ? 32.844 -10.945 -10.07 1 96.44 171 ALA B CA 1
ATOM 5622 C C . ALA B 1 171 ? 33.625 -10.148 -11.133 1 96.44 171 ALA B C 1
ATOM 5624 O O . ALA B 1 171 ? 33.969 -8.992 -10.906 1 96.44 171 ALA B O 1
ATOM 5625 N N . LYS B 1 172 ? 33.875 -10.812 -12.242 1 96.25 172 LYS B N 1
ATOM 5626 C CA . LYS B 1 172 ? 34.5 -10.117 -13.359 1 96.25 172 LYS B CA 1
ATOM 5627 C C . LYS B 1 172 ? 33.594 -9.039 -13.93 1 96.25 172 LYS B C 1
ATOM 5629 O O . LYS B 1 172 ? 32.375 -9.242 -14.031 1 96.25 172 LYS B O 1
ATOM 5634 N N . PRO B 1 173 ? 34.188 -7.898 -14.234 1 97.12 173 PRO B N 1
ATOM 5635 C CA . PRO B 1 173 ? 33.375 -6.828 -14.805 1 97.12 173 PRO B CA 1
ATOM 5636 C C . PRO B 1 173 ? 32.719 -7.238 -16.125 1 97.12 173 PRO B C 1
ATOM 5638 O O . PRO B 1 173 ? 33.312 -7.965 -16.922 1 97.12 173 PRO B O 1
ATOM 5641 N N . VAL B 1 174 ? 31.562 -6.766 -16.328 1 96.94 174 VAL B N 1
ATOM 5642 C CA . VAL B 1 174 ? 30.797 -7.051 -17.547 1 96.94 174 VAL B CA 1
ATOM 5643 C C . VAL B 1 174 ? 30.203 -5.758 -18.094 1 96.94 174 VAL B C 1
ATOM 5645 O O . VAL B 1 174 ? 29.766 -4.898 -17.328 1 96.94 174 VAL B O 1
ATOM 5648 N N . VAL B 1 175 ? 30.312 -5.578 -19.391 1 96.94 175 VAL B N 1
ATOM 5649 C CA . VAL B 1 175 ? 29.578 -4.516 -20.078 1 96.94 175 VAL B CA 1
ATOM 5650 C C . VAL B 1 175 ? 28.484 -5.125 -20.953 1 96.94 175 VAL B C 1
ATOM 5652 O O . VAL B 1 175 ? 28.766 -5.91 -21.859 1 96.94 175 VAL B O 1
ATOM 5655 N N . HIS B 1 176 ? 27.281 -4.871 -20.656 1 97.5 176 HIS B N 1
ATOM 5656 C CA . HIS B 1 176 ? 26.109 -5.406 -21.359 1 97.5 176 HIS B CA 1
ATOM 5657 C C . HIS B 1 176 ? 25.016 -4.352 -21.5 1 97.5 176 HIS B C 1
ATOM 5659 O O . HIS B 1 176 ? 24.359 -3.996 -20.516 1 97.5 176 HIS B O 1
ATOM 5665 N N . ILE B 1 177 ? 24.828 -3.855 -22.734 1 97.25 177 ILE B N 1
ATOM 5666 C CA . ILE B 1 177 ? 23.859 -2.795 -22.984 1 97.25 177 ILE B CA 1
ATOM 5667 C C . ILE B 1 177 ? 22.875 -3.244 -24.047 1 97.25 177 ILE B C 1
ATOM 5669 O O . ILE B 1 177 ? 23.25 -3.463 -25.203 1 97.25 177 ILE B O 1
ATOM 5673 N N . THR B 1 178 ? 21.641 -3.432 -23.703 1 96.5 178 THR B N 1
ATOM 5674 C CA . THR B 1 178 ? 20.578 -3.801 -24.641 1 96.5 178 THR B CA 1
ATOM 5675 C C . THR B 1 178 ? 19.594 -2.6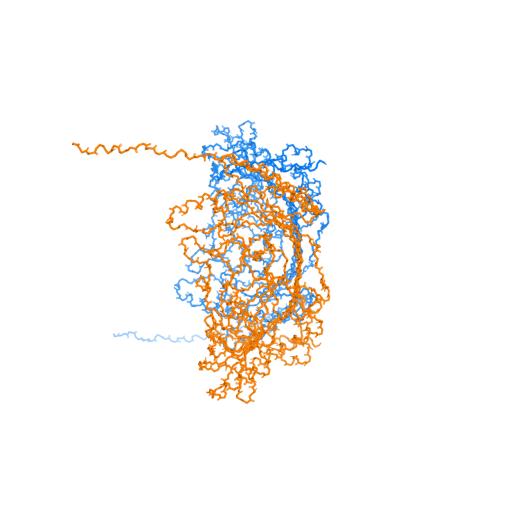48 -24.812 1 96.5 178 THR B C 1
ATOM 5677 O O . THR B 1 178 ? 19.594 -1.692 -24.031 1 96.5 178 THR B O 1
ATOM 5680 N N . PRO B 1 179 ? 18.797 -2.648 -25.906 1 95.56 179 PRO B N 1
ATOM 5681 C CA . PRO B 1 179 ? 17.828 -1.573 -26.109 1 95.56 179 PRO B CA 1
ATOM 5682 C C . PRO B 1 179 ? 16.797 -1.479 -25 1 95.56 179 PRO B C 1
ATOM 5684 O O . PRO B 1 179 ? 16.484 -2.482 -24.344 1 95.56 179 PRO B O 1
ATOM 5687 N N . LEU B 1 180 ? 16.312 -0.236 -24.812 1 96.31 180 LEU B N 1
ATOM 5688 C CA . LEU B 1 180 ? 15.242 -0.007 -23.844 1 96.31 180 LEU B CA 1
ATOM 5689 C C . LEU B 1 180 ? 13.938 -0.647 -24.297 1 96.31 180 LEU B C 1
ATOM 5691 O O . LEU B 1 180 ? 13.68 -0.74 -25.5 1 96.31 180 LEU B O 1
ATOM 5695 N N . VAL B 1 181 ? 13.148 -1.105 -23.328 1 97.12 181 VAL B N 1
ATOM 5696 C CA . VAL B 1 181 ? 11.844 -1.684 -23.641 1 97.12 181 VAL B CA 1
ATOM 5697 C C . VAL B 1 181 ? 10.734 -0.732 -23.203 1 97.12 181 VAL B C 1
ATOM 5699 O O . VAL B 1 181 ? 10.945 0.128 -22.344 1 97.12 181 VAL B O 1
ATOM 5702 N N . LYS B 1 182 ? 9.578 -0.824 -23.828 1 96.44 182 LYS B N 1
ATOM 5703 C CA . LYS B 1 182 ? 8.398 -0.023 -23.516 1 96.44 182 LYS B CA 1
ATOM 5704 C C . LYS B 1 182 ? 7.145 -0.89 -23.438 1 96.44 182 LYS B C 1
ATOM 5706 O O . LYS B 1 182 ? 7.113 -1.993 -23.984 1 96.44 182 LYS B O 1
ATOM 5711 N N . LEU B 1 183 ? 6.18 -0.387 -22.734 1 95.62 183 LEU B N 1
ATOM 5712 C CA . LEU B 1 183 ? 4.887 -1.062 -22.734 1 95.62 183 LEU B CA 1
ATOM 5713 C C . LEU B 1 183 ? 4.258 -1.027 -24.125 1 95.62 183 LEU B C 1
ATOM 5715 O O . LEU B 1 183 ? 4.215 0.025 -24.766 1 95.62 183 LEU B O 1
ATOM 5719 N N . ASP B 1 184 ? 3.887 -2.178 -24.562 1 93.5 184 ASP B N 1
ATOM 5720 C CA . ASP B 1 184 ? 3.279 -2.281 -25.891 1 93.5 184 ASP B CA 1
ATOM 5721 C C . ASP B 1 184 ? 1.95 -3.031 -25.828 1 93.5 184 ASP B C 1
ATOM 5723 O O . ASP B 1 184 ? 1.816 -4.117 -26.391 1 93.5 184 ASP B O 1
ATOM 5727 N N . ILE B 1 185 ? 1.041 -2.516 -25.125 1 95.81 185 ILE B N 1
ATOM 5728 C CA . ILE B 1 185 ? -0.27 -3.141 -25 1 95.81 185 ILE B CA 1
ATOM 5729 C C . ILE B 1 185 ? -1.345 -2.213 -25.562 1 95.81 185 ILE B C 1
ATOM 5731 O O . ILE B 1 185 ? -1.286 -0.996 -25.359 1 95.81 185 ILE B O 1
ATOM 5735 N N . ASP B 1 186 ? -2.199 -2.764 -26.422 1 96.69 186 ASP B N 1
ATOM 5736 C CA . ASP B 1 186 ? -3.357 -2.008 -26.891 1 96.69 186 ASP B CA 1
ATOM 5737 C C . ASP B 1 186 ? -4.402 -1.863 -25.781 1 96.69 186 ASP B C 1
ATOM 5739 O O . ASP B 1 186 ? -5.273 -2.721 -25.625 1 96.69 186 ASP B O 1
ATOM 5743 N N . ARG B 1 187 ? -4.371 -0.735 -25.109 1 96.44 187 ARG B N 1
ATOM 5744 C CA . ARG B 1 187 ? -5.191 -0.532 -23.906 1 96.44 187 ARG B CA 1
ATOM 5745 C C . ARG B 1 187 ? -6.676 -0.574 -24.266 1 96.44 187 ARG B C 1
ATOM 5747 O O . ARG B 1 187 ? -7.465 -1.215 -23.562 1 96.44 187 ARG B O 1
ATOM 5754 N N . ASP B 1 188 ? -7.102 0.048 -25.297 1 96.88 188 ASP B N 1
ATOM 5755 C CA . ASP B 1 188 ? -8.508 0.131 -25.672 1 96.88 188 ASP B CA 1
ATOM 5756 C C . ASP B 1 188 ? -9.07 -1.247 -26.031 1 96.88 188 ASP B C 1
ATOM 5758 O O . ASP B 1 188 ? -10.156 -1.616 -25.578 1 96.88 188 ASP B O 1
ATOM 5762 N N . GLU B 1 189 ? -8.344 -1.962 -26.75 1 96.94 189 GLU B N 1
ATOM 5763 C CA . GLU B 1 189 ? -8.789 -3.301 -27.125 1 96.94 189 GLU B CA 1
ATOM 5764 C C . GLU B 1 189 ? -8.898 -4.211 -25.906 1 96.94 189 GLU B C 1
ATOM 5766 O O . GLU B 1 189 ? -9.867 -4.965 -25.781 1 96.94 189 GLU B O 1
ATOM 5771 N N . TRP B 1 190 ? -7.938 -4.156 -25.047 1 97.25 190 TRP B N 1
ATOM 5772 C CA . TRP B 1 190 ? -7.941 -5.055 -23.891 1 97.25 190 TRP B CA 1
ATOM 5773 C C . TRP B 1 190 ? -9.016 -4.648 -22.891 1 97.25 190 TRP B C 1
ATOM 5775 O O . TRP B 1 190 ? -9.609 -5.5 -22.234 1 97.25 190 TRP B O 1
ATOM 5785 N N . LYS B 1 191 ? -9.219 -3.342 -22.766 1 97.25 191 LYS B N 1
ATOM 5786 C CA . LYS B 1 191 ? -10.336 -2.928 -21.938 1 97.25 191 LYS B CA 1
ATOM 5787 C C . LYS B 1 191 ? -11.648 -3.537 -22.438 1 97.25 191 LYS B C 1
ATOM 5789 O O . LYS B 1 191 ? -12.445 -4.043 -21.641 1 97.25 191 LYS B O 1
ATOM 5794 N N . LYS B 1 192 ? -11.891 -3.557 -23.734 1 97.44 192 LYS B N 1
ATOM 5795 C CA . LYS B 1 192 ? -13.078 -4.168 -24.312 1 97.44 192 LYS B CA 1
ATOM 5796 C C . LYS B 1 192 ? -13.125 -5.668 -24.031 1 97.44 192 LYS B C 1
ATOM 5798 O O . LYS B 1 192 ? -14.172 -6.203 -23.672 1 97.44 192 LYS B O 1
ATOM 5803 N N . ARG B 1 193 ? -11.977 -6.289 -24.125 1 97.75 193 ARG B N 1
ATOM 5804 C CA . ARG B 1 193 ? -11.883 -7.734 -23.953 1 97.75 193 ARG B CA 1
ATOM 5805 C C . ARG B 1 193 ? -12.234 -8.133 -22.516 1 97.75 193 ARG B C 1
ATOM 5807 O O . ARG B 1 193 ? -13.016 -9.055 -22.297 1 97.75 193 ARG B O 1
ATOM 5814 N N . ILE B 1 194 ? -11.68 -7.418 -21.547 1 98.19 194 ILE B N 1
ATOM 5815 C CA . ILE B 1 194 ? -11.891 -7.824 -20.172 1 98.19 194 ILE B CA 1
ATOM 5816 C C . ILE B 1 194 ? -13.312 -7.473 -19.734 1 98.19 194 ILE B C 1
ATOM 5818 O O . ILE B 1 194 ? -13.914 -8.172 -18.922 1 98.19 194 ILE B O 1
ATOM 5822 N N . VAL B 1 195 ? -13.859 -6.391 -20.297 1 97.69 195 VAL B N 1
ATOM 5823 C CA . VAL B 1 195 ? -15.25 -6.047 -20.016 1 97.69 195 VAL B CA 1
ATOM 5824 C C . VAL B 1 195 ? -16.172 -7.148 -20.547 1 97.69 195 VAL B C 1
ATOM 5826 O O . VAL B 1 195 ? -17.031 -7.637 -19.812 1 97.69 195 VAL B O 1
ATOM 5829 N N . GLU B 1 196 ? -15.961 -7.555 -21.719 1 97.75 196 GLU B N 1
ATOM 5830 C CA . GLU B 1 196 ? -16.75 -8.648 -22.281 1 97.75 196 GLU B CA 1
ATOM 5831 C C . GLU B 1 196 ? -16.578 -9.93 -21.453 1 97.75 196 GLU B C 1
ATOM 5833 O O . GLU B 1 196 ? -17.562 -10.578 -21.094 1 97.75 196 GLU B O 1
ATOM 5838 N N . ALA B 1 197 ? -15.344 -10.234 -21.156 1 98.19 197 ALA B N 1
ATOM 5839 C CA . ALA B 1 197 ? -15.016 -11.461 -20.438 1 98.19 197 ALA B CA 1
ATOM 5840 C C . ALA B 1 197 ? -15.742 -11.523 -19.109 1 98.19 197 ALA B C 1
ATOM 5842 O O . ALA B 1 197 ? -16.359 -12.539 -18.781 1 98.19 197 ALA B O 1
ATOM 5843 N N . SER B 1 198 ? -15.727 -10.469 -18.391 1 97.31 198 SER B N 1
ATOM 5844 C CA . SER B 1 198 ? -16.328 -10.445 -17.062 1 97.31 198 SER B CA 1
ATOM 5845 C C . SER B 1 198 ? -17.844 -10.508 -17.141 1 97.31 198 SER B C 1
ATOM 5847 O O . SER B 1 198 ? -18.516 -10.797 -16.141 1 97.31 198 SER B O 1
ATOM 5849 N N . GLY B 1 199 ? -18.422 -10.266 -18.312 1 96.31 199 GLY B N 1
ATOM 5850 C CA . GLY B 1 199 ? -19.875 -10.242 -18.469 1 96.31 199 GLY B CA 1
ATOM 5851 C C . GLY B 1 199 ? -20.422 -11.484 -19.141 1 96.31 199 GLY B C 1
ATOM 5852 O O . GLY B 1 199 ? -21.641 -11.664 -19.234 1 96.31 199 GLY B O 1
ATOM 5853 N N . LEU B 1 200 ? -19.594 -12.367 -19.562 1 97.31 200 LEU B N 1
ATOM 5854 C CA . LEU B 1 200 ? -20 -13.5 -20.391 1 97.31 200 LEU B CA 1
ATOM 5855 C C . LEU B 1 200 ? -20.938 -14.43 -19.625 1 97.31 200 LEU B C 1
ATOM 5857 O O . LEU B 1 200 ? -21.781 -15.086 -20.219 1 97.31 200 LEU B O 1
ATOM 5861 N N . TYR B 1 201 ? -20.781 -14.516 -18.344 1 95.62 201 TYR B N 1
ATOM 5862 C CA . TYR B 1 201 ? -21.625 -15.406 -17.547 1 95.62 201 TYR B CA 1
ATOM 5863 C C . TYR B 1 201 ? -23.109 -15.117 -17.781 1 95.62 201 TYR B C 1
ATOM 5865 O O . TYR B 1 201 ? -23.953 -16.016 -17.672 1 95.62 201 TYR B O 1
ATOM 5873 N N . ALA B 1 202 ? -23.406 -13.914 -18.156 1 93.06 202 ALA B N 1
ATOM 5874 C CA . ALA B 1 202 ? -24.797 -13.492 -18.281 1 93.06 202 ALA B CA 1
ATOM 5875 C C . ALA B 1 202 ? -25.203 -13.383 -19.75 1 93.06 202 ALA B C 1
ATOM 5877 O O . ALA B 1 202 ? -26.391 -13.398 -20.078 1 93.06 202 ALA B O 1
ATOM 5878 N N . SER B 1 203 ? -24.25 -13.266 -20.625 1 93.38 203 SER B N 1
ATOM 5879 C CA . SER B 1 203 ? -24.609 -12.906 -22 1 93.38 203 SER B CA 1
ATOM 5880 C C . SER B 1 203 ? -24.391 -14.086 -22.953 1 93.38 203 SER B C 1
ATOM 5882 O O . SER B 1 203 ? -25.047 -14.172 -23.984 1 93.38 203 SER B O 1
ATOM 5884 N N . ASP B 1 204 ? -23.5 -14.93 -22.672 1 96.31 204 ASP B N 1
ATOM 5885 C CA . ASP B 1 204 ? -23.203 -16.016 -23.594 1 96.31 204 ASP B CA 1
ATOM 5886 C C . ASP B 1 204 ? -24.281 -17.094 -23.531 1 96.31 204 ASP B C 1
ATOM 5888 O O . ASP B 1 204 ? -24.672 -17.547 -22.453 1 96.31 204 ASP B O 1
ATOM 5892 N N . PRO B 1 205 ? -24.688 -17.547 -24.641 1 95.94 205 PRO B N 1
ATOM 5893 C CA .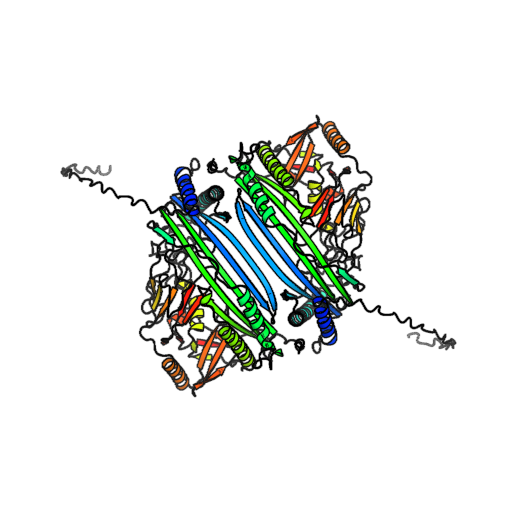 PRO B 1 205 ? -25.797 -18.5 -24.688 1 95.94 205 PRO B CA 1
ATOM 5894 C C . PRO B 1 205 ? -25.453 -19.844 -24.062 1 95.94 205 PRO B C 1
ATOM 5896 O O . PRO B 1 205 ? -26.344 -20.547 -23.562 1 95.94 205 PRO B O 1
ATOM 5899 N N . GLU B 1 206 ? -24.266 -20.188 -24.062 1 96.62 206 GLU B N 1
ATOM 5900 C CA . GLU B 1 206 ? -23.875 -21.5 -23.547 1 96.62 206 GLU B CA 1
ATOM 5901 C C . GLU B 1 206 ? -23.875 -21.516 -22.016 1 96.62 206 GLU B C 1
ATOM 5903 O O . GLU B 1 206 ? -23.922 -22.578 -21.406 1 96.62 206 GLU B O 1
ATOM 5908 N N . VAL B 1 207 ? -23.797 -20.359 -21.422 1 96.56 207 VAL B N 1
ATOM 5909 C CA . VAL B 1 207 ? -23.562 -20.375 -19.969 1 96.56 207 VAL B CA 1
ATOM 5910 C C . VAL B 1 207 ? -24.609 -19.5 -19.266 1 96.56 207 VAL B C 1
ATOM 5912 O O . VAL B 1 207 ? -24.75 -19.578 -18.047 1 96.56 207 VAL B O 1
ATOM 5915 N N . LYS B 1 208 ? -25.375 -18.766 -19.984 1 93.38 208 LYS B N 1
ATOM 5916 C CA . LYS B 1 208 ? -26.328 -17.844 -19.391 1 93.38 208 LYS B CA 1
ATOM 5917 C C . LYS B 1 208 ? -27.391 -18.594 -18.594 1 93.38 208 LYS B C 1
ATOM 5919 O O . LYS B 1 208 ? -28.031 -18.031 -17.703 1 93.38 208 LYS B O 1
ATOM 5924 N N . GLY B 1 209 ? -27.578 -19.875 -18.891 1 92.38 209 GLY B N 1
ATOM 5925 C CA . GLY B 1 209 ? -28.562 -20.688 -18.188 1 92.38 209 GLY B CA 1
ATOM 5926 C C . GLY B 1 209 ? -28.266 -20.875 -16.719 1 92.38 209 GLY B C 1
ATOM 5927 O O . GLY B 1 209 ? -29.172 -21.188 -15.93 1 92.38 209 GLY B O 1
ATOM 5928 N N . PHE B 1 210 ? -27.016 -20.703 -16.328 1 92.69 210 PHE B N 1
ATOM 5929 C CA . PHE B 1 210 ? -26.703 -20.828 -14.914 1 92.69 210 PHE B CA 1
ATOM 5930 C C . PHE B 1 210 ? -25.984 -19.578 -14.406 1 92.69 210 PHE B C 1
ATOM 5932 O O . PHE B 1 210 ? -25.109 -19.672 -13.539 1 92.69 210 PHE B O 1
ATOM 5939 N N . ALA B 1 211 ? -26.312 -18.484 -14.922 1 91.88 211 ALA B N 1
ATOM 5940 C CA . ALA B 1 211 ? -25.75 -17.203 -14.523 1 91.88 211 ALA B CA 1
ATOM 5941 C C . ALA B 1 211 ? -26.016 -16.922 -13.047 1 91.88 211 ALA B C 1
ATOM 5943 O O . ALA B 1 211 ? -25.188 -16.312 -12.367 1 91.88 211 ALA B O 1
ATOM 5944 N N . ASP B 1 212 ? -27.062 -17.375 -12.555 1 89.38 212 ASP B N 1
ATOM 5945 C CA . ASP B 1 212 ? -27.469 -17.094 -11.18 1 89.38 212 ASP B CA 1
ATOM 5946 C C . ASP B 1 212 ? -26.547 -17.797 -10.18 1 89.38 212 ASP B C 1
ATOM 5948 O O . ASP B 1 212 ? -26.562 -17.469 -8.992 1 89.38 212 ASP B O 1
ATOM 5952 N N . HIS B 1 213 ? -25.797 -18.781 -10.695 1 92.5 213 HIS B N 1
ATOM 5953 C CA . HIS B 1 213 ? -24.891 -19.516 -9.82 1 92.5 213 HIS B CA 1
ATOM 5954 C C . HIS B 1 213 ? -23.547 -18.797 -9.703 1 92.5 213 HIS B C 1
ATOM 5956 O O . HIS B 1 213 ? -22.719 -19.172 -8.875 1 92.5 213 HIS B O 1
ATOM 5962 N N . VAL B 1 214 ? -23.359 -17.781 -10.523 1 93.62 214 VAL B N 1
ATOM 5963 C CA . VAL B 1 214 ? -22.094 -17.047 -10.516 1 93.62 214 VAL B CA 1
ATOM 5964 C C . VAL B 1 214 ? -22.203 -15.875 -9.531 1 93.62 214 VAL B C 1
ATOM 5966 O O . VAL B 1 214 ? -23.031 -14.977 -9.695 1 93.62 214 VAL B O 1
ATOM 5969 N N . GLN B 1 215 ? -21.344 -15.906 -8.508 1 90.62 215 GLN B N 1
ATOM 5970 C CA . GLN B 1 215 ? -21.391 -14.898 -7.461 1 90.62 215 GLN B CA 1
ATOM 5971 C C . GLN B 1 215 ? -20.391 -13.773 -7.727 1 90.62 215 GLN B C 1
ATOM 5973 O O . GLN B 1 215 ? -20.562 -12.656 -7.238 1 90.62 215 GLN B O 1
ATOM 5978 N N . TYR B 1 216 ? -19.344 -14.062 -8.414 1 91.62 216 TYR B N 1
ATOM 5979 C CA . TYR B 1 216 ? -18.453 -13 -8.875 1 91.62 216 TYR B CA 1
ATOM 5980 C C . TYR B 1 216 ? -17.797 -13.367 -10.203 1 91.62 216 TYR B C 1
ATOM 5982 O O . TYR B 1 216 ? -17.625 -14.555 -10.5 1 91.62 216 TYR B O 1
ATOM 5990 N N . SER B 1 217 ? -17.531 -12.461 -10.945 1 96.31 217 SER B N 1
ATOM 5991 C CA . SER B 1 217 ? -16.844 -12.539 -12.234 1 96.31 217 SER B CA 1
ATOM 5992 C C . SER B 1 217 ? -15.953 -11.312 -12.461 1 96.31 217 SER B C 1
ATOM 5994 O O . SER B 1 217 ? -16.469 -10.211 -12.68 1 96.31 217 SER B O 1
ATOM 5996 N N . THR B 1 218 ? -14.672 -11.516 -12.398 1 97.44 218 THR B N 1
ATOM 5997 C CA . THR B 1 218 ? -13.703 -10.43 -12.508 1 97.44 218 THR B CA 1
ATOM 5998 C C . THR B 1 218 ? -12.633 -10.758 -13.547 1 97.44 218 THR B C 1
ATOM 6000 O O . THR B 1 218 ? -12.172 -11.898 -13.625 1 97.44 218 THR B O 1
ATOM 6003 N N . SER B 1 219 ? -12.312 -9.805 -14.352 1 98.44 219 SER B N 1
ATOM 6004 C CA . SER B 1 219 ? -11.234 -9.938 -15.32 1 98.44 219 SER B CA 1
ATOM 6005 C C . SER B 1 219 ? -10.289 -8.742 -15.273 1 98.44 219 SER B C 1
ATOM 6007 O O . SER B 1 219 ? -10.711 -7.625 -14.969 1 98.44 219 SER B O 1
ATOM 6009 N N . ASN B 1 220 ? -9.031 -8.977 -15.508 1 98.31 220 ASN B N 1
ATOM 6010 C CA . ASN B 1 220 ? -8.078 -7.875 -15.492 1 98.31 220 ASN B CA 1
ATOM 6011 C C . ASN B 1 220 ? -6.957 -8.086 -16.516 1 98.31 220 ASN B C 1
ATOM 6013 O O . ASN B 1 220 ? -6.746 -9.211 -16.984 1 98.31 220 ASN B O 1
ATOM 6017 N N . VAL B 1 221 ? -6.32 -7.039 -16.891 1 98.38 221 VAL B N 1
ATOM 6018 C CA . VAL B 1 221 ? -5.117 -7.035 -17.719 1 98.38 221 VAL B CA 1
ATOM 6019 C C . VAL B 1 221 ? -4.051 -6.152 -17.078 1 98.38 221 VAL B C 1
ATOM 6021 O O . VAL B 1 221 ? -4.367 -5.105 -16.5 1 98.38 221 VAL B O 1
ATOM 6024 N N . ARG B 1 222 ? -2.84 -6.602 -17.094 1 97.81 222 ARG B N 1
ATOM 6025 C CA . ARG B 1 222 ? -1.709 -5.879 -16.531 1 97.81 222 ARG B CA 1
ATOM 6026 C C . ARG B 1 222 ? -0.517 -5.887 -17.484 1 97.81 222 ARG B C 1
ATOM 6028 O O . ARG B 1 222 ? -0.333 -6.836 -18.25 1 97.81 222 ARG B O 1
ATOM 6035 N N . GLY B 1 223 ? 0.191 -4.828 -17.453 1 97.75 223 GLY B N 1
ATOM 6036 C CA . GLY B 1 223 ? 1.447 -4.707 -18.172 1 97.75 223 GLY B CA 1
ATOM 6037 C C . GLY B 1 223 ? 2.541 -4.039 -17.359 1 97.75 223 GLY B C 1
ATOM 6038 O O . GLY B 1 223 ? 2.268 -3.148 -16.547 1 97.75 223 GLY B O 1
ATOM 6039 N N . LEU B 1 224 ? 3.758 -4.496 -17.625 1 97.44 224 LEU B N 1
ATOM 6040 C CA . LEU B 1 224 ? 4.938 -3.967 -16.953 1 97.44 224 LEU B CA 1
ATOM 6041 C C . LEU B 1 224 ? 6.113 -3.855 -17.906 1 97.44 224 LEU B C 1
ATOM 6043 O O . LEU B 1 224 ? 6.348 -4.762 -18.719 1 97.44 224 LEU B O 1
ATOM 6047 N N . ALA B 1 225 ? 6.738 -2.76 -17.938 1 97.94 225 ALA B N 1
ATOM 6048 C CA . ALA B 1 225 ? 8.031 -2.584 -18.594 1 97.94 225 ALA B CA 1
ATOM 6049 C C . ALA B 1 225 ? 9.086 -2.113 -17.594 1 97.94 225 ALA B C 1
ATOM 6051 O O . ALA B 1 225 ? 8.914 -1.087 -16.938 1 97.94 225 ALA B O 1
ATOM 6052 N N . MET B 1 226 ? 10.148 -2.857 -17.516 1 97.44 226 MET B N 1
ATOM 6053 C CA . MET B 1 226 ? 11.25 -2.574 -16.594 1 97.44 226 MET B CA 1
ATOM 6054 C C . MET B 1 226 ? 12.555 -2.369 -17.359 1 97.44 226 MET B C 1
ATOM 6056 O O . MET B 1 226 ? 12.953 -3.219 -18.156 1 97.44 226 MET B O 1
ATOM 6060 N N . ASN B 1 227 ? 13.156 -1.244 -17.25 1 97.81 227 ASN B N 1
ATOM 6061 C CA . ASN B 1 227 ? 14.523 -1.007 -17.703 1 97.81 227 ASN B CA 1
ATOM 6062 C C . ASN B 1 227 ? 15.477 -0.833 -16.516 1 97.81 227 ASN B C 1
ATOM 6064 O O . ASN B 1 227 ? 15.312 0.092 -15.719 1 97.81 227 ASN B O 1
ATOM 6068 N N . ARG B 1 228 ? 16.453 -1.656 -16.438 1 97.81 228 ARG B N 1
ATOM 6069 C CA . ARG B 1 228 ? 17.375 -1.658 -15.305 1 97.81 228 ARG B CA 1
ATOM 6070 C C . ARG B 1 228 ? 18.766 -1.234 -15.734 1 97.81 228 ARG B C 1
ATOM 6072 O O . ARG B 1 228 ? 19.281 -1.723 -16.734 1 97.81 228 ARG B O 1
ATOM 6079 N N . TYR B 1 229 ? 19.344 -0.283 -14.992 1 98.25 229 TYR B N 1
ATOM 6080 C CA . TYR B 1 229 ? 20.719 0.182 -15.133 1 98.25 229 TYR B CA 1
ATOM 6081 C C . TYR B 1 229 ? 21.562 -0.25 -13.938 1 98.25 229 TYR B C 1
ATOM 6083 O O . TYR B 1 229 ? 21.109 -0.183 -12.789 1 98.25 229 TYR B O 1
ATOM 6091 N N . LEU B 1 230 ? 22.75 -0.72 -14.211 1 98.31 230 LEU B N 1
ATOM 6092 C CA . LEU B 1 230 ? 23.625 -1.146 -13.125 1 98.31 230 LEU B CA 1
ATOM 6093 C C . LEU B 1 230 ? 25.062 -0.777 -13.414 1 98.31 230 LEU B C 1
ATOM 6095 O O . LEU B 1 230 ? 25.562 -1.028 -14.516 1 98.31 230 LEU B O 1
ATOM 6099 N N . VAL B 1 231 ? 25.734 -0.089 -12.484 1 98.25 231 VAL B N 1
ATOM 6100 C CA . VAL B 1 231 ? 27.172 0.147 -12.516 1 98.25 231 VAL B CA 1
ATOM 6101 C C . VAL B 1 231 ? 27.766 -0.138 -11.141 1 98.25 231 VAL B C 1
ATOM 6103 O O . VAL B 1 231 ? 27.109 0.073 -10.117 1 98.25 231 VAL B O 1
ATOM 6106 N N . ASN B 1 232 ? 28.938 -0.655 -11.086 1 97.5 232 ASN B N 1
ATOM 6107 C CA . ASN B 1 232 ? 29.578 -0.869 -9.797 1 97.5 232 ASN B CA 1
ATOM 6108 C C . ASN B 1 232 ? 31.078 -0.63 -9.867 1 97.5 232 ASN B C 1
ATOM 6110 O O . ASN B 1 232 ? 31.625 -0.384 -10.945 1 97.5 232 ASN B O 1
ATOM 6114 N N . THR B 1 233 ? 31.766 -0.633 -8.766 1 96.44 233 THR B N 1
ATOM 6115 C CA . THR B 1 233 ? 33.156 -0.225 -8.664 1 96.44 233 THR B CA 1
ATOM 6116 C C . THR B 1 233 ? 34.094 -1.328 -9.172 1 96.44 233 THR B C 1
ATOM 6118 O O . THR B 1 233 ? 35.281 -1.117 -9.32 1 96.44 233 THR B O 1
ATOM 6121 N N . GLU B 1 234 ? 33.562 -2.504 -9.461 1 96.88 234 GLU B N 1
ATOM 6122 C CA . GLU B 1 234 ? 34.344 -3.562 -10.07 1 96.88 234 GLU B CA 1
ATOM 6123 C C . GLU B 1 234 ? 34.469 -3.373 -11.578 1 96.88 234 GLU B C 1
ATOM 6125 O O . GLU B 1 234 ? 35.219 -4.074 -12.242 1 96.88 234 GLU B O 1
ATOM 6130 N N . GLY B 1 235 ? 33.656 -2.459 -12.078 1 96.44 235 GLY B N 1
ATOM 6131 C CA . GLY B 1 235 ? 33.781 -2.127 -13.492 1 96.44 235 GLY B CA 1
ATOM 6132 C C . GLY B 1 235 ? 32.625 -2.602 -14.32 1 96.44 235 GLY B C 1
ATOM 6133 O O . GLY B 1 235 ? 32.594 -2.422 -15.539 1 96.44 235 GLY B O 1
ATOM 6134 N N . THR B 1 236 ? 31.609 -3.166 -13.719 1 97.69 236 THR B N 1
ATOM 6135 C CA . THR B 1 236 ? 30.438 -3.672 -14.406 1 97.69 236 THR B CA 1
ATOM 6136 C C . THR B 1 236 ? 29.516 -2.525 -14.828 1 97.69 236 THR B C 1
ATOM 6138 O O . THR B 1 236 ? 29.312 -1.577 -14.07 1 97.69 236 THR B O 1
ATOM 6141 N N . SER B 1 237 ? 29 -2.537 -16.047 1 97.88 237 SER B N 1
ATOM 6142 C CA . SER B 1 237 ? 28.016 -1.609 -16.594 1 97.88 237 SER B CA 1
ATOM 6143 C C . SER B 1 237 ? 26.953 -2.346 -17.406 1 97.88 237 SER B C 1
ATOM 6145 O O . SER B 1 237 ? 27.266 -2.906 -18.469 1 97.88 237 SER B O 1
ATOM 6147 N N . VAL B 1 238 ? 25.734 -2.314 -16.922 1 98.06 238 VAL B N 1
ATOM 6148 C CA . VAL B 1 238 ? 24.672 -3.102 -17.531 1 98.06 238 VAL B CA 1
ATOM 6149 C C . VAL B 1 238 ? 23.438 -2.229 -17.734 1 98.06 238 VAL B C 1
ATOM 6151 O O . VAL B 1 238 ? 23.094 -1.417 -16.875 1 98.06 238 VAL B O 1
ATOM 6154 N N . ARG B 1 239 ? 22.812 -2.254 -18.812 1 98.06 239 ARG B N 1
ATOM 6155 C CA . ARG B 1 239 ? 21.453 -1.766 -19.078 1 98.06 239 ARG B CA 1
ATOM 6156 C C . ARG B 1 239 ? 20.625 -2.811 -19.828 1 98.06 239 ARG B C 1
ATOM 6158 O O . ARG B 1 239 ? 20.984 -3.205 -20.938 1 98.06 239 ARG B O 1
ATOM 6165 N N . GLN B 1 240 ? 19.609 -3.26 -19.25 1 97.44 240 GLN B N 1
ATOM 6166 C CA . GLN B 1 240 ? 18.734 -4.266 -19.844 1 97.44 240 GLN B CA 1
ATOM 6167 C C . GLN B 1 240 ? 17.297 -4.09 -19.375 1 97.44 240 GLN B C 1
ATOM 6169 O O . GLN B 1 240 ? 17.031 -3.377 -18.391 1 97.44 240 GLN B O 1
ATOM 6174 N N . GLY B 1 241 ? 16.391 -4.613 -20.125 1 96.5 241 GLY B N 1
ATOM 6175 C CA . GLY B 1 241 ? 14.992 -4.48 -19.766 1 96.5 241 GLY B CA 1
ATOM 6176 C C . GLY B 1 241 ? 14.172 -5.707 -20.109 1 96.5 241 GLY B C 1
ATOM 6177 O O . GLY B 1 241 ? 14.641 -6.602 -20.812 1 96.5 241 GLY B O 1
ATOM 6178 N N . TYR B 1 242 ? 13.016 -5.797 -19.516 1 96.62 242 TYR B N 1
ATOM 6179 C CA . TYR B 1 242 ? 12.031 -6.828 -19.828 1 96.62 242 TYR B CA 1
ATOM 6180 C C . TYR B 1 242 ? 10.617 -6.281 -19.734 1 96.62 242 TYR B C 1
ATOM 6182 O O . TYR B 1 242 ? 10.383 -5.25 -19.094 1 96.62 242 TYR B O 1
ATOM 6190 N N . THR B 1 243 ? 9.734 -6.902 -20.391 1 97.31 243 THR B N 1
ATOM 6191 C CA . THR B 1 243 ? 8.312 -6.629 -20.281 1 97.31 243 THR B CA 1
ATOM 6192 C C . THR B 1 243 ? 7.551 -7.879 -19.859 1 97.31 243 THR B C 1
ATOM 6194 O O . THR B 1 243 ? 8.062 -8.992 -19.969 1 97.31 243 THR B O 1
ATOM 6197 N N . GLY B 1 244 ? 6.465 -7.738 -19.219 1 97.88 244 GLY B N 1
ATOM 6198 C CA . GLY B 1 244 ? 5.547 -8.797 -18.844 1 97.88 244 GLY B CA 1
ATOM 6199 C C . GLY B 1 244 ? 4.09 -8.367 -18.875 1 97.88 244 GLY B C 1
ATOM 6200 O O . GLY B 1 244 ? 3.768 -7.234 -18.516 1 97.88 244 GLY B O 1
ATOM 6201 N N . TYR B 1 245 ? 3.293 -9.242 -19.359 1 97.94 245 TYR B N 1
ATOM 6202 C CA . TYR B 1 245 ? 1.864 -8.977 -19.484 1 97.94 245 TYR B CA 1
ATOM 6203 C C . TYR B 1 245 ? 1.043 -10.148 -18.953 1 97.94 245 TYR B C 1
ATOM 6205 O O . TYR B 1 245 ? 1.468 -11.305 -19.031 1 97.94 245 TYR B O 1
ATOM 6213 N N . SER B 1 246 ? -0.088 -9.875 -18.391 1 97.81 246 SER B N 1
ATOM 6214 C CA . SER B 1 246 ? -1.014 -10.922 -17.969 1 97.81 246 SER B CA 1
ATOM 6215 C C . SER B 1 246 ? -2.463 -10.5 -18.188 1 97.81 246 SER B C 1
ATOM 6217 O O . SER B 1 246 ? -2.799 -9.32 -18.062 1 97.81 246 SER B O 1
ATOM 6219 N N . ALA B 1 247 ? -3.258 -11.359 -18.625 1 97.94 247 ALA B N 1
ATOM 6220 C CA . ALA B 1 247 ? -4.711 -11.242 -18.734 1 97.94 247 ALA B CA 1
ATOM 6221 C C . ALA B 1 247 ? -5.41 -12.391 -18.016 1 97.94 247 ALA B C 1
ATOM 6223 O O . ALA B 1 247 ? -5.203 -13.562 -18.344 1 97.94 247 ALA B O 1
ATOM 6224 N N . MET B 1 248 ? -6.242 -12.016 -17.047 1 97.81 248 MET B N 1
ATOM 6225 C CA . MET B 1 248 ? -6.777 -13.047 -16.156 1 97.81 248 MET B CA 1
ATOM 6226 C C . MET B 1 248 ? -8.297 -12.953 -16.062 1 97.81 248 MET B C 1
ATOM 6228 O O . MET B 1 248 ? -8.875 -11.906 -16.344 1 97.81 248 MET B O 1
ATOM 6232 N N . ILE B 1 249 ? -8.914 -14.07 -15.75 1 97.94 249 ILE B N 1
ATOM 6233 C CA . ILE B 1 249 ? -10.336 -14.172 -15.43 1 97.94 249 ILE B CA 1
ATOM 6234 C C . ILE B 1 249 ? -10.523 -14.961 -14.141 1 97.94 249 ILE B C 1
ATOM 6236 O O . ILE B 1 249 ? -9.812 -15.945 -13.898 1 97.94 249 ILE B O 1
ATOM 6240 N N . SER B 1 250 ? -11.312 -14.461 -13.305 1 97.5 250 SER B N 1
ATOM 6241 C CA . SER B 1 250 ? -11.695 -15.125 -12.062 1 97.5 250 SER B CA 1
ATOM 6242 C C . SER B 1 250 ? -13.211 -15.164 -11.898 1 97.5 250 SER B C 1
ATOM 6244 O O . SER B 1 250 ? -13.867 -14.125 -11.883 1 97.5 250 SER B O 1
ATOM 6246 N N . VAL B 1 251 ? -13.742 -16.359 -11.844 1 97.25 251 VAL B N 1
ATOM 6247 C CA . VAL B 1 251 ? -15.18 -16.547 -11.617 1 97.25 251 VAL B CA 1
ATOM 6248 C C . VAL B 1 251 ? -15.398 -17.469 -10.422 1 97.25 251 VAL B C 1
ATOM 6250 O O . VAL B 1 251 ? -14.594 -18.359 -10.164 1 97.25 251 VAL B O 1
ATOM 6253 N N . GLY B 1 252 ? -16.422 -17.188 -9.648 1 94.94 252 GLY B N 1
ATOM 6254 C CA . GLY B 1 252 ? -16.656 -18 -8.469 1 94.94 252 GLY B CA 1
ATOM 6255 C C . GLY B 1 252 ? -18.109 -18.016 -8.039 1 94.94 252 GLY B C 1
ATOM 6256 O O . GLY B 1 252 ? -18.922 -17.234 -8.531 1 94.94 252 GLY B O 1
ATOM 6257 N N . GLY B 1 253 ? -18.406 -18.953 -7.203 1 92.56 253 GLY B N 1
ATOM 6258 C CA . GLY B 1 253 ? -19.719 -19.188 -6.598 1 92.56 253 GLY B CA 1
ATOM 6259 C C . GLY B 1 253 ? -19.672 -20.203 -5.477 1 92.56 253 GLY B C 1
ATOM 6260 O O . GLY B 1 253 ? -18.641 -20.375 -4.812 1 92.56 253 GLY B O 1
ATOM 6261 N N . GLN B 1 254 ? -20.875 -20.75 -5.234 1 91.94 254 GLN B N 1
ATOM 6262 C CA . GLN B 1 254 ? -20.984 -21.734 -4.16 1 91.94 254 GLN B CA 1
ATOM 6263 C C . GLN B 1 254 ? -21.781 -22.953 -4.613 1 91.94 254 GLN B C 1
ATOM 6265 O O . GLN B 1 254 ? -22.719 -22.844 -5.402 1 91.94 254 GLN B O 1
ATOM 6270 N N . ALA B 1 255 ? -21.328 -24.078 -4.129 1 93.44 255 ALA B N 1
ATOM 6271 C CA . ALA B 1 255 ? -22.125 -25.297 -4.301 1 93.44 255 ALA B CA 1
ATOM 6272 C C . ALA B 1 255 ? -23.359 -25.281 -3.387 1 93.44 255 ALA B C 1
ATOM 6274 O O . ALA B 1 255 ? -23.484 -24.391 -2.531 1 93.44 255 ALA B O 1
ATOM 6275 N N . ALA B 1 256 ? -24.219 -26.312 -3.625 1 90.19 256 ALA B N 1
ATOM 6276 C CA . ALA B 1 256 ? -25.453 -26.391 -2.863 1 90.19 256 ALA B CA 1
ATOM 6277 C C . ALA B 1 256 ? -25.172 -26.562 -1.373 1 90.19 256 ALA B C 1
ATOM 6279 O O . ALA B 1 256 ? -25.969 -26.109 -0.532 1 90.19 256 ALA B O 1
ATOM 6280 N N . ASP B 1 257 ? -24.031 -27.156 -1.056 1 88.88 257 ASP B N 1
ATOM 6281 C CA . ASP B 1 257 ? -23.703 -27.406 0.344 1 88.88 257 ASP B CA 1
ATOM 6282 C C . ASP B 1 257 ? -22.969 -26.219 0.956 1 88.88 257 ASP B C 1
ATOM 6284 O O . ASP B 1 257 ? -22.516 -26.281 2.1 1 88.88 257 ASP B O 1
ATOM 6288 N N . GLY B 1 258 ? -22.719 -25.156 0.183 1 89.31 258 GLY B N 1
ATOM 6289 C CA . GLY B 1 258 ? -22.141 -23.922 0.711 1 89.31 258 GLY B CA 1
ATOM 6290 C C . GLY B 1 258 ? -20.672 -23.781 0.419 1 89.31 258 GLY B C 1
ATOM 6291 O O . GLY B 1 258 ? -20.062 -22.75 0.708 1 89.31 258 GLY B O 1
ATOM 6292 N N . MET B 1 259 ? -20.094 -24.766 -0.139 1 90.5 259 MET B N 1
ATOM 6293 C CA . MET B 1 259 ? -18.672 -24.703 -0.434 1 90.5 259 MET B CA 1
ATOM 6294 C C . MET B 1 259 ? -18.359 -23.625 -1.471 1 90.5 259 MET B C 1
ATOM 6296 O O . MET B 1 259 ? -19.031 -23.547 -2.504 1 90.5 259 MET B O 1
ATOM 6300 N N . VAL B 1 260 ? -17.406 -22.781 -1.12 1 90.5 260 VAL B N 1
ATOM 6301 C CA . VAL B 1 260 ? -17 -21.75 -2.061 1 90.5 260 VAL B CA 1
ATOM 6302 C C . VAL B 1 260 ? -16.109 -22.359 -3.143 1 90.5 260 VAL B C 1
ATOM 6304 O O . VAL B 1 260 ? -15.18 -23.094 -2.842 1 90.5 260 VAL B O 1
ATOM 6307 N N . LEU B 1 261 ? -16.438 -22.094 -4.375 1 92.38 261 LEU B N 1
ATOM 6308 C CA . LEU B 1 261 ? -15.719 -22.609 -5.535 1 92.38 261 LEU B CA 1
ATOM 6309 C C . LEU B 1 261 ? -15.297 -21.484 -6.465 1 92.38 261 LEU B C 1
ATOM 6311 O O . LEU B 1 261 ? -15.945 -20.438 -6.5 1 92.38 261 LEU B O 1
ATOM 6315 N N . ALA B 1 262 ? -14.18 -21.719 -7.137 1 93.75 262 ALA B N 1
ATOM 6316 C CA . ALA B 1 262 ? -13.727 -20.688 -8.055 1 93.75 262 ALA B CA 1
ATOM 6317 C C . ALA B 1 262 ? -12.914 -21.281 -9.203 1 93.75 262 ALA B C 1
ATOM 6319 O O . ALA B 1 262 ? -12.406 -22.391 -9.094 1 93.75 262 ALA B O 1
ATOM 6320 N N . ARG B 1 263 ? -12.922 -20.609 -10.312 1 95.31 263 ARG B N 1
ATOM 6321 C CA . ARG B 1 263 ? -12 -20.812 -11.43 1 95.31 263 ARG B CA 1
ATOM 6322 C C . ARG B 1 263 ? -11.195 -19.547 -11.703 1 95.31 263 ARG B C 1
ATOM 6324 O O . ARG B 1 263 ? -11.758 -18.484 -11.961 1 95.31 263 ARG B O 1
ATOM 6331 N N . ASP B 1 264 ? -9.906 -19.641 -11.547 1 92.88 264 ASP B N 1
ATOM 6332 C CA . ASP B 1 264 ? -8.969 -18.547 -11.773 1 92.88 264 ASP B CA 1
ATOM 6333 C C . ASP B 1 264 ? -7.895 -18.938 -12.789 1 92.88 264 ASP B C 1
ATOM 6335 O O . ASP B 1 264 ? -7.117 -19.859 -12.547 1 92.88 264 ASP B O 1
ATOM 6339 N N . ASN B 1 265 ? -7.871 -18.344 -13.852 1 90.88 265 ASN B N 1
ATOM 6340 C CA . ASN B 1 265 ? -6.852 -18.656 -14.844 1 90.88 265 ASN B CA 1
ATOM 6341 C C . ASN B 1 265 ? -6.684 -17.516 -15.852 1 90.88 265 ASN B C 1
ATOM 6343 O O . ASN B 1 265 ? -7.242 -16.438 -15.664 1 90.88 265 ASN B O 1
ATOM 6347 N N . GLY B 1 266 ? -5.812 -17.734 -16.797 1 93.94 266 GLY B N 1
ATOM 6348 C CA . GLY B 1 266 ? -5.453 -16.719 -17.781 1 93.94 266 GLY B CA 1
ATOM 6349 C C . GLY B 1 266 ? -4.113 -16.984 -18.438 1 93.94 266 GLY B C 1
ATOM 6350 O O . GLY B 1 266 ? -3.664 -18.125 -18.516 1 93.94 266 GLY B O 1
ATOM 6351 N N . SER B 1 267 ? -3.664 -15.914 -19.078 1 94.81 267 SER B N 1
ATOM 6352 C CA . SER B 1 267 ? -2.389 -16.047 -19.766 1 94.81 267 SER B CA 1
ATOM 6353 C C . SER B 1 267 ? -1.39 -14.992 -19.297 1 94.81 267 SER B C 1
ATOM 6355 O O . SER B 1 267 ? -1.78 -13.891 -18.922 1 94.81 267 SER B O 1
ATOM 6357 N N . THR B 1 268 ? -0.182 -15.359 -19.234 1 96.31 268 THR B N 1
ATOM 6358 C CA . THR B 1 268 ? 0.961 -14.5 -18.922 1 96.31 268 THR B CA 1
ATOM 6359 C C . THR B 1 268 ? 2.027 -14.625 -20.016 1 96.31 268 THR B C 1
ATOM 6361 O O . THR B 1 268 ? 2.35 -15.727 -20.453 1 96.31 268 THR B O 1
ATOM 6364 N N . ALA B 1 269 ? 2.516 -13.438 -20.453 1 96.25 269 ALA B N 1
ATOM 6365 C CA . ALA B 1 269 ? 3.459 -13.461 -21.562 1 96.25 269 ALA B CA 1
ATOM 6366 C C . ALA B 1 269 ? 4.5 -12.359 -21.422 1 96.25 269 ALA B C 1
ATOM 6368 O O . ALA B 1 269 ? 4.27 -11.359 -20.734 1 96.25 269 ALA B O 1
ATOM 6369 N N . ALA B 1 270 ? 5.613 -12.578 -22.078 1 94.75 270 ALA B N 1
ATOM 6370 C CA . ALA B 1 270 ? 6.672 -11.57 -22.125 1 94.75 270 ALA B CA 1
ATOM 6371 C C . ALA B 1 270 ? 6.312 -10.438 -23.078 1 94.75 270 ALA B C 1
ATOM 6373 O O . ALA B 1 270 ? 6.691 -9.281 -22.859 1 94.75 270 ALA B O 1
ATOM 6374 N N . ASP B 1 271 ? 5.613 -10.773 -24.125 1 93.81 271 ASP B N 1
ATOM 6375 C CA . ASP B 1 271 ? 5.145 -9.797 -25.109 1 93.81 271 ASP B CA 1
ATOM 6376 C C . ASP B 1 271 ? 3.621 -9.734 -25.141 1 93.81 271 ASP B C 1
ATOM 6378 O O . ASP B 1 271 ? 2.947 -10.758 -25.047 1 93.81 271 ASP B O 1
ATOM 6382 N N . ALA B 1 272 ? 3.166 -8.523 -25.344 1 95.25 272 ALA B N 1
ATOM 6383 C CA . ALA B 1 272 ? 1.718 -8.336 -25.328 1 95.25 272 ALA B CA 1
ATOM 6384 C C . ALA B 1 272 ? 1.048 -9.148 -26.438 1 95.25 272 ALA B C 1
ATOM 6386 O O . ALA B 1 272 ? -0.056 -9.664 -26.25 1 95.25 272 ALA B O 1
ATOM 6387 N N . LYS B 1 273 ? 1.713 -9.273 -27.547 1 93.19 273 LYS B N 1
ATOM 6388 C CA . LYS B 1 273 ? 1.147 -9.953 -28.719 1 93.19 273 LYS B CA 1
ATOM 6389 C C . LYS B 1 273 ? 0.993 -11.445 -28.453 1 93.19 273 LYS B C 1
ATOM 6391 O O . LYS B 1 273 ? 0.269 -12.141 -29.172 1 93.19 273 LYS B O 1
ATOM 6396 N N . ASP B 1 274 ? 1.729 -11.922 -27.438 1 93.81 274 ASP B N 1
ATOM 6397 C CA . ASP B 1 274 ? 1.701 -13.352 -27.141 1 93.81 274 ASP B CA 1
ATOM 6398 C C . ASP B 1 274 ? 0.611 -13.688 -26.141 1 93.81 274 ASP B C 1
ATOM 6400 O O . ASP B 1 274 ? 0.399 -14.859 -25.812 1 93.81 274 ASP B O 1
ATOM 6404 N N . LEU B 1 275 ? -0.075 -12.703 -25.703 1 95.88 275 LEU B N 1
ATOM 6405 C CA . LEU B 1 275 ? -1.296 -12.992 -24.953 1 95.88 275 LEU B CA 1
ATOM 6406 C C . LEU B 1 275 ? -2.342 -13.641 -25.859 1 95.88 275 LEU B C 1
ATOM 6408 O O . LEU B 1 275 ? -2.225 -13.594 -27.078 1 95.88 275 LEU B O 1
ATOM 6412 N N . GLU B 1 276 ? -3.256 -14.242 -25.219 1 95.19 276 GLU B N 1
ATOM 6413 C CA . GLU B 1 276 ? -4.301 -14.914 -25.984 1 95.19 276 GLU B CA 1
ATOM 6414 C C . GLU B 1 276 ? -5.059 -13.93 -26.875 1 95.19 276 GLU B C 1
ATOM 6416 O O . GLU B 1 276 ? -5.273 -12.781 -26.484 1 95.19 276 GLU B O 1
ATOM 6421 N N . SER B 1 277 ? -5.512 -14.398 -28.016 1 95.12 277 SER B N 1
ATOM 6422 C CA . SER B 1 277 ? -6.398 -13.609 -28.859 1 95.12 277 SER B CA 1
ATOM 6423 C C . SER B 1 277 ? -7.746 -13.375 -28.188 1 95.12 277 SER B C 1
ATOM 6425 O O . SER B 1 277 ? -8.078 -14.039 -27.203 1 95.12 277 SER B O 1
ATOM 6427 N N . GLY B 1 278 ? -8.445 -12.43 -28.75 1 95.06 278 GLY B N 1
ATOM 6428 C CA . GLY B 1 278 ? -9.773 -12.172 -28.219 1 95.06 278 GLY B CA 1
ATOM 6429 C C . GLY B 1 278 ? -10.664 -13.398 -28.219 1 95.06 278 GLY B C 1
ATOM 6430 O O . GLY B 1 278 ? -11.336 -13.695 -27.219 1 95.06 278 GLY B O 1
ATOM 6431 N N . SER B 1 279 ? -10.664 -14.125 -29.281 1 96.5 279 SER B N 1
ATOM 6432 C CA . SER B 1 279 ? -11.492 -15.32 -29.406 1 96.5 279 SER B CA 1
ATOM 6433 C C . SER B 1 279 ? -11.047 -16.406 -28.438 1 96.5 279 SER B C 1
ATOM 6435 O O . SER B 1 279 ? -11.883 -17.094 -27.844 1 96.5 279 SER B O 1
ATOM 6437 N N . ALA B 1 280 ? -9.766 -16.562 -28.344 1 96.81 280 ALA B N 1
ATOM 6438 C CA . ALA B 1 280 ? -9.242 -17.562 -27.422 1 96.81 280 ALA B CA 1
ATOM 6439 C C . ALA B 1 280 ? -9.57 -17.219 -25.984 1 96.81 280 ALA B C 1
ATOM 6441 O O . ALA B 1 280 ? -9.914 -18.094 -25.188 1 96.81 280 ALA B O 1
ATOM 6442 N N . PHE B 1 281 ? -9.461 -16.031 -25.656 1 97.19 281 PHE B N 1
ATOM 6443 C CA . PHE B 1 281 ? -9.766 -15.562 -24.312 1 97.19 281 PHE B CA 1
ATOM 6444 C C . PHE B 1 281 ? -11.25 -15.758 -24 1 97.19 281 PHE B C 1
ATOM 6446 O O . PHE B 1 281 ? -11.594 -16.234 -22.922 1 97.19 281 PHE B O 1
ATOM 6453 N N . ARG B 1 282 ? -12.078 -15.391 -24.906 1 97.25 282 ARG B N 1
ATOM 6454 C CA . ARG B 1 282 ? -13.508 -15.609 -24.75 1 97.25 282 ARG B CA 1
ATOM 6455 C C . ARG B 1 282 ? -13.82 -17.078 -24.516 1 97.25 282 ARG B C 1
ATOM 6457 O O . ARG B 1 282 ? -14.609 -17.422 -23.625 1 97.25 282 ARG B O 1
ATOM 6464 N N . LYS B 1 283 ? -13.273 -17.922 -25.344 1 97.62 283 LYS B N 1
ATOM 6465 C CA . LYS B 1 283 ? -13.484 -19.359 -25.188 1 97.62 283 LYS B CA 1
ATOM 6466 C C . LYS B 1 283 ? -13.062 -19.828 -23.812 1 97.62 283 LYS B C 1
ATOM 6468 O O . LYS B 1 283 ? -13.75 -20.641 -23.188 1 97.62 283 LYS B O 1
ATOM 6473 N N . ARG B 1 284 ? -11.961 -19.359 -23.359 1 97.25 284 ARG B N 1
ATOM 6474 C CA . ARG B 1 284 ? -11.477 -19.719 -22.031 1 97.25 284 ARG B CA 1
ATOM 6475 C C . ARG B 1 284 ? -12.508 -19.375 -20.953 1 97.25 284 ARG B C 1
ATOM 6477 O O . ARG B 1 284 ? -12.781 -20.172 -20.062 1 97.25 284 ARG B O 1
ATOM 6484 N N . VAL B 1 285 ? -12.969 -18.188 -21.062 1 98 285 VAL B N 1
ATOM 6485 C CA . VAL B 1 285 ? -13.93 -17.719 -20.062 1 98 285 VAL B CA 1
ATOM 6486 C C . VAL B 1 285 ? -15.164 -18.625 -20.062 1 98 285 VAL B C 1
ATOM 6488 O O . VAL B 1 285 ? -15.625 -19.047 -19 1 98 285 VAL B O 1
ATOM 6491 N N . VAL B 1 286 ? -15.688 -18.938 -21.25 1 98.19 286 VAL B N 1
ATOM 6492 C CA . VAL B 1 286 ? -16.859 -19.797 -21.359 1 98.19 286 VAL B CA 1
ATOM 6493 C C . VAL B 1 286 ? -16.547 -21.172 -20.781 1 98.19 286 VAL B C 1
ATOM 6495 O O . VAL B 1 286 ? -17.344 -21.719 -20.031 1 98.19 286 VAL B O 1
ATOM 6498 N N . ASP B 1 287 ? -15.398 -21.672 -21.109 1 97.5 287 ASP B N 1
ATOM 6499 C CA . ASP B 1 287 ? -14.977 -22.969 -20.578 1 97.5 287 ASP B CA 1
ATOM 6500 C C . ASP B 1 287 ? -14.875 -22.938 -19.062 1 97.5 287 ASP B C 1
ATOM 6502 O O . ASP B 1 287 ? -15.234 -23.906 -18.391 1 97.5 287 ASP B O 1
ATOM 6506 N N . ASP B 1 288 ? -14.375 -21.859 -18.469 1 97.19 288 ASP B N 1
ATOM 6507 C CA . ASP B 1 288 ? -14.234 -21.719 -17.031 1 97.19 288 ASP B CA 1
ATOM 6508 C C . ASP B 1 288 ? -15.602 -21.672 -16.344 1 97.19 288 ASP B C 1
ATOM 6510 O O . ASP B 1 288 ? -15.781 -22.234 -15.266 1 97.19 288 ASP B O 1
ATOM 6514 N N . LEU B 1 289 ? -16.469 -20.984 -17.016 1 98.06 289 LEU B N 1
ATOM 6515 C CA . LEU B 1 289 ? -17.828 -20.906 -16.469 1 98.06 289 LEU B CA 1
ATOM 6516 C C . LEU B 1 289 ? -18.5 -22.281 -16.484 1 98.06 289 LEU B C 1
ATOM 6518 O O . LEU B 1 289 ? -19.141 -22.656 -15.5 1 98.06 289 LEU B O 1
ATOM 6522 N N . LYS B 1 290 ? -18.359 -23.016 -17.578 1 98.06 290 LYS B N 1
ATOM 6523 C CA . LYS B 1 290 ? -18.891 -24.375 -17.641 1 98.06 290 LYS B CA 1
ATOM 6524 C C . LYS B 1 290 ? -18.234 -25.266 -16.594 1 98.06 290 LYS B C 1
ATOM 6526 O O . LYS B 1 290 ? -18.906 -26.062 -15.938 1 98.06 290 LYS B O 1
ATOM 6531 N N . SER B 1 291 ? -16.938 -25.047 -16.469 1 97.19 291 SER B N 1
ATOM 6532 C CA . SER B 1 291 ? -16.188 -25.797 -15.477 1 97.19 291 SER B CA 1
ATOM 6533 C C . SER B 1 291 ? -16.672 -25.484 -14.062 1 97.19 291 SER B C 1
ATOM 6535 O O . SER B 1 291 ? -16.797 -26.391 -13.227 1 97.19 291 SER B O 1
ATOM 6537 N N . LEU B 1 292 ? -16.891 -24.234 -13.742 1 97.12 292 LEU B N 1
ATOM 6538 C CA . LEU B 1 292 ? -17.422 -23.828 -12.438 1 97.12 292 LEU B CA 1
ATOM 6539 C C . LEU B 1 292 ? -18.75 -24.516 -12.148 1 97.12 292 LEU B C 1
ATOM 6541 O O . LEU B 1 292 ? -18.969 -25.016 -11.047 1 97.12 292 LEU B O 1
ATOM 6545 N N . GLU B 1 293 ? -19.625 -24.562 -13.164 1 97.44 293 GLU B N 1
ATOM 6546 C CA . GLU B 1 293 ? -20.922 -25.219 -13.008 1 97.44 293 GLU B CA 1
ATOM 6547 C C . GLU B 1 293 ? -20.766 -26.719 -12.758 1 97.44 293 GLU B C 1
ATOM 6549 O O . GLU B 1 293 ? -21.453 -27.281 -11.906 1 97.44 293 GLU B O 1
ATOM 6554 N N . ALA B 1 294 ? -19.891 -27.297 -13.516 1 97.5 294 ALA B N 1
ATOM 6555 C CA . ALA B 1 294 ? -19.609 -28.703 -13.312 1 97.5 294 ALA B CA 1
ATOM 6556 C C . ALA B 1 294 ? -19.094 -28.969 -11.898 1 97.5 294 ALA B C 1
ATOM 6558 O O . ALA B 1 294 ? -19.469 -29.953 -11.266 1 97.5 294 ALA B O 1
ATOM 6559 N N . LEU B 1 295 ? -18.219 -28.094 -11.391 1 96.31 295 LEU B N 1
ATOM 6560 C CA . LEU B 1 295 ? -17.672 -28.219 -10.039 1 96.31 295 LEU B CA 1
ATOM 6561 C C . LEU B 1 295 ? -18.781 -28.109 -9 1 96.31 295 LEU B C 1
ATOM 6563 O O . LEU B 1 295 ? -18.781 -28.844 -8.008 1 96.31 295 LEU B O 1
ATOM 6567 N N . ARG B 1 296 ? -19.641 -27.234 -9.227 1 95.38 296 ARG B N 1
ATOM 6568 C CA . ARG B 1 296 ? -20.734 -27 -8.297 1 95.38 296 ARG B CA 1
ATOM 6569 C C . ARG B 1 296 ? -21.562 -28.266 -8.117 1 95.38 296 ARG B C 1
ATOM 6571 O O . ARG B 1 296 ? -22.109 -28.516 -7.035 1 95.38 296 ARG B O 1
ATOM 6578 N N . ASN B 1 297 ? -21.656 -29 -9.203 1 96.56 297 ASN B N 1
ATOM 6579 C CA . ASN B 1 297 ? -22.5 -30.188 -9.203 1 96.56 297 ASN B CA 1
ATOM 6580 C C . ASN B 1 297 ? -21.703 -31.453 -8.922 1 96.56 297 ASN B C 1
ATOM 6582 O O . ASN B 1 297 ? -22.266 -32.562 -8.828 1 96.56 297 ASN B O 1
ATOM 6586 N N . ALA B 1 298 ? -20.406 -31.312 -8.828 1 97.12 298 ALA B N 1
ATOM 6587 C CA . ALA B 1 298 ? -19.531 -32.469 -8.594 1 97.12 298 ALA B CA 1
ATOM 6588 C C . ALA B 1 298 ? -19.688 -33 -7.168 1 97.12 298 ALA B C 1
ATOM 6590 O O . ALA B 1 298 ? -19.906 -32.219 -6.234 1 97.12 298 ALA B O 1
ATOM 6591 N N . PRO B 1 299 ? -19.547 -34.312 -7.023 1 95.38 299 PRO B N 1
ATOM 6592 C CA . PRO B 1 299 ? -19.609 -34.844 -5.668 1 95.38 299 PRO B CA 1
ATOM 6593 C C . PRO B 1 299 ? -18.359 -34.5 -4.848 1 95.38 299 PRO B C 1
ATOM 6595 O O . PRO B 1 299 ? -17.297 -34.219 -5.41 1 95.38 299 PRO B O 1
ATOM 6598 N N . LEU B 1 300 ? -18.562 -34.531 -3.498 1 93.25 300 LEU B N 1
ATOM 6599 C CA . LEU B 1 300 ? -17.422 -34.375 -2.588 1 93.25 300 LEU B CA 1
ATOM 6600 C C . LEU B 1 300 ? -16.547 -35.625 -2.611 1 93.25 300 LEU B C 1
ATOM 6602 O O . LEU B 1 300 ? -17.047 -36.75 -2.818 1 93.25 300 LEU B O 1
ATOM 6606 N N . VAL B 1 301 ? -15.336 -35.375 -2.428 1 93.25 301 VAL B N 1
ATOM 6607 C CA . VAL B 1 301 ? -14.469 -36.531 -2.238 1 93.25 301 VAL B CA 1
ATOM 6608 C C . VAL B 1 301 ? -14.961 -37.344 -1.051 1 93.25 301 VAL B C 1
ATOM 6610 O O . VAL B 1 301 ? -15.492 -36.812 -0.083 1 93.25 301 VAL B O 1
ATOM 6613 N N . PRO B 1 302 ? -14.734 -38.625 -1.184 1 89.62 302 PRO B N 1
ATOM 6614 C CA . PRO B 1 302 ? -15.188 -39.469 -0.091 1 89.62 302 PRO B CA 1
ATOM 6615 C C . PRO B 1 302 ? -14.562 -39.094 1.251 1 89.62 302 PRO B C 1
ATOM 6617 O O . PRO B 1 302 ? -13.477 -38.531 1.29 1 89.62 302 PRO B O 1
ATOM 6620 N N . ALA B 1 303 ? -15.273 -39.5 2.305 1 87.06 303 ALA B N 1
ATOM 6621 C CA . ALA B 1 303 ? -14.828 -39.219 3.662 1 87.06 303 ALA B CA 1
ATOM 6622 C C . ALA B 1 303 ? -13.602 -40.031 4.035 1 87.06 303 ALA B C 1
ATOM 6624 O O . ALA B 1 303 ? -12.797 -39.625 4.867 1 87.06 303 ALA B O 1
ATOM 6625 N N . GLU B 1 304 ? -13.555 -41.094 3.4 1 89.06 304 GLU B N 1
ATOM 6626 C CA . GLU B 1 304 ? -12.414 -41.969 3.682 1 89.06 304 GLU B CA 1
ATOM 6627 C C . GLU B 1 304 ? -11.141 -41.406 3.041 1 89.06 304 GLU B C 1
ATOM 6629 O O . GLU B 1 304 ? -11.156 -40.969 1.891 1 89.06 304 GLU B O 1
ATOM 6634 N N . ASP B 1 305 ? -10.164 -41.531 3.838 1 91.38 305 ASP B N 1
ATOM 6635 C CA . ASP B 1 305 ? -8.875 -41.062 3.338 1 91.38 305 ASP B CA 1
ATOM 6636 C C . ASP B 1 305 ? -8.359 -41.969 2.213 1 91.38 305 ASP B C 1
ATOM 6638 O O . ASP B 1 305 ? -8.492 -43.188 2.277 1 91.38 305 ASP B O 1
ATOM 6642 N N . TYR B 1 306 ? -7.902 -41.281 1.262 1 94.44 306 TYR B N 1
ATOM 6643 C CA . TYR B 1 306 ? -7.316 -42 0.123 1 94.44 306 TYR B CA 1
ATOM 6644 C C . TYR B 1 306 ? -5.793 -41.969 0.187 1 94.44 306 TYR B C 1
ATOM 6646 O O . TYR B 1 306 ? -5.203 -40.938 0.545 1 94.44 306 TYR B O 1
ATOM 6654 N N . HIS B 1 307 ? -5.168 -43.062 -0.082 1 94.94 307 HIS B N 1
ATOM 6655 C CA . HIS B 1 307 ? -3.736 -43.188 -0.323 1 94.94 307 HIS B CA 1
ATOM 6656 C C . HIS B 1 307 ? -3.459 -44 -1.587 1 94.94 307 HIS B C 1
ATOM 6658 O O . HIS B 1 307 ? -3.83 -45.156 -1.673 1 94.94 307 HIS B O 1
ATOM 6664 N N . GLY B 1 308 ? -2.889 -43.312 -2.561 1 95.69 308 GLY B N 1
ATOM 6665 C CA . GLY B 1 308 ? -2.656 -44 -3.816 1 95.69 308 GLY B CA 1
ATOM 6666 C C . GLY B 1 308 ? -2.125 -43.094 -4.91 1 95.69 308 GLY B C 1
ATOM 6667 O O . GLY B 1 308 ? -1.644 -42 -4.633 1 95.69 308 GLY B O 1
ATOM 6668 N N . PRO B 1 309 ? -2.199 -43.656 -6.121 1 97.12 309 PRO B N 1
ATOM 6669 C CA . PRO B 1 309 ? -1.633 -42.906 -7.254 1 97.12 309 PRO B CA 1
ATOM 6670 C C . PRO B 1 309 ? -2.414 -41.656 -7.582 1 97.12 309 PRO B C 1
ATOM 6672 O O . PRO B 1 309 ? -3.646 -41.625 -7.496 1 97.12 309 PRO B O 1
ATOM 6675 N N . VAL B 1 310 ? -1.694 -40.625 -7.91 1 97.12 310 VAL B N 1
ATOM 6676 C CA . VAL B 1 310 ? -2.279 -39.375 -8.375 1 97.12 310 VAL B CA 1
ATOM 6677 C C . VAL B 1 310 ? -1.489 -38.844 -9.57 1 97.12 310 VAL B C 1
ATOM 6679 O O . VAL B 1 310 ? -0.266 -38.688 -9.5 1 97.12 310 VAL B O 1
ATOM 6682 N N . LEU B 1 311 ? -2.166 -38.594 -10.672 1 98.06 311 LEU B N 1
ATOM 6683 C CA . LEU B 1 311 ? -1.542 -38 -11.852 1 98.06 311 LEU B CA 1
ATOM 6684 C C . LEU B 1 311 ? -1.675 -36.5 -11.852 1 98.06 311 LEU B C 1
ATOM 6686 O O . LEU B 1 311 ? -2.785 -35.969 -11.781 1 98.06 311 LEU B O 1
ATOM 6690 N N . PHE B 1 312 ? -0.566 -35.781 -11.883 1 97.19 312 PHE B N 1
ATOM 6691 C CA . PHE B 1 312 ? -0.533 -34.344 -11.969 1 97.19 312 PHE B CA 1
ATOM 6692 C C . PHE B 1 312 ? -0.324 -33.875 -13.406 1 97.19 312 PHE B C 1
ATOM 6694 O O . PHE B 1 312 ? 0.601 -34.344 -14.078 1 97.19 312 PHE B O 1
ATOM 6701 N N . SER B 1 313 ? -1.172 -32.969 -13.883 1 97.12 313 SER B N 1
ATOM 6702 C CA . SER B 1 313 ? -0.882 -32.312 -15.148 1 97.12 313 SER B CA 1
ATOM 6703 C C . SER B 1 313 ? 0.384 -31.469 -15.047 1 97.12 313 SER B C 1
ATOM 6705 O O . SER B 1 313 ? 0.911 -31.25 -13.953 1 97.12 313 SER B O 1
ATOM 6707 N N . GLY B 1 314 ? 0.843 -31.047 -16.25 1 96.56 314 GLY B N 1
ATOM 6708 C CA . GLY B 1 314 ? 1.968 -30.125 -16.234 1 96.56 314 GLY B CA 1
ATOM 6709 C C . GLY B 1 314 ? 1.694 -28.859 -15.43 1 96.56 314 GLY B C 1
ATOM 6710 O O . GLY B 1 314 ? 2.564 -28.391 -14.695 1 96.56 314 GLY B O 1
ATOM 6711 N N . ASP B 1 315 ? 0.535 -28.312 -15.555 1 95.12 315 ASP B N 1
ATOM 6712 C CA . ASP B 1 315 ? 0.112 -27.125 -14.828 1 95.12 315 ASP B CA 1
ATOM 6713 C C . ASP B 1 315 ? 0.169 -27.344 -13.32 1 95.12 315 ASP B C 1
ATOM 6715 O O . ASP B 1 315 ? 0.795 -26.578 -12.594 1 95.12 315 ASP B O 1
ATOM 6719 N N . ALA B 1 316 ? -0.377 -28.406 -12.867 1 95.62 316 ALA B N 1
ATOM 6720 C CA . ALA B 1 316 ? -0.384 -28.734 -11.445 1 95.62 316 ALA B CA 1
ATOM 6721 C C . ALA B 1 316 ? 1.029 -29.016 -10.938 1 95.62 316 ALA B C 1
ATOM 6723 O O . ALA B 1 316 ? 1.404 -28.578 -9.852 1 95.62 316 ALA B O 1
ATOM 6724 N N . ALA B 1 317 ? 1.749 -29.734 -11.734 1 96.38 317 ALA B N 1
ATOM 6725 C CA . ALA B 1 317 ? 3.121 -30.078 -11.367 1 96.38 317 ALA B CA 1
ATOM 6726 C C . ALA B 1 317 ? 3.982 -28.828 -11.234 1 96.38 317 ALA B C 1
ATOM 6728 O O . ALA B 1 317 ? 4.852 -28.766 -10.367 1 96.38 317 ALA B O 1
ATOM 6729 N N . SER B 1 318 ? 3.762 -27.906 -12.109 1 95.69 318 SER B N 1
ATOM 6730 C CA . SER B 1 318 ? 4.531 -26.672 -12.047 1 95.69 318 SER B CA 1
ATOM 6731 C C . SER B 1 318 ? 4.289 -25.938 -10.727 1 95.69 318 SER B C 1
ATOM 6733 O O . SER B 1 318 ? 5.211 -25.344 -10.156 1 95.69 318 SER B O 1
ATOM 6735 N N . ASP B 1 319 ? 3.09 -25.922 -10.266 1 93.75 319 ASP B N 1
ATOM 6736 C CA . ASP B 1 319 ? 2.783 -25.312 -8.977 1 93.75 319 ASP B CA 1
ATOM 6737 C C . ASP B 1 319 ? 3.51 -26.031 -7.84 1 93.75 319 ASP B C 1
ATOM 6739 O O . ASP B 1 319 ? 4.016 -25.391 -6.918 1 93.75 319 ASP B O 1
ATOM 6743 N N . VAL B 1 320 ? 3.539 -27.297 -7.895 1 94.19 320 VAL B N 1
ATOM 6744 C CA . VAL B 1 320 ? 4.188 -28.109 -6.867 1 94.19 320 VAL B CA 1
ATOM 6745 C C . VAL B 1 320 ? 5.684 -27.797 -6.832 1 94.19 320 VAL B C 1
ATOM 6747 O O . VAL B 1 320 ? 6.25 -27.562 -5.758 1 94.19 320 VAL B O 1
ATOM 6750 N N . PHE B 1 321 ? 6.254 -27.766 -7.98 1 96 321 PHE B N 1
ATOM 6751 C CA . PHE B 1 321 ? 7.684 -27.484 -8.031 1 96 321 PHE B CA 1
ATOM 6752 C C . PHE B 1 321 ? 7.977 -26.062 -7.559 1 96 321 PHE B C 1
ATOM 6754 O O . PHE B 1 321 ? 8.953 -25.828 -6.848 1 96 321 PHE B O 1
ATOM 6761 N N . THR B 1 322 ? 7.211 -25.156 -8.008 1 94.44 322 THR B N 1
ATOM 6762 C CA . THR B 1 322 ? 7.41 -23.766 -7.617 1 94.44 322 THR B CA 1
ATOM 6763 C C . THR B 1 322 ? 7.309 -23.609 -6.102 1 94.44 322 THR B C 1
ATOM 6765 O O . THR B 1 322 ? 8.062 -22.844 -5.5 1 94.44 322 THR B O 1
ATOM 6768 N N . ARG B 1 323 ? 6.488 -24.344 -5.535 1 93.38 323 ARG B N 1
ATOM 6769 C CA . ARG B 1 323 ? 6.219 -24.172 -4.113 1 93.38 323 ARG B CA 1
ATOM 6770 C C . ARG B 1 323 ? 7.18 -25.016 -3.27 1 93.38 323 ARG B C 1
ATOM 6772 O O . ARG B 1 323 ? 7.605 -24.578 -2.193 1 93.38 323 ARG B O 1
ATOM 6779 N N . LEU B 1 324 ? 7.52 -26.172 -3.748 1 93.56 324 LEU B N 1
ATOM 6780 C CA . LEU B 1 324 ? 8.188 -27.125 -2.863 1 93.56 324 LEU B CA 1
ATOM 6781 C C . LEU B 1 324 ? 9.648 -27.297 -3.25 1 93.56 324 LEU B C 1
ATOM 6783 O O . LEU B 1 324 ? 10.469 -27.703 -2.426 1 93.56 324 LEU B O 1
ATOM 6787 N N . PHE B 1 325 ? 9.945 -27.078 -4.484 1 96.69 325 PHE B N 1
ATOM 6788 C CA . PHE B 1 325 ? 11.312 -27.328 -4.945 1 96.69 325 PHE B CA 1
ATOM 6789 C C . PHE B 1 325 ? 12.102 -26.031 -5.02 1 96.69 325 PHE B C 1
ATOM 6791 O O . PHE B 1 325 ? 13.195 -25.922 -4.457 1 96.69 325 PHE B O 1
ATOM 6798 N N . VAL B 1 326 ? 11.562 -25 -5.598 1 97.06 326 VAL B N 1
ATOM 6799 C CA . VAL B 1 326 ? 12.25 -23.75 -5.957 1 97.06 326 VAL B CA 1
ATOM 6800 C C . VAL B 1 326 ? 12.805 -23.094 -4.699 1 97.06 326 VAL B C 1
ATOM 6802 O O . VAL B 1 326 ? 13.984 -22.75 -4.633 1 97.06 326 VAL B O 1
ATOM 6805 N N . PRO B 1 327 ? 12.023 -22.984 -3.639 1 95.81 327 PRO B N 1
ATOM 6806 C CA . PRO B 1 327 ? 12.562 -22.297 -2.463 1 95.81 327 PRO B CA 1
ATOM 6807 C C . PRO B 1 327 ? 13.758 -23.031 -1.852 1 95.81 327 PRO B C 1
ATOM 6809 O O . PRO B 1 327 ? 14.555 -22.422 -1.129 1 95.81 327 PRO B O 1
ATOM 6812 N N . ASN B 1 328 ? 13.875 -24.281 -2.17 1 96.81 328 ASN B N 1
ATOM 6813 C CA . ASN B 1 328 ? 14.898 -25.078 -1.52 1 96.81 328 ASN B CA 1
ATOM 6814 C C . ASN B 1 328 ? 16.188 -25.094 -2.332 1 96.81 328 ASN B C 1
ATOM 6816 O O . ASN B 1 328 ? 17.219 -25.578 -1.857 1 96.81 328 ASN B O 1
ATOM 6820 N N . VAL B 1 329 ? 16.156 -24.609 -3.486 1 97.75 329 VAL B N 1
ATOM 6821 C CA . VAL B 1 329 ? 17.375 -24.609 -4.293 1 97.75 329 VAL B CA 1
ATOM 6822 C C . VAL B 1 329 ? 17.891 -23.172 -4.449 1 97.75 329 VAL B C 1
ATOM 6824 O O . VAL B 1 329 ? 19 -22.969 -4.949 1 97.75 329 VAL B O 1
ATOM 6827 N N . GLU B 1 330 ? 17.109 -22.203 -4.121 1 97.5 330 GLU B N 1
ATOM 6828 C CA . GLU B 1 330 ? 17.578 -20.812 -4.027 1 97.5 330 GLU B CA 1
ATOM 6829 C C . GLU B 1 330 ? 18.391 -20.594 -2.76 1 97.5 330 GLU B C 1
ATOM 6831 O O . GLU B 1 330 ? 17.844 -20.547 -1.658 1 97.5 330 GLU B O 1
ATOM 6836 N N . ALA B 1 331 ? 19.625 -20.375 -3 1 94.44 331 ALA B N 1
ATOM 6837 C CA . ALA B 1 331 ? 20.531 -20.312 -1.862 1 94.44 331 ALA B CA 1
ATOM 6838 C C . ALA B 1 331 ? 20.312 -19.047 -1.048 1 94.44 331 ALA B C 1
ATOM 6840 O O . ALA B 1 331 ? 20.125 -17.969 -1.611 1 94.44 331 ALA B O 1
ATOM 6841 N N . GLU B 1 332 ? 20.328 -19.234 0.188 1 89.31 332 GLU B N 1
ATOM 6842 C CA . GLU B 1 332 ? 20.266 -18.141 1.151 1 89.31 332 GLU B CA 1
ATOM 6843 C C . GLU B 1 332 ? 21.25 -18.359 2.293 1 89.31 332 GLU B C 1
ATOM 6845 O O . GLU B 1 332 ? 21.312 -19.453 2.863 1 89.31 332 GLU B O 1
ATOM 6850 N N . ARG B 1 333 ? 21.906 -17.328 2.541 1 84.88 333 ARG B N 1
ATOM 6851 C CA . ARG B 1 333 ? 22.875 -17.438 3.629 1 84.88 333 ARG B CA 1
ATOM 6852 C C . ARG B 1 333 ? 22.172 -17.641 4.969 1 84.88 333 ARG B C 1
ATOM 6854 O O . ARG B 1 333 ? 21.266 -16.875 5.316 1 84.88 333 ARG B O 1
ATOM 6861 N N . PRO B 1 334 ? 22.578 -18.656 5.605 1 82.81 334 PRO B N 1
ATOM 6862 C CA . PRO B 1 334 ? 21.969 -18.891 6.918 1 82.81 334 PRO B CA 1
ATOM 6863 C C . PRO B 1 334 ? 22.375 -17.844 7.949 1 82.81 334 PRO B C 1
ATOM 6865 O O . PRO B 1 334 ? 23.328 -17.094 7.727 1 82.81 334 PRO B O 1
ATOM 6868 N N . GLU B 1 335 ? 21.703 -17.844 9.023 1 76.69 335 GLU B N 1
ATOM 6869 C CA . GLU B 1 335 ? 22 -16.922 10.109 1 76.69 335 GLU B CA 1
ATOM 6870 C C . GLU B 1 335 ? 23.375 -17.219 10.719 1 76.69 335 GLU B C 1
ATOM 6872 O O . GLU B 1 335 ? 23.859 -18.344 10.633 1 76.69 335 GLU B O 1
ATOM 6877 N N . LEU B 1 336 ? 23.844 -16.172 11.312 1 75.12 336 LEU B N 1
ATOM 6878 C CA . LEU B 1 336 ? 25.141 -16.328 11.984 1 75.12 336 LEU B CA 1
ATOM 6879 C C . LEU B 1 336 ? 25.062 -17.391 13.078 1 75.12 336 LEU B C 1
ATOM 6881 O O . LEU B 1 336 ? 24.062 -17.484 13.797 1 75.12 336 LEU B O 1
ATOM 6885 N N . GLY B 1 337 ? 25.969 -18.188 13.156 1 71.62 337 GLY B N 1
ATOM 6886 C CA . GLY B 1 337 ? 26.047 -19.172 14.219 1 71.62 337 GLY B CA 1
ATOM 6887 C C . GLY B 1 337 ? 25.5 -20.531 13.812 1 71.62 337 GLY B C 1
ATOM 6888 O O . GLY B 1 337 ? 25.547 -21.484 14.594 1 71.62 337 GLY B O 1
ATOM 6889 N N . THR B 1 338 ? 24.938 -20.578 12.617 1 74.88 338 THR B N 1
ATOM 6890 C CA . THR B 1 338 ? 24.422 -21.859 12.164 1 74.88 338 THR B CA 1
ATOM 6891 C C . THR B 1 338 ? 25.422 -22.562 11.242 1 74.88 338 THR B C 1
ATOM 6893 O O . THR B 1 338 ? 26.266 -21.906 10.641 1 74.88 338 THR B O 1
ATOM 6896 N N . THR B 1 339 ? 25.328 -23.891 11.25 1 76.06 339 THR B N 1
ATOM 6897 C CA . THR B 1 339 ? 26.234 -24.672 10.414 1 76.06 339 THR B CA 1
ATOM 6898 C C . THR B 1 339 ? 25.547 -25.109 9.125 1 76.06 339 THR B C 1
ATOM 6900 O O . THR B 1 339 ? 26.141 -25.797 8.297 1 76.06 339 THR B O 1
ATOM 6903 N N . ALA B 1 340 ? 24.406 -24.641 8.938 1 82.69 340 ALA B N 1
ATOM 6904 C CA . ALA B 1 340 ? 23.656 -25.047 7.754 1 82.69 340 ALA B CA 1
ATOM 6905 C C . ALA B 1 340 ? 24.234 -24.406 6.496 1 82.69 340 ALA B C 1
ATOM 6907 O O . ALA B 1 340 ? 24.75 -23.281 6.547 1 82.69 340 ALA B O 1
ATOM 6908 N N . ARG B 1 341 ? 24.266 -25.125 5.402 1 85.5 341 ARG B N 1
ATOM 6909 C CA . ARG B 1 341 ? 24.766 -24.625 4.129 1 85.5 341 ARG B CA 1
ATOM 6910 C C . ARG B 1 341 ? 23.875 -23.516 3.588 1 85.5 341 ARG B C 1
ATOM 6912 O O . ARG B 1 341 ? 24.375 -22.516 3.057 1 85.5 341 ARG B O 1
ATOM 6919 N N . THR B 1 342 ? 22.641 -23.703 3.605 1 89.25 342 THR B N 1
ATOM 6920 C CA . THR B 1 342 ? 21.625 -22.781 3.125 1 89.25 342 THR B CA 1
ATOM 6921 C C . THR B 1 342 ? 20.344 -22.906 3.945 1 89.25 342 THR B C 1
ATOM 6923 O O . THR B 1 342 ? 20.297 -23.688 4.906 1 89.25 342 THR B O 1
ATOM 6926 N N . ALA B 1 343 ? 19.438 -22.078 3.625 1 86.25 343 ALA B N 1
ATOM 6927 C CA . ALA B 1 343 ? 18.125 -22.188 4.277 1 86.25 343 ALA B CA 1
ATOM 6928 C C . ALA B 1 343 ? 17.219 -23.172 3.539 1 86.25 343 ALA B C 1
ATOM 6930 O O . ALA B 1 343 ? 17.547 -23.594 2.424 1 86.25 343 ALA B O 1
ATOM 6931 N N . GLY B 1 344 ? 16.25 -23.734 4.203 1 88.31 344 GLY B N 1
ATOM 6932 C CA . GLY B 1 344 ? 15.258 -24.594 3.572 1 88.31 344 GLY B CA 1
ATOM 6933 C C . GLY B 1 344 ? 15.508 -26.062 3.818 1 88.31 344 GLY B C 1
ATOM 6934 O O . GLY B 1 344 ? 16.453 -26.438 4.504 1 88.31 344 GLY B O 1
ATOM 6935 N N . ALA B 1 345 ? 14.734 -26.875 3.111 1 91.31 345 ALA B N 1
ATOM 6936 C CA . ALA B 1 345 ? 14.727 -28.312 3.357 1 91.31 345 ALA B CA 1
ATOM 6937 C C . ALA B 1 345 ? 15.953 -28.984 2.746 1 91.31 345 ALA B C 1
ATOM 6939 O O . ALA B 1 345 ? 16.359 -30.062 3.18 1 91.31 345 ALA B O 1
ATOM 6940 N N . PHE B 1 346 ? 16.594 -28.344 1.816 1 94.12 346 PHE B N 1
ATOM 6941 C CA . PHE B 1 346 ? 17.703 -28.969 1.115 1 94.12 346 PHE B CA 1
ATOM 6942 C C . PHE B 1 346 ? 19.047 -28.516 1.692 1 94.12 346 PHE B C 1
ATOM 6944 O O . PHE B 1 346 ? 20.094 -28.688 1.072 1 94.12 346 PHE B O 1
ATOM 6951 N N . ASN B 1 347 ? 19.047 -27.922 2.822 1 91.44 347 ASN B N 1
ATOM 6952 C CA . ASN B 1 347 ? 20.25 -27.344 3.416 1 91.44 347 ASN B CA 1
ATOM 6953 C C . ASN B 1 347 ? 21.312 -28.406 3.688 1 91.44 347 ASN B C 1
ATOM 6955 O O . ASN B 1 347 ? 22.5 -28.109 3.693 1 91.44 347 ASN B O 1
ATOM 6959 N N . THR B 1 348 ? 20.969 -29.672 3.865 1 90.31 348 THR B N 1
ATOM 6960 C CA . THR B 1 348 ? 21.906 -30.766 4.121 1 90.31 348 THR B CA 1
ATOM 6961 C C . THR B 1 348 ? 21.906 -31.766 2.965 1 90.31 348 THR B C 1
ATOM 6963 O O . THR B 1 348 ? 22.469 -32.844 3.084 1 90.31 348 THR B O 1
ATOM 6966 N N . SER B 1 349 ? 21.312 -31.375 1.925 1 94.06 349 SER B N 1
ATOM 6967 C CA . SER B 1 349 ? 21.047 -32.375 0.905 1 94.06 349 SER B CA 1
ATOM 6968 C C . SER B 1 349 ? 22.031 -32.281 -0.249 1 94.06 349 SER B C 1
ATOM 6970 O O . SER B 1 349 ? 21.891 -32.969 -1.263 1 94.06 349 SER B O 1
ATOM 6972 N N . TYR B 1 350 ? 23.078 -31.5 -0.118 1 95.31 350 TYR B N 1
ATOM 6973 C CA . TYR B 1 350 ? 24.078 -31.406 -1.176 1 95.31 350 TYR B CA 1
ATOM 6974 C C . TYR B 1 350 ? 24.672 -32.781 -1.489 1 95.31 350 TYR B C 1
ATOM 6976 O O . TYR B 1 350 ? 25.094 -33.5 -0.583 1 95.31 350 TYR B O 1
ATOM 6984 N N . LYS B 1 351 ? 24.672 -33.094 -2.725 1 97.31 351 LYS B N 1
ATOM 6985 C CA . LYS B 1 351 ? 25.188 -34.375 -3.246 1 97.31 351 LYS B CA 1
ATOM 6986 C C . LYS B 1 351 ? 24.344 -35.531 -2.74 1 97.31 351 LYS B C 1
ATOM 6988 O O . LYS B 1 351 ? 24.828 -36.688 -2.68 1 97.31 351 LYS B O 1
ATOM 6993 N N . SER B 1 352 ? 23.141 -35.25 -2.406 1 97 352 SER B N 1
ATOM 6994 C CA . SER B 1 352 ? 22.188 -36.312 -2.012 1 97 352 SER B CA 1
ATOM 6995 C C . SER B 1 352 ? 20.969 -36.312 -2.928 1 97 352 SER B C 1
ATOM 6997 O O . SER B 1 352 ? 20.734 -35.344 -3.662 1 97 352 SER B O 1
ATOM 6999 N N . ARG B 1 353 ? 20.328 -37.469 -2.82 1 97.75 353 ARG B N 1
ATOM 7000 C CA . ARG B 1 353 ? 19.125 -37.625 -3.643 1 97.75 353 ARG B CA 1
ATOM 7001 C C . ARG B 1 353 ? 17.984 -36.781 -3.104 1 97.75 353 ARG B C 1
ATOM 7003 O O . ARG B 1 353 ? 17.625 -36.875 -1.929 1 97.75 353 ARG B O 1
ATOM 7010 N N . VAL B 1 354 ? 17.391 -35.875 -4.016 1 98.06 354 VAL B N 1
ATOM 7011 C CA . VAL B 1 354 ? 16.281 -35.062 -3.594 1 98.06 354 VAL B CA 1
ATOM 7012 C C . VAL B 1 354 ? 15.094 -35.25 -4.535 1 98.06 354 VAL B C 1
ATOM 7014 O O . VAL B 1 354 ? 13.984 -34.781 -4.258 1 98.06 354 VAL B O 1
ATOM 7017 N N . LEU B 1 355 ? 15.305 -35.906 -5.645 1 98.44 355 LEU B N 1
ATOM 7018 C CA . LEU B 1 355 ? 14.305 -36.312 -6.621 1 98.44 355 LEU B CA 1
ATOM 7019 C C . LEU B 1 355 ? 14.555 -37.75 -7.074 1 98.44 355 LEU B C 1
ATOM 7021 O O . LEU B 1 355 ? 15.617 -38.312 -6.809 1 98.44 355 LEU B O 1
ATOM 7025 N N . PRO B 1 356 ? 13.539 -38.344 -7.684 1 97.81 356 PRO B N 1
ATOM 7026 C CA . PRO B 1 356 ? 13.812 -39.688 -8.25 1 97.81 356 PRO B CA 1
ATOM 7027 C C . PRO B 1 356 ? 14.875 -39.656 -9.344 1 97.81 356 PRO B C 1
ATOM 7029 O O . PRO B 1 356 ? 15.039 -38.625 -10.023 1 97.81 356 PRO B O 1
ATOM 7032 N N . GLU B 1 357 ? 15.469 -40.781 -9.562 1 97.19 357 GLU B N 1
ATOM 7033 C CA . GLU B 1 357 ? 16.578 -40.875 -10.5 1 97.19 357 GLU B CA 1
ATOM 7034 C C . GLU B 1 357 ? 16.141 -40.531 -11.922 1 97.19 357 GLU B C 1
ATOM 7036 O O . GLU B 1 357 ? 16.953 -40.094 -12.734 1 97.19 357 GLU B O 1
ATOM 7041 N N . LEU B 1 358 ? 14.961 -40.656 -12.203 1 96.81 358 LEU B N 1
ATOM 7042 C CA . LEU B 1 358 ? 14.477 -40.438 -13.562 1 96.81 358 LEU B CA 1
ATOM 7043 C C . LEU B 1 358 ? 14.367 -38.938 -13.859 1 96.81 358 LEU B C 1
ATOM 7045 O O . LEU B 1 358 ? 14.172 -38.562 -15.016 1 96.81 358 LEU B O 1
ATOM 7049 N N . LEU B 1 359 ? 14.539 -38.062 -12.867 1 98.25 359 LEU B N 1
ATOM 7050 C CA . LEU B 1 359 ? 14.328 -36.625 -13.078 1 98.25 359 LEU B CA 1
ATOM 7051 C C . LEU B 1 359 ? 15.648 -35.875 -12.984 1 98.25 359 LEU B C 1
ATOM 7053 O O . LEU B 1 359 ? 16.5 -36.188 -12.148 1 98.25 359 LEU B O 1
ATOM 7057 N N . SER B 1 360 ? 15.758 -34.875 -13.805 1 98.62 360 SER B N 1
ATOM 7058 C CA . SER B 1 360 ? 16.797 -33.875 -13.75 1 98.62 360 SER B CA 1
ATOM 7059 C C . SER B 1 360 ? 16.203 -32.469 -13.852 1 98.62 360 SER B C 1
ATOM 7061 O O . SER B 1 360 ? 15.172 -32.281 -14.5 1 98.62 360 SER B O 1
ATOM 7063 N N . VAL B 1 361 ? 16.828 -31.547 -13.164 1 98.81 361 VAL B N 1
ATOM 7064 C CA . VAL B 1 361 ? 16.344 -30.172 -13.156 1 98.81 361 VAL B CA 1
ATOM 7065 C C . VAL B 1 361 ? 17.5 -29.234 -13.516 1 98.81 361 VAL B C 1
ATOM 7067 O O . VAL B 1 361 ? 18.578 -29.312 -12.922 1 98.81 361 VAL B O 1
ATOM 7070 N N . THR B 1 362 ? 17.25 -28.406 -14.469 1 98.81 362 THR B N 1
ATOM 7071 C CA . THR B 1 362 ? 18.203 -27.375 -14.875 1 98.81 362 THR B CA 1
ATOM 7072 C C . THR B 1 362 ? 17.562 -26 -14.844 1 98.81 362 THR B C 1
ATOM 7074 O O . THR B 1 362 ? 16.391 -25.844 -15.219 1 98.81 362 THR B O 1
ATOM 7077 N N . ASP B 1 363 ? 18.281 -25.016 -14.336 1 98.88 363 ASP B N 1
ATOM 7078 C CA . ASP B 1 363 ? 17.875 -23.625 -14.539 1 98.88 363 ASP B CA 1
ATOM 7079 C C . ASP B 1 363 ? 18.719 -22.969 -15.625 1 98.88 363 ASP B C 1
ATOM 7081 O O . ASP B 1 363 ? 19.953 -22.891 -15.508 1 98.88 363 ASP B O 1
ATOM 7085 N N . ASP B 1 364 ? 18.094 -22.562 -16.688 1 98.75 364 ASP B N 1
ATOM 7086 C CA . ASP B 1 364 ? 18.812 -21.953 -17.797 1 98.75 364 ASP B CA 1
ATOM 7087 C C . ASP B 1 364 ? 18.203 -20.594 -18.141 1 98.75 364 ASP B C 1
ATOM 7089 O O . ASP B 1 364 ? 17.453 -20.469 -19.109 1 98.75 364 ASP B O 1
ATOM 7093 N N . PRO B 1 365 ? 18.688 -19.5 -17.484 1 98.38 365 PRO B N 1
ATOM 7094 C CA . PRO B 1 365 ? 18.156 -18.172 -17.75 1 98.38 365 PRO B CA 1
ATOM 7095 C C . PRO B 1 365 ? 18.438 -17.688 -19.172 1 98.38 365 PRO B C 1
ATOM 7097 O O . PRO B 1 365 ? 17.859 -16.703 -19.625 1 98.38 365 PRO B O 1
ATOM 7100 N N . LEU B 1 366 ? 19.297 -18.328 -19.906 1 98.25 366 LEU B N 1
ATOM 7101 C CA . LEU B 1 366 ? 19.672 -17.906 -21.25 1 98.25 366 LEU B CA 1
ATOM 7102 C C . LEU B 1 366 ? 18.656 -18.391 -22.281 1 98.25 366 LEU B C 1
ATOM 7104 O O . LEU B 1 366 ? 18.672 -17.938 -23.422 1 98.25 366 LEU B O 1
ATOM 7108 N N . GLN B 1 367 ? 17.891 -19.328 -21.906 1 97.94 367 GLN B N 1
ATOM 7109 C CA . GLN B 1 367 ? 16.828 -19.797 -22.797 1 97.94 367 GLN B CA 1
ATOM 7110 C C . GLN B 1 367 ? 15.703 -18.766 -22.906 1 97.94 367 GLN B C 1
ATOM 7112 O O . GLN B 1 367 ? 14.961 -18.562 -21.938 1 97.94 367 GLN B O 1
ATOM 7117 N N . THR B 1 368 ? 15.5 -18.188 -24.031 1 96.94 368 THR B N 1
ATOM 7118 C CA . THR B 1 368 ? 14.539 -17.109 -24.188 1 96.94 368 THR B CA 1
ATOM 7119 C C . THR B 1 368 ? 13.211 -17.625 -24.719 1 96.94 368 THR B C 1
ATOM 7121 O O . THR B 1 368 ? 12.195 -16.938 -24.641 1 96.94 368 THR B O 1
ATOM 7124 N N . LYS B 1 369 ? 13.305 -18.828 -25.281 1 96.88 369 LYS B N 1
ATOM 7125 C CA . LYS B 1 369 ? 12.102 -19.422 -25.859 1 96.88 369 LYS B CA 1
ATOM 7126 C C . LYS B 1 369 ? 12.047 -20.922 -25.609 1 96.88 369 LYS B C 1
ATOM 7128 O O . LYS B 1 369 ? 13.086 -21.578 -25.516 1 96.88 369 LYS B O 1
ATOM 7133 N N . PHE B 1 370 ? 10.922 -21.422 -25.484 1 96.19 370 PHE B N 1
ATOM 7134 C CA . PHE B 1 370 ? 10.641 -22.844 -25.391 1 96.19 370 PHE B CA 1
ATOM 7135 C C . PHE B 1 370 ? 9.359 -23.188 -26.141 1 96.19 370 PHE B C 1
ATOM 7137 O O . PHE B 1 370 ? 8.297 -22.641 -25.828 1 96.19 370 PHE B O 1
ATOM 7144 N N . ASP B 1 371 ? 9.445 -24.047 -27.141 1 92.44 371 ASP B N 1
ATOM 7145 C CA . ASP B 1 371 ? 8.312 -24.484 -27.953 1 92.44 371 ASP B CA 1
ATOM 7146 C C . ASP B 1 371 ? 7.535 -23.281 -28.484 1 92.44 371 ASP B C 1
ATOM 7148 O O . ASP B 1 371 ? 6.309 -23.219 -28.344 1 92.44 371 ASP B O 1
ATOM 7152 N N . GLY B 1 372 ? 8.195 -22.266 -28.906 1 90.69 372 GLY B N 1
ATOM 7153 C CA . GLY B 1 372 ? 7.625 -21.094 -29.562 1 90.69 372 GLY B CA 1
ATOM 7154 C C . GLY B 1 372 ? 7.145 -20.031 -28.594 1 90.69 372 GLY B C 1
ATOM 7155 O O . GLY B 1 372 ? 6.703 -18.969 -29 1 90.69 372 GLY B O 1
ATOM 7156 N N . LYS B 1 373 ? 7.258 -20.281 -27.328 1 92.5 373 LYS B N 1
ATOM 7157 C CA . LYS B 1 373 ? 6.801 -19.328 -26.328 1 92.5 373 LYS B CA 1
ATOM 7158 C C . LYS B 1 373 ? 7.98 -18.578 -25.703 1 92.5 373 LYS B C 1
ATOM 7160 O O . LYS B 1 373 ? 8.984 -19.203 -25.344 1 92.5 373 LYS B O 1
ATOM 7165 N N . ALA B 1 374 ? 7.816 -17.297 -25.641 1 96 374 ALA B N 1
ATOM 7166 C CA . ALA B 1 374 ? 8.836 -16.516 -24.953 1 96 374 ALA B CA 1
ATOM 7167 C C . ALA B 1 374 ? 8.805 -16.781 -23.453 1 96 374 ALA B C 1
ATOM 7169 O O . ALA B 1 374 ? 7.727 -16.922 -22.859 1 96 374 ALA B O 1
ATOM 7170 N N . LEU B 1 375 ? 9.977 -16.844 -22.844 1 97.81 375 LEU B N 1
ATOM 7171 C CA . LEU B 1 375 ? 10.086 -17.172 -21.438 1 97.81 375 LEU B CA 1
ATOM 7172 C C . LEU B 1 375 ? 10.367 -15.93 -20.609 1 97.81 375 LEU B C 1
ATOM 7174 O O . LEU B 1 375 ? 11.391 -15.266 -20.812 1 97.81 375 LEU B O 1
ATOM 7178 N N . LEU B 1 376 ? 9.57 -15.656 -19.672 1 96.94 376 LEU B N 1
ATOM 7179 C CA . LEU B 1 376 ? 9.625 -14.438 -18.875 1 96.94 376 LEU B CA 1
ATOM 7180 C C . LEU B 1 376 ? 10.844 -14.445 -17.953 1 96.94 376 LEU B C 1
ATOM 7182 O O . LEU B 1 376 ? 11.383 -13.391 -17.609 1 96.94 376 LEU B O 1
ATOM 7186 N N . GLY B 1 377 ? 11.258 -15.617 -17.562 1 97.56 377 GLY B N 1
ATOM 7187 C CA . GLY B 1 377 ? 12.328 -15.727 -16.594 1 97.56 377 GLY B CA 1
ATOM 7188 C C . GLY B 1 377 ? 13.711 -15.586 -17.203 1 97.56 377 GLY B C 1
ATOM 7189 O O . GLY B 1 377 ? 14.711 -15.578 -16.484 1 97.56 377 GLY B O 1
ATOM 7190 N N . ALA B 1 378 ? 13.805 -15.367 -18.484 1 98 378 ALA B N 1
ATOM 7191 C CA . ALA B 1 378 ? 15.086 -15.344 -19.188 1 98 378 ALA B CA 1
ATOM 7192 C C . ALA B 1 378 ? 15.812 -14.016 -18.953 1 98 378 ALA B C 1
ATOM 7194 O O . ALA B 1 378 ? 15.172 -12.961 -18.875 1 98 378 ALA B O 1
ATOM 7195 N N . TYR B 1 379 ? 17.078 -14.031 -18.859 1 97.75 379 TYR B N 1
ATOM 7196 C CA . TYR B 1 379 ? 17.953 -12.867 -18.781 1 97.75 379 TYR B CA 1
ATOM 7197 C C . TYR B 1 379 ? 19.391 -13.242 -19.109 1 97.75 379 TYR B C 1
ATOM 7199 O O . TYR B 1 379 ? 19.766 -14.414 -19.047 1 97.75 379 TYR B O 1
ATOM 7207 N N . GLU B 1 380 ? 20.219 -12.266 -19.453 1 98.12 380 GLU B N 1
ATOM 7208 C CA . GLU B 1 380 ? 21.609 -12.516 -19.844 1 98.12 380 GLU B CA 1
ATOM 7209 C C . GLU B 1 380 ? 22.562 -12.172 -18.719 1 98.12 380 GLU B C 1
ATOM 7211 O O . GLU B 1 380 ? 23.641 -12.766 -18.609 1 98.12 380 GLU B O 1
ATOM 7216 N N . VAL B 1 381 ? 22.266 -11.148 -17.984 1 98.56 381 VAL B N 1
ATOM 7217 C CA . VAL B 1 381 ? 23.031 -10.711 -16.812 1 98.56 381 VAL B CA 1
ATOM 7218 C C . VAL B 1 381 ? 22.078 -10.531 -15.633 1 98.56 381 VAL B C 1
ATOM 7220 O O . VAL B 1 381 ? 21 -9.953 -15.766 1 98.56 381 VAL B O 1
ATOM 7223 N N . ASP B 1 382 ? 22.453 -11.102 -14.508 1 98.44 382 ASP B N 1
ATOM 7224 C CA . ASP B 1 382 ? 21.547 -11.008 -13.375 1 98.44 382 ASP B CA 1
ATOM 7225 C C . ASP B 1 382 ? 21.578 -9.617 -12.75 1 98.44 382 ASP B C 1
ATOM 7227 O O . ASP B 1 382 ? 22.234 -8.711 -13.281 1 98.44 382 ASP B O 1
ATOM 7231 N N . ASP B 1 383 ? 20.922 -9.43 -11.664 1 97.75 383 ASP B N 1
ATOM 7232 C CA . ASP B 1 383 ? 20.719 -8.094 -11.117 1 97.75 383 ASP B CA 1
ATOM 7233 C C . ASP B 1 383 ? 21.875 -7.707 -10.188 1 97.75 383 ASP B C 1
ATOM 7235 O O . ASP B 1 383 ? 21.781 -6.703 -9.477 1 97.75 383 ASP B O 1
ATOM 7239 N N . GLU B 1 384 ? 22.906 -8.508 -10.172 1 97.19 384 GLU B N 1
ATOM 7240 C CA . GLU B 1 384 ? 24.156 -8.188 -9.469 1 97.19 384 GLU B CA 1
ATOM 7241 C C . GLU B 1 384 ? 25.312 -7.996 -10.445 1 97.19 384 GLU B C 1
ATOM 7243 O O . GLU B 1 384 ? 26.453 -7.848 -10.031 1 97.19 384 GLU B O 1
ATOM 7248 N N . GLY B 1 385 ? 24.938 -8.062 -11.719 1 97.88 385 GLY B N 1
ATOM 7249 C CA . GLY B 1 385 ? 25.938 -7.801 -12.742 1 97.88 385 GLY B CA 1
ATOM 7250 C C . GLY B 1 385 ? 26.766 -9.023 -13.086 1 97.88 385 GLY B C 1
ATOM 7251 O O . GLY B 1 385 ? 27.922 -8.891 -13.508 1 97.88 385 GLY B O 1
ATOM 7252 N N . VAL B 1 386 ? 26.312 -10.133 -12.844 1 98.5 386 VAL B N 1
ATOM 7253 C CA . VAL B 1 386 ? 27.016 -11.375 -13.156 1 98.5 386 VAL B CA 1
ATOM 7254 C C . VAL B 1 386 ? 26.344 -12.055 -14.352 1 98.5 386 VAL B C 1
ATOM 7256 O O . VAL B 1 386 ? 25.125 -12.219 -14.383 1 98.5 386 VAL B O 1
ATOM 7259 N N . PRO B 1 387 ? 27.125 -12.453 -15.336 1 98.38 387 PRO B N 1
ATOM 7260 C CA . PRO B 1 387 ? 26.531 -13.156 -16.469 1 98.38 387 PRO B CA 1
ATOM 7261 C C . PRO B 1 387 ? 25.797 -14.43 -16.062 1 98.38 387 PRO B C 1
ATOM 7263 O O . PRO B 1 387 ? 26.297 -15.195 -15.234 1 98.38 387 PRO B O 1
ATOM 7266 N N . ALA B 1 388 ? 24.641 -14.594 -16.688 1 98.12 388 ALA B N 1
ATOM 7267 C CA . ALA B 1 388 ? 23.859 -15.797 -16.438 1 98.12 388 ALA B CA 1
ATOM 7268 C C . ALA B 1 388 ? 24.516 -17.031 -17.047 1 98.12 388 ALA B C 1
ATOM 7270 O O . ALA B 1 388 ? 25.297 -16.906 -17.984 1 98.12 388 ALA B O 1
ATOM 7271 N N . GLN B 1 389 ? 24.219 -18.172 -16.469 1 97.94 389 GLN B N 1
ATOM 7272 C CA . GLN B 1 389 ? 24.672 -19.453 -17.016 1 97.94 389 GLN B CA 1
ATOM 7273 C C . GLN B 1 389 ? 23.719 -20.578 -16.641 1 97.94 389 GLN B C 1
ATOM 7275 O O . GLN B 1 389 ? 23.047 -20.516 -15.609 1 97.94 389 GLN B O 1
ATOM 7280 N N . PRO B 1 390 ? 23.672 -21.531 -17.531 1 98.56 390 PRO B N 1
ATOM 7281 C CA . PRO B 1 390 ? 22.875 -22.703 -17.125 1 98.56 390 PRO B CA 1
ATOM 7282 C C . PRO B 1 390 ? 23.484 -23.438 -15.93 1 98.56 390 PRO B C 1
ATOM 7284 O O . PRO B 1 390 ? 24.703 -23.531 -15.812 1 98.56 390 PRO B O 1
ATOM 7287 N N . VAL B 1 391 ? 22.641 -23.812 -15.047 1 98.75 391 VAL B N 1
ATOM 7288 C CA . VAL B 1 391 ? 23.062 -24.562 -13.859 1 98.75 391 VAL B CA 1
ATOM 7289 C C . VAL B 1 391 ? 22.281 -25.859 -13.766 1 98.75 391 VAL B C 1
ATOM 7291 O O . VAL B 1 391 ? 21.047 -25.859 -13.719 1 98.75 391 VAL B O 1
ATOM 7294 N N . ASN B 1 392 ? 23.047 -27 -13.758 1 98.75 392 ASN B N 1
ATOM 7295 C CA . ASN B 1 392 ? 22.422 -28.281 -13.438 1 98.75 392 ASN B CA 1
ATOM 7296 C C . ASN B 1 392 ? 22.203 -28.438 -11.938 1 98.75 392 ASN B C 1
ATOM 7298 O O . ASN B 1 392 ? 23.156 -28.734 -11.203 1 98.75 392 ASN B O 1
ATOM 7302 N N . ILE B 1 393 ? 21 -28.203 -11.555 1 98.81 393 ILE B N 1
ATOM 7303 C CA . ILE B 1 393 ? 20.688 -28.219 -10.125 1 98.81 393 ILE B CA 1
ATOM 7304 C C . ILE B 1 393 ? 20.625 -29.672 -9.641 1 98.81 393 ILE B C 1
ATOM 7306 O O . ILE B 1 393 ? 21.281 -30.031 -8.664 1 98.81 393 ILE B O 1
ATOM 7310 N N . VAL B 1 394 ? 19.812 -30.469 -10.32 1 98.81 394 VAL B N 1
ATOM 7311 C CA . VAL B 1 394 ? 19.672 -31.891 -10.031 1 98.81 394 VAL B CA 1
ATOM 7312 C C . VAL B 1 394 ? 20.031 -32.719 -11.266 1 98.81 394 VAL B C 1
ATOM 7314 O O . VAL B 1 394 ? 19.562 -32.438 -12.367 1 98.81 394 VAL B O 1
ATOM 7317 N N . VAL B 1 395 ? 20.891 -33.719 -11.047 1 98.62 395 VAL B N 1
ATOM 7318 C CA . VAL B 1 395 ? 21.25 -34.656 -12.102 1 98.62 395 VAL B CA 1
ATOM 7319 C C . VAL B 1 395 ? 20.859 -36.062 -11.695 1 98.62 395 VAL B C 1
ATOM 7321 O O . VAL B 1 395 ? 21.422 -36.625 -10.75 1 98.62 395 VAL B O 1
ATOM 7324 N N . ASN B 1 396 ? 19.906 -36.594 -12.391 1 97.94 396 ASN B N 1
ATOM 7325 C CA . ASN B 1 396 ? 19.422 -37.938 -12.109 1 97.94 396 ASN B CA 1
ATOM 7326 C C . ASN B 1 396 ? 19.062 -38.094 -10.641 1 97.94 396 ASN B C 1
ATOM 7328 O O . ASN B 1 396 ? 19.5 -39.062 -9.992 1 97.94 396 ASN B O 1
ATOM 7332 N N . GLY B 1 397 ? 18.375 -37.125 -10.172 1 98.31 397 GLY B N 1
ATOM 7333 C CA . GLY B 1 397 ? 17.797 -37.188 -8.836 1 98.31 397 GLY B CA 1
ATOM 7334 C C . GLY B 1 397 ? 18.703 -36.594 -7.762 1 98.31 397 GLY B C 1
ATOM 7335 O O . GLY B 1 397 ? 18.25 -36.344 -6.641 1 98.31 397 GLY B O 1
ATOM 7336 N N . THR B 1 398 ? 19.922 -36.344 -8.062 1 98.56 398 THR B N 1
ATOM 7337 C CA . THR B 1 398 ? 20.891 -35.906 -7.062 1 98.56 398 THR B CA 1
ATOM 7338 C C . THR B 1 398 ? 21.109 -34.406 -7.148 1 98.56 398 THR B C 1
ATOM 7340 O O . THR B 1 398 ? 21.328 -33.844 -8.234 1 98.56 398 THR B O 1
ATOM 7343 N N . LEU B 1 399 ? 21.047 -33.812 -5.977 1 98.44 399 LEU B N 1
ATOM 7344 C CA . LEU B 1 399 ? 21.281 -32.375 -5.91 1 98.44 399 LEU B CA 1
ATOM 7345 C C . LEU B 1 399 ? 22.75 -32.031 -6.145 1 98.44 399 LEU B C 1
ATOM 7347 O O . LEU B 1 399 ? 23.609 -32.406 -5.34 1 98.44 399 LEU B O 1
ATOM 7351 N N . GLU B 1 400 ? 23.031 -31.297 -7.203 1 98.12 400 GLU B N 1
ATOM 7352 C CA . GLU B 1 400 ? 24.422 -31.047 -7.582 1 98.12 400 GLU B CA 1
ATOM 7353 C C . GLU B 1 400 ? 24.797 -29.578 -7.363 1 98.12 400 GLU B C 1
ATOM 7355 O O . GLU B 1 400 ? 25.969 -29.25 -7.191 1 98.12 400 GLU B O 1
ATOM 7360 N N . ASN B 1 401 ? 23.781 -28.75 -7.449 1 98 401 ASN B N 1
ATOM 7361 C CA . ASN B 1 401 ? 24.062 -27.328 -7.332 1 98 401 ASN B CA 1
ATOM 7362 C C . ASN B 1 401 ? 22.891 -26.578 -6.707 1 98 401 ASN B C 1
ATOM 7364 O O . ASN B 1 401 ? 21.781 -27.109 -6.629 1 98 401 ASN B O 1
ATOM 7368 N N . TYR B 1 402 ? 23.156 -25.406 -6.238 1 98 402 TYR B N 1
ATOM 7369 C CA . TYR B 1 402 ? 22.188 -24.391 -5.855 1 98 402 TYR B CA 1
ATOM 7370 C C . TYR B 1 402 ? 22.25 -23.188 -6.781 1 98 402 TYR B C 1
ATOM 7372 O O . TYR B 1 402 ? 23.219 -23.031 -7.539 1 98 402 TYR B O 1
ATOM 7380 N N . LEU B 1 403 ? 21.219 -22.5 -6.809 1 98.38 403 LEU B N 1
ATOM 7381 C CA . LEU B 1 403 ? 21.281 -21.188 -7.438 1 98.38 403 LEU B CA 1
ATOM 7382 C C . LEU B 1 403 ? 21.859 -20.141 -6.477 1 98.38 403 LEU B C 1
ATOM 7384 O O . LEU B 1 403 ? 21.391 -20.031 -5.336 1 98.38 403 LEU B O 1
ATOM 7388 N N . ILE B 1 404 ? 22.828 -19.406 -6.988 1 96.62 404 ILE B N 1
ATOM 7389 C CA . ILE B 1 404 ? 23.609 -18.609 -6.055 1 96.62 404 ILE B CA 1
ATOM 7390 C C . ILE B 1 404 ? 23.844 -17.219 -6.641 1 96.62 404 ILE B C 1
ATOM 7392 O O . ILE B 1 404 ? 24.203 -17.094 -7.812 1 96.62 404 ILE B O 1
ATOM 7396 N N . GLY B 1 405 ? 23.609 -16.266 -5.801 1 95.94 405 GLY B N 1
ATOM 7397 C CA . GLY B 1 405 ? 24.062 -14.922 -6.117 1 95.94 405 GLY B CA 1
ATOM 7398 C C . GLY B 1 405 ? 25.453 -14.625 -5.605 1 95.94 405 GLY B C 1
ATOM 7399 O O . GLY B 1 405 ? 26.297 -15.523 -5.535 1 95.94 405 GLY B O 1
ATOM 7400 N N . ARG B 1 406 ? 25.703 -13.391 -5.281 1 95.88 406 ARG B N 1
ATOM 7401 C CA . ARG B 1 406 ? 27.062 -13.008 -4.898 1 95.88 406 ARG B CA 1
ATOM 7402 C C . ARG B 1 406 ? 27.25 -13.125 -3.393 1 95.88 406 ARG B C 1
ATOM 7404 O O . ARG B 1 406 ? 28.203 -12.57 -2.84 1 95.88 406 ARG B O 1
ATOM 7411 N N . GLU B 1 407 ? 26.391 -13.773 -2.73 1 93.12 407 GLU B N 1
ATOM 7412 C CA . GLU B 1 407 ? 26.562 -14.203 -1.351 1 93.12 407 GLU B CA 1
ATOM 7413 C C . GLU B 1 407 ? 26.859 -15.703 -1.277 1 93.12 407 GLU B C 1
ATOM 7415 O O . GLU B 1 407 ? 25.938 -16.516 -1.233 1 93.12 407 GLU B O 1
ATOM 7420 N N . PRO B 1 408 ? 28.094 -15.969 -1.13 1 92.44 408 PRO B N 1
ATOM 7421 C CA . PRO B 1 408 ? 28.5 -17.375 -1.182 1 92.44 408 PRO B CA 1
ATOM 7422 C C . PRO B 1 408 ? 27.953 -18.188 -0.007 1 92.44 408 PRO B C 1
ATOM 7424 O O . PRO B 1 408 ? 27.703 -17.641 1.067 1 92.44 408 PRO B O 1
ATOM 7427 N N . ILE B 1 409 ? 27.766 -19.422 -0.237 1 92.06 409 ILE B N 1
ATOM 7428 C CA . ILE B 1 409 ? 27.453 -20.406 0.803 1 92.06 409 ILE B CA 1
ATOM 7429 C C . ILE B 1 409 ? 28.531 -21.484 0.829 1 92.06 409 ILE B C 1
ATOM 7431 O O . ILE B 1 409 ? 29.438 -21.484 0.005 1 92.06 409 ILE B O 1
ATOM 7435 N N . LYS B 1 410 ? 28.406 -22.375 1.814 1 90.5 410 LYS B N 1
ATOM 7436 C CA . LYS B 1 410 ? 29.391 -23.438 1.945 1 90.5 410 LYS B CA 1
ATOM 7437 C C . LYS B 1 410 ? 29.516 -24.234 0.645 1 90.5 410 LYS B C 1
ATOM 7439 O O . LYS B 1 410 ? 28.516 -24.625 0.05 1 90.5 410 LYS B O 1
ATOM 7444 N N . ASP B 1 411 ? 30.734 -24.406 0.094 1 91.69 411 ASP B N 1
ATOM 7445 C CA . ASP B 1 411 ? 31.109 -25.219 -1.068 1 91.69 411 ASP B CA 1
ATOM 7446 C C . ASP B 1 411 ? 30.859 -24.453 -2.365 1 91.69 411 ASP B C 1
ATOM 7448 O O . ASP B 1 411 ? 31.188 -24.938 -3.451 1 91.69 411 ASP B O 1
ATOM 7452 N N . PHE B 1 412 ? 30.297 -23.281 -2.275 1 94.62 412 PHE B N 1
ATOM 7453 C CA . PHE B 1 412 ? 29.984 -22.484 -3.447 1 94.62 412 PHE B CA 1
ATOM 7454 C C . PHE B 1 412 ? 30.484 -21.047 -3.273 1 94.62 412 PHE B C 1
ATOM 7456 O O . PHE B 1 412 ? 29.719 -20.141 -2.949 1 94.62 412 PHE B O 1
ATOM 7463 N N . PRO B 1 413 ? 31.703 -20.766 -3.578 1 94.38 413 PRO B N 1
ATOM 7464 C CA . PRO B 1 413 ? 32.344 -19.469 -3.285 1 94.38 413 PRO B CA 1
ATOM 7465 C C . PRO B 1 413 ? 32 -18.406 -4.316 1 94.38 413 PRO B C 1
ATOM 7467 O O . PRO B 1 413 ? 32.25 -17.219 -4.078 1 94.38 413 PRO B O 1
ATOM 7470 N N . ALA B 1 414 ? 31.484 -18.844 -5.453 1 95.75 414 ALA B N 1
ATOM 7471 C CA . ALA B 1 414 ? 31.234 -17.875 -6.523 1 95.75 414 ALA B CA 1
ATOM 7472 C C . ALA B 1 414 ? 29.781 -17.875 -6.953 1 95.75 414 ALA B C 1
ATOM 7474 O O . ALA B 1 414 ? 29.078 -18.891 -6.785 1 95.75 414 ALA B O 1
ATOM 7475 N N . SER B 1 415 ? 29.391 -16.734 -7.453 1 97.06 415 SER B N 1
ATOM 7476 C CA . SER B 1 415 ? 28.047 -16.625 -8.008 1 97.06 415 SER B CA 1
ATOM 7477 C C . SER B 1 415 ? 27.906 -17.391 -9.32 1 97.06 415 SER B C 1
ATOM 7479 O O . SER B 1 415 ? 28.875 -17.516 -10.078 1 97.06 415 SER B O 1
ATOM 7481 N N . ASN B 1 416 ? 26.766 -17.953 -9.555 1 97.94 416 ASN B N 1
ATOM 7482 C CA . ASN B 1 416 ? 26.516 -18.578 -10.844 1 97.94 416 ASN B CA 1
ATOM 7483 C C . ASN B 1 416 ? 25.469 -17.797 -11.656 1 97.94 416 ASN B C 1
ATOM 7485 O O . ASN B 1 416 ? 24.781 -18.375 -12.492 1 97.94 416 ASN B O 1
ATOM 7489 N N . GLY B 1 417 ? 25.234 -16.516 -11.336 1 98.25 417 GLY B N 1
ATOM 7490 C CA . GLY B 1 417 ? 24.453 -15.617 -12.164 1 98.25 417 GLY B CA 1
ATOM 7491 C C . GLY B 1 417 ? 22.969 -15.648 -11.844 1 98.25 417 GLY B C 1
ATOM 7492 O O . GLY B 1 417 ? 22.141 -15.445 -12.734 1 98.25 417 GLY B O 1
ATOM 7493 N N . HIS B 1 418 ? 22.625 -15.867 -10.586 1 98.5 418 HIS B N 1
ATOM 7494 C CA . HIS B 1 418 ? 21.203 -15.984 -10.242 1 98.5 418 HIS B CA 1
ATOM 7495 C C . HIS B 1 418 ? 20.812 -14.992 -9.148 1 98.5 418 HIS B C 1
ATOM 7497 O O . HIS B 1 418 ? 19.906 -15.258 -8.367 1 98.5 418 HIS B O 1
ATOM 7503 N N . GLY B 1 419 ? 21.562 -13.867 -8.992 1 97.44 419 GLY B N 1
ATOM 7504 C CA . GLY B 1 419 ? 21.141 -12.773 -8.133 1 97.44 419 GLY B CA 1
ATOM 7505 C C . GLY B 1 419 ? 20.109 -11.867 -8.773 1 97.44 419 GLY B C 1
ATOM 7506 O O . GLY B 1 419 ? 20.438 -11.023 -9.602 1 97.44 419 GLY B O 1
ATOM 7507 N N . ARG B 1 420 ? 18.875 -12.031 -8.352 1 97.19 420 ARG B N 1
ATOM 7508 C CA . ARG B 1 420 ? 17.781 -11.266 -8.945 1 97.19 420 ARG B CA 1
ATOM 7509 C C . ARG B 1 420 ? 17.094 -10.398 -7.898 1 97.19 420 ARG B C 1
ATOM 7511 O O . ARG B 1 420 ? 17.078 -10.734 -6.711 1 97.19 420 ARG B O 1
ATOM 7518 N N . ALA B 1 421 ? 16.531 -9.242 -8.414 1 96.38 421 ALA B N 1
ATOM 7519 C CA . ALA B 1 421 ? 15.977 -8.289 -7.461 1 96.38 421 ALA B CA 1
ATOM 7520 C C . ALA B 1 421 ? 14.609 -7.785 -7.922 1 96.38 421 ALA B C 1
ATOM 7522 O O . ALA B 1 421 ? 14.406 -7.535 -9.109 1 96.38 421 ALA B O 1
ATOM 7523 N N . ALA B 1 422 ? 13.742 -7.742 -6.918 1 95.19 422 ALA B N 1
ATOM 7524 C CA . ALA B 1 422 ? 12.539 -6.934 -7.133 1 95.19 422 ALA B CA 1
ATOM 7525 C C . ALA B 1 422 ? 12.891 -5.453 -7.246 1 95.19 422 ALA B C 1
ATOM 7527 O O . ALA B 1 422 ? 14.008 -5.047 -6.922 1 95.19 422 ALA B O 1
ATOM 7528 N N . PRO B 1 423 ? 11.969 -4.688 -7.719 1 93.38 423 PRO B N 1
ATOM 7529 C CA . PRO B 1 423 ? 12.273 -3.262 -7.871 1 93.38 423 PRO B CA 1
ATOM 7530 C C . PRO B 1 423 ? 12.789 -2.631 -6.578 1 93.38 423 PRO B C 1
ATOM 7532 O O . PRO B 1 423 ? 12.148 -2.74 -5.531 1 93.38 423 PRO B O 1
ATOM 7535 N N . ALA B 1 424 ? 13.898 -2.057 -6.672 1 92.88 424 ALA B N 1
ATOM 7536 C CA . ALA B 1 424 ? 14.586 -1.283 -5.641 1 92.88 424 ALA B CA 1
ATOM 7537 C C . ALA B 1 424 ? 14.898 -2.146 -4.426 1 92.88 424 ALA B C 1
ATOM 7539 O O . ALA B 1 424 ? 15.219 -1.627 -3.352 1 92.88 424 ALA B O 1
ATOM 7540 N N . GLN B 1 425 ? 14.789 -3.422 -4.547 1 94.12 425 GLN B N 1
ATOM 7541 C CA . GLN B 1 425 ? 15.109 -4.324 -3.447 1 94.12 425 GLN B CA 1
ATOM 7542 C C . GLN B 1 425 ? 16.484 -4.965 -3.641 1 94.12 425 GLN B C 1
ATOM 7544 O O . GLN B 1 425 ? 17.031 -4.93 -4.738 1 94.12 425 GLN B O 1
ATOM 7549 N N . ALA B 1 426 ? 16.906 -5.477 -2.559 1 94.62 426 ALA B N 1
ATOM 7550 C CA . ALA B 1 426 ? 18.172 -6.207 -2.643 1 94.62 426 ALA B CA 1
ATOM 7551 C C . ALA B 1 426 ? 18.016 -7.473 -3.48 1 94.62 426 ALA B C 1
ATOM 7553 O O . ALA B 1 426 ? 16.938 -8.055 -3.541 1 94.62 426 ALA B O 1
ATOM 7554 N N . ALA B 1 427 ? 19.109 -7.867 -4.109 1 94.62 427 ALA B N 1
ATOM 7555 C CA . ALA B 1 427 ? 19.094 -9.086 -4.91 1 94.62 427 ALA B CA 1
ATOM 7556 C C . ALA B 1 427 ? 19.25 -10.328 -4.031 1 94.62 427 ALA B C 1
ATOM 7558 O O . ALA B 1 427 ? 19.969 -10.305 -3.033 1 94.62 427 ALA B O 1
ATOM 7559 N N . HIS B 1 428 ? 18.578 -11.336 -4.441 1 94.31 428 HIS B N 1
ATOM 7560 C CA . HIS B 1 428 ? 18.672 -12.672 -3.854 1 94.31 428 HIS B CA 1
ATOM 7561 C C . HIS B 1 428 ? 18.703 -13.742 -4.934 1 94.31 428 HIS B C 1
ATOM 7563 O O . HIS B 1 428 ? 18.453 -13.461 -6.105 1 94.31 428 HIS B O 1
ATOM 7569 N N . SER B 1 429 ? 19.078 -14.875 -4.422 1 96.06 429 SER B N 1
ATOM 7570 C CA . SER B 1 429 ? 19.062 -16 -5.359 1 96.06 429 SER B CA 1
ATOM 7571 C C . SER B 1 429 ? 17.641 -16.312 -5.801 1 96.06 429 SER B C 1
ATOM 7573 O O . SER B 1 429 ? 16.766 -16.547 -4.969 1 96.06 429 SER B O 1
ATOM 7575 N N . ARG B 1 430 ? 17.453 -16.281 -7.113 1 97.31 430 ARG B N 1
ATOM 7576 C CA . ARG B 1 430 ? 16.125 -16.578 -7.66 1 97.31 430 ARG B CA 1
ATOM 7577 C C . ARG B 1 430 ? 16.234 -17.422 -8.93 1 97.31 430 ARG B C 1
ATOM 7579 O O . ARG B 1 430 ? 17.188 -17.266 -9.695 1 97.31 430 ARG B O 1
ATOM 7586 N N . VAL B 1 431 ? 15.188 -18.109 -9.125 1 97.81 431 VAL B N 1
ATOM 7587 C CA . VAL B 1 431 ? 15.07 -18.922 -10.328 1 97.81 431 VAL B CA 1
ATOM 7588 C C . VAL B 1 431 ? 14.805 -18.031 -11.531 1 97.81 431 VAL B C 1
ATOM 7590 O O . VAL B 1 431 ? 14.148 -17 -11.414 1 97.81 431 VAL B O 1
ATOM 7593 N N . GLY B 1 432 ? 15.422 -18.406 -12.672 1 98.25 432 GLY B N 1
ATOM 7594 C CA . GLY B 1 432 ? 15.094 -17.812 -13.953 1 98.25 432 GLY B CA 1
ATOM 7595 C C . GLY B 1 432 ? 14.156 -18.656 -14.789 1 98.25 432 GLY B C 1
ATOM 7596 O O . GLY B 1 432 ? 12.938 -18.531 -14.688 1 98.25 432 GLY B O 1
ATOM 7597 N N . VAL B 1 433 ? 14.789 -19.641 -15.5 1 98.69 433 VAL B N 1
ATOM 7598 C CA . VAL B 1 433 ? 14.047 -20.625 -16.281 1 98.69 433 VAL B CA 1
ATOM 7599 C C . VAL B 1 433 ? 14.359 -22.031 -15.781 1 98.69 433 VAL B C 1
ATOM 7601 O O . VAL B 1 433 ? 15.352 -22.625 -16.188 1 98.69 433 VAL B O 1
ATOM 7604 N N . LEU B 1 434 ? 13.461 -22.531 -14.969 1 98.81 434 LEU B N 1
ATOM 7605 C CA . LEU B 1 434 ? 13.625 -23.859 -14.398 1 98.81 434 LEU B CA 1
ATOM 7606 C C . LEU B 1 434 ? 13.047 -24.922 -15.328 1 98.81 434 LEU B C 1
ATOM 7608 O O . LEU B 1 434 ? 11.867 -24.859 -15.688 1 98.81 434 LEU B O 1
ATOM 7612 N N . ILE B 1 435 ? 13.828 -25.891 -15.664 1 98.69 435 ILE B N 1
ATOM 7613 C CA . ILE B 1 435 ? 13.406 -26.938 -16.594 1 98.69 435 ILE B CA 1
ATOM 7614 C C . ILE B 1 435 ? 13.531 -28.312 -15.914 1 98.69 435 ILE B C 1
ATOM 7616 O O . ILE B 1 435 ? 14.625 -28.719 -15.531 1 98.69 435 ILE B O 1
ATOM 7620 N N . VAL B 1 436 ? 12.422 -28.953 -15.781 1 98.62 436 VAL B N 1
ATOM 7621 C CA . VAL B 1 436 ? 12.391 -30.328 -15.273 1 98.62 436 VAL B CA 1
ATOM 7622 C C . VAL B 1 436 ? 12.266 -31.297 -16.438 1 98.62 436 VAL B C 1
ATOM 7624 O O . VAL B 1 436 ? 11.336 -31.203 -17.25 1 98.62 436 VAL B O 1
ATOM 7627 N N . LYS B 1 437 ? 13.172 -32.25 -16.469 1 96.19 437 LYS B N 1
ATOM 7628 C CA . LYS B 1 437 ? 13.172 -33.156 -17.609 1 96.19 437 LYS B CA 1
ATOM 7629 C C . LYS B 1 437 ? 13.477 -34.594 -17.156 1 96.19 437 LYS B C 1
ATOM 7631 O O . LYS B 1 437 ? 13.953 -34.781 -16.031 1 96.19 437 LYS B O 1
ATOM 7636 N N . SER B 1 438 ? 13.117 -35.469 -18.031 1 97.38 438 SER B N 1
ATOM 7637 C CA . SER B 1 438 ? 13.414 -36.875 -17.844 1 97.38 438 SER B CA 1
ATOM 7638 C C . SER B 1 438 ? 13.82 -37.531 -19.156 1 97.38 438 SER B C 1
ATOM 7640 O O . SER B 1 438 ? 13.219 -37.25 -20.203 1 97.38 438 SER B O 1
ATOM 7642 N N . ASP B 1 439 ? 14.867 -38.375 -19.078 1 94.31 439 ASP B N 1
ATOM 7643 C CA . ASP B 1 439 ? 15.266 -39.156 -20.25 1 94.31 439 ASP B CA 1
ATOM 7644 C C . ASP B 1 439 ? 14.352 -40.375 -20.438 1 94.31 439 ASP B C 1
ATOM 7646 O O . ASP B 1 439 ? 14.422 -41.062 -21.469 1 94.31 439 ASP B O 1
ATOM 7650 N N . LYS B 1 440 ? 13.453 -40.562 -19.547 1 96.25 440 LYS B N 1
ATOM 7651 C CA . LYS B 1 440 ? 12.539 -41.719 -19.594 1 96.25 440 LYS B CA 1
ATOM 7652 C C . LYS B 1 440 ? 11.094 -41.25 -19.766 1 96.25 440 LYS B C 1
ATOM 7654 O O . LYS B 1 440 ? 10.156 -41.938 -19.375 1 96.25 440 LYS B O 1
ATOM 7659 N N . ALA B 1 441 ? 10.977 -40.094 -20.234 1 97.31 441 ALA B N 1
ATOM 7660 C CA . ALA B 1 441 ? 9.641 -39.531 -20.359 1 97.31 441 ALA B CA 1
ATOM 7661 C C . ALA B 1 441 ? 8.797 -40.312 -21.359 1 97.31 441 ALA B C 1
ATOM 7663 O O . ALA B 1 441 ? 9.32 -40.812 -22.359 1 97.31 441 ALA B O 1
ATOM 7664 N N . VAL B 1 442 ? 7.52 -40.438 -21.078 1 97.31 442 VAL B N 1
ATOM 7665 C CA . VAL B 1 442 ? 6.617 -41.188 -21.938 1 97.31 442 VAL B CA 1
ATOM 7666 C C . VAL B 1 442 ? 5.465 -40.312 -22.406 1 97.31 442 VAL B C 1
ATOM 7668 O O . VAL B 1 442 ? 5.16 -39.281 -21.781 1 97.31 442 VAL B O 1
ATOM 7671 N N . PRO B 1 443 ? 4.855 -40.688 -23.5 1 97.06 443 PRO B N 1
ATOM 7672 C CA . PRO B 1 443 ? 3.705 -39.906 -23.969 1 97.06 443 PRO B CA 1
ATOM 7673 C C . PRO B 1 443 ? 2.537 -39.906 -22.984 1 97.06 443 PRO B C 1
ATOM 7675 O O . PRO B 1 443 ? 2.408 -40.844 -22.188 1 97.06 443 PRO B O 1
ATOM 7678 N N . ALA B 1 444 ? 1.724 -38.906 -23.156 1 93.38 444 ALA B N 1
ATOM 7679 C CA . ALA B 1 444 ? 0.578 -38.719 -22.266 1 93.38 444 ALA B CA 1
ATOM 7680 C C . ALA B 1 444 ? -0.298 -39.969 -22.25 1 93.38 444 ALA B C 1
ATOM 7682 O O . ALA B 1 444 ? -0.815 -40.375 -21.188 1 93.38 444 ALA B O 1
ATOM 7683 N N . ALA B 1 445 ? -0.506 -40.562 -23.359 1 93.25 445 ALA B N 1
ATOM 7684 C CA . ALA B 1 445 ? -1.34 -41.75 -23.469 1 93.25 445 ALA B CA 1
ATOM 7685 C C . ALA B 1 445 ? -0.782 -42.906 -22.609 1 93.25 445 ALA B C 1
ATOM 7687 O O . ALA B 1 445 ? -1.54 -43.625 -21.969 1 93.25 445 ALA B O 1
ATOM 7688 N N . GLU B 1 446 ? 0.524 -43.031 -22.656 1 95.88 446 GLU B N 1
ATOM 7689 C CA . GLU B 1 446 ? 1.172 -44.094 -21.875 1 95.88 446 GLU B CA 1
ATOM 7690 C C . GLU B 1 446 ? 1.063 -43.781 -20.375 1 95.88 446 GLU B C 1
ATOM 7692 O O . GLU B 1 446 ? 0.909 -44.688 -19.562 1 95.88 446 GLU B O 1
ATOM 7697 N N . LEU B 1 447 ? 1.216 -42.562 -20.016 1 96.25 447 LEU B N 1
ATOM 7698 C CA . LEU B 1 447 ? 1.057 -42.156 -18.609 1 96.25 447 LEU B CA 1
ATOM 7699 C C . LEU B 1 447 ? -0.339 -42.5 -18.109 1 96.25 447 LEU B C 1
ATOM 7701 O O . LEU B 1 447 ? -0.493 -42.969 -16.984 1 96.25 447 LEU B O 1
ATOM 7705 N N . ASN B 1 448 ? -1.32 -42.25 -18.906 1 95.38 448 ASN B N 1
ATOM 7706 C CA . ASN B 1 448 ? -2.697 -42.562 -18.547 1 95.38 448 ASN B CA 1
ATOM 7707 C C . ASN B 1 448 ? -2.904 -44.062 -18.422 1 95.38 448 ASN B C 1
ATOM 7709 O O . ASN B 1 448 ? -3.627 -44.531 -17.531 1 95.38 448 ASN B O 1
ATOM 7713 N N . LYS B 1 449 ? -2.314 -44.75 -19.312 1 96.19 449 LYS B N 1
ATOM 7714 C CA . LYS B 1 449 ? -2.393 -46.219 -19.234 1 96.19 449 LYS B CA 1
ATOM 7715 C C . LYS B 1 449 ? -1.787 -46.719 -17.938 1 96.19 449 LYS B C 1
ATOM 7717 O O . LYS B 1 449 ? -2.324 -47.656 -17.312 1 96.19 449 LYS B O 1
ATOM 7722 N N . LYS B 1 450 ? -0.708 -46.156 -17.594 1 96.81 450 LYS B N 1
ATOM 7723 C CA . LYS B 1 450 ? -0.059 -46.531 -16.344 1 96.81 450 LYS B CA 1
ATOM 7724 C C . LYS B 1 450 ? -0.949 -46.25 -15.148 1 96.81 450 LYS B C 1
ATOM 7726 O O . LYS B 1 450 ? -1.044 -47.031 -14.219 1 96.81 450 LYS B O 1
ATOM 7731 N N . LEU B 1 451 ? -1.558 -45.125 -15.164 1 97.5 451 LEU B N 1
ATOM 7732 C CA . LEU B 1 451 ? -2.471 -44.75 -14.086 1 97.5 451 LEU B CA 1
ATOM 7733 C C . LEU B 1 451 ? -3.607 -45.75 -13.961 1 97.5 451 LEU B C 1
ATOM 7735 O O . LEU B 1 451 ? -3.93 -46.219 -12.859 1 97.5 451 LEU B O 1
ATOM 7739 N N . LEU B 1 452 ? -4.164 -46.125 -15.109 1 97 452 LEU B N 1
ATOM 7740 C CA . LEU B 1 452 ? -5.277 -47.062 -15.117 1 97 452 LEU B CA 1
ATOM 7741 C C . LEU B 1 452 ? -4.824 -48.438 -14.641 1 97 452 LEU B C 1
ATOM 7743 O O . LEU B 1 452 ? -5.566 -49.125 -13.93 1 97 452 LEU B O 1
ATOM 7747 N N . ALA B 1 453 ? -3.697 -48.812 -15.062 1 96.88 453 ALA B N 1
ATOM 7748 C CA . ALA B 1 453 ? -3.146 -50.094 -14.609 1 96.88 453 ALA B CA 1
ATOM 7749 C C . ALA B 1 453 ? -2.984 -50.094 -13.094 1 96.88 453 ALA B C 1
ATOM 7751 O O . ALA B 1 453 ? -3.266 -51.125 -12.445 1 96.88 453 ALA B O 1
ATOM 7752 N N . MET B 1 454 ? -2.568 -49.031 -12.586 1 96.31 454 MET B N 1
ATOM 7753 C CA . MET B 1 454 ? -2.391 -48.938 -11.141 1 96.31 454 MET B CA 1
ATOM 7754 C C . MET B 1 454 ? -3.736 -49 -10.422 1 96.31 454 MET B C 1
ATOM 7756 O O . MET B 1 454 ? -3.846 -49.594 -9.352 1 96.31 454 MET B O 1
ATOM 7760 N N . ALA B 1 455 ? -4.691 -48.375 -11.008 1 95.5 455 ALA B N 1
ATOM 7761 C CA . ALA B 1 455 ? -6.043 -48.469 -10.453 1 95.5 455 ALA B CA 1
ATOM 7762 C C . ALA B 1 455 ? -6.535 -49.906 -10.406 1 95.5 455 ALA B C 1
ATOM 7764 O O . ALA B 1 455 ? -7.078 -50.344 -9.391 1 95.5 455 ALA B O 1
ATOM 7765 N N . LYS B 1 456 ? -6.344 -50.594 -11.477 1 95.12 456 LYS B N 1
ATOM 7766 C CA . LYS B 1 456 ? -6.781 -51.969 -11.586 1 95.12 456 LYS B CA 1
ATOM 7767 C C . LYS B 1 456 ? -6.031 -52.875 -10.594 1 95.12 456 LYS B C 1
ATOM 7769 O O . LYS B 1 456 ? -6.633 -53.719 -9.938 1 95.12 456 LYS B O 1
ATOM 7774 N N . ASP B 1 457 ? -4.77 -52.688 -10.547 1 95 457 ASP B N 1
ATOM 7775 C CA . ASP B 1 457 ? -3.938 -53.469 -9.648 1 95 457 ASP B CA 1
ATOM 7776 C C . ASP B 1 457 ? -4.359 -53.281 -8.195 1 95 457 ASP B C 1
ATOM 7778 O O . ASP B 1 457 ? -4.352 -54.219 -7.41 1 95 457 ASP B O 1
ATOM 7782 N N . ARG B 1 458 ? -4.711 -52.125 -7.867 1 92.44 458 ARG B N 1
ATOM 7783 C CA . ARG B 1 458 ? -5.062 -51.781 -6.488 1 92.44 458 ARG B CA 1
ATOM 7784 C C . ARG B 1 458 ? -6.531 -52.094 -6.211 1 92.44 458 ARG B C 1
ATOM 7786 O O . ARG B 1 458 ? -6.938 -52.219 -5.055 1 92.44 458 ARG B O 1
ATOM 7793 N N . GLY B 1 459 ? -7.281 -52.188 -7.246 1 91.19 459 GLY B N 1
ATOM 7794 C CA . GLY B 1 459 ? -8.703 -52.438 -7.113 1 91.19 459 GLY B CA 1
ATOM 7795 C C . GLY B 1 459 ? -9.484 -51.25 -6.602 1 91.19 459 GLY B C 1
ATOM 7796 O O . GLY B 1 459 ? -10.516 -51.406 -5.945 1 91.19 459 GLY B O 1
ATOM 7797 N N . THR B 1 460 ? -8.891 -50.125 -6.672 1 92.31 460 THR B N 1
ATOM 7798 C CA . THR B 1 460 ? -9.523 -48.875 -6.227 1 92.31 460 THR B CA 1
ATOM 7799 C C . THR B 1 460 ? -9.367 -47.781 -7.266 1 92.31 460 THR B C 1
ATOM 7801 O O . THR B 1 460 ? -8.477 -47.844 -8.125 1 92.31 460 THR B O 1
ATOM 7804 N N . ASP B 1 461 ? -10.258 -46.844 -7.23 1 95.25 461 ASP B N 1
ATOM 7805 C CA . ASP B 1 461 ? -10.133 -45.688 -8.086 1 95.25 461 ASP B CA 1
ATOM 7806 C C . ASP B 1 461 ? -8.875 -44.875 -7.75 1 95.25 461 ASP B C 1
ATOM 7808 O O . ASP B 1 461 ? -8.312 -45.031 -6.66 1 95.25 461 ASP B O 1
ATOM 7812 N N . VAL B 1 462 ? -8.445 -44.094 -8.734 1 97.5 462 VAL B N 1
ATOM 7813 C CA . VAL B 1 462 ? -7.273 -43.25 -8.562 1 97.5 462 VAL B CA 1
ATOM 7814 C C . VAL B 1 462 ? -7.633 -41.781 -8.906 1 97.5 462 VAL B C 1
ATOM 7816 O O . VAL B 1 462 ? -8.797 -41.469 -9.156 1 97.5 462 VAL B O 1
ATOM 7819 N N . TYR B 1 463 ? -6.609 -40.875 -8.695 1 97.31 463 TYR B N 1
ATOM 7820 C CA . TYR B 1 463 ? -6.953 -39.469 -8.906 1 97.31 463 TYR B CA 1
ATOM 7821 C C . TYR B 1 463 ? -6.035 -38.812 -9.938 1 97.31 463 TYR B C 1
ATOM 7823 O O . TYR B 1 463 ? -4.906 -39.281 -10.141 1 97.31 463 TYR B O 1
ATOM 7831 N N . ALA B 1 464 ? -6.566 -37.844 -10.625 1 97.69 464 ALA B N 1
ATOM 7832 C CA . ALA B 1 464 ? -5.816 -36.969 -11.523 1 97.69 464 ALA B CA 1
ATOM 7833 C C . ALA B 1 464 ? -6.141 -35.5 -11.242 1 97.69 464 ALA B C 1
ATOM 7835 O O . ALA B 1 464 ? -7.312 -35.125 -11.172 1 97.69 464 ALA B O 1
ATOM 7836 N N . VAL B 1 465 ? -5.113 -34.719 -11.039 1 96.56 465 VAL B N 1
ATOM 7837 C CA . VAL B 1 465 ? -5.309 -33.312 -10.766 1 96.56 465 VAL B CA 1
ATOM 7838 C C . VAL B 1 465 ? -4.875 -32.469 -11.977 1 96.56 465 VAL B C 1
ATOM 7840 O O . VAL B 1 465 ? -3.76 -32.656 -12.477 1 96.56 465 VAL B O 1
ATOM 7843 N N . GLU B 1 466 ? -5.715 -31.609 -12.398 1 95 466 GLU B N 1
ATOM 7844 C CA . GLU B 1 466 ? -5.438 -30.797 -13.578 1 95 466 GLU B CA 1
ATOM 7845 C C . GLU B 1 466 ? -4.832 -29.453 -13.195 1 95 466 GLU B C 1
ATOM 7847 O O . GLU B 1 466 ? -3.912 -28.969 -13.859 1 95 466 GLU B O 1
ATOM 7852 N N . THR B 1 467 ? -5.426 -28.797 -12.234 1 93.12 467 THR B N 1
ATOM 7853 C CA . THR B 1 467 ? -4.93 -27.5 -11.766 1 93.12 467 THR B CA 1
ATOM 7854 C C . THR B 1 467 ? -5.043 -27.391 -10.25 1 93.12 467 THR B C 1
ATOM 7856 O O . THR B 1 467 ? -5.914 -28.016 -9.641 1 93.12 467 THR B O 1
ATOM 7859 N N . MET B 1 468 ? -4.188 -26.594 -9.695 1 90.25 468 MET B N 1
ATOM 7860 C CA . MET B 1 468 ? -4.16 -26.391 -8.25 1 90.25 468 MET B CA 1
ATOM 7861 C C . MET B 1 468 ? -4.84 -25.078 -7.867 1 90.25 468 MET B C 1
ATOM 7863 O O . MET B 1 468 ? -5.117 -24.234 -8.727 1 90.25 468 MET B O 1
ATOM 7867 N N . GLY B 1 469 ? -5.297 -25.047 -6.492 1 76 469 GLY B N 1
ATOM 7868 C CA . GLY B 1 469 ? -5.973 -23.875 -5.969 1 76 469 GLY B CA 1
ATOM 7869 C C . GLY B 1 469 ? -5.031 -22.906 -5.277 1 76 469 GLY B C 1
ATOM 7870 O O . GLY B 1 469 ? -4.641 -23.125 -4.129 1 76 469 GLY B O 1
ATOM 7871 N N . GLY B 1 470 ? -4.328 -21.984 -5.871 1 61.28 470 GLY B N 1
ATOM 7872 C CA . GLY B 1 470 ? -3.613 -20.828 -5.332 1 61.28 470 GLY B CA 1
ATOM 7873 C C . GLY B 1 470 ? -2.523 -21.219 -4.348 1 61.28 470 GLY B C 1
ATOM 7874 O O . GLY B 1 470 ? -1.696 -22.078 -4.637 1 61.28 470 GLY B O 1
ATOM 7875 N N . ASN B 1 471 ? -2.619 -20.609 -2.957 1 57.25 471 ASN B N 1
ATOM 7876 C CA . ASN B 1 471 ? -1.505 -20.547 -2.018 1 57.25 471 ASN B CA 1
ATOM 7877 C C . ASN B 1 471 ? -1.333 -21.875 -1.269 1 57.25 471 ASN B C 1
ATOM 7879 O O . ASN B 1 471 ? -0.316 -22.078 -0.606 1 57.25 471 ASN B O 1
ATOM 7883 N N . GLU B 1 472 ? -2.395 -22.734 -1.438 1 63.12 472 GLU B N 1
ATOM 7884 C CA . GLU B 1 472 ? -2.232 -24 -0.729 1 63.12 472 GLU B CA 1
ATOM 7885 C C . GLU B 1 472 ? -2.178 -25.188 -1.703 1 63.12 472 GLU B C 1
ATOM 7887 O O . GLU B 1 472 ? -2.486 -25.031 -2.887 1 63.12 472 GLU B O 1
ATOM 7892 N N . VAL B 1 473 ? -1.39 -26.188 -1.32 1 74.88 473 VAL B N 1
ATOM 7893 C CA . VAL B 1 473 ? -1.333 -27.406 -2.111 1 74.88 473 VAL B CA 1
ATOM 7894 C C . VAL B 1 473 ? -2.699 -28.094 -2.105 1 74.88 473 VAL B C 1
ATOM 7896 O O . VAL B 1 473 ? -2.855 -29.172 -1.541 1 74.88 473 VAL B O 1
ATOM 7899 N N . THR B 1 474 ? -3.652 -27.281 -2.652 1 85.88 474 THR B N 1
ATOM 7900 C CA . THR B 1 474 ? -5.008 -27.797 -2.777 1 85.88 474 THR B CA 1
ATOM 7901 C C . THR B 1 474 ? -5.426 -27.875 -4.242 1 85.88 474 THR B C 1
ATOM 7903 O O . THR B 1 474 ? -5.203 -26.938 -5.008 1 85.88 474 THR B O 1
ATOM 7906 N N . PRO B 1 475 ? -6.008 -29.047 -4.531 1 91.38 475 PRO B N 1
ATOM 7907 C CA . PRO B 1 475 ? -6.438 -29.156 -5.93 1 91.38 475 PRO B CA 1
ATOM 7908 C C . PRO B 1 475 ? -7.664 -28.312 -6.238 1 91.38 475 PRO B C 1
ATOM 7910 O O . PRO B 1 475 ? -8.57 -28.203 -5.41 1 91.38 475 PRO B O 1
ATOM 7913 N N . ARG B 1 476 ? -7.652 -27.703 -7.367 1 91.12 476 ARG B N 1
ATOM 7914 C CA . ARG B 1 476 ? -8.805 -26.938 -7.848 1 91.12 476 ARG B CA 1
ATOM 7915 C C . ARG B 1 476 ? -9.68 -27.797 -8.758 1 91.12 476 ARG B C 1
ATOM 7917 O O . ARG B 1 476 ? -10.906 -27.797 -8.633 1 91.12 476 ARG B O 1
ATOM 7924 N N . LEU B 1 477 ? -9.055 -28.5 -9.711 1 95.62 477 LEU B N 1
ATOM 7925 C CA . LEU B 1 477 ? -9.719 -29.484 -10.57 1 95.62 477 LEU B CA 1
ATOM 7926 C C . LEU B 1 477 ? -9.133 -30.875 -10.359 1 95.62 477 LEU B C 1
ATOM 7928 O O . LEU B 1 477 ? -8.055 -31.188 -10.875 1 95.62 477 LEU B O 1
ATOM 7932 N N . LEU B 1 478 ? -9.875 -31.625 -9.648 1 96.38 478 LEU B N 1
ATOM 7933 C CA . LEU B 1 478 ? -9.492 -33 -9.32 1 96.38 478 LEU B CA 1
ATOM 7934 C C . LEU B 1 478 ? -10.484 -34 -9.898 1 96.38 478 LEU B C 1
ATOM 7936 O O . LEU B 1 478 ? -11.695 -33.781 -9.805 1 96.38 478 LEU B O 1
ATOM 7940 N N . TYR B 1 479 ? -9.938 -35.062 -10.492 1 97.62 479 TYR B N 1
ATOM 7941 C CA . TYR B 1 479 ? -10.781 -36.094 -11.078 1 97.62 479 TYR B CA 1
ATOM 7942 C C . TYR B 1 479 ? -10.508 -37.469 -10.438 1 97.62 479 TYR B C 1
ATOM 7944 O O . TYR B 1 479 ? -9.352 -37.844 -10.273 1 97.62 479 TYR B O 1
ATOM 7952 N N . ARG B 1 480 ? -11.562 -38.062 -10.055 1 97.06 480 ARG B N 1
ATOM 7953 C CA . ARG B 1 480 ? -11.492 -39.469 -9.734 1 97.06 480 ARG B CA 1
ATOM 7954 C C . ARG B 1 480 ? -11.516 -40.344 -11 1 97.06 480 ARG B C 1
ATOM 7956 O O . ARG B 1 480 ? -12.43 -40.219 -11.82 1 97.06 480 ARG B O 1
ATOM 7963 N N . VAL B 1 481 ? -10.516 -41.094 -11.164 1 97.25 481 VAL B N 1
ATOM 7964 C CA . VAL B 1 481 ? -10.398 -41.906 -12.367 1 97.25 481 VAL B CA 1
ATOM 7965 C C . VAL B 1 481 ? -10.742 -43.344 -12.047 1 97.25 481 VAL B C 1
ATOM 7967 O O . VAL B 1 481 ? -10.062 -44 -11.234 1 97.25 481 VAL B O 1
ATOM 7970 N N . HIS B 1 482 ? -11.727 -43.844 -12.727 1 94.88 482 HIS B N 1
ATOM 7971 C CA . HIS B 1 482 ? -12.18 -45.219 -12.516 1 94.88 482 HIS B CA 1
ATOM 7972 C C . HIS B 1 482 ? -11.383 -46.188 -13.375 1 94.88 482 HIS B C 1
ATOM 7974 O O . HIS B 1 482 ? -10.742 -45.781 -14.344 1 94.88 482 HIS B O 1
ATOM 7980 N N . ALA B 1 483 ? -11.492 -47.438 -13.039 1 91.31 483 ALA B N 1
ATOM 7981 C CA . ALA B 1 483 ? -10.727 -48.469 -13.711 1 91.31 483 ALA B CA 1
ATOM 7982 C C . ALA B 1 483 ? -11.109 -48.562 -15.188 1 91.31 483 ALA B C 1
ATOM 7984 O O . ALA B 1 483 ? -10.312 -49.031 -16.016 1 91.31 483 ALA B O 1
ATOM 7985 N N . ASP B 1 484 ? -12.297 -48.094 -15.523 1 91.88 484 ASP B N 1
ATOM 7986 C CA . ASP B 1 484 ? -12.75 -48.188 -16.906 1 91.88 484 ASP B CA 1
ATOM 7987 C C . ASP B 1 484 ? -12.281 -46.969 -17.719 1 91.88 484 ASP B C 1
ATOM 7989 O O . ASP B 1 484 ? -12.547 -46.906 -18.922 1 91.88 484 ASP B O 1
ATOM 7993 N N . GLY B 1 485 ? -11.648 -46.156 -17.047 1 92.75 485 GLY B N 1
ATOM 7994 C CA . GLY B 1 485 ? -11.055 -45.031 -17.75 1 92.75 485 GLY B CA 1
ATOM 7995 C C . GLY B 1 485 ? -11.875 -43.75 -17.656 1 92.75 485 GLY B C 1
ATOM 7996 O O . GLY B 1 485 ? -11.43 -42.688 -18.078 1 92.75 485 GLY B O 1
ATOM 7997 N N . THR B 1 486 ? -12.977 -43.844 -17.094 1 95.25 486 THR B N 1
ATOM 7998 C CA . THR B 1 486 ? -13.828 -42.688 -16.984 1 95.25 486 THR B CA 1
ATOM 7999 C C . THR B 1 486 ? -13.328 -41.75 -15.875 1 95.25 486 THR B C 1
ATOM 8001 O O . THR B 1 486 ? -12.836 -42.219 -14.844 1 95.25 486 THR B O 1
ATOM 8004 N N . HIS B 1 487 ? -13.484 -40.438 -16.141 1 96.06 487 HIS B N 1
ATOM 8005 C CA . HIS B 1 487 ? -13.086 -39.406 -15.203 1 96.06 487 HIS B CA 1
ATOM 8006 C C . HIS B 1 487 ? -14.305 -38.75 -14.547 1 96.06 487 HIS B C 1
ATOM 8008 O O . HIS B 1 487 ? -15.25 -38.344 -15.234 1 96.06 487 HIS B O 1
ATOM 8014 N N . GLU B 1 488 ? -14.211 -38.75 -13.289 1 97.19 488 GLU B N 1
ATOM 8015 C CA . GLU B 1 488 ? -15.266 -38.062 -12.523 1 97.19 488 GLU B CA 1
ATOM 8016 C C . GLU B 1 488 ? -14.719 -36.875 -11.758 1 97.19 488 GLU B C 1
ATOM 8018 O O . GLU B 1 488 ? -13.859 -37.031 -10.883 1 97.19 488 GLU B O 1
ATOM 8023 N N . LEU B 1 489 ? -15.281 -35.656 -12.117 1 97.62 489 LEU B N 1
ATOM 8024 C CA . LEU B 1 489 ? -14.891 -34.469 -11.398 1 97.62 489 LEU B CA 1
ATOM 8025 C C . LEU B 1 489 ? -15.344 -34.531 -9.945 1 97.62 489 LEU B C 1
ATOM 8027 O O . LEU B 1 489 ? -16.469 -34.938 -9.664 1 97.62 489 LEU B O 1
ATOM 8031 N N . VAL B 1 490 ? -14.43 -34.219 -8.992 1 96.44 490 VAL B N 1
ATOM 8032 C CA . VAL B 1 490 ? -14.766 -34.188 -7.574 1 96.44 490 VAL B CA 1
ATOM 8033 C C . VAL B 1 490 ? -14.281 -32.875 -6.953 1 96.44 490 VAL B C 1
ATOM 8035 O O . VAL B 1 490 ? -13.43 -32.188 -7.52 1 96.44 490 VAL B O 1
ATOM 8038 N N . ARG B 1 491 ? -14.875 -32.531 -5.832 1 93.62 491 ARG B N 1
ATOM 8039 C CA . ARG B 1 491 ? -14.492 -31.281 -5.16 1 93.62 491 ARG B CA 1
ATOM 8040 C C . ARG B 1 491 ? -14.273 -31.516 -3.67 1 93.62 491 ARG B C 1
ATOM 8042 O O . ARG B 1 491 ? -14.531 -32.594 -3.16 1 93.62 491 ARG B O 1
ATOM 8049 N N . GLY B 1 492 ? -13.641 -30.531 -2.992 1 90.56 492 GLY B N 1
ATOM 8050 C CA . GLY B 1 492 ? -13.469 -30.547 -1.549 1 90.56 492 GLY B CA 1
ATOM 8051 C C . GLY B 1 492 ? -12.305 -31.406 -1.092 1 90.56 492 GLY B C 1
ATOM 8052 O O . GLY B 1 492 ? -12.367 -32.031 -0.033 1 90.56 492 GLY B O 1
ATOM 8053 N N . ALA B 1 493 ? -11.367 -31.5 -1.879 1 91.06 493 ALA B N 1
ATOM 8054 C CA . ALA B 1 493 ? -10.219 -32.344 -1.529 1 91.06 493 ALA B CA 1
ATOM 8055 C C . ALA B 1 493 ? -9.055 -31.484 -1.029 1 91.06 493 ALA B C 1
ATOM 8057 O O . ALA B 1 493 ? -8.953 -30.312 -1.368 1 91.06 493 ALA B O 1
ATOM 8058 N N . ALA B 1 494 ? -8.281 -32.031 -0.203 1 90.56 494 ALA B N 1
ATOM 8059 C CA . ALA B 1 494 ? -6.98 -31.516 0.198 1 90.56 494 ALA B CA 1
ATOM 8060 C C . ALA B 1 494 ? -5.906 -32.594 0.102 1 90.56 494 ALA B C 1
ATOM 8062 O O . ALA B 1 494 ? -6.152 -33.75 0.423 1 90.56 494 ALA B O 1
ATOM 8063 N N . PHE B 1 495 ? -4.812 -32.125 -0.415 1 90.31 495 PHE B N 1
ATOM 8064 C CA . PHE B 1 495 ? -3.707 -33.094 -0.453 1 90.31 495 PHE B CA 1
ATOM 8065 C C . PHE B 1 495 ? -3.023 -33.188 0.906 1 90.31 495 PHE B C 1
ATOM 8067 O O . PHE B 1 495 ? -2.838 -32.156 1.583 1 90.31 495 PHE B O 1
ATOM 8074 N N . ASP B 1 496 ? -2.871 -34.406 1.187 1 82.38 496 ASP B N 1
ATOM 8075 C CA . ASP B 1 496 ? -2.113 -34.719 2.395 1 82.38 496 ASP B CA 1
ATOM 8076 C C . ASP B 1 496 ? -0.769 -35.344 2.051 1 82.38 496 ASP B C 1
ATOM 8078 O O . ASP B 1 496 ? -0.676 -36.156 1.127 1 82.38 496 ASP B O 1
ATOM 8082 N N . GLU B 1 497 ? 0.364 -34.781 2.312 1 82.12 497 GLU B N 1
ATOM 8083 C CA . GLU B 1 497 ? 1.687 -35.375 2.191 1 82.12 497 GLU B CA 1
ATOM 8084 C C . GLU B 1 497 ? 2.383 -34.938 0.907 1 82.12 497 GLU B C 1
ATOM 8086 O O . GLU B 1 497 ? 3.27 -35.625 0.404 1 82.12 497 GLU B O 1
ATOM 8091 N N . VAL B 1 498 ? 1.814 -34 0.192 1 89.38 498 VAL B N 1
ATOM 8092 C CA . VAL B 1 498 ? 2.582 -33.406 -0.904 1 89.38 498 VAL B CA 1
ATOM 8093 C C . VAL B 1 498 ? 3.654 -32.469 -0.346 1 89.38 498 VAL B C 1
ATOM 8095 O O . VAL B 1 498 ? 3.377 -31.328 -0.03 1 89.38 498 VAL B O 1
ATOM 8098 N N . ASP B 1 499 ? 4.793 -32.969 -0.259 1 92.5 499 ASP B N 1
ATOM 8099 C CA . ASP B 1 499 ? 5.934 -32.281 0.324 1 92.5 499 ASP B CA 1
ATOM 8100 C C . ASP B 1 499 ? 7.238 -32.688 -0.357 1 92.5 499 ASP B C 1
ATOM 8102 O O . ASP B 1 499 ? 7.219 -33.344 -1.404 1 92.5 499 ASP B O 1
ATOM 8106 N N . THR B 1 500 ? 8.344 -32.344 0.186 1 93.88 500 THR B N 1
ATOM 8107 C CA . THR B 1 500 ? 9.641 -32.625 -0.426 1 93.88 500 THR B CA 1
ATOM 8108 C C . THR B 1 500 ? 9.938 -34.125 -0.416 1 93.88 500 THR B C 1
ATOM 8110 O O . THR B 1 500 ? 10.602 -34.625 -1.317 1 93.88 500 THR B O 1
ATOM 8113 N N . ARG B 1 501 ? 9.438 -34.781 0.542 1 93.5 501 ARG B N 1
ATOM 8114 C CA . ARG B 1 501 ? 9.641 -36.219 0.6 1 93.5 501 ARG B CA 1
ATOM 8115 C C . ARG B 1 501 ? 8.922 -36.938 -0.55 1 93.5 501 ARG B C 1
ATOM 8117 O O . ARG B 1 501 ? 9.477 -37.844 -1.183 1 93.5 501 ARG B O 1
ATOM 8124 N N . SER B 1 502 ? 7.688 -36.5 -0.728 1 94.38 502 SER B N 1
ATOM 8125 C CA . SER B 1 502 ? 6.93 -37.125 -1.814 1 94.38 502 SER B CA 1
ATOM 8126 C C . SER B 1 502 ? 7.562 -36.812 -3.17 1 94.38 502 SER B C 1
ATOM 8128 O O . SER B 1 502 ? 7.516 -37.625 -4.082 1 94.38 502 SER B O 1
ATOM 8130 N N . LEU B 1 503 ? 8.117 -35.656 -3.334 1 95.56 503 LEU B N 1
ATOM 8131 C CA . LEU B 1 503 ? 8.836 -35.344 -4.559 1 95.56 503 LEU B CA 1
ATOM 8132 C C . LEU B 1 503 ? 10.016 -36.281 -4.766 1 95.56 503 LEU B C 1
ATOM 8134 O O . LEU B 1 503 ? 10.312 -36.688 -5.898 1 95.56 503 LEU B O 1
ATOM 8138 N N . ARG B 1 504 ? 10.617 -36.625 -3.771 1 96.25 504 ARG B N 1
ATOM 8139 C CA . ARG B 1 504 ? 11.828 -37.438 -3.826 1 96.25 504 ARG B CA 1
ATOM 8140 C C . ARG B 1 504 ? 11.484 -38.906 -4.109 1 96.25 504 ARG B C 1
ATOM 8142 O O . ARG B 1 504 ? 12.211 -39.562 -4.836 1 96.25 504 ARG B O 1
ATOM 8149 N N . SER B 1 505 ? 10.367 -39.344 -3.561 1 95.25 505 SER B N 1
ATOM 8150 C CA . SER B 1 505 ? 10.242 -40.781 -3.465 1 95.25 505 SER B CA 1
ATOM 8151 C C . SER B 1 505 ? 9.031 -41.281 -4.234 1 95.25 505 SER B C 1
ATOM 8153 O O . SER B 1 505 ? 8.945 -42.469 -4.57 1 95.25 505 SER B O 1
ATOM 8155 N N . ASP B 1 506 ? 8.156 -40.406 -4.547 1 95.94 506 ASP B N 1
ATOM 8156 C CA . ASP B 1 506 ? 6.855 -40.938 -4.934 1 95.94 506 ASP B CA 1
ATOM 8157 C C . ASP B 1 506 ? 6.594 -40.75 -6.422 1 95.94 506 ASP B C 1
ATOM 8159 O O . ASP B 1 506 ? 5.598 -41.219 -6.961 1 95.94 506 ASP B O 1
ATOM 8163 N N . ILE B 1 507 ? 7.391 -40.062 -7.117 1 98 507 ILE B N 1
ATOM 8164 C CA . ILE B 1 507 ? 7.211 -39.906 -8.555 1 98 507 ILE B CA 1
ATOM 8165 C C . ILE B 1 507 ? 7.727 -41.156 -9.289 1 98 507 ILE B C 1
ATOM 8167 O O . ILE B 1 507 ? 8.922 -41.469 -9.227 1 98 507 ILE B O 1
ATOM 8171 N N . VAL B 1 508 ? 6.848 -41.75 -10.133 1 97.31 508 VAL B N 1
ATOM 8172 C CA . VAL B 1 508 ? 7.23 -43.031 -10.703 1 97.31 508 VAL B CA 1
ATOM 8173 C C . VAL B 1 508 ? 7.234 -42.938 -12.227 1 97.31 508 VAL B C 1
ATOM 8175 O O . VAL B 1 508 ? 7.781 -43.812 -12.914 1 97.31 508 VAL B O 1
ATOM 8178 N N . ALA B 1 509 ? 6.59 -41.938 -12.797 1 97.81 509 ALA B N 1
ATOM 8179 C CA . ALA B 1 509 ? 6.586 -41.719 -14.242 1 97.81 509 ALA B CA 1
ATOM 8180 C C . ALA B 1 509 ? 6.445 -40.25 -14.594 1 97.81 509 ALA B C 1
ATOM 8182 O O . ALA B 1 509 ? 5.934 -39.469 -13.789 1 97.81 509 ALA B O 1
ATOM 8183 N N . VAL B 1 510 ? 6.957 -39.906 -15.758 1 98.06 510 VAL B N 1
ATOM 8184 C CA . VAL B 1 510 ? 7.016 -38.531 -16.203 1 98.06 510 VAL B CA 1
ATOM 8185 C C . VAL B 1 510 ? 6.527 -38.438 -17.641 1 98.06 510 VAL B C 1
ATOM 8187 O O . VAL B 1 510 ? 6.855 -39.281 -18.484 1 98.06 510 VAL B O 1
ATOM 8190 N N . GLY B 1 511 ? 5.691 -37.406 -17.891 1 98.12 511 GLY B N 1
ATOM 8191 C CA . GLY B 1 511 ? 5.211 -37.188 -19.234 1 98.12 511 GLY B CA 1
ATOM 8192 C C . GLY B 1 511 ? 6.207 -36.469 -20.109 1 98.12 511 GLY B C 1
ATOM 8193 O O . GLY B 1 511 ? 7.133 -35.812 -19.609 1 98.12 511 GLY B O 1
ATOM 8194 N N . ASN B 1 512 ? 6.043 -36.625 -21.5 1 97.19 512 ASN B N 1
ATOM 8195 C CA . ASN B 1 512 ? 6.84 -35.844 -22.453 1 97.19 512 ASN B CA 1
ATOM 8196 C C . ASN B 1 512 ? 6.082 -34.594 -22.938 1 97.19 512 ASN B C 1
ATOM 8198 O O . ASN B 1 512 ? 6.098 -34.281 -24.125 1 97.19 512 ASN B O 1
ATOM 8202 N N . ASP B 1 513 ? 5.379 -34.031 -22.125 1 96.69 513 ASP B N 1
ATOM 8203 C CA . ASP B 1 513 ? 4.52 -32.875 -22.391 1 96.69 513 ASP B CA 1
ATOM 8204 C C . ASP B 1 513 ? 4.887 -31.688 -21.516 1 96.69 513 ASP B C 1
ATOM 8206 O O . ASP B 1 513 ? 4.066 -31.219 -20.719 1 96.69 513 ASP B O 1
ATOM 8210 N N . PRO B 1 514 ? 6.016 -31.078 -21.781 1 96.94 514 PRO B N 1
ATOM 8211 C CA . PRO B 1 514 ? 6.414 -29.953 -20.938 1 96.94 514 PRO B CA 1
ATOM 8212 C C . PRO B 1 514 ? 5.398 -28.812 -20.953 1 96.94 514 PRO B C 1
ATOM 8214 O O . PRO B 1 514 ? 4.875 -28.469 -22.016 1 96.94 514 PRO B O 1
ATOM 8217 N N . TYR B 1 515 ? 5.082 -28.344 -19.797 1 96.5 515 TYR B N 1
ATOM 8218 C CA . TYR B 1 515 ? 4.184 -27.219 -19.594 1 96.5 515 TYR B CA 1
ATOM 8219 C C . TYR B 1 515 ? 4.961 -25.969 -19.188 1 96.5 515 TYR B C 1
ATOM 8221 O O . TYR B 1 515 ? 5.688 -25.969 -18.203 1 96.5 515 TYR B O 1
ATOM 8229 N N . VAL B 1 516 ? 4.809 -24.875 -19.969 1 96.81 516 VAL B N 1
ATOM 8230 C CA . VAL B 1 516 ? 5.492 -23.609 -19.672 1 96.81 516 VAL B CA 1
ATOM 8231 C C . VAL B 1 516 ? 4.625 -22.75 -18.75 1 96.81 516 VAL B C 1
ATOM 8233 O O . VAL B 1 516 ? 3.518 -22.359 -19.125 1 96.81 516 VAL B O 1
ATOM 8236 N N . SER B 1 517 ? 5.105 -22.516 -17.578 1 95.69 517 SER B N 1
ATOM 8237 C CA . SER B 1 517 ? 4.441 -21.625 -16.641 1 95.69 517 SER B CA 1
ATOM 8238 C C . SER B 1 517 ? 5.238 -20.344 -16.422 1 95.69 517 SER B C 1
ATOM 8240 O O . SER B 1 517 ? 6.25 -20.344 -15.719 1 95.69 517 SER B O 1
ATOM 8242 N N . ASN B 1 518 ? 4.781 -19.234 -17.047 1 95.94 518 ASN B N 1
ATOM 8243 C CA . ASN B 1 518 ? 5.34 -17.906 -16.812 1 95.94 518 ASN B CA 1
ATOM 8244 C C . ASN B 1 518 ? 4.672 -17.219 -15.625 1 95.94 518 ASN B C 1
ATOM 8246 O O . ASN B 1 518 ? 3.447 -17.234 -15.5 1 95.94 518 ASN B O 1
ATOM 8250 N N . THR B 1 519 ? 5.492 -16.656 -14.805 1 93.88 519 THR B N 1
ATOM 8251 C CA . THR B 1 519 ? 4.953 -15.922 -13.664 1 93.88 519 THR B CA 1
ATOM 8252 C C . THR B 1 519 ? 5.504 -14.492 -13.633 1 93.88 519 THR B C 1
ATOM 8254 O O . THR B 1 519 ? 6.719 -14.297 -13.594 1 93.88 519 THR B O 1
ATOM 8257 N N . LEU B 1 520 ? 4.57 -13.57 -13.633 1 92.44 520 LEU B N 1
ATOM 8258 C CA . LEU B 1 520 ? 4.926 -12.156 -13.547 1 92.44 520 LEU B CA 1
ATOM 8259 C C . LEU B 1 520 ? 4.816 -11.656 -12.117 1 92.44 520 LEU B C 1
ATOM 8261 O O . LEU B 1 520 ? 4.02 -10.758 -11.82 1 92.44 520 LEU B O 1
ATOM 8265 N N . GLY B 1 521 ? 5.551 -12.203 -11.203 1 88.38 521 GLY B N 1
ATOM 8266 C CA . GLY B 1 521 ? 5.602 -11.727 -9.828 1 88.38 521 GLY B CA 1
ATOM 8267 C C . GLY B 1 521 ? 6.527 -10.539 -9.641 1 88.38 521 GLY B C 1
ATOM 8268 O O . GLY B 1 521 ? 6.754 -9.766 -10.57 1 88.38 521 GLY B O 1
ATOM 8269 N N . VAL B 1 522 ? 7.031 -10.414 -8.461 1 89.44 522 VAL B N 1
ATOM 8270 C CA . VAL B 1 522 ? 7.957 -9.32 -8.172 1 89.44 522 VAL B CA 1
ATOM 8271 C C . VAL B 1 522 ? 9.242 -9.508 -8.969 1 89.44 522 VAL B C 1
ATOM 8273 O O . VAL B 1 522 ? 9.875 -8.531 -9.391 1 89.44 522 VAL B O 1
ATOM 8276 N N . VAL B 1 523 ? 9.602 -10.703 -9.047 1 95.56 523 VAL B N 1
ATOM 8277 C CA . VAL B 1 523 ? 10.648 -11.125 -9.977 1 95.56 523 VAL B CA 1
ATOM 8278 C C . VAL B 1 523 ? 10.086 -12.117 -10.984 1 95.56 523 VAL B C 1
ATOM 8280 O O . VAL B 1 523 ? 9.539 -13.156 -10.602 1 95.56 523 VAL B O 1
ATOM 8283 N N . PRO B 1 524 ? 10.203 -11.852 -12.266 1 96.69 524 PRO B N 1
ATOM 8284 C CA . PRO B 1 524 ? 9.664 -12.789 -13.258 1 96.69 524 PRO B CA 1
ATOM 8285 C C . PRO B 1 524 ? 10.414 -14.117 -13.273 1 96.69 524 PRO B C 1
ATOM 8287 O O . PRO B 1 524 ? 11.633 -14.148 -13.109 1 96.69 524 PRO B O 1
ATOM 8290 N N . GLN B 1 525 ? 9.688 -15.164 -13.469 1 97.25 525 GLN B N 1
ATOM 8291 C CA . GLN B 1 525 ? 10.266 -16.5 -13.523 1 97.25 525 GLN B CA 1
ATOM 8292 C C . GLN B 1 525 ? 9.477 -17.406 -14.469 1 97.25 525 GLN B C 1
ATOM 8294 O O . GLN B 1 525 ? 8.336 -17.094 -14.82 1 97.25 525 GLN B O 1
ATOM 8299 N N . THR B 1 526 ? 10.133 -18.453 -14.891 1 98.06 526 THR B N 1
ATOM 8300 C CA . THR B 1 526 ? 9.5 -19.484 -15.703 1 98.06 526 THR B CA 1
ATOM 8301 C C . THR B 1 526 ? 9.82 -20.875 -15.156 1 98.06 526 THR B C 1
ATOM 8303 O O . THR B 1 526 ? 10.969 -21.172 -14.805 1 98.06 526 THR B O 1
ATOM 8306 N N . THR B 1 527 ? 8.805 -21.656 -15.047 1 97.88 527 THR B N 1
ATOM 8307 C CA . THR B 1 527 ? 8.961 -23.062 -14.711 1 97.88 527 THR B CA 1
ATOM 8308 C C . THR B 1 527 ? 8.391 -23.953 -15.812 1 97.88 527 THR B C 1
ATOM 8310 O O . THR B 1 527 ? 7.258 -23.75 -16.25 1 97.88 527 THR B O 1
ATOM 8313 N N . ILE B 1 528 ? 9.18 -24.875 -16.266 1 98.56 528 ILE B N 1
ATOM 8314 C CA . ILE B 1 528 ? 8.773 -25.828 -17.281 1 98.56 528 ILE B CA 1
ATOM 8315 C C . ILE B 1 528 ? 8.773 -27.234 -16.703 1 98.56 528 ILE B C 1
ATOM 8317 O O . ILE B 1 528 ? 9.836 -27.781 -16.391 1 98.56 528 ILE B O 1
ATOM 8321 N N . VAL B 1 529 ? 7.617 -27.766 -16.547 1 98.25 529 VAL B N 1
ATOM 8322 C CA . VAL B 1 529 ? 7.473 -29.062 -15.883 1 98.25 529 VAL B CA 1
ATOM 8323 C C . VAL B 1 529 ? 6.492 -29.938 -16.656 1 98.25 529 VAL B C 1
ATOM 8325 O O . VAL B 1 529 ? 5.441 -29.469 -17.094 1 98.25 529 VAL B O 1
ATOM 8328 N N . PRO B 1 530 ? 6.828 -31.234 -16.875 1 98.06 530 PRO B N 1
ATOM 8329 C CA . PRO B 1 530 ? 5.871 -32.156 -17.5 1 98.06 530 PRO B CA 1
ATOM 8330 C C . PRO B 1 530 ? 4.875 -32.719 -16.5 1 98.06 530 PRO B C 1
ATOM 8332 O O . PRO B 1 530 ? 4.93 -32.406 -15.305 1 98.06 530 PRO B O 1
ATOM 8335 N N . SER B 1 531 ? 3.92 -33.5 -17.047 1 98.31 531 SER B N 1
ATOM 8336 C CA . SER B 1 531 ? 3.035 -34.25 -16.156 1 98.31 531 SER B CA 1
ATOM 8337 C C . SER B 1 531 ? 3.812 -35.25 -15.32 1 98.31 531 SER B C 1
ATOM 8339 O O . SER B 1 531 ? 4.812 -35.812 -15.781 1 98.31 531 SER B O 1
ATOM 8341 N N . LEU B 1 532 ? 3.336 -35.5 -14.094 1 98.06 532 LEU B N 1
ATOM 8342 C CA . LEU B 1 532 ? 4.004 -36.406 -13.164 1 98.06 532 LEU B CA 1
ATOM 8343 C C . LEU B 1 532 ? 3.016 -37.375 -12.555 1 98.06 532 LEU B C 1
ATOM 8345 O O . LEU B 1 532 ? 1.925 -37 -12.133 1 98.06 532 LEU B O 1
ATOM 8349 N N . LEU B 1 533 ? 3.449 -38.625 -12.555 1 98.38 533 LEU B N 1
ATOM 8350 C CA . LEU B 1 533 ? 2.648 -39.656 -11.898 1 98.38 533 LEU B CA 1
ATOM 8351 C C . LEU B 1 533 ? 3.244 -40 -10.539 1 98.38 533 LEU B C 1
ATOM 8353 O O . LEU B 1 533 ? 4.371 -40.5 -10.469 1 98.38 533 LEU B O 1
ATOM 8357 N N . PHE B 1 534 ? 2.521 -39.688 -9.516 1 97.38 534 PHE B N 1
ATOM 8358 C CA . PHE B 1 534 ? 2.898 -40.094 -8.164 1 97.38 534 PHE B CA 1
ATOM 8359 C C . PHE B 1 534 ? 2.312 -41.469 -7.824 1 97.38 534 PHE B C 1
ATOM 8361 O O . PHE B 1 534 ? 1.162 -41.75 -8.156 1 97.38 534 PHE B O 1
ATOM 8368 N N . ASP B 1 535 ? 3.023 -42.25 -7.078 1 96.19 535 ASP B N 1
ATOM 8369 C CA . ASP B 1 535 ? 2.594 -43.594 -6.734 1 96.19 535 ASP B CA 1
ATOM 8370 C C . ASP B 1 535 ? 1.694 -43.594 -5.5 1 96.19 535 ASP B C 1
ATOM 8372 O O . ASP B 1 535 ? 0.797 -44.438 -5.375 1 96.19 535 ASP B O 1
ATOM 8376 N N . ASP B 1 536 ? 2.01 -42.75 -4.637 1 95.06 536 ASP B N 1
ATOM 8377 C CA . ASP B 1 536 ? 1.276 -42.75 -3.377 1 95.06 536 ASP B CA 1
ATOM 8378 C C . ASP B 1 536 ? 1.2 -41.375 -2.756 1 95.06 536 ASP B C 1
ATOM 8380 O O . ASP B 1 536 ? 2.166 -40.906 -2.148 1 95.06 536 ASP B O 1
ATOM 8384 N N . LEU B 1 537 ? -0.014 -40.781 -2.779 1 95.12 537 LEU B N 1
ATOM 8385 C CA . LEU B 1 537 ? -0.328 -39.531 -2.117 1 95.12 537 LEU B CA 1
ATOM 8386 C C . LEU B 1 537 ? -1.643 -39.625 -1.352 1 95.12 537 LEU B C 1
ATOM 8388 O O . LEU B 1 537 ? -2.504 -40.438 -1.692 1 95.12 537 LEU B O 1
ATOM 8392 N N . GLY B 1 538 ? -1.665 -38.812 -0.363 1 93.94 538 GLY B N 1
ATOM 8393 C CA . GLY B 1 538 ? -2.91 -38.75 0.385 1 93.94 538 GLY B CA 1
ATOM 8394 C C . GLY B 1 538 ? -3.867 -37.688 -0.136 1 93.94 538 GLY B C 1
ATOM 8395 O O . GLY B 1 538 ? -3.455 -36.594 -0.465 1 93.94 538 GLY B O 1
ATOM 8396 N N . VAL B 1 539 ? -5.117 -38.125 -0.31 1 93.19 539 VAL B N 1
ATOM 8397 C CA . VAL B 1 539 ? -6.215 -37.188 -0.602 1 93.19 539 VAL B CA 1
ATOM 8398 C C . VAL B 1 539 ? -7.27 -37.281 0.499 1 93.19 539 VAL B C 1
ATOM 8400 O O . VAL B 1 539 ? -7.777 -38.375 0.796 1 93.19 539 VAL B O 1
ATOM 8403 N N . LYS B 1 540 ? -7.484 -36.156 1.088 1 91.56 540 LYS B N 1
ATOM 8404 C CA . LYS B 1 540 ? -8.484 -36.125 2.15 1 91.56 540 LYS B CA 1
ATOM 8405 C C . LYS B 1 540 ? -9.523 -35.031 1.894 1 91.56 540 LYS B C 1
ATOM 8407 O O . LYS B 1 540 ? -9.32 -34.156 1.056 1 91.56 540 LYS B O 1
ATOM 8412 N N . ARG B 1 541 ? -10.594 -35.219 2.643 1 89 541 ARG B N 1
ATOM 8413 C CA . ARG B 1 541 ? -11.617 -34.188 2.555 1 89 541 ARG B CA 1
ATOM 8414 C C . ARG B 1 541 ? -11.164 -32.906 3.262 1 89 541 ARG B C 1
ATOM 8416 O O . ARG B 1 541 ? -10.648 -32.969 4.383 1 89 541 ARG B O 1
ATOM 8423 N N . ALA B 1 542 ? -11.398 -31.828 2.543 1 81.94 542 ALA B N 1
ATOM 8424 C CA . ALA B 1 542 ? -11.023 -30.547 3.119 1 81.94 542 ALA B CA 1
ATOM 8425 C C . ALA B 1 542 ? -11.969 -30.156 4.25 1 81.94 542 ALA B C 1
ATOM 8427 O O . ALA B 1 542 ? -13.164 -30.469 4.203 1 81.94 542 ALA B O 1
ATOM 8428 N N . THR B 1 543 ? -11.406 -29.625 5.324 1 72.19 543 THR B N 1
ATOM 8429 C CA . THR B 1 543 ? -12.219 -29.141 6.434 1 72.19 543 THR B CA 1
ATOM 8430 C C . THR B 1 543 ? -12.594 -27.672 6.23 1 72.19 543 THR B C 1
ATOM 8432 O O . THR B 1 543 ? -11.891 -26.781 6.703 1 72.19 543 THR B O 1
ATOM 8435 N N . GLU B 1 544 ? -13.188 -27.438 5.168 1 66.19 544 GLU B N 1
ATOM 8436 C CA . GLU B 1 544 ? -13.516 -26.031 4.949 1 66.19 544 GLU B CA 1
ATOM 8437 C C . GLU B 1 544 ? -14.875 -25.672 5.539 1 66.19 544 GLU B C 1
ATOM 8439 O O . GLU B 1 544 ? -15.75 -26.531 5.648 1 66.19 544 GLU B O 1
ATOM 8444 N N . GLU B 1 545 ? -14.961 -24.484 5.953 1 64.5 545 GLU B N 1
ATOM 8445 C CA . GLU B 1 545 ? -16.234 -23.969 6.461 1 64.5 545 GLU B CA 1
ATOM 8446 C C . GLU B 1 545 ? -17.266 -23.875 5.348 1 64.5 545 GLU B C 1
ATOM 8448 O O . GLU B 1 545 ? -16.953 -23.484 4.223 1 64.5 545 GLU B O 1
ATOM 8453 N N . GLN B 1 546 ? -18.344 -24.547 5.605 1 71.44 546 GLN B N 1
ATOM 8454 C CA . GLN B 1 546 ? -19.484 -24.406 4.711 1 71.44 546 GLN B CA 1
ATOM 8455 C C . GLN B 1 546 ? -20.219 -23.094 4.973 1 71.44 546 GLN B C 1
ATOM 8457 O O . GLN B 1 546 ? -20.875 -22.938 6 1 71.44 546 GLN B O 1
ATOM 8462 N N . GLN B 1 547 ? -20.047 -22.156 3.939 1 73.25 547 GLN B N 1
ATOM 8463 C CA . GLN B 1 547 ? -20.672 -20.859 4.098 1 73.25 547 GLN B CA 1
ATOM 8464 C C . GLN B 1 547 ? -22.125 -20.875 3.658 1 73.25 547 GLN B C 1
ATOM 8466 O O . GLN B 1 547 ? -22.516 -21.719 2.838 1 73.25 547 GLN B O 1
ATOM 8471 N N . LYS B 1 548 ? -22.828 -19.969 4.188 1 77.56 548 LYS B N 1
ATOM 8472 C CA . LYS B 1 548 ? -24.234 -19.875 3.771 1 77.56 548 LYS B CA 1
ATOM 8473 C C . LYS B 1 548 ? -24.344 -19.344 2.342 1 77.56 548 LYS B C 1
ATOM 8475 O O . LYS B 1 548 ? -23.578 -18.469 1.935 1 77.56 548 LYS B O 1
ATOM 8480 N N . LEU B 1 549 ? -25.266 -19.891 1.57 1 75.62 549 LEU B N 1
ATOM 8481 C CA . LEU B 1 549 ? -25.531 -19.438 0.213 1 75.62 549 LEU B CA 1
ATOM 8482 C C . LEU B 1 549 ? -26.219 -18.078 0.224 1 75.62 549 LEU B C 1
ATOM 8484 O O . LEU B 1 549 ? -26.812 -17.688 1.228 1 75.62 549 LEU B O 1
ATOM 8488 N N . PRO B 1 550 ? -26.094 -17.422 -0.966 1 75 550 PRO B N 1
ATOM 8489 C CA . PRO B 1 550 ? -26.859 -16.172 -1.053 1 75 550 PRO B CA 1
ATOM 8490 C C . PRO B 1 550 ? -28.359 -16.406 -0.881 1 75 550 PRO B C 1
ATOM 8492 O O . PRO B 1 550 ? -28.891 -17.422 -1.338 1 75 550 PRO B O 1
ATOM 8495 N N . TYR B 1 551 ? -28.922 -15.531 -0.378 1 70.12 551 TYR B N 1
ATOM 8496 C CA . TYR B 1 551 ? -30.297 -15.711 0.073 1 70.12 551 TYR B CA 1
ATOM 8497 C C . TYR B 1 551 ? -31.266 -15.617 -1.095 1 70.12 551 TYR B C 1
ATOM 8499 O O . TYR B 1 551 ? -32.344 -16.203 -1.057 1 70.12 551 TYR B O 1
ATOM 8507 N N . TYR B 1 552 ? -30.906 -14.742 -1.99 1 73.44 552 TYR B N 1
ATOM 8508 C CA . TYR B 1 552 ? -31.75 -14.648 -3.176 1 73.44 552 TYR B CA 1
ATOM 8509 C C . TYR B 1 552 ? -30.906 -14.445 -4.43 1 73.44 552 TYR B C 1
ATOM 8511 O O . TYR B 1 552 ? -29.703 -14.195 -4.34 1 73.44 552 TYR B O 1
ATOM 8519 N N . ALA B 1 553 ? -31.594 -14.711 -5.551 1 76.44 553 ALA B N 1
ATOM 8520 C CA . ALA B 1 553 ? -30.938 -14.68 -6.852 1 76.44 553 ALA B CA 1
ATOM 8521 C C . ALA B 1 553 ? -30.438 -13.273 -7.176 1 76.44 553 ALA B C 1
ATOM 8523 O O . ALA B 1 553 ? -30.969 -12.281 -6.676 1 76.44 553 ALA B O 1
ATOM 8524 N N . PRO B 1 554 ? -29.438 -13.188 -7.961 1 78.69 554 PRO B N 1
ATOM 8525 C CA . PRO B 1 554 ? -28.969 -11.875 -8.422 1 78.69 554 PRO B CA 1
ATOM 8526 C C . PRO B 1 554 ? -30.031 -11.109 -9.203 1 78.69 554 PRO B C 1
ATOM 8528 O O . PRO B 1 554 ? -31.031 -11.695 -9.625 1 78.69 554 PRO B O 1
ATOM 8531 N N . PRO B 1 555 ? -29.812 -9.789 -9.32 1 77.5 555 PRO B N 1
ATOM 8532 C CA . PRO B 1 555 ? -30.797 -9.023 -10.094 1 77.5 555 PRO B CA 1
ATOM 8533 C C . PRO B 1 555 ? -30.844 -9.438 -11.562 1 77.5 555 PRO B C 1
ATOM 8535 O O . PRO B 1 555 ? -29.828 -9.828 -12.133 1 77.5 555 PRO B O 1
ATOM 8538 N N . PRO B 1 556 ? -32.125 -9.469 -12.023 1 74.12 556 PRO B N 1
ATOM 8539 C CA . PRO B 1 556 ? -32.219 -9.836 -13.438 1 74.12 556 PRO B CA 1
ATOM 8540 C C . PRO B 1 556 ? -31.469 -8.875 -14.359 1 74.12 556 PRO B C 1
ATOM 8542 O O . PRO B 1 556 ? -31.422 -7.672 -14.094 1 74.12 556 PRO B O 1
ATOM 8545 N N . LEU B 1 557 ? -30.766 -9.375 -15.234 1 66.94 557 LEU B N 1
ATOM 8546 C CA . LEU B 1 557 ? -30.047 -8.586 -16.234 1 66.94 557 LEU B CA 1
ATOM 8547 C C . LEU B 1 557 ? -31 -7.949 -17.219 1 66.94 557 LEU B C 1
ATOM 8549 O O . LEU B 1 557 ? -32.031 -8.531 -17.547 1 66.94 557 LEU B O 1
ATOM 8553 N N . ALA B 1 558 ? -30.844 -6.688 -17.391 1 53.78 558 ALA B N 1
ATOM 8554 C CA . ALA B 1 558 ? -31.672 -6.043 -18.391 1 53.78 558 ALA B CA 1
ATOM 8555 C C . ALA B 1 558 ? -31.672 -6.832 -19.703 1 53.78 558 ALA B C 1
ATOM 8557 O O . ALA B 1 558 ? -30.609 -7.254 -20.172 1 53.78 558 ALA B O 1
ATOM 8558 N N . LYS B 1 559 ? -32.969 -7.398 -20.094 1 41.41 559 LYS B N 1
ATOM 8559 C CA . LYS B 1 559 ? -33.125 -8.094 -21.359 1 41.41 559 LYS B CA 1
ATOM 8560 C C . LYS B 1 559 ? -32.688 -7.227 -22.531 1 41.41 559 LYS B C 1
ATOM 8562 O O . LYS B 1 559 ? -32.969 -6.027 -22.562 1 41.41 559 LYS B O 1
#

Radius of gyration: 36.34 Å; Cα contacts (8 Å, |Δi|>4): 2712; chains: 2; bounding box: 149×98×91 Å

Sequence (1118 aa):
MFLKRSHMKSAVSSILCAGALFSTLTVTNFAKAAQSDDPMLKAMQAELEREKTQLVLQDMQRPFFIEYRMDDINTYEAVANYGALVREEAGRQRLVRVTVRVGDYKLDSSTGRGDGSVQLAPTDNNPDALRYALWSATDEAYKNALRAYSAKEAALKRFQSTRSEQDFASAKPVVHITPLVKLDIDRDEWKKRIVEASGLYASDPEVKGFADHVQYSTSNVRGLAMNRYLVNTEGTSVRQGYTGYSAMISVGGQAADGMVLARDNGSTAADAKDLESGSAFRKRVVDDLKSLEALRNAPLVPAEDYHGPVLFSGDAASDVFTRLFVPNVEAERPELGTTARTAGAFNTSYKSRVLPELLSVTDDPLQTKFDGKALLGAYEVDDEGVPAQPVNIVVNGTLENYLIGREPIKDFPASNGHGRAAPAQAAHSRVGVLIVKSDKAVPAAELNKKLLAMAKDRGTDVYAVETMGGNEVTPRLLYRVHADGTHELVRGAAFDEVDTRSLRSDIVAVGNDPYVSNTLGVVPQTTIVPSLLFDDLGVKRATEEQQKLPYYAPPPLAKMFLKRSHMKSAVSSILCAGALFSTLTVTNFAKAAQSDDPMLKAMQAELEREKTQLVLQDMQRPFFIEYRMDDINTYEAVANYGALVREEAGRQRLVRVTVRVGDYKLDSSTGRGDGSVQLAPTDNNPDALRYALWSATDEAYKNALRAYSAKEAALKRFQSTRSEQDFASAKPVVHITPLVKLDIDRDEWKKRIVEASGLYASDPEVKGFADHVQYSTSNVRGLAMNRYLVNTEGTSVRQGYTGYSAMISVGGQAADGMVLARDNGSTAADAKDLESGSAFRKRVVDDLKSLEALRNAPLVPAEDYHGPVLFSGDAASDVFTRLFVPNVEAERPELGTTARTAGAFNTSYKSRVLPELLSVTDDPLQTKFDGKALLGAYEVDDEGVPAQPVNIVVNGTLENYLIGREPIKDFPASNGHGRAAPAQAAHSRVGVLIVKSDKAVPAAELNKKLLAMAKDRGTDVYAVETMGGNEVTPRLLYRVHADGTHELVRGAAFDEVDTRSLRSDIVAVGNDPYVSNTLGVVPQTTIVPSLLFDDLGVKRATEEQQKLPYYAPPPLAK

Foldseek 3Di:
DDDDDDPDDPPPPPDPPPPPPPPPPPPPPPPPQPQPPQLQLVLVVVLQVVCQVPVDDVPAFHWPKKKKKKKWKWKWKWKAWQLGTDDTDIDIWMKMWMATWGDDQQAILDDQQGAFFMDTADPVSDSVRRSVRRVVRHVVSVVSRRVSRVVVVVVVVVAPDDDRATQFFDAAADEEEDDFDDDDADPVVVNNLQSCLNNCCCPPPLRNVVSLQWPIKMKMKMKMKIWMWMDMPNHHTYIDIFMKMWIKMKIWGAAPLQHTAIDIDADMARHNVPGDDSVRSNVVSSVRSVVRVQASVFAADDQDKDKWKEKEALQLVLVLCVVFPFVQQFFGDDDPPDPFQGDDDCSPQAQHFQAALQKWKKFALCDQDDPRGGARLHDQAASVRHGAGMDGQGHSRGGHHGQFDRGHTPPGRHHRRQFHDFVNGGTTGGGREMEMDGPQADAPVVVLVVQLVRCVVVVHWYKYAYHADPPASHGNWMWTAHNVGDTGTHDQKDWDPSHSVQRRPFWDHWHPDWDWDWDDDSRTHIYTGGMTMGTIIMIHGHPDDRRDHDPDGDDDDDD/DDDPDDDDDDDDPPDPPPPPPPPPPPPPPPPPQPQPPQLQLVLVVVLQVVCQVPVDDVPAFHFPKKKKKKKWKWKWKWKAWQLGTDDTDIDIWMKMWMATWGDDQQAILDDQQFAFFMDTADPVSDSVRRSVRRVVRHVVSVVSRRVSRVVVVVVVVVAPDDDRATQFFDAAADEEEDDFDDDDAPPVVVNNLQSCLNNCCCPPPLRNVVSLQWPIKMKMKMKMKIWMWMDMPNHHTYIDIFMKMWIKMKIWGAAPLQHTAIDIDADMARHNVPGDDSVRSNVVSSVRSVVNVQASVFAADDQDKDKWKEKEALQLVLVLCVVFPFVQQFFGDDDPPDPFQGDDDCSPQAQHFQAALQKWKKFALCDQDDPRGGARLHDQAASVRHGAGMDGQGHSRGGHHGQFDRRHTPPGRHHRRQFHDFVNGGTTGGGREMEMDGPQADAPVVVLVVQLVRCVVVVHWYKYAYHADPPASHGNWMWTAHNVGDTGTHDQKDWDPSHSVQRRPFWDHWHPDWDWDWDDDSRTHIYIGGMTMGTIIMIHGHPDDRRDHDPDGDDDDDD